Protein AF-0000000081582202 (afdb_homodimer)

Nearest PDB structures (foldseek):
  3pui-assembly1_A  TM=8.254E-01  e=1.890E-39  Rhodococcus sp. MB1 'Bresler 1999'
  3i2i-assembly1_A-2  TM=8.109E-01  e=3.004E-39  Rhodococcus sp. MB1 'Bresler 1999'
  1l7q-assembly1_A  TM=8.197E-01  e=1.014E-38  Rhodococcus sp. MB1
  9k48-assembly1_A  TM=8.095E-01  e=2.876E-38  Rhodococcus sp. MB1 'Bresler 1999'
  3ida-assembly1_A-2  TM=8.150E-01  e=1.565E-36  Rhodococcus sp. MB1

Sequence (1374 aa):
MAFNVKRSKREPVTVLDPASLPYQILKFEDIDIPVRDGAILKGHLWIPREAWEGKIRVGTLVEYIPYRADVTIQRDAIRHPYYAGNGLASLRIDMRGSSSSDGVLTDEYLKLEQDDALDAFDHIVAQPWSNGRIGMFGKSWGGFNGLQVAARRHPALKAVISLMSTDDRYSDDVHYRGGCVMASDMLWWGSTMAAYAPRPQDPRVVGDGWRENWKQRIEVVPMVKHWLEHQTRDEYWKHGSICEDYSQVDIPVMLVGGWRDGYTSPVFRMVKHLPHPESCGLVGPWVHEYPEMAKPGPKIGYQQLSLKWFKKWLHDEGELHLPRLTAYIQDPSGIEDSYEYRNGRWVSTDSVEFSGGLEYALAPDNKLSSGLPARLDYRFSGTLSHGLFRGNFCPFGYPGDFPADQRYEDAKCLCFDSAELAGTVNLLGEPKINLTLSSDKKLANVSVRLVDLYPGGENVLLSWGQLNLAHRNSHETPEYLEEGRVYDVEIKLDVVGVKLEKGHRLRVALSTCDWPQAWPSAETPTLTLHGGKLVLPLLDETTLVAAPDLGTPSICRPIKTTIDVPEGRKKTVQFDCTTFEWTLTDIEDAGQVTIPEYGNLSGIYHGSCNTNVWKIKENDPLSAYNECLYSYSMGRKEDGWNVKMETTAVLQADAENFHLSNKIVAWENDELVAEKKWVDVIKRVYNMAFNVKRSKREPVTVLDPASLPYQILKFEDIDIPVRDGAILKGHLWIPREAWEGKIRVGTLVEYIPYRADVTIQRDAIRHPYYAGNGLASLRIDMRGSSSSDGVLTDEYLKLEQDDALDAFDHIVAQPWSNGRIGMFGKSWGGFNGLQVAARRHPALKAVISLMSTDDRYSDDVHYRGGCVMASDMLWWGSTMAAYAPRPQDPRVVGDGWRENWKQRIEVVPMVKHWLEHQTRDEYWKHGSICEDYSQVDIPVMLVGGWRDGYTSPVFRMVKHLPHPESCGLVGPWVHEYPEMAKPGPKIGYQQLSLKWFKKWLHDEGELHLPRLTAYIQDPSGIEDSYEYRNGRWVSTDSVEFSGGLEYALAPDNKLSSGLPARLDYRFSGTLSHGLFRGNFCPFGYPGDFPADQRYEDAKCLCFDSAELAGTVNLLGEPKINLTLSSDKKLANVSVRLVDLYPGGENVLLSWGQLNLAHRNSHETPEYLEEGRVYDVEIKLDVVGVKLEKGHRLRVALSTCDWPQAWPSAETPTLTLHGGKLVLPLLDETTLVAAPDLGTPSICRPIKTTIDVPEGRKKTVQFDCTTFEWTLTDIEDAGQVTIPEYGNLSGIYHGSCNTNVWKIKENDPLSAYNECLYSYSMGRKEDGWNVKMETTAVLQADAENFHLSNKIVAWENDELVAEKKWVDVIKRVYN

Radius of gyration: 36.83 Å; Cα contacts (8 Å, |Δi|>4): 3826; chains: 2; bounding box: 71×123×76 Å

Organism: NCBI:txid460523

InterPro domains:
  IPR000383 Xaa-Pro dipeptidyl-peptidase-like domain [PF02129] (37-289)
  IPR005674 CocE/Serine esterase [TIGR00976] (34-315)
  IPR008979 Galactose-binding-like domain superfamily [SSF49785] (307-538)
  IPR013736 Xaa-Pro dipeptidyl-peptidase, C-terminal [PF08530] (382-534)
  IPR013736 Xaa-Pro dipeptidyl-peptidase, C-terminal [SM00939] (307-556)
  IPR029058 Alpha/Beta hydrolase fold [G3DSA:3.40.50.1820] (32-328)
  IPR029058 Alpha/Beta hydrolase fold [SSF53474] (11-331)

Secondary structure (DSSP, 8-state):
-TTPPP--SSSPPEEEPGGGSSSPEEEEEEEEEE-TTS-EEEEEEEEEHHHHTTS--EEEEEEEESS-TTTSHHHHHHHHHHHHTTT-EEEEEEPTTSTTSSS---SSS-HHHHHHHHHHHHHHHTSTTEEEEEEEEEETHHHHHHHHHHTTT-TTEEEEEEES--S-TTTSSSSEETTEE-TTTHHHHHHHHHHHTTPPPPHHHHGGGHHHHHHHHHHSPPTHHHHHH--SS-HHHHTT-GGG-GGG--S-EEEEEETTSTTHHHHHHHHHH--STT-EEEEES--SS-TTT-SSB----HHHHHHHHHHHHHH--------SEEEEEEPP----S--SB--EEEEEES------EEEEEEETTTEEESS------EEE---TTTTTTS--SS--S-TT-S---THHHHTTSEEEEEPPPSS-EEEEE--EEEEEEEESSS--EEEEEEEEE-TTS-EEEEEEEEEEGGGSS-SSS--PPPTT--EEEEEEPPPEEEEEPTT-EEEEEEES--TTTSPPPSS---EEEEEEEEEEEB--GGGEEPPP-----EEEPPPPPEEEE--EEEEEEEEETTTTEEEEEEEEEEEEEE--S-GGGTTEEEEEEEEEEEEEETTEEEEEEEEEEEEEEEEEGGGTEEEEEEEEEEEEE-SSEEEEEEEEEEEETTEEEEEEEEEEEEE-S--/-TT-----SSSPPEEEPGGGSSS-EEEEEEEEEE-TTS-EEEEEEEEEHHHHTTS--EEEEEEEESS-TTTSHHHHHHHHHHHHHTT-EEEEEEPTTSTTSSS---SSS-HHHHHHHHHHHHHHHTSTTEEEEEEEEEETHHHHHHHHHHTTT-TTEEEEEEES--S-TTTBSSSEETTEE-TTTHHHHHHHHHHHTTPPPPHHHHGGGHHHHHHHHHTSPPTHHHHHH--SS-HHHHTT-GGG-GGG--S-EEEEEETTSTTHHHHHHHHHH--STT-EEEEES--SS-TTT-SSB----HHHHHHHHHHHHHH--------SEEEEEEPP----S--SB--EEEEEES------EEEEEEEGGGEEESS------EEE---TTTTTTS--SS--S-TT-S---THHHHTTSEEEEEPPPSS-EEEEE--EEEEEEEESSS--EEEEEEEEE-TTS-EEEEEEEEEEGGGSS-SSS--PPPTT--EEEEEEPPPEEEEEPTT-EEEEEEES--TTTSPPPSS---EEEEEEEEEEEB--GGGEEPPP-----EEEPPPPPEEEE--EEEEEEEEETTTTEEEEEEEEEEEEEE--S-GGGTTEEEEEEEEEEEEEETTEEEEEEEEEEEEEEEEEGGGTEEEEEEEEEEEEE-SSEEEEEEEEEEEETTEEEEEEEEEEEEE-S--

Solvent-accessible surface area (backbone atoms only — not comparable to full-atom values): 67067 Å² total; per-residue (Å²): 86,86,76,54,82,64,89,67,85,82,63,83,58,46,73,37,58,60,83,75,35,89,27,58,67,41,76,45,75,68,40,82,40,60,31,91,89,67,47,43,29,24,26,36,37,25,26,23,47,53,24,74,72,59,75,40,60,27,23,36,38,37,35,59,38,67,72,23,63,87,71,40,39,44,57,45,37,25,49,39,48,52,42,3,9,68,60,23,30,23,36,42,34,23,33,60,14,11,35,72,12,39,74,57,56,70,60,81,80,40,71,64,58,47,49,47,51,53,32,41,48,53,53,49,44,68,36,84,31,34,62,44,27,30,34,32,34,31,58,38,68,14,10,35,49,38,54,40,42,41,45,65,59,54,86,39,58,45,38,33,37,29,25,44,31,54,43,41,59,42,59,54,42,57,48,20,42,36,56,26,51,19,54,59,35,26,59,51,52,26,46,50,46,55,60,53,42,30,47,54,36,48,50,90,77,64,39,80,56,27,60,64,49,25,54,55,28,62,67,49,67,54,46,44,60,61,54,65,70,52,62,45,52,42,70,75,37,52,53,70,16,46,67,82,49,35,74,42,33,63,47,39,34,43,33,37,29,12,72,48,24,55,24,33,49,36,40,60,54,43,50,56,53,47,62,26,86,71,28,20,24,39,33,37,55,15,16,55,52,60,53,53,63,21,39,18,14,73,52,25,6,44,59,61,51,50,47,49,54,46,34,30,63,43,66,71,36,77,87,82,82,69,52,33,31,34,38,38,32,30,45,82,77,80,86,48,37,68,52,72,60,55,61,63,48,78,43,16,22,71,68,70,72,41,76,55,53,57,56,30,12,39,35,77,90,44,24,35,33,77,58,77,67,35,85,44,84,47,74,50,34,46,39,68,67,23,44,69,54,56,40,50,68,69,19,64,64,47,72,29,27,39,40,49,60,38,41,80,40,47,44,38,30,54,56,26,36,37,62,61,34,90,46,72,45,50,36,32,33,52,31,34,34,39,39,30,36,25,29,73,34,45,55,46,43,40,29,41,38,36,30,42,37,41,82,87,66,54,30,42,77,64,35,42,31,46,35,25,55,27,30,70,86,26,53,63,66,56,49,74,46,57,63,69,46,76,45,80,45,77,41,60,28,44,46,42,40,32,42,43,50,56,55,25,24,45,32,43,34,38,21,42,35,33,24,46,55,30,57,64,41,56,54,87,35,48,34,36,37,39,32,31,37,39,39,35,15,41,53,62,73,87,56,53,48,82,59,74,87,53,59,69,24,47,37,28,57,54,62,74,62,45,78,75,38,76,58,49,76,50,36,38,41,34,38,31,43,57,74,46,30,39,36,41,39,41,34,45,30,47,18,25,38,30,35,46,93,48,78,92,51,40,46,35,30,43,29,34,36,38,40,37,40,39,37,36,35,71,89,34,53,50,51,38,37,38,39,35,38,37,40,39,38,37,33,24,73,94,72,72,40,41,40,40,39,36,34,43,36,38,41,36,37,57,79,57,30,35,42,39,38,40,36,40,42,32,26,49,74,87,37,83,72,47,74,49,77,49,79,45,80,42,72,51,61,93,79,85,85,77,54,82,62,89,68,86,83,60,83,58,47,72,38,59,60,82,76,35,88,27,59,66,39,77,45,75,67,40,82,40,59,31,90,88,67,49,43,30,25,25,38,37,26,26,22,47,52,23,76,71,59,75,42,60,28,23,36,39,37,34,59,38,68,72,23,64,87,69,41,40,45,58,46,37,24,51,38,46,52,42,3,11,68,60,23,30,22,36,42,36,24,33,60,12,9,36,70,12,38,74,56,58,68,61,82,78,39,70,66,57,47,50,46,51,54,32,41,49,54,52,50,44,68,37,84,30,34,62,45,29,30,32,32,35,31,58,37,67,14,10,34,48,38,53,40,43,42,45,67,58,54,86,37,60,45,35,33,38,30,25,44,31,57,42,42,60,42,58,56,43,57,49,20,41,35,56,26,50,20,54,59,35,28,58,50,51,25,46,48,46,55,59,53,40,32,47,52,36,47,50,91,76,64,39,81,57,26,59,62,50,26,54,55,29,61,65,48,66,55,47,44,58,61,54,64,72,51,63,46,52,42,70,76,36,52,55,71,16,47,66,81,49,36,74,40,34,65,46,39,36,42,32,36,31,12,73,46,23,54,23,32,48,36,41,61,55,44,50,56,53,47,61,29,85,72,27,21,24,38,34,38,53,15,16,56,51,59,52,53,62,22,39,18,14,74,50,25,6,44,60,63,52,51,46,48,53,47,34,30,62,43,66,70,36,78,83,83,77,68,54,34,31,34,39,39,32,30,45,81,75,80,85,49,37,69,52,72,61,55,58,61,48,76,44,15,22,72,67,71,75,38,86,50,60,57,57,30,11,38,34,79,91,44,25,36,32,77,59,77,67,36,86,45,82,48,74,48,34,48,38,66,68,22,44,68,54,57,41,50,67,68,20,64,66,47,73,29,28,38,40,50,61,38,42,79,40,48,42,38,30,55,56,25,35,36,64,63,34,89,45,73,44,50,35,32,31,51,30,35,36,39,37,30,36,25,29,73,34,46,53,46,43,40,29,40,37,36,31,41,37,41,82,88,67,54,31,42,76,66,34,42,32,44,35,26,56,27,31,69,85,27,52,62,66,55,48,73,46,57,62,66,46,78,44,81,44,76,42,60,29,43,47,41,42,34,43,43,50,56,56,25,26,46,30,45,32,37,21,41,34,35,24,44,54,29,57,63,41,55,54,85,33,47,32,37,36,40,32,31,36,39,40,36,15,39,53,61,75,85,55,53,48,84,61,74,88,53,59,69,24,48,39,29,55,54,62,75,64,43,76,76,36,75,60,50,75,51,37,38,42,34,37,31,43,56,73,45,32,38,36,42,39,42,36,44,30,45,19,24,37,29,35,45,93,49,78,94,54,40,46,34,29,44,29,35,36,38,38,36,39,40,36,35,34,68,90,33,54,51,50,37,35,38,39,34,38,37,41,39,37,37,33,24,72,93,74,72,39,42,40,38,38,38,35,42,34,38,42,38,36,57,78,58,31,34,41,38,37,39,35,42,40,31,27,49,73,87,36,84,72,48,73,50,74,50,76,46,80,42,71,51,61,92,80

pLDDT: mean 95.17, std 6.54, range [42.12, 98.88]

Structure (mmCIF, N/CA/C/O backbone):
data_AF-0000000081582202-model_v1
#
loop_
_entity.id
_entity.type
_entity.pdbx_description
1 polymer 'Xaa-Pro dipeptidyl-peptidase C-terminal domain-containing protein'
#
loop_
_atom_site.group_PDB
_atom_site.id
_atom_site.type_symbol
_atom_site.label_atom_id
_atom_site.label_alt_id
_atom_site.label_comp_id
_atom_site.label_asym_id
_atom_site.label_entity_id
_atom_site.label_seq_id
_atom_site.pdbx_PDB_ins_code
_atom_site.Cartn_x
_atom_site.Cartn_y
_atom_site.Cartn_z
_atom_site.occupancy
_atom_site.B_iso_or_equiv
_atom_site.auth_seq_id
_atom_site.auth_comp_id
_atom_site.auth_asym_id
_atom_site.auth_atom_id
_atom_site.pdbx_PDB_model_num
ATOM 1 N N . MET A 1 1 ? 8.891 24.328 -0.094 1 42.12 1 MET A N 1
ATOM 2 C CA . MET A 1 1 ? 9.047 24.406 1.355 1 42.12 1 MET A CA 1
ATOM 3 C C . MET A 1 1 ? 7.777 24.938 2.012 1 42.12 1 MET A C 1
ATOM 5 O O . MET A 1 1 ? 6.996 25.641 1.377 1 42.12 1 MET A O 1
ATOM 9 N N . ALA A 1 2 ? 7.641 24.281 3.1 1 42.81 2 ALA A N 1
ATOM 10 C CA . ALA A 1 2 ? 6.5 24.641 3.939 1 42.81 2 ALA A CA 1
ATOM 11 C C . ALA A 1 2 ? 6.277 26.156 3.947 1 42.81 2 ALA A C 1
ATOM 13 O O . ALA A 1 2 ? 5.164 26.625 4.199 1 42.81 2 ALA A O 1
ATOM 14 N N . PHE A 1 3 ? 7.406 26.828 3.4 1 49.94 3 PHE A N 1
ATOM 15 C CA . PHE A 1 3 ? 7.289 28.25 3.703 1 49.94 3 PHE A CA 1
ATOM 16 C C . PHE A 1 3 ? 7.266 29.078 2.422 1 49.94 3 PHE A C 1
ATOM 18 O O . PHE A 1 3 ? 7.301 30.312 2.471 1 49.94 3 PHE A O 1
ATOM 25 N N . ASN A 1 4 ? 7.152 28.234 1.264 1 50.19 4 ASN A N 1
ATOM 26 C CA . ASN A 1 4 ? 7.281 29.031 0.039 1 50.19 4 ASN A CA 1
ATOM 27 C C . ASN A 1 4 ? 5.918 29.391 -0.536 1 50.19 4 ASN A C 1
ATOM 29 O O . ASN A 1 4 ? 4.934 28.688 -0.312 1 50.19 4 ASN A O 1
ATOM 33 N N . VAL A 1 5 ? 5.926 30.562 -1.019 1 52.25 5 VAL A N 1
ATOM 34 C CA . VAL A 1 5 ? 4.742 31.078 -1.693 1 52.25 5 VAL A CA 1
ATOM 35 C C . VAL A 1 5 ? 4.473 30.266 -2.959 1 52.25 5 VAL A C 1
ATOM 37 O O . VAL A 1 5 ? 5.355 30.125 -3.809 1 52.25 5 VAL A O 1
ATOM 40 N N . LYS A 1 6 ? 3.43 29.641 -3.002 1 60.16 6 LYS A N 1
ATOM 41 C CA . LYS A 1 6 ? 3.094 28.875 -4.203 1 60.16 6 LYS A CA 1
ATOM 42 C C . LYS A 1 6 ? 2.268 29.719 -5.172 1 60.16 6 LYS A C 1
ATOM 44 O O . LYS A 1 6 ? 1.408 30.5 -4.746 1 60.16 6 LYS A O 1
ATOM 49 N N . ARG A 1 7 ? 2.562 29.641 -6.441 1 49.72 7 ARG A N 1
ATOM 50 C CA . ARG A 1 7 ? 1.804 30.328 -7.48 1 49.72 7 ARG A CA 1
ATOM 51 C C . ARG A 1 7 ? 0.449 29.656 -7.699 1 49.72 7 ARG A C 1
ATOM 53 O O . ARG A 1 7 ? 0.358 28.422 -7.762 1 49.72 7 ARG A O 1
ATOM 60 N N . SER A 1 8 ? -0.622 30.297 -7.332 1 55.69 8 SER A N 1
ATOM 61 C CA . SER A 1 8 ? -1.966 29.781 -7.555 1 55.69 8 SER A CA 1
ATOM 62 C C . SER A 1 8 ? -2.479 30.141 -8.945 1 55.69 8 SER A C 1
ATOM 64 O O . SER A 1 8 ? -2.318 31.281 -9.391 1 55.69 8 SER A O 1
ATOM 66 N N . LYS A 1 9 ? -2.963 29.297 -9.828 1 59.03 9 LYS A N 1
ATOM 67 C CA . LYS A 1 9 ? -3.414 29.516 -11.195 1 59.03 9 LYS A CA 1
ATOM 68 C C . LYS A 1 9 ? -4.887 29.922 -11.234 1 59.03 9 LYS A C 1
ATOM 70 O O . LYS A 1 9 ? -5.367 30.453 -12.242 1 59.03 9 LYS A O 1
ATOM 75 N N . ARG A 1 10 ? -5.68 29.469 -10.336 1 57.19 10 ARG A N 1
ATOM 76 C CA . ARG A 1 10 ? -7.086 29.625 -10.688 1 57.19 10 ARG A CA 1
ATOM 77 C C . ARG A 1 10 ? -7.66 30.906 -10.109 1 57.19 10 ARG A C 1
ATOM 79 O O . ARG A 1 10 ? -8.672 31.406 -10.594 1 57.19 10 ARG A O 1
ATOM 86 N N . GLU A 1 11 ? -7.27 31.406 -9.008 1 67.06 11 GLU A N 1
ATOM 87 C CA . GLU A 1 11 ? -7.828 32.656 -8.508 1 67.06 11 GLU A CA 1
ATOM 88 C C . GLU A 1 11 ? -6.844 33.812 -8.688 1 67.06 11 GLU A C 1
ATOM 90 O O . GLU A 1 11 ? -5.711 33.75 -8.203 1 67.06 11 GLU A O 1
ATOM 95 N N . PRO A 1 12 ? -7.383 34.656 -9.531 1 71.5 12 PRO A N 1
ATOM 96 C CA . PRO A 1 12 ? -6.473 35.781 -9.758 1 71.5 12 PRO A CA 1
ATOM 97 C C . PRO A 1 12 ? -6.168 36.562 -8.484 1 71.5 12 PRO A C 1
ATOM 99 O O . PRO A 1 12 ? -7.062 36.781 -7.664 1 71.5 12 PRO A O 1
ATOM 102 N N . VAL A 1 13 ? -5.035 36.656 -8.117 1 84.75 13 VAL A N 1
ATOM 103 C CA . VAL A 1 13 ? -4.566 37.531 -7.059 1 84.75 13 VAL A CA 1
ATOM 104 C C . VAL A 1 13 ? -4.016 38.812 -7.668 1 84.75 13 VAL A C 1
ATOM 106 O O . VAL A 1 13 ? -3.188 38.781 -8.578 1 84.75 13 VAL A O 1
ATOM 109 N N . THR A 1 14 ? -4.648 39.938 -7.277 1 89.88 14 THR A N 1
ATOM 110 C CA . THR A 1 14 ? -4.141 41.219 -7.758 1 89.88 14 THR A CA 1
ATOM 111 C C . THR A 1 14 ? -2.746 41.469 -7.199 1 89.88 14 THR A C 1
ATOM 113 O O . THR A 1 14 ? -2.531 41.406 -5.988 1 89.88 14 THR A O 1
ATOM 116 N N . VAL A 1 15 ? -1.877 41.781 -8.102 1 92.69 15 VAL A N 1
ATOM 117 C CA . VAL A 1 15 ? -0.518 42.125 -7.68 1 92.69 15 VAL A CA 1
ATOM 118 C C . VAL A 1 15 ? -0.327 43.625 -7.68 1 92.69 15 VAL A C 1
ATOM 120 O O . VAL A 1 15 ? -0.521 44.281 -8.711 1 92.69 15 VAL A O 1
ATOM 123 N N . LEU A 1 16 ? 0.078 44.062 -6.551 1 94.56 16 LEU A N 1
ATOM 124 C CA . LEU A 1 16 ? 0.261 45.5 -6.367 1 94.56 16 LEU A CA 1
ATOM 125 C C . LEU A 1 16 ? 1.737 45.875 -6.453 1 94.56 16 LEU A C 1
ATOM 127 O O . LEU A 1 16 ? 2.598 45.156 -5.965 1 94.56 16 LEU A O 1
ATOM 131 N N . ASP A 1 17 ? 1.961 47.031 -7.055 1 93.31 17 ASP A N 1
ATOM 132 C CA . ASP A 1 17 ? 3.27 47.656 -6.961 1 93.31 17 ASP A CA 1
ATOM 133 C C . ASP A 1 17 ? 3.391 48.469 -5.672 1 93.31 17 ASP A C 1
ATOM 135 O O . ASP A 1 17 ? 2.623 49.406 -5.449 1 93.31 17 ASP A O 1
ATOM 139 N N . PRO A 1 18 ? 4.328 48.188 -4.918 1 92.69 18 PRO A N 1
ATOM 140 C CA . PRO A 1 18 ? 4.477 48.938 -3.668 1 92.69 18 PRO A CA 1
ATOM 141 C C . PRO A 1 18 ? 4.531 50.438 -3.889 1 92.69 18 PRO A C 1
ATOM 143 O O . PRO A 1 18 ? 4.082 51.219 -3.035 1 92.69 18 PRO A O 1
ATOM 146 N N . ALA A 1 19 ? 5 50.844 -5.02 1 92.69 19 ALA A N 1
ATOM 147 C CA . ALA A 1 19 ? 5.125 52.281 -5.332 1 92.69 19 ALA A CA 1
ATOM 148 C C . ALA A 1 19 ? 3.758 52.906 -5.555 1 92.69 19 ALA A C 1
ATOM 150 O O . ALA A 1 19 ? 3.623 54.125 -5.523 1 92.69 19 ALA A O 1
ATOM 151 N N . SER A 1 20 ? 2.852 52.062 -5.789 1 94.5 20 SER A N 1
ATOM 152 C CA . SER A 1 20 ? 1.511 52.562 -6.07 1 94.5 20 SER A CA 1
ATOM 153 C C . SER A 1 20 ? 0.733 52.812 -4.781 1 94.5 20 SER A C 1
ATOM 155 O O . SER A 1 20 ? -0.37 53.344 -4.812 1 94.5 20 SER A O 1
ATOM 157 N N . LEU A 1 21 ? 1.311 52.531 -3.67 1 96.56 21 LEU A N 1
ATOM 158 C CA . LEU A 1 21 ? 0.647 52.688 -2.381 1 96.56 21 LEU A CA 1
ATOM 159 C C . LEU A 1 21 ? 0.749 54.125 -1.891 1 96.56 21 LEU A C 1
ATOM 161 O O . LEU A 1 21 ? 1.565 54.906 -2.395 1 96.56 21 LEU A O 1
ATOM 165 N N . PRO A 1 22 ? -0.075 54.5 -0.941 1 96.56 22 PRO A N 1
ATOM 166 C CA . PRO A 1 22 ? -0.21 55.906 -0.536 1 96.56 22 PRO A CA 1
ATOM 167 C C . PRO A 1 22 ? 1.1 56.5 -0.025 1 96.56 22 PRO A C 1
ATOM 169 O O . PRO A 1 22 ? 1.359 57.688 -0.223 1 96.56 22 PRO A O 1
ATOM 172 N N . TYR A 1 23 ? 1.933 55.688 0.632 1 97.94 23 TYR A N 1
ATOM 173 C CA . TYR A 1 23 ? 3.164 56.219 1.214 1 97.94 23 TYR A CA 1
ATOM 174 C C . TYR A 1 23 ? 4.387 55.688 0.484 1 97.94 23 TYR A C 1
ATOM 176 O O . TYR A 1 23 ? 4.406 54.5 0.083 1 97.94 23 TYR A O 1
ATOM 184 N N . GLN A 1 24 ? 5.391 56.5 0.346 1 97.69 24 GLN A N 1
ATOM 185 C CA . GLN A 1 24 ? 6.695 56.031 -0.09 1 97.69 24 GLN A CA 1
ATOM 186 C C . GLN A 1 24 ? 7.367 55.188 1.003 1 97.69 24 GLN A C 1
ATOM 188 O O . GLN A 1 24 ? 7.449 55.625 2.154 1 97.69 24 GLN A O 1
ATOM 193 N N . ILE A 1 25 ? 7.875 54.062 0.599 1 97.69 25 ILE A N 1
ATOM 194 C CA . ILE A 1 25 ? 8.367 53.125 1.573 1 97.69 25 ILE A CA 1
ATOM 195 C C . ILE A 1 25 ? 9.891 53.156 1.631 1 97.69 25 ILE A C 1
ATOM 197 O O . ILE A 1 25 ? 10.562 53.156 0.593 1 97.69 25 ILE A O 1
ATOM 201 N N . LEU A 1 26 ? 10.414 53.25 2.818 1 97.56 26 LEU A N 1
ATOM 202 C CA . LEU A 1 26 ? 11.828 52.969 3.076 1 97.56 26 LEU A CA 1
ATOM 203 C C . LEU A 1 26 ? 12.023 51.594 3.715 1 97.56 26 LEU A C 1
ATOM 205 O O . LEU A 1 26 ? 11.234 51.219 4.578 1 97.56 26 LEU A O 1
ATOM 209 N N . LYS A 1 27 ? 12.977 50.906 3.238 1 95.75 27 LYS A N 1
ATOM 210 C CA . LYS A 1 27 ? 13.328 49.625 3.832 1 95.75 27 LYS A CA 1
ATOM 211 C C . LYS A 1 27 ? 14.727 49.656 4.438 1 95.75 27 LYS A C 1
ATOM 213 O O . LYS A 1 27 ? 15.672 50.125 3.803 1 95.75 27 LYS A O 1
ATOM 218 N N . PHE A 1 28 ? 14.875 49.219 5.656 1 95.88 28 PHE A N 1
ATOM 219 C CA . PHE A 1 28 ? 16.156 49.062 6.348 1 95.88 28 PHE A CA 1
ATOM 220 C C . PHE A 1 28 ? 16.375 47.594 6.727 1 95.88 28 PHE A C 1
ATOM 222 O O . PHE A 1 28 ? 15.508 46.969 7.344 1 95.88 28 PHE A O 1
ATOM 229 N N . GLU A 1 29 ? 17.516 47.125 6.332 1 94.44 29 GLU A N 1
ATOM 230 C CA . GLU A 1 29 ? 17.844 45.719 6.617 1 94.44 29 GLU A CA 1
ATOM 231 C C . GLU A 1 29 ? 18.766 45.594 7.828 1 94.44 29 GLU A C 1
ATOM 233 O O . GLU A 1 29 ? 19.641 46.438 8.023 1 94.44 29 GLU A O 1
ATOM 238 N N . ASP A 1 30 ? 18.516 44.594 8.625 1 94.62 30 ASP A N 1
ATOM 239 C CA . ASP A 1 30 ? 19.375 44.188 9.727 1 94.62 30 ASP A CA 1
ATOM 240 C C . ASP A 1 30 ? 19.609 45.312 10.711 1 94.62 30 ASP A C 1
ATOM 242 O O . ASP A 1 30 ? 20.75 45.625 11.078 1 94.62 30 ASP A O 1
ATOM 246 N N . ILE A 1 31 ? 18.547 45.906 11.039 1 96.19 31 ILE A N 1
ATOM 247 C CA . ILE A 1 31 ? 18.656 46.938 12.07 1 96.19 31 ILE A CA 1
ATOM 248 C C . ILE A 1 31 ? 18.906 46.281 13.422 1 96.19 31 ILE A C 1
ATOM 250 O O . ILE A 1 31 ? 18.531 45.125 13.641 1 96.19 31 ILE A O 1
ATOM 254 N N . ASP A 1 32 ? 19.5 47.031 14.297 1 97.69 32 ASP A N 1
ATOM 255 C CA . ASP A 1 32 ? 19.812 46.531 15.633 1 97.69 32 ASP A CA 1
ATOM 256 C C . ASP A 1 32 ? 18.656 46.781 16.594 1 97.69 32 ASP A C 1
ATOM 258 O O . ASP A 1 32 ? 18.141 47.906 16.672 1 97.69 32 ASP A O 1
ATOM 262 N N . ILE A 1 33 ? 18.281 45.781 17.281 1 98.5 33 ILE A N 1
ATOM 263 C CA . ILE A 1 33 ? 17.297 45.844 18.359 1 98.5 33 ILE A CA 1
ATOM 264 C C . ILE A 1 33 ? 17.891 45.281 19.641 1 98.5 33 ILE A C 1
ATOM 266 O O . ILE A 1 33 ? 17.844 44.094 19.891 1 98.5 33 ILE A O 1
ATOM 270 N N . PRO A 1 34 ? 18.359 46.156 20.469 1 98 34 PRO A N 1
ATOM 271 C CA . PRO A 1 34 ? 18.969 45.688 21.703 1 98 34 PRO A CA 1
ATOM 272 C C . PRO A 1 34 ? 17.938 45.156 22.703 1 98 34 PRO A C 1
ATOM 274 O O . PRO A 1 34 ? 16.844 45.719 22.828 1 98 34 PRO A O 1
ATOM 277 N N . VAL A 1 35 ? 18.281 44.125 23.422 1 97.88 35 VAL A N 1
ATOM 278 C CA . VAL A 1 35 ? 17.438 43.625 24.5 1 97.88 35 VAL A CA 1
ATOM 279 C C . VAL A 1 35 ? 18.188 43.75 25.828 1 97.88 35 VAL A C 1
ATOM 281 O O . VAL A 1 35 ? 19.375 44.031 25.859 1 97.88 35 VAL A O 1
ATOM 284 N N . ARG A 1 36 ? 17.562 43.5 26.906 1 96.88 36 ARG A N 1
ATOM 285 C CA . ARG A 1 36 ? 18 43.938 28.234 1 96.88 36 ARG A CA 1
ATOM 286 C C . ARG A 1 36 ? 19.25 43.188 28.672 1 96.88 36 ARG A C 1
ATOM 288 O O . ARG A 1 36 ? 20.047 43.719 29.453 1 96.88 36 ARG A O 1
ATOM 295 N N . ASP A 1 37 ? 19.438 41.969 28.141 1 96.31 37 ASP A N 1
ATOM 296 C CA . ASP A 1 37 ? 20.578 41.188 28.656 1 96.31 37 ASP A CA 1
ATOM 297 C C . ASP A 1 37 ? 21.828 41.438 27.797 1 96.31 37 ASP A C 1
ATOM 299 O O . ASP A 1 37 ? 22.828 40.75 27.953 1 96.31 37 ASP A O 1
ATOM 303 N N . GLY A 1 38 ? 21.734 42.312 26.891 1 97 38 GLY A N 1
ATOM 304 C CA . GLY A 1 38 ? 22.891 42.719 26.141 1 97 38 GLY A CA 1
ATOM 305 C C . GLY A 1 38 ? 22.922 42.156 24.734 1 97 38 GLY A C 1
ATOM 306 O O . GLY A 1 38 ? 23.688 42.625 23.875 1 97 38 GLY A O 1
ATOM 307 N N . ALA A 1 39 ? 22.125 41.219 24.406 1 97.5 39 ALA A N 1
ATOM 308 C CA . ALA A 1 39 ? 22.062 40.656 23.062 1 97.5 39 ALA A CA 1
ATOM 309 C C . ALA A 1 39 ? 21.453 41.656 22.094 1 97.5 39 ALA A C 1
ATOM 311 O O . ALA A 1 39 ? 20.719 42.562 22.484 1 97.5 39 ALA A O 1
ATOM 312 N N . ILE A 1 40 ? 21.812 41.5 20.875 1 98.12 40 ILE A N 1
ATOM 313 C CA . ILE A 1 40 ? 21.25 42.312 19.797 1 98.12 40 ILE A CA 1
ATOM 314 C C . ILE A 1 40 ? 20.438 41.438 18.844 1 98.12 40 ILE A C 1
ATOM 316 O O . ILE A 1 40 ? 20.984 40.531 18.219 1 98.12 40 ILE A O 1
ATOM 320 N N . LEU A 1 41 ? 19.156 41.688 18.781 1 98.19 41 LEU A N 1
ATOM 321 C CA . LEU A 1 41 ? 18.344 41.094 17.734 1 98.19 41 LEU A CA 1
ATOM 322 C C . LEU A 1 41 ? 18.422 41.906 16.453 1 98.19 41 LEU A C 1
ATOM 324 O O . LEU A 1 41 ? 18.688 43.125 16.484 1 98.19 41 LEU A O 1
ATOM 328 N N . LYS A 1 42 ? 18.312 41.219 15.352 1 97.38 42 LYS A N 1
ATOM 329 C CA . LYS A 1 42 ? 18.281 41.875 14.047 1 97.38 42 LYS A CA 1
ATOM 330 C C . LYS A 1 42 ? 16.875 41.844 13.453 1 97.38 42 LYS A C 1
ATOM 332 O O . LYS A 1 42 ? 16.109 40.938 13.734 1 97.38 42 LYS A O 1
ATOM 337 N N . GLY A 1 43 ? 16.516 42.875 12.727 1 96.06 43 GLY A N 1
ATOM 338 C CA . GLY A 1 43 ? 15.227 42.938 12.047 1 96.06 43 GLY A CA 1
ATOM 339 C C . GLY A 1 43 ? 15.242 43.75 10.781 1 96.06 43 GLY A C 1
ATOM 340 O O . GLY A 1 43 ? 16.188 44.531 10.547 1 96.06 43 GLY A O 1
ATOM 341 N N . HIS A 1 44 ? 14.32 43.5 9.93 1 96.81 44 HIS A N 1
ATOM 342 C CA . HIS A 1 44 ? 14.07 44.344 8.758 1 96.81 44 HIS A CA 1
ATOM 343 C C . HIS A 1 44 ? 12.883 45.25 8.992 1 96.81 44 HIS A C 1
ATOM 345 O O . HIS A 1 44 ? 11.836 44.844 9.477 1 96.81 44 HIS A O 1
ATOM 351 N N . LEU A 1 45 ? 13.086 46.562 8.625 1 97.81 45 LEU A N 1
ATOM 352 C CA . LEU A 1 45 ? 12.062 47.562 8.852 1 97.81 45 LEU A CA 1
ATOM 353 C C . LEU A 1 45 ? 11.578 48.156 7.527 1 97.81 45 LEU A C 1
ATOM 355 O O . LEU A 1 45 ? 12.383 48.562 6.695 1 97.81 45 LEU A O 1
ATOM 359 N N . TRP A 1 46 ? 10.305 48.094 7.258 1 98 46 TRP A N 1
ATOM 360 C CA . TRP A 1 46 ? 9.609 48.875 6.246 1 98 46 TRP A CA 1
ATOM 361 C C . TRP A 1 46 ? 8.82 50.031 6.883 1 98 46 TRP A C 1
ATOM 363 O O . TRP A 1 46 ? 8.023 49.781 7.793 1 98 46 TRP A O 1
ATOM 373 N N . ILE A 1 47 ? 9.023 51.219 6.418 1 98.69 47 ILE A N 1
ATOM 374 C CA . ILE A 1 47 ? 8.414 52.344 7.109 1 98.69 47 ILE A CA 1
ATOM 375 C C . ILE A 1 47 ? 8.102 53.469 6.109 1 98.69 47 ILE A C 1
ATOM 377 O O . ILE A 1 47 ? 8.812 53.625 5.117 1 98.69 47 ILE A O 1
ATOM 381 N N . PRO A 1 48 ? 7.012 54.188 6.371 1 98.5 48 PRO A N 1
ATOM 382 C CA . PRO A 1 48 ? 6.777 55.375 5.543 1 98.5 48 PRO A CA 1
ATOM 383 C C . PRO A 1 48 ? 7.895 56.406 5.66 1 98.5 48 PRO A C 1
ATOM 385 O O . PRO A 1 48 ? 8.367 56.688 6.766 1 98.5 48 PRO A O 1
ATOM 388 N N . ARG A 1 49 ? 8.281 56.969 4.535 1 98.06 49 ARG A N 1
ATOM 389 C CA . ARG A 1 49 ? 9.32 58 4.527 1 98.06 49 ARG A CA 1
ATOM 390 C C . ARG A 1 49 ? 8.977 59.125 5.477 1 98.06 49 ARG A C 1
ATOM 392 O O . ARG A 1 49 ? 9.828 59.594 6.242 1 98.06 49 ARG A O 1
ATOM 399 N N . GLU A 1 50 ? 7.734 59.531 5.477 1 97.81 50 GLU A N 1
ATOM 400 C CA . GLU A 1 50 ? 7.293 60.625 6.309 1 97.81 50 GLU A CA 1
ATOM 401 C C . GLU A 1 50 ? 7.469 60.312 7.793 1 97.81 50 GLU A C 1
ATOM 403 O O . GLU A 1 50 ? 7.766 61.219 8.594 1 97.81 50 GLU A O 1
ATOM 408 N N . ALA A 1 51 ? 7.242 59.125 8.086 1 98.19 51 ALA A N 1
ATOM 409 C CA . ALA A 1 51 ? 7.434 58.719 9.477 1 98.19 51 ALA A CA 1
ATOM 410 C C . ALA A 1 51 ? 8.914 58.719 9.852 1 98.19 51 ALA A C 1
ATOM 412 O O . ALA A 1 51 ? 9.289 59.25 10.906 1 98.19 51 ALA A O 1
ATOM 413 N N . TRP A 1 52 ? 9.727 58.219 9.008 1 97.19 52 TRP A N 1
ATOM 414 C CA . TRP A 1 52 ? 11.156 58.156 9.266 1 97.19 52 TRP A CA 1
ATOM 415 C C . TRP A 1 52 ? 11.742 59.562 9.398 1 97.19 52 TRP A C 1
ATOM 417 O O . TRP A 1 52 ? 12.648 59.781 10.203 1 97.19 52 TRP A O 1
ATOM 427 N N . GLU A 1 53 ? 11.18 60.438 8.688 1 97.06 53 GLU A N 1
ATOM 428 C CA . GLU A 1 53 ? 11.656 61.812 8.688 1 97.06 53 GLU A CA 1
ATOM 429 C C . GLU A 1 53 ? 11.07 62.594 9.859 1 97.06 53 GLU A C 1
ATOM 431 O O . GLU A 1 53 ? 11.367 63.781 10.031 1 97.06 53 GLU A O 1
ATOM 436 N N . GLY A 1 54 ? 10.266 62.031 10.594 1 95.06 54 GLY A N 1
ATOM 437 C CA . GLY A 1 54 ? 9.734 62.625 11.805 1 95.06 54 GLY A CA 1
ATOM 438 C C . GLY A 1 54 ? 8.523 63.5 11.555 1 95.06 54 GLY A C 1
ATOM 439 O O . GLY A 1 54 ? 8.117 64.25 12.422 1 95.06 54 GLY A O 1
ATOM 440 N N . LYS A 1 55 ? 7.91 63.344 10.469 1 97.44 55 LYS A N 1
ATOM 441 C CA . LYS A 1 55 ? 6.77 64.188 10.109 1 97.44 55 LYS A CA 1
ATOM 442 C C . LYS A 1 55 ? 5.473 63.625 10.688 1 97.44 55 LYS A C 1
ATOM 444 O O . LYS A 1 55 ? 4.527 64.375 10.945 1 97.44 55 LYS A O 1
ATOM 449 N N . ILE A 1 56 ? 5.441 62.375 10.781 1 97.38 56 ILE A N 1
ATOM 450 C CA . ILE A 1 56 ? 4.289 61.688 11.383 1 97.38 56 ILE A CA 1
ATOM 451 C C . ILE A 1 56 ? 4.762 60.594 12.305 1 97.38 56 ILE A C 1
ATOM 453 O O . ILE A 1 56 ? 5.91 60.156 12.227 1 97.38 56 ILE A O 1
ATOM 457 N N . ARG A 1 57 ? 3.947 60.156 13.234 1 98.25 57 ARG A N 1
ATOM 458 C CA . ARG A 1 57 ? 4.172 59 14.062 1 98.25 57 ARG A CA 1
ATOM 459 C C . ARG A 1 57 ? 3.215 57.875 13.688 1 98.25 57 ARG A C 1
ATOM 461 O O . ARG A 1 57 ? 2.051 58.125 13.367 1 98.25 57 ARG A O 1
ATOM 468 N N . VAL A 1 58 ? 3.672 56.719 13.688 1 98.56 58 VAL A N 1
ATOM 469 C CA . VAL A 1 58 ? 2.863 55.625 13.148 1 98.56 58 VAL A CA 1
ATOM 470 C C . VAL A 1 58 ? 2.918 54.406 14.086 1 98.56 58 VAL A C 1
ATOM 472 O O . VAL A 1 58 ? 3.869 54.281 14.859 1 98.56 58 VAL A O 1
ATOM 475 N N . GLY A 1 59 ? 1.859 53.562 14.086 1 98.69 59 GLY A N 1
ATOM 476 C CA . GLY A 1 59 ? 1.885 52.25 14.742 1 98.69 59 GLY A CA 1
ATOM 477 C C . GLY A 1 59 ? 2.816 51.281 14.062 1 98.69 59 GLY A C 1
ATOM 478 O O . GLY A 1 59 ? 3.148 51.438 12.891 1 98.69 59 GLY A O 1
ATOM 479 N N . THR A 1 60 ? 3.248 50.25 14.82 1 98.88 60 THR A N 1
ATOM 480 C CA . THR A 1 60 ? 4.203 49.281 14.305 1 98.88 60 THR A CA 1
ATOM 481 C C . THR A 1 60 ? 3.605 47.875 14.312 1 98.88 60 THR A C 1
ATOM 483 O O . THR A 1 60 ? 3.057 47.438 15.32 1 98.88 60 THR A O 1
ATOM 486 N N . LEU A 1 61 ? 3.674 47.219 13.18 1 98.81 61 LEU A N 1
ATOM 487 C CA . LEU A 1 61 ? 3.377 45.781 13.102 1 98.81 61 LEU A CA 1
ATOM 488 C C . LEU A 1 61 ? 4.648 44.969 13.258 1 98.81 61 LEU A C 1
ATOM 490 O O . LEU A 1 61 ? 5.664 45.25 12.633 1 98.81 61 LEU A O 1
ATOM 494 N N . VAL A 1 62 ? 4.559 43.906 14.125 1 98.81 62 VAL A N 1
ATOM 495 C CA . VAL A 1 62 ? 5.727 43.094 14.398 1 98.81 62 VAL A CA 1
ATOM 496 C C . VAL A 1 62 ? 5.434 41.625 14.008 1 98.81 62 VAL A C 1
ATOM 498 O O . VAL A 1 62 ? 4.426 41.062 14.438 1 98.81 62 VAL A O 1
ATOM 501 N N . GLU A 1 63 ? 6.188 41.062 13.172 1 98.25 63 GLU A N 1
ATOM 502 C CA . GLU A 1 63 ? 6.285 39.594 12.977 1 98.25 63 GLU A CA 1
ATOM 503 C C . GLU A 1 63 ? 7.574 39.062 13.586 1 98.25 63 GLU A C 1
ATOM 505 O O . GLU A 1 63 ? 8.672 39.5 13.227 1 98.25 63 GLU A O 1
ATOM 510 N N . TYR A 1 64 ? 7.449 38.125 14.477 1 97.62 64 TYR A N 1
ATOM 511 C CA . TYR A 1 64 ? 8.523 37.625 15.32 1 97.62 64 TYR A CA 1
ATOM 512 C C . TYR A 1 64 ? 8.68 36.125 15.18 1 97.62 64 TYR A C 1
ATOM 514 O O . TYR A 1 64 ? 7.906 35.344 15.75 1 97.62 64 TYR A O 1
ATOM 522 N N . ILE A 1 65 ? 9.672 35.625 14.336 1 96.56 65 ILE A N 1
ATOM 523 C CA . ILE A 1 65 ? 9.734 34.219 14.016 1 96.56 65 ILE A CA 1
ATOM 524 C C . ILE A 1 65 ? 11.195 33.781 13.898 1 96.56 65 ILE A C 1
ATOM 526 O O . ILE A 1 65 ? 12.086 34.594 13.742 1 96.56 65 ILE A O 1
ATOM 530 N N . PRO A 1 66 ? 11.484 32.469 13.945 1 96.44 66 PRO A N 1
ATOM 531 C CA . PRO A 1 66 ? 12.852 31.938 13.922 1 96.44 66 PRO A CA 1
ATOM 532 C C . PRO A 1 66 ? 13.281 31.484 12.523 1 96.44 66 PRO A C 1
ATOM 534 O O . PRO A 1 66 ? 14.164 30.641 12.398 1 96.44 66 PRO A O 1
ATOM 537 N N . TYR A 1 67 ? 12.742 31.906 11.367 1 93.44 67 TYR A N 1
ATOM 538 C CA . TYR A 1 67 ? 12.938 31.281 10.07 1 93.44 67 TYR A CA 1
ATOM 539 C C . TYR A 1 67 ? 13.875 32.125 9.203 1 93.44 67 TYR A C 1
ATOM 541 O O . TYR A 1 67 ? 14.133 31.75 8.047 1 93.44 67 TYR A O 1
ATOM 549 N N . ARG A 1 68 ? 14.461 33.125 9.688 1 92.88 68 ARG A N 1
ATOM 550 C CA . ARG A 1 68 ? 15.492 33.969 9.094 1 92.88 68 ARG A CA 1
ATOM 551 C C . ARG A 1 68 ? 14.93 34.781 7.953 1 92.88 68 ARG A C 1
ATOM 553 O O . ARG A 1 68 ? 14.266 34.281 7.059 1 92.88 68 ARG A O 1
ATOM 560 N N . ALA A 1 69 ? 15.195 35.938 7.879 1 87.69 69 ALA A N 1
ATOM 561 C CA . ALA A 1 69 ? 14.609 36.906 6.961 1 87.69 69 ALA A CA 1
ATOM 562 C C . ALA A 1 69 ? 15.148 36.719 5.547 1 87.69 69 ALA A C 1
ATOM 564 O O . ALA A 1 69 ? 14.461 37.031 4.57 1 87.69 69 ALA A O 1
ATOM 565 N N . ASP A 1 70 ? 16.406 36.219 5.41 1 86.62 70 ASP A N 1
ATOM 566 C CA . ASP A 1 70 ? 16.984 36.031 4.082 1 86.62 70 ASP A CA 1
ATOM 567 C C . ASP A 1 70 ? 16.422 34.781 3.402 1 86.62 70 ASP A C 1
ATOM 569 O O . ASP A 1 70 ? 16.672 34.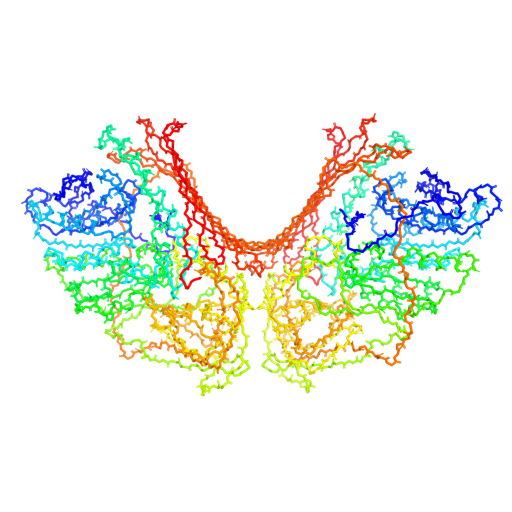562 2.217 1 86.62 70 ASP A O 1
ATOM 573 N N . VAL A 1 71 ? 15.719 33.969 4.152 1 88.56 71 VAL A N 1
ATOM 574 C CA . VAL A 1 71 ? 15.062 32.812 3.576 1 88.56 71 VAL A CA 1
ATOM 575 C C . VAL A 1 71 ? 13.594 33.125 3.303 1 88.56 71 VAL A C 1
ATOM 577 O O . VAL A 1 71 ? 13.047 32.75 2.264 1 88.56 71 VAL A O 1
ATOM 580 N N . THR A 1 72 ? 12.969 33.938 4.156 1 91.12 72 THR A N 1
ATOM 581 C CA . THR A 1 72 ? 11.539 34.219 4.051 1 91.12 72 THR A CA 1
ATOM 582 C C . THR A 1 72 ? 11.297 35.469 3.223 1 91.12 72 THR A C 1
ATOM 584 O O . THR A 1 72 ? 10.172 36 3.174 1 91.12 72 THR A O 1
ATOM 587 N N . ILE A 1 73 ? 12.234 35.969 2.559 1 89.75 73 ILE A N 1
ATOM 588 C CA . ILE A 1 73 ? 12.195 37.281 1.937 1 89.75 73 ILE A CA 1
ATOM 589 C C . ILE A 1 73 ? 11.094 37.344 0.879 1 89.75 73 ILE A C 1
ATOM 591 O O . ILE A 1 73 ? 10.461 38.375 0.671 1 89.75 73 ILE A O 1
ATOM 595 N N . GLN A 1 74 ? 10.82 36.25 0.199 1 88.38 74 GLN A N 1
ATOM 596 C CA . GLN A 1 74 ? 9.766 36.25 -0.807 1 88.38 74 GLN A CA 1
ATOM 597 C C . GLN A 1 74 ? 8.398 36.469 -0.177 1 88.38 74 GLN A C 1
ATOM 599 O O . GLN A 1 74 ? 7.602 37.25 -0.698 1 88.38 74 GLN A O 1
ATOM 604 N N . ARG A 1 75 ? 8.18 35.812 0.89 1 90.19 75 ARG A N 1
ATOM 605 C CA . ARG A 1 75 ? 6.91 36 1.59 1 90.19 75 ARG A CA 1
ATOM 606 C C . ARG A 1 75 ? 6.852 37.344 2.289 1 90.19 75 ARG A C 1
ATOM 608 O O . ARG A 1 75 ? 5.797 37.969 2.336 1 90.19 75 ARG A O 1
ATOM 615 N N . ASP A 1 76 ? 7.977 37.812 2.809 1 92.88 76 ASP A N 1
ATOM 616 C CA . ASP A 1 76 ? 8.039 39.094 3.49 1 92.88 76 ASP A CA 1
ATOM 617 C C . ASP A 1 76 ? 7.727 40.25 2.529 1 92.88 76 ASP A C 1
ATOM 619 O O . ASP A 1 76 ? 7.047 41.188 2.9 1 92.88 76 ASP A O 1
ATOM 623 N N . ALA A 1 77 ? 8.164 40.062 1.298 1 91.56 77 ALA A N 1
ATOM 624 C CA . ALA A 1 77 ? 7.992 41.094 0.287 1 91.56 77 ALA A CA 1
ATOM 625 C C . ALA A 1 77 ? 6.527 41.219 -0.129 1 91.56 77 ALA A C 1
ATOM 627 O O . ALA A 1 77 ? 6.125 42.219 -0.719 1 91.56 77 ALA A O 1
ATOM 628 N N . ILE A 1 78 ? 5.781 40.281 0.255 1 91.56 78 ILE A N 1
ATOM 629 C CA . ILE A 1 78 ? 4.367 40.281 -0.094 1 91.56 78 ILE A CA 1
ATOM 630 C C . ILE A 1 78 ? 3.582 41.094 0.916 1 91.56 78 ILE A C 1
ATOM 632 O O . ILE A 1 78 ? 2.635 41.812 0.548 1 91.56 78 ILE A O 1
ATOM 636 N N . ARG A 1 79 ? 3.971 41.156 2.119 1 93.81 79 ARG A N 1
ATOM 637 C CA . ARG A 1 79 ? 3.062 41.656 3.156 1 93.81 79 ARG A CA 1
ATOM 638 C C . ARG A 1 79 ? 3.619 42.875 3.836 1 93.81 79 ARG A C 1
ATOM 640 O O . ARG A 1 79 ? 2.893 43.875 4.047 1 93.81 79 ARG A O 1
ATOM 647 N N . HIS A 1 80 ? 4.898 42.938 4.121 1 96.94 80 HIS A N 1
ATOM 648 C CA . HIS A 1 80 ? 5.465 44.031 4.934 1 96.94 80 HIS A CA 1
ATOM 649 C C . HIS A 1 80 ? 5.43 45.344 4.188 1 96.94 80 HIS A C 1
ATOM 651 O O . HIS A 1 80 ? 5.047 46.375 4.758 1 96.94 80 HIS A O 1
ATOM 657 N N . PRO A 1 81 ? 5.766 45.375 2.855 1 96.88 81 PRO A N 1
ATOM 658 C CA . PRO A 1 81 ? 5.637 46.625 2.125 1 96.88 81 PRO A CA 1
ATOM 659 C C . PRO A 1 81 ? 4.195 47.125 2.057 1 96.88 81 PRO A C 1
ATOM 661 O O . PRO A 1 81 ? 3.959 48.344 2.041 1 96.88 81 PRO A O 1
ATOM 664 N N . TYR A 1 82 ? 3.322 46.25 1.983 1 97.31 82 TYR A N 1
ATOM 665 C CA . TYR A 1 82 ? 1.918 46.625 1.93 1 97.31 82 TYR A CA 1
ATOM 666 C C . TYR A 1 82 ? 1.533 47.469 3.154 1 97.31 82 TYR A C 1
ATOM 668 O O . TYR A 1 82 ? 0.883 48.5 3.031 1 97.31 82 TYR A O 1
ATOM 676 N N . TYR A 1 83 ? 1.923 47.062 4.332 1 98.25 83 TYR A N 1
ATOM 677 C CA . TYR A 1 83 ? 1.588 47.781 5.566 1 98.25 83 TYR A CA 1
ATOM 678 C C . TYR A 1 83 ? 2.285 49.125 5.629 1 98.25 83 TYR A C 1
ATOM 680 O O . TYR A 1 83 ? 1.668 50.125 5.984 1 98.25 83 TYR A O 1
ATOM 688 N N . ALA A 1 84 ? 3.518 49.094 5.262 1 98.31 84 ALA A N 1
ATOM 689 C CA . ALA A 1 84 ? 4.281 50.344 5.277 1 98.31 84 ALA A CA 1
ATOM 690 C C . ALA A 1 84 ? 3.715 51.344 4.277 1 98.31 84 ALA A C 1
ATOM 692 O O . ALA A 1 84 ? 3.609 52.531 4.578 1 98.31 84 ALA A O 1
ATOM 693 N N . GLY A 1 85 ? 3.396 50.812 3.117 1 98.19 85 GLY A N 1
ATOM 694 C CA . GLY A 1 85 ? 2.83 51.656 2.08 1 98.19 85 GLY A CA 1
ATOM 695 C C . GLY A 1 85 ? 1.457 52.188 2.434 1 98.19 85 GLY A C 1
ATOM 696 O O . GLY A 1 85 ? 0.949 53.094 1.769 1 98.19 85 GLY A O 1
ATOM 697 N N . ASN A 1 86 ? 0.931 51.719 3.457 1 97.81 86 ASN A N 1
ATOM 698 C CA . ASN A 1 86 ? -0.382 52.156 3.902 1 97.81 86 ASN A CA 1
ATOM 699 C C . ASN A 1 86 ? -0.307 52.844 5.27 1 97.81 86 ASN A C 1
ATOM 701 O O . ASN A 1 86 ? -1.315 52.938 5.969 1 97.81 86 ASN A O 1
ATOM 705 N N . GLY A 1 87 ? 0.819 53.156 5.715 1 97.94 87 GLY A N 1
ATOM 706 C CA . GLY A 1 87 ? 0.946 54.094 6.809 1 97.94 87 GLY A CA 1
ATOM 707 C C . GLY A 1 87 ? 1.272 53.438 8.133 1 97.94 87 GLY A C 1
ATOM 708 O O . GLY A 1 87 ? 1.067 54.031 9.195 1 97.94 87 GLY A O 1
ATOM 709 N N . LEU A 1 88 ? 1.746 52.281 8.148 1 98.62 88 LEU A N 1
ATOM 710 C CA . LEU A 1 88 ? 2.246 51.594 9.336 1 98.62 88 LEU A CA 1
ATOM 711 C C . LEU A 1 88 ? 3.732 51.281 9.203 1 98.62 88 LEU A C 1
ATOM 713 O O . LEU A 1 88 ? 4.242 51.156 8.086 1 98.62 88 LEU A O 1
ATOM 717 N N . ALA A 1 89 ? 4.414 51.25 10.297 1 98.69 89 ALA A N 1
ATOM 718 C CA . ALA A 1 89 ? 5.719 50.594 10.281 1 98.69 89 ALA A CA 1
ATOM 719 C C . ALA A 1 89 ? 5.566 49.062 10.383 1 98.69 89 ALA A C 1
ATOM 721 O O . ALA A 1 89 ? 4.699 48.594 11.109 1 98.69 89 ALA A O 1
ATOM 722 N N . SER A 1 90 ? 6.297 48.438 9.617 1 98.56 90 SER A N 1
ATOM 723 C CA . SER A 1 90 ? 6.301 46.969 9.68 1 98.56 90 SER A CA 1
ATOM 724 C C . SER A 1 90 ? 7.699 46.438 9.977 1 98.56 90 SER A C 1
ATOM 726 O O . SER A 1 90 ? 8.641 46.688 9.219 1 98.56 90 SER A O 1
ATOM 728 N N . LEU A 1 91 ? 7.809 45.656 11.039 1 98.31 91 LEU A N 1
ATOM 729 C CA . LEU A 1 91 ? 9.102 45.156 11.523 1 98.31 91 LEU A CA 1
ATOM 730 C C . LEU A 1 91 ? 9.117 43.656 11.602 1 98.31 91 LEU A C 1
ATOM 732 O O . LEU A 1 91 ? 8.352 43.062 12.367 1 98.31 91 LEU A O 1
ATOM 736 N N . ARG A 1 92 ? 9.938 43.062 10.789 1 97.75 92 ARG A N 1
ATOM 737 C CA . ARG A 1 92 ? 10.25 41.625 10.859 1 97.75 92 ARG A CA 1
ATOM 738 C C . ARG A 1 92 ? 11.477 41.375 11.727 1 97.75 92 ARG A C 1
ATOM 740 O O . ARG A 1 92 ? 12.586 41.781 11.367 1 97.75 92 ARG A O 1
ATOM 747 N N . ILE A 1 93 ? 11.258 40.656 12.859 1 98 93 ILE A N 1
ATOM 748 C CA . ILE A 1 93 ? 12.359 40.438 13.797 1 98 93 ILE A CA 1
ATOM 749 C C . ILE A 1 93 ? 12.797 39 13.789 1 98 93 ILE A C 1
ATOM 751 O O . ILE A 1 93 ? 11.969 38.094 13.914 1 98 93 ILE A O 1
ATOM 755 N N . ASP A 1 94 ? 14.094 38.75 13.633 1 97.38 94 ASP A N 1
ATOM 756 C CA . ASP A 1 94 ? 14.68 37.438 13.82 1 97.38 94 ASP A CA 1
ATOM 757 C C . ASP A 1 94 ? 14.922 37.156 15.297 1 97.38 94 ASP A C 1
ATOM 759 O O . ASP A 1 94 ? 15.703 37.844 15.953 1 97.38 94 ASP A O 1
ATOM 763 N N . MET A 1 95 ? 14.312 36.156 15.758 1 97.5 95 MET A N 1
ATOM 764 C CA . MET A 1 95 ? 14.461 35.781 17.156 1 97.5 95 MET A CA 1
ATOM 765 C C . MET A 1 95 ? 15.922 35.5 17.484 1 97.5 95 MET A C 1
ATOM 767 O O . MET A 1 95 ? 16.75 35.312 16.594 1 97.5 95 MET A O 1
ATOM 771 N N . ARG A 1 96 ? 16.109 35.5 18.781 1 97.19 96 ARG A N 1
ATOM 772 C CA . ARG A 1 96 ? 17.438 35.125 19.25 1 97.19 96 ARG A CA 1
ATOM 773 C C . ARG A 1 96 ? 17.844 33.781 18.688 1 97.19 96 ARG A C 1
ATOM 775 O O . ARG A 1 96 ? 17.047 32.844 18.641 1 97.19 96 ARG A O 1
ATOM 782 N N . GLY A 1 97 ? 19.094 33.688 18.203 1 96 97 GLY A N 1
ATOM 783 C CA . GLY A 1 97 ? 19.594 32.438 17.641 1 96 97 GLY A CA 1
ATOM 784 C C . GLY A 1 97 ? 19.172 32.219 16.203 1 96 97 GLY A C 1
ATOM 785 O O . GLY A 1 97 ? 19.453 31.188 15.617 1 96 97 GLY A O 1
ATOM 786 N N . SER A 1 98 ? 18.531 33.219 15.586 1 95.62 98 SER A N 1
ATOM 787 C CA . SER A 1 98 ? 18.047 33.094 14.211 1 95.62 98 SER A CA 1
ATOM 788 C C . SER A 1 98 ? 18.656 34.188 13.312 1 95.62 98 SER A C 1
ATOM 790 O O . SER A 1 98 ? 18.781 35.344 13.734 1 95.62 98 SER A O 1
ATOM 792 N N . SER A 1 99 ? 18.922 33.719 12.094 1 95.06 99 SER A N 1
ATOM 793 C CA . SER A 1 99 ? 19.562 34.625 11.148 1 95.06 99 SER A CA 1
ATOM 794 C C . SER A 1 99 ? 20.766 35.312 11.758 1 95.06 99 SER A C 1
ATOM 796 O O . SER A 1 99 ? 21.641 34.625 12.328 1 95.06 99 SER A O 1
ATOM 798 N N . SER A 1 100 ? 20.812 36.719 11.695 1 96.31 100 SER A N 1
ATOM 799 C CA . SER A 1 100 ? 22 37.406 12.172 1 96.31 100 SER A CA 1
ATOM 800 C C . SER A 1 100 ? 21.828 37.875 13.617 1 96.31 100 SER A C 1
ATOM 802 O O . SER A 1 100 ? 22.703 38.562 14.156 1 96.31 100 SER A O 1
ATOM 804 N N . SER A 1 101 ? 20.719 37.469 14.281 1 97.88 101 SER A N 1
ATOM 805 C CA . SER A 1 101 ? 20.531 37.781 15.695 1 97.88 101 SER A CA 1
ATOM 806 C C . SER A 1 101 ? 21.516 37.031 16.578 1 97.88 101 SER A C 1
ATOM 808 O O . SER A 1 101 ? 21.922 35.906 16.219 1 97.88 101 SER A O 1
ATOM 810 N N . ASP A 1 102 ? 21.797 37.562 17.75 1 97.19 102 ASP A N 1
ATOM 811 C CA . ASP A 1 102 ? 22.703 36.969 18.703 1 97.19 102 ASP A CA 1
ATOM 812 C C . ASP A 1 102 ? 22.094 35.719 19.328 1 97.19 102 ASP A C 1
ATOM 814 O O . ASP A 1 102 ? 20.875 35.531 19.281 1 97.19 102 ASP A O 1
ATOM 818 N N . GLY A 1 103 ? 23 34.875 19.797 1 96.62 103 GLY A N 1
ATOM 819 C CA . GLY A 1 103 ? 22.594 33.781 20.672 1 96.62 103 GLY A CA 1
ATOM 820 C C . GLY A 1 103 ? 22.25 32.5 19.906 1 96.62 103 GLY A C 1
ATOM 821 O O . GLY A 1 103 ? 22.766 32.281 18.797 1 96.62 103 GLY A O 1
ATOM 822 N N . VAL A 1 104 ? 21.594 31.609 20.609 1 96.81 104 VAL A N 1
ATOM 823 C CA . VAL A 1 104 ? 21.188 30.297 20.094 1 96.81 104 VAL A CA 1
ATOM 824 C C . VAL A 1 104 ? 19.719 30.062 20.422 1 96.81 104 VAL A C 1
ATOM 826 O O . VAL A 1 104 ? 19.156 30.688 21.312 1 96.81 104 VAL A O 1
ATOM 829 N N . LEU A 1 105 ? 19.062 29.312 19.688 1 97.19 105 LEU A N 1
ATOM 830 C CA . LEU A 1 105 ? 17.688 28.875 19.938 1 97.19 105 LEU A CA 1
ATOM 831 C C . LEU A 1 105 ? 17.672 27.469 20.547 1 97.19 105 LEU A C 1
ATOM 833 O O . LEU A 1 105 ? 17.875 26.484 19.844 1 97.19 105 LEU A O 1
ATOM 837 N N . THR A 1 106 ? 17.312 27.359 21.812 1 96.75 106 THR A N 1
ATOM 838 C CA . THR A 1 106 ? 17.516 26.109 22.531 1 96.75 106 THR A CA 1
ATOM 839 C C . THR A 1 106 ? 16.234 25.281 22.562 1 96.75 106 THR A C 1
ATOM 841 O O . THR A 1 106 ? 16.266 24.094 22.891 1 96.75 106 THR A O 1
ATOM 844 N N . ASP A 1 107 ? 15.094 25.953 22.359 1 96.88 107 ASP A N 1
ATOM 845 C CA . ASP A 1 107 ? 13.805 25.266 22.406 1 96.88 107 ASP A CA 1
ATOM 846 C C . ASP A 1 107 ? 12.695 26.141 21.844 1 96.88 107 ASP A C 1
ATOM 848 O O . ASP A 1 107 ? 12.945 27.266 21.391 1 96.88 107 ASP A O 1
ATOM 852 N N . GLU A 1 108 ? 11.516 25.594 21.828 1 95.31 108 GLU A N 1
ATOM 853 C CA . GLU A 1 108 ? 10.367 26.359 21.359 1 95.31 108 GLU A CA 1
ATOM 854 C C . GLU A 1 108 ? 9.719 27.141 22.5 1 95.31 108 GLU A C 1
ATOM 856 O O . GLU A 1 108 ? 9.625 26.641 23.625 1 95.31 108 GLU A O 1
ATOM 861 N N . TYR A 1 109 ? 9.297 28.438 22.203 1 96.56 109 TYR A N 1
ATOM 862 C CA . TYR A 1 109 ? 8.438 29.281 23.031 1 96.56 109 TYR A CA 1
ATOM 863 C C . TYR A 1 109 ? 9.008 29.453 24.422 1 96.56 109 TYR A C 1
ATOM 865 O O . TYR A 1 109 ? 8.281 29.344 25.422 1 96.56 109 TYR A O 1
ATOM 873 N N . LEU A 1 110 ? 10.219 29.656 24.453 1 96.75 110 LEU A N 1
ATOM 874 C CA . LEU A 1 110 ? 10.93 29.844 25.703 1 96.75 110 LEU A CA 1
ATOM 875 C C . LEU A 1 110 ? 10.477 31.125 26.391 1 96.75 110 LEU A C 1
ATOM 877 O O . LEU A 1 110 ? 10.039 32.062 25.734 1 96.75 110 LEU A O 1
ATOM 881 N N . LYS A 1 111 ? 10.594 31.125 27.734 1 97.5 111 LYS A N 1
ATOM 882 C CA . LYS A 1 111 ? 10.383 32.375 28.469 1 97.5 111 LYS A CA 1
ATOM 883 C C . LYS A 1 111 ? 11.289 33.469 27.922 1 97.5 111 LYS A C 1
ATOM 885 O O . LYS A 1 111 ? 10.875 34.625 27.828 1 97.5 111 LYS A O 1
ATOM 890 N N . LEU A 1 112 ? 12.477 33.125 27.625 1 97.5 112 LEU A N 1
ATOM 891 C CA . LEU A 1 112 ? 13.438 34.062 27.078 1 97.5 112 LEU A CA 1
ATOM 892 C C . LEU A 1 112 ? 12.938 34.688 25.781 1 97.5 112 LEU A C 1
ATOM 894 O O . LEU A 1 112 ? 13.141 35.875 25.531 1 97.5 112 LEU A O 1
ATOM 898 N N . GLU A 1 113 ? 12.391 33.906 24.922 1 97.62 113 GLU A N 1
ATOM 899 C CA . GLU A 1 113 ? 11.789 34.406 23.688 1 97.62 113 GLU A CA 1
ATOM 900 C C . GLU A 1 113 ? 10.742 35.469 23.969 1 97.62 113 GLU A C 1
ATOM 902 O O . GLU A 1 113 ? 10.711 36.5 23.297 1 97.62 113 GLU A O 1
ATOM 907 N N . GLN A 1 114 ? 9.906 35.25 24.938 1 98.25 114 GLN A N 1
ATOM 908 C CA . GLN A 1 114 ? 8.867 36.219 25.297 1 98.25 114 GLN A CA 1
ATOM 909 C C . GLN A 1 114 ? 9.469 37.469 25.891 1 98.25 114 GLN A C 1
ATOM 911 O O . GLN A 1 114 ? 9.023 38.594 25.578 1 98.25 114 GLN A O 1
ATOM 916 N N . ASP A 1 115 ? 10.5 37.281 26.719 1 98.44 115 ASP A N 1
ATOM 917 C CA . ASP A 1 115 ? 11.195 38.406 27.297 1 98.44 115 ASP A CA 1
ATOM 918 C C . ASP A 1 115 ? 11.82 39.281 26.219 1 98.44 115 ASP A C 1
ATOM 920 O O . ASP A 1 115 ? 11.719 40.5 26.25 1 98.44 115 ASP A O 1
ATOM 924 N N . ASP A 1 116 ? 12.422 38.656 25.312 1 98.69 116 ASP A N 1
ATOM 925 C CA . ASP A 1 116 ? 13.047 39.375 24.219 1 98.69 116 ASP A CA 1
ATOM 926 C C . ASP A 1 116 ? 12.008 40.156 23.422 1 98.69 116 ASP A C 1
ATOM 928 O O . ASP A 1 116 ? 12.289 41.281 22.969 1 98.69 116 ASP A O 1
ATOM 932 N N . ALA A 1 117 ? 10.891 39.594 23.219 1 98.69 117 ALA A N 1
ATOM 933 C CA . ALA A 1 117 ? 9.82 40.312 22.5 1 98.69 117 ALA A CA 1
ATOM 934 C C . ALA A 1 117 ? 9.414 41.562 23.25 1 98.69 117 ALA A C 1
ATOM 936 O O . ALA A 1 117 ? 9.219 42.625 22.625 1 98.69 117 ALA A O 1
ATOM 937 N N . LEU A 1 118 ? 9.266 41.531 24.562 1 98.69 118 LEU A N 1
ATOM 938 C CA . LEU A 1 118 ? 8.898 42.688 25.359 1 98.69 118 LEU A CA 1
ATOM 939 C C . LEU A 1 118 ? 9.977 43.75 25.281 1 98.69 118 LEU A C 1
ATOM 941 O O . LEU A 1 118 ? 9.664 44.938 25.203 1 98.69 118 LEU A O 1
ATOM 945 N N . ASP A 1 119 ? 11.227 43.312 25.328 1 98.75 119 ASP A N 1
ATOM 946 C CA . ASP A 1 119 ? 12.328 44.25 25.188 1 98.75 119 ASP A CA 1
ATOM 947 C C . ASP A 1 119 ? 12.305 44.938 23.812 1 98.75 119 ASP A C 1
ATOM 949 O O . ASP A 1 119 ? 12.586 46.125 23.703 1 98.75 119 ASP A O 1
ATOM 953 N N . ALA A 1 120 ? 12.031 44.188 22.812 1 98.75 120 ALA A N 1
ATOM 954 C CA . ALA A 1 120 ? 11.914 44.781 21.469 1 98.75 120 ALA A CA 1
ATOM 955 C C . ALA A 1 120 ? 10.797 45.812 21.422 1 98.75 120 ALA A C 1
ATOM 957 O O . ALA A 1 120 ? 10.938 46.844 20.75 1 98.75 120 ALA A O 1
ATOM 958 N N . PHE A 1 121 ? 9.664 45.562 22.094 1 98.81 121 PHE A N 1
ATOM 959 C CA . PHE A 1 121 ? 8.57 46.531 22.156 1 98.81 121 PHE A CA 1
ATOM 960 C C . PHE A 1 121 ? 9.023 47.812 22.797 1 98.81 121 PHE A C 1
ATOM 962 O O . PHE A 1 121 ? 8.711 48.906 22.297 1 98.81 121 PHE A O 1
ATOM 969 N N . ASP A 1 122 ? 9.773 47.688 23.859 1 98.75 122 ASP A N 1
ATOM 970 C CA . ASP A 1 122 ? 10.312 48.875 24.5 1 98.75 122 ASP A CA 1
ATOM 971 C C . ASP A 1 122 ? 11.188 49.688 23.531 1 98.75 122 ASP A C 1
ATOM 973 O O . ASP A 1 122 ? 11.125 50.906 23.5 1 98.75 122 ASP A O 1
ATOM 977 N N . HIS A 1 123 ? 11.992 48.969 22.828 1 98.56 123 HIS A N 1
ATOM 978 C CA . HIS A 1 123 ? 12.859 49.625 21.844 1 98.56 123 HIS A CA 1
ATOM 979 C C . HIS A 1 123 ? 12.039 50.344 20.781 1 98.56 123 HIS A C 1
ATOM 981 O O . HIS A 1 123 ? 12.359 51.469 20.422 1 98.56 123 HIS A O 1
ATOM 987 N N . ILE A 1 124 ? 10.992 49.719 20.281 1 98.56 124 ILE A N 1
ATOM 988 C CA . ILE A 1 124 ? 10.133 50.281 19.234 1 98.56 124 ILE A CA 1
ATOM 989 C C . ILE A 1 124 ? 9.453 51.562 19.766 1 98.56 124 ILE A C 1
ATOM 991 O O . ILE A 1 124 ? 9.438 52.594 19.094 1 98.56 124 ILE A O 1
ATOM 995 N N . VAL A 1 125 ? 8.938 51.5 20.984 1 98.5 125 VAL A N 1
ATOM 996 C CA . VAL A 1 125 ? 8.195 52.625 21.594 1 98.5 125 VAL A CA 1
ATOM 997 C C . VAL A 1 125 ? 9.117 53.812 21.75 1 98.5 125 VAL A C 1
ATOM 999 O O . VAL A 1 125 ? 8.672 54.969 21.625 1 98.5 125 VAL A O 1
ATOM 1002 N N . ALA A 1 126 ? 10.383 53.594 21.891 1 98.06 126 ALA A N 1
ATOM 1003 C CA . ALA A 1 126 ? 11.344 54.656 22.141 1 98.06 126 ALA A CA 1
ATOM 1004 C C . ALA A 1 126 ? 11.773 55.344 20.859 1 98.06 126 ALA A C 1
ATOM 1006 O O . ALA A 1 126 ? 12.414 56.375 20.875 1 98.06 126 ALA A O 1
ATOM 1007 N N . GLN A 1 127 ? 11.391 54.844 19.781 1 97.94 127 GLN A N 1
ATOM 1008 C CA . GLN A 1 127 ? 11.789 55.438 18.516 1 97.94 127 GLN A CA 1
ATOM 1009 C C . GLN A 1 127 ? 11 56.719 18.234 1 97.94 127 GLN A C 1
ATOM 1011 O O . GLN A 1 127 ? 9.812 56.812 18.562 1 97.94 127 GLN A O 1
ATOM 1016 N N . PRO A 1 128 ? 11.633 57.656 17.562 1 97.12 128 PRO A N 1
ATOM 1017 C CA . PRO A 1 128 ? 10.945 58.938 17.328 1 97.12 128 PRO A CA 1
ATOM 1018 C C . PRO A 1 128 ? 9.758 58.812 16.375 1 97.12 128 PRO A C 1
ATOM 1020 O O . PRO A 1 128 ? 8.805 59.594 16.453 1 97.12 128 PRO A O 1
ATOM 1023 N N . TRP A 1 129 ? 9.781 57.844 15.523 1 97.94 129 TRP A N 1
ATOM 1024 C CA . TRP A 1 129 ? 8.734 57.688 14.516 1 97.94 129 TRP A CA 1
ATOM 1025 C C . TRP A 1 129 ? 7.562 56.875 15.078 1 97.94 129 TRP A C 1
ATOM 1027 O O . TRP A 1 129 ? 6.5 56.812 14.461 1 97.94 129 TRP A O 1
ATOM 1037 N N . SER A 1 130 ? 7.695 56.312 16.266 1 98.56 130 SER A N 1
ATOM 1038 C CA . SER A 1 130 ? 6.676 55.438 16.844 1 98.56 130 SER A CA 1
ATOM 1039 C C . SER A 1 130 ? 5.582 56.25 17.531 1 98.56 130 SER A C 1
ATOM 1041 O O . SER A 1 130 ? 5.871 57.25 18.219 1 98.56 130 SER A O 1
ATOM 1043 N N . ASN A 1 131 ? 4.324 55.812 17.391 1 98.5 131 ASN A N 1
ATOM 1044 C CA . ASN A 1 131 ? 3.24 56.406 18.156 1 98.5 131 ASN A CA 1
ATOM 1045 C C . ASN A 1 131 ? 2.99 55.656 19.453 1 98.5 131 ASN A C 1
ATOM 1047 O O . ASN A 1 131 ? 2.002 55.906 20.141 1 98.5 131 ASN A O 1
ATOM 1051 N N . GLY A 1 132 ? 3.795 54.594 19.641 1 98.38 132 GLY A N 1
ATOM 1052 C CA . GLY A 1 132 ? 3.744 53.844 20.906 1 98.38 132 GLY A CA 1
ATOM 1053 C C . GLY A 1 132 ? 2.785 52.688 20.875 1 98.38 132 GLY A C 1
ATOM 1054 O O . GLY A 1 132 ? 2.607 52 21.875 1 98.38 132 GLY A O 1
ATOM 1055 N N . ARG A 1 133 ? 2.117 52.406 19.781 1 98.75 133 ARG A N 1
ATOM 1056 C CA . ARG A 1 133 ? 1.173 51.312 19.656 1 98.75 133 ARG A CA 1
ATOM 1057 C C . ARG A 1 133 ? 1.72 50.219 18.734 1 98.75 133 ARG A C 1
ATOM 1059 O O . ARG A 1 133 ? 2.273 50.531 17.672 1 98.75 133 ARG A O 1
ATOM 1066 N N . ILE A 1 134 ? 1.582 49 19.188 1 98.88 134 ILE A N 1
ATOM 1067 C CA . ILE A 1 134 ? 2.174 47.875 18.469 1 98.88 134 ILE A CA 1
ATOM 1068 C C . ILE A 1 134 ? 1.107 46.812 18.203 1 98.88 134 ILE A C 1
ATOM 1070 O O . ILE A 1 134 ? 0.234 46.594 19.047 1 98.88 134 ILE A O 1
ATOM 1074 N N . GLY A 1 135 ? 1.062 46.219 17.062 1 98.81 135 GLY A N 1
ATOM 1075 C CA . GLY A 1 135 ? 0.35 45 16.719 1 98.81 135 GLY A CA 1
ATOM 1076 C C . GLY A 1 135 ? 1.273 43.844 16.359 1 98.81 135 GLY A C 1
ATOM 1077 O O . GLY A 1 135 ? 2.352 44.062 15.797 1 98.81 135 GLY A O 1
ATOM 1078 N N . MET A 1 136 ? 0.865 42.625 16.641 1 98.81 136 MET A N 1
ATOM 1079 C CA . MET A 1 136 ? 1.606 41.438 16.219 1 98.81 136 MET A CA 1
ATOM 1080 C C . MET A 1 136 ? 0.776 40.594 15.258 1 98.81 136 MET A C 1
ATOM 1082 O O . MET A 1 136 ? -0.45 40.562 15.367 1 98.81 136 MET A O 1
ATOM 1086 N N . PHE A 1 137 ? 1.417 40 14.328 1 98.38 137 PHE A N 1
ATOM 1087 C CA . PHE A 1 137 ? 0.778 39.031 13.461 1 98.38 137 PHE A CA 1
ATOM 1088 C C . PHE A 1 137 ? 1.752 37.906 13.086 1 98.38 137 PHE A C 1
ATOM 1090 O O . PHE A 1 137 ? 2.967 38.062 13.211 1 98.38 137 PHE A O 1
ATOM 1097 N N . GLY A 1 138 ? 1.216 36.781 12.727 1 97.5 138 GLY A N 1
ATOM 1098 C CA . GLY A 1 138 ? 2.07 35.719 12.234 1 97.5 138 GLY A CA 1
ATOM 1099 C C . GLY A 1 138 ? 1.343 34.406 12.078 1 97.5 138 GLY A C 1
ATOM 1100 O O . GLY A 1 138 ? 0.222 34.219 12.562 1 97.5 138 GLY A O 1
ATOM 1101 N N . LYS A 1 139 ? 1.925 33.5 11.344 1 96.44 139 LYS A N 1
ATOM 1102 C CA . LYS A 1 139 ? 1.434 32.156 11.102 1 96.44 139 LYS A CA 1
ATOM 1103 C C . LYS A 1 139 ? 2.266 31.125 11.859 1 96.44 139 LYS A C 1
ATOM 1105 O O . LYS A 1 139 ? 3.49 31.234 11.93 1 96.44 139 LYS A O 1
ATOM 1110 N N . SER A 1 140 ? 1.609 30.094 12.383 1 96.56 140 SER A N 1
ATOM 1111 C CA . SER A 1 140 ? 2.309 29.016 13.078 1 96.56 140 SER A CA 1
ATOM 1112 C C . SER A 1 140 ? 3.1 29.562 14.266 1 96.56 140 SER A C 1
ATOM 1114 O O . SER A 1 140 ? 2.547 30.234 15.133 1 96.56 140 SER A O 1
ATOM 1116 N N . TRP A 1 141 ? 4.48 29.484 14.203 1 96.88 141 TRP A N 1
ATOM 1117 C CA . TRP A 1 141 ? 5.285 30 15.305 1 96.88 141 TRP A CA 1
ATOM 1118 C C . TRP A 1 141 ? 4.906 31.438 15.641 1 96.88 141 TRP A C 1
ATOM 1120 O O . TRP A 1 141 ? 4.746 31.781 16.812 1 96.88 141 TRP A O 1
ATOM 1130 N N . GLY A 1 142 ? 4.719 32.25 14.617 1 97.19 142 GLY A N 1
ATOM 1131 C CA . GLY A 1 142 ? 4.332 33.656 14.828 1 97.19 142 GLY A CA 1
ATOM 1132 C C . GLY A 1 142 ? 2.947 33.812 15.43 1 97.19 142 GLY A C 1
ATOM 1133 O O . GLY A 1 142 ? 2.68 34.75 16.156 1 97.19 142 GLY A O 1
ATOM 1134 N N . GLY A 1 143 ? 2.066 32.875 15.047 1 97.69 143 GLY A N 1
ATOM 1135 C CA . GLY A 1 143 ? 0.75 32.875 15.664 1 97.69 143 GLY A CA 1
ATOM 1136 C C . GLY A 1 143 ? 0.777 32.469 17.125 1 97.69 143 GLY A C 1
ATOM 1137 O O . GLY A 1 143 ? 0.075 33.031 17.953 1 97.69 143 GLY A O 1
ATOM 1138 N N . PHE A 1 144 ? 1.636 31.5 17.453 1 97.31 144 PHE A N 1
ATOM 1139 C CA . PHE A 1 144 ? 1.784 31.016 18.828 1 97.31 144 PHE A CA 1
ATOM 1140 C C . PHE A 1 144 ? 2.332 32.125 19.719 1 97.31 144 PHE A C 1
ATOM 1142 O O . PHE A 1 144 ? 1.722 32.438 20.75 1 97.31 144 PHE A O 1
ATOM 1149 N N . ASN A 1 145 ? 3.41 32.656 19.312 1 97.06 145 ASN A N 1
ATOM 1150 C CA . ASN A 1 145 ? 4.066 33.594 20.219 1 97.06 145 ASN A CA 1
ATOM 1151 C C . ASN A 1 145 ? 3.33 34.938 20.266 1 97.06 145 ASN A C 1
ATOM 1153 O O . ASN A 1 145 ? 3.406 35.656 21.266 1 97.06 145 ASN A O 1
ATOM 1157 N N . GLY A 1 146 ? 2.551 35.281 19.156 1 98.31 146 GLY A N 1
ATOM 1158 C CA . GLY A 1 146 ? 1.678 36.438 19.266 1 98.31 146 GLY A CA 1
ATOM 1159 C C . GLY A 1 146 ? 0.712 36.344 20.438 1 98.31 146 GLY A C 1
ATOM 1160 O O . GLY A 1 146 ? 0.514 37.312 21.172 1 98.31 146 GLY A O 1
ATOM 1161 N N . LEU A 1 147 ? 0.147 35.188 20.609 1 98.56 147 LEU A N 1
ATOM 1162 C CA . LEU A 1 147 ? -0.778 34.938 21.719 1 98.56 147 LEU A CA 1
ATOM 1163 C C . LEU A 1 147 ? -0.04 34.906 23.047 1 98.56 147 LEU A C 1
ATOM 1165 O O . LEU A 1 147 ? -0.51 35.469 24.031 1 98.56 147 LEU A O 1
ATOM 1169 N N . GLN A 1 148 ? 1.084 34.281 23.078 1 98.56 148 GLN A N 1
ATOM 1170 C CA . GLN A 1 148 ? 1.86 34.125 24.312 1 98.56 148 GLN A CA 1
ATOM 1171 C C . GLN A 1 148 ? 2.348 35.5 24.797 1 98.56 148 GLN A C 1
ATOM 1173 O O . GLN A 1 148 ? 2.299 35.781 26 1 98.56 148 GLN A O 1
ATOM 1178 N N . VAL A 1 149 ? 2.814 36.281 23.906 1 98.62 149 VAL A N 1
ATOM 1179 C CA . VAL A 1 149 ? 3.303 37.625 24.25 1 98.62 149 VAL A CA 1
ATOM 1180 C C . VAL A 1 149 ? 2.137 38.5 24.703 1 98.62 149 VAL A C 1
ATOM 1182 O O . VAL A 1 149 ? 2.281 39.312 25.625 1 98.62 149 VAL A O 1
ATOM 1185 N N . ALA A 1 150 ? 0.979 38.375 24.031 1 98.75 150 ALA A N 1
ATOM 1186 C CA . ALA A 1 150 ? -0.212 39.094 24.469 1 98.75 150 ALA A CA 1
ATOM 1187 C C . ALA A 1 150 ? -0.529 38.812 25.938 1 98.75 150 ALA A C 1
ATOM 1189 O O . ALA A 1 150 ? -0.947 39.688 26.688 1 98.75 150 ALA A O 1
ATOM 1190 N N . ALA A 1 151 ? -0.307 37.594 26.344 1 98.56 151 ALA A N 1
ATOM 1191 C CA . ALA A 1 151 ? -0.592 37.188 27.703 1 98.56 151 ALA A CA 1
ATOM 1192 C C . ALA A 1 151 ? 0.363 37.844 28.688 1 98.56 151 ALA A C 1
ATOM 1194 O O . ALA A 1 151 ? 0.1 37.844 29.906 1 98.56 151 ALA A O 1
ATOM 1195 N N . ARG A 1 152 ? 1.464 38.375 28.188 1 98.31 152 ARG A N 1
ATOM 1196 C CA . ARG A 1 152 ? 2.43 39.062 29.031 1 98.31 152 ARG A CA 1
ATOM 1197 C C . ARG A 1 152 ? 2.012 40.5 29.266 1 98.31 152 ARG A C 1
ATOM 1199 O O . ARG A 1 152 ? 2.6 41.188 30.094 1 98.31 152 ARG A O 1
ATOM 1206 N N . ARG A 1 153 ? 1.121 41.094 28.562 1 98 153 ARG A N 1
ATOM 1207 C CA . ARG A 1 153 ? 0.356 42.312 28.797 1 98 153 ARG A CA 1
ATOM 1208 C C . ARG A 1 153 ? 1.258 43.562 28.734 1 98 153 ARG A C 1
ATOM 1210 O O . ARG A 1 153 ? 1.192 44.406 29.609 1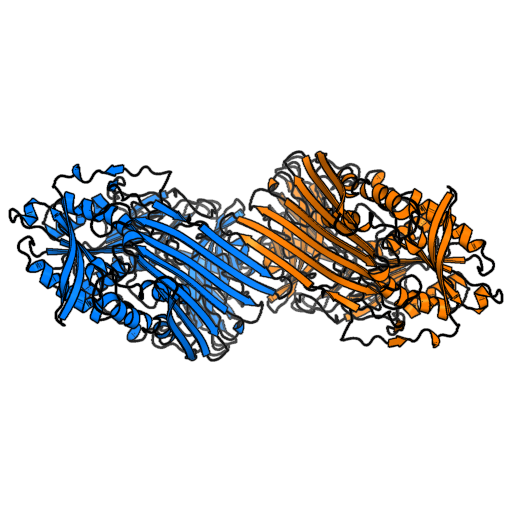 98 153 ARG A O 1
ATOM 1217 N N . HIS A 1 154 ? 2.172 43.562 27.812 1 98.5 154 HIS A N 1
ATOM 1218 C CA . HIS A 1 154 ? 2.867 44.812 27.547 1 98.5 154 HIS A CA 1
ATOM 1219 C C . HIS A 1 154 ? 1.889 45.906 27.156 1 98.5 154 HIS A C 1
ATOM 1221 O O . HIS A 1 154 ? 1.029 45.719 26.297 1 98.5 154 HIS A O 1
ATOM 1227 N N . PRO A 1 155 ? 2.023 47.094 27.656 1 98.19 155 PRO A N 1
ATOM 1228 C CA . PRO A 1 155 ? 1.007 48.125 27.438 1 98.19 155 PRO A CA 1
ATOM 1229 C C . PRO A 1 155 ? 0.955 48.594 25.984 1 98.19 155 PRO A C 1
ATOM 1231 O O . PRO A 1 155 ? -0.082 49.094 25.531 1 98.19 155 PRO A O 1
ATOM 1234 N N . ALA A 1 156 ? 2.014 48.406 25.25 1 98.62 156 ALA A N 1
ATOM 1235 C CA . ALA A 1 156 ? 2.072 48.938 23.875 1 98.62 156 ALA A CA 1
ATOM 1236 C C . ALA A 1 156 ? 1.354 47.969 22.922 1 98.62 156 ALA A C 1
ATOM 1238 O O . ALA A 1 156 ? 1.006 48.375 21.797 1 98.62 156 ALA A O 1
ATOM 1239 N N . LEU A 1 157 ? 1.224 46.719 23.25 1 98.88 157 LEU A N 1
ATOM 1240 C CA . LEU A 1 157 ? 0.565 45.781 22.344 1 98.88 157 LEU A CA 1
ATOM 1241 C C . LEU A 1 157 ? -0.948 45.969 22.375 1 98.88 157 LEU A C 1
ATOM 1243 O O . LEU A 1 157 ? -1.578 45.781 23.422 1 98.88 157 LEU A O 1
ATOM 1247 N N . LYS A 1 158 ? -1.52 46.25 21.203 1 98.56 158 LYS A N 1
ATOM 1248 C CA . LYS A 1 158 ? -2.92 46.656 21.203 1 98.56 158 LYS A CA 1
ATOM 1249 C C . LYS A 1 158 ? -3.797 45.625 20.5 1 98.56 158 LYS A C 1
ATOM 1251 O O . LYS A 1 158 ? -5.008 45.594 20.719 1 98.56 158 LYS A O 1
ATOM 1256 N N . ALA A 1 159 ? -3.221 44.812 19.625 1 98.62 159 ALA A N 1
ATOM 1257 C CA . ALA A 1 159 ? -3.988 43.812 18.875 1 98.62 159 ALA A CA 1
ATOM 1258 C C . ALA A 1 159 ? -3.076 42.719 18.312 1 98.62 159 ALA A C 1
ATOM 1260 O O . ALA A 1 159 ? -1.882 42.969 18.109 1 98.62 159 ALA A O 1
ATOM 1261 N N . VAL A 1 160 ? -3.664 41.562 18.078 1 98.88 160 VAL A N 1
ATOM 1262 C CA . VAL A 1 160 ? -2.924 40.438 17.516 1 98.88 160 VAL A CA 1
ATOM 1263 C C . VAL A 1 160 ? -3.744 39.781 16.422 1 98.88 160 VAL A C 1
ATOM 1265 O O . VAL A 1 160 ? -4.969 39.656 16.531 1 98.88 160 VAL A O 1
ATOM 1268 N N . ILE A 1 161 ? -3.137 39.406 15.312 1 98.81 161 ILE A N 1
ATOM 1269 C CA . ILE A 1 161 ? -3.668 38.406 14.383 1 98.81 161 ILE A CA 1
ATOM 1270 C C . ILE A 1 161 ? -2.857 37.125 14.477 1 98.81 161 ILE A C 1
ATOM 1272 O O . ILE A 1 161 ? -1.647 37.125 14.242 1 98.81 161 ILE A O 1
ATOM 1276 N N . SER A 1 162 ? -3.484 36.094 14.859 1 98.69 162 SER A N 1
ATOM 1277 C CA . SER A 1 162 ? -2.852 34.781 15.023 1 98.69 162 SER A CA 1
ATOM 1278 C C . SER A 1 162 ? -3.383 33.781 14 1 98.69 162 SER A C 1
ATOM 1280 O O . SER A 1 162 ? -4.57 33.438 14 1 98.69 162 SER A O 1
ATOM 1282 N N . LEU A 1 163 ? -2.492 33.312 13.102 1 97.88 163 LEU A N 1
ATOM 1283 C CA . LEU A 1 163 ? -2.893 32.375 12.062 1 97.88 163 LEU A CA 1
ATOM 1284 C C . LEU A 1 163 ? -2.387 30.953 12.375 1 97.88 163 LEU A C 1
ATOM 1286 O O . LEU A 1 163 ? -1.21 30.766 12.688 1 97.88 163 LEU A O 1
ATOM 1290 N N . MET A 1 164 ? -3.309 29.969 12.258 1 96.94 164 MET A N 1
ATOM 1291 C CA . MET A 1 164 ? -2.934 28.547 12.297 1 96.94 164 MET A CA 1
ATOM 1292 C C . MET A 1 164 ? -2.125 28.234 13.555 1 96.94 164 MET A C 1
ATOM 1294 O O . MET A 1 164 ? -1.018 27.703 13.469 1 96.94 164 MET A O 1
ATOM 1298 N N . SER A 1 165 ? -2.637 28.469 14.688 1 96.69 165 SER A N 1
ATOM 1299 C CA . SER A 1 165 ? -1.946 28.312 15.969 1 96.69 165 SER A CA 1
ATOM 1300 C C . SER A 1 165 ? -2.846 27.656 17 1 96.69 165 SER A C 1
ATOM 1302 O O . SER A 1 165 ? -3.93 27.172 16.672 1 96.69 165 SER A O 1
ATOM 1304 N N . THR A 1 166 ? -2.342 27.516 18.234 1 96.81 166 THR A N 1
ATOM 1305 C CA . THR A 1 166 ? -3.115 26.828 19.25 1 96.81 166 THR A CA 1
ATOM 1306 C C . THR A 1 166 ? -3.012 27.531 20.594 1 96.81 166 THR A C 1
ATOM 1308 O O . THR A 1 166 ? -2.086 28.312 20.828 1 96.81 166 THR A O 1
ATOM 1311 N N . ASP A 1 167 ? -4.039 27.344 21.406 1 97.69 167 ASP A N 1
ATOM 1312 C CA . ASP A 1 167 ? -4.09 27.859 22.781 1 97.69 167 ASP A CA 1
ATOM 1313 C C . ASP A 1 167 ? -3.469 26.859 23.766 1 97.69 167 ASP A C 1
ATOM 1315 O O . ASP A 1 167 ? -3.197 27.219 24.906 1 97.69 167 ASP A O 1
ATOM 1319 N N . ASP A 1 168 ? -3.236 25.656 23.297 1 97.38 168 ASP A N 1
ATOM 1320 C CA . ASP A 1 168 ? -2.725 24.578 24.141 1 97.38 168 ASP A CA 1
ATOM 1321 C C . ASP A 1 168 ? -1.615 23.812 23.422 1 97.38 168 ASP A C 1
ATOM 1323 O O . ASP A 1 168 ? -1.88 23.047 22.484 1 97.38 168 ASP A O 1
ATOM 1327 N N . ARG A 1 169 ? -0.412 23.891 23.984 1 96.75 169 ARG A N 1
ATOM 1328 C CA . ARG A 1 169 ? 0.765 23.344 23.312 1 96.75 169 ARG A CA 1
ATOM 1329 C C . ARG A 1 169 ? 0.779 21.812 23.375 1 96.75 169 ARG A C 1
ATOM 1331 O O . ARG A 1 169 ? 1.533 21.172 22.656 1 96.75 169 ARG A O 1
ATOM 1338 N N . TYR A 1 170 ? -0.031 21.188 24.25 1 96.88 170 TYR A N 1
ATOM 1339 C CA . TYR A 1 170 ? -0 19.75 24.438 1 96.88 170 TYR A CA 1
ATOM 1340 C C . TYR A 1 170 ? -1.074 19.062 23.594 1 96.88 170 TYR A C 1
ATOM 1342 O O . TYR A 1 170 ? -0.833 18.016 23 1 96.88 170 TYR A O 1
ATOM 1350 N N . SER A 1 171 ? -2.258 19.547 23.453 1 88.75 171 SER A N 1
ATOM 1351 C CA . SER A 1 171 ? -3.438 18.812 23 1 88.75 171 SER A CA 1
ATOM 1352 C C . SER A 1 171 ? -3.574 18.875 21.484 1 88.75 171 SER A C 1
ATOM 1354 O O . SER A 1 171 ? -4.184 18 20.875 1 88.75 171 SER A O 1
ATOM 1356 N N . ASP A 1 172 ? -3.141 19.797 20.812 1 83.88 172 ASP A N 1
ATOM 1357 C CA . ASP A 1 172 ? -3.402 19.891 19.375 1 83.88 172 ASP A CA 1
ATOM 1358 C C . ASP A 1 172 ? -2.25 20.578 18.656 1 83.88 172 ASP A C 1
ATOM 1360 O O . ASP A 1 172 ? -2.469 21.5 17.859 1 83.88 172 ASP A O 1
ATOM 1364 N N . ASP A 1 173 ? -1.101 20.156 18.984 1 92.19 173 ASP A N 1
ATOM 1365 C CA . ASP A 1 173 ? 0.113 20.562 18.281 1 92.19 173 ASP A CA 1
ATOM 1366 C C . ASP A 1 173 ? 0.857 19.359 17.719 1 92.19 173 ASP A C 1
ATOM 1368 O O . ASP A 1 173 ? 0.323 18.234 17.688 1 92.19 173 ASP A O 1
ATOM 1372 N N . VAL A 1 174 ? 1.941 19.531 17.156 1 94.69 174 VAL A N 1
ATOM 1373 C CA . VAL A 1 174 ? 2.686 18.547 16.391 1 94.69 174 VAL A CA 1
ATOM 1374 C C . VAL A 1 174 ? 3.307 17.516 17.328 1 94.69 174 VAL A C 1
ATOM 1376 O O . VAL A 1 174 ? 3.863 16.516 16.875 1 94.69 174 VAL A O 1
ATOM 1379 N N . HIS A 1 175 ? 3.123 17.625 18.688 1 97.06 175 HIS A N 1
ATOM 1380 C CA . HIS A 1 175 ? 3.826 16.797 19.656 1 97.06 175 HIS A CA 1
ATOM 1381 C C . HIS A 1 175 ? 2.936 15.656 20.156 1 97.06 175 HIS A C 1
ATOM 1383 O O . HIS A 1 175 ? 3.305 14.484 20.062 1 97.06 175 HIS A O 1
ATOM 1389 N N . TYR A 1 176 ? 1.808 16.094 20.703 1 97.31 176 TYR A N 1
ATOM 1390 C CA . TYR A 1 176 ? 0.864 15.156 21.312 1 97.31 176 TYR A CA 1
ATOM 1391 C C . TYR A 1 176 ? -0.565 15.469 20.891 1 97.31 176 TYR A C 1
ATOM 1393 O O . TYR A 1 176 ? -0.903 16.625 20.641 1 97.31 176 TYR A O 1
ATOM 1401 N N . ARG A 1 177 ? -1.354 14.5 20.812 1 96.5 177 ARG A N 1
ATOM 1402 C CA . ARG A 1 177 ? -2.793 14.609 20.594 1 96.5 177 ARG A CA 1
ATOM 1403 C C . ARG A 1 177 ? -3.541 13.477 21.281 1 96.5 177 ARG A C 1
ATOM 1405 O O . ARG A 1 177 ? -3.191 12.305 21.109 1 96.5 177 ARG A O 1
ATOM 1412 N N . GLY A 1 178 ? -4.512 13.82 22.047 1 96.94 178 GLY A N 1
ATOM 1413 C CA . GLY A 1 178 ? -5.266 12.805 22.766 1 96.94 178 GLY A CA 1
ATOM 1414 C C . GLY A 1 178 ? -4.41 12.008 23.734 1 96.94 178 GLY A C 1
ATOM 1415 O O . GLY A 1 178 ? -4.707 10.844 24.016 1 96.94 178 GLY A O 1
ATOM 1416 N N . GLY A 1 179 ? -3.324 12.555 24.141 1 97.44 179 GLY A N 1
ATOM 1417 C CA . GLY A 1 179 ? -2.42 11.867 25.047 1 97.44 179 GLY A CA 1
ATOM 1418 C C . GLY A 1 179 ? -1.454 10.938 24.328 1 97.44 179 GLY A C 1
ATOM 1419 O O . GLY A 1 179 ? -0.643 10.266 24.969 1 97.44 179 GLY A O 1
ATOM 1420 N N . CYS A 1 180 ? -1.513 10.906 23.031 1 97.19 180 CYS A N 1
ATOM 1421 C CA . CYS A 1 180 ? -0.65 10.031 22.234 1 97.19 180 CYS A CA 1
ATOM 1422 C C . CYS A 1 180 ? 0.559 10.797 21.703 1 97.19 180 CYS A C 1
ATOM 1424 O O . CYS A 1 180 ? 0.454 11.977 21.359 1 97.19 180 CYS A O 1
ATOM 1426 N N . VAL A 1 181 ? 1.732 10.141 21.594 1 97.75 181 VAL A N 1
ATOM 1427 C CA . VAL A 1 181 ? 2.895 10.695 20.906 1 97.75 181 VAL A CA 1
ATOM 1428 C C . VAL A 1 181 ? 2.643 10.711 19.391 1 97.75 181 VAL A C 1
ATOM 1430 O O . VAL A 1 181 ? 2.387 9.672 18.781 1 97.75 181 VAL A O 1
ATOM 1433 N N . MET A 1 182 ? 2.693 11.828 18.797 1 97.31 182 MET A N 1
ATOM 1434 C CA . MET A 1 182 ? 2.457 11.914 17.359 1 97.31 182 MET A CA 1
ATOM 1435 C C . MET A 1 182 ? 3.699 11.492 16.578 1 97.31 182 MET A C 1
ATOM 1437 O O . MET A 1 182 ? 4.602 12.305 16.359 1 97.31 182 MET A O 1
ATOM 1441 N N . ALA A 1 183 ? 3.695 10.32 16.094 1 97.06 183 ALA A N 1
ATOM 1442 C CA . ALA A 1 183 ? 4.828 9.836 15.305 1 97.06 183 ALA A CA 1
ATOM 1443 C C . ALA A 1 183 ? 4.914 10.562 13.961 1 97.06 183 ALA A C 1
ATOM 1445 O O . ALA A 1 183 ? 6.004 10.742 13.414 1 97.06 183 ALA A O 1
ATOM 1446 N N . SER A 1 184 ? 3.814 11 13.5 1 96.12 184 SER A N 1
ATOM 1447 C CA . SER A 1 184 ? 3.738 11.625 12.188 1 96.12 184 SER A CA 1
ATOM 1448 C C . SER A 1 184 ? 4.512 12.938 12.156 1 96.12 184 SER A C 1
ATOM 1450 O O . SER A 1 184 ? 5.117 13.289 11.141 1 96.12 184 SER A O 1
ATOM 1452 N N . ASP A 1 185 ? 4.441 13.656 13.32 1 96.75 185 ASP A N 1
ATOM 1453 C CA . ASP A 1 185 ? 4.84 15.047 13.156 1 96.75 185 ASP A CA 1
ATOM 1454 C C . ASP A 1 185 ? 5.957 15.414 14.125 1 96.75 185 ASP A C 1
ATOM 1456 O O . ASP A 1 185 ? 6.738 16.328 13.867 1 96.75 185 ASP A O 1
ATOM 1460 N N . MET A 1 186 ? 6.066 14.727 15.242 1 97.81 186 MET A N 1
ATOM 1461 C CA . MET A 1 186 ? 6.988 15.203 16.266 1 97.81 186 MET A CA 1
ATOM 1462 C C . MET A 1 186 ? 8.43 15.148 15.773 1 97.81 186 MET A C 1
ATOM 1464 O O . MET A 1 186 ? 9.133 16.156 15.805 1 97.81 186 MET A O 1
ATOM 1468 N N . LEU A 1 187 ? 8.836 13.93 15.312 1 98.31 187 LEU A N 1
ATOM 1469 C CA . LEU A 1 187 ? 10.211 13.812 14.852 1 98.31 187 LEU A CA 1
ATOM 1470 C C . LEU A 1 187 ? 10.445 14.664 13.609 1 98.31 187 LEU A C 1
ATOM 1472 O O . LEU A 1 187 ? 11.523 15.234 13.43 1 98.31 187 LEU A O 1
ATOM 1476 N N . TRP A 1 188 ? 9.492 14.672 12.75 1 96.75 188 TRP A N 1
ATOM 1477 C CA . TRP A 1 188 ? 9.578 15.492 11.547 1 96.75 188 TRP A CA 1
ATOM 1478 C C . TRP A 1 188 ? 9.859 16.953 11.906 1 96.75 188 TRP A C 1
ATOM 1480 O O . TRP A 1 188 ? 10.797 17.562 11.383 1 96.75 188 TRP A O 1
ATOM 1490 N N . TRP A 1 189 ? 9.086 17.484 12.781 1 96.94 189 TRP A N 1
ATOM 1491 C CA . TRP A 1 189 ? 9.258 18.875 13.188 1 96.94 189 TRP A CA 1
ATOM 1492 C C . TRP A 1 189 ? 10.578 19.062 13.922 1 96.94 189 TRP A C 1
ATOM 1494 O O . TRP A 1 189 ? 11.289 20.031 13.695 1 96.94 189 TRP A O 1
ATOM 1504 N N . GLY A 1 190 ? 10.867 18.141 14.805 1 97.56 190 GLY A N 1
ATOM 1505 C CA . GLY A 1 190 ? 12.164 18.188 15.477 1 97.56 190 GLY A CA 1
ATOM 1506 C C . GLY A 1 190 ? 13.336 18.203 14.508 1 97.56 190 GLY A C 1
ATOM 1507 O O . GLY A 1 190 ? 14.297 18.953 14.711 1 97.56 190 GLY A O 1
ATOM 1508 N N . SER A 1 191 ? 13.227 17.406 13.508 1 97.44 191 SER A N 1
ATOM 1509 C CA . SER A 1 191 ? 14.258 17.344 12.484 1 97.44 191 SER A CA 1
ATOM 1510 C C . SER A 1 191 ? 14.336 18.641 11.688 1 97.44 191 SER A C 1
ATOM 1512 O O . SER A 1 191 ? 15.422 19.094 11.352 1 97.44 191 SER A O 1
ATOM 1514 N N . THR A 1 192 ? 13.227 19.172 11.422 1 96.56 192 THR A N 1
ATOM 1515 C CA . THR A 1 192 ? 13.18 20.453 10.719 1 96.56 192 THR A CA 1
ATOM 1516 C C . THR A 1 192 ? 13.898 21.531 11.516 1 96.56 192 THR A C 1
ATOM 1518 O O . THR A 1 192 ? 14.758 22.234 10.977 1 96.56 192 THR A O 1
ATOM 1521 N N . MET A 1 193 ? 13.609 21.578 12.734 1 97 193 MET A N 1
ATOM 1522 C CA . MET A 1 193 ? 14.219 22.609 13.562 1 97 193 MET A CA 1
ATOM 1523 C C . MET A 1 193 ? 15.695 22.312 13.812 1 97 193 MET A C 1
ATOM 1525 O O . MET A 1 193 ? 16.5 23.219 13.961 1 97 193 MET A O 1
ATOM 1529 N N . ALA A 1 194 ? 16.016 21.047 13.805 1 97.19 194 ALA A N 1
ATOM 1530 C CA . ALA A 1 194 ? 17.422 20.672 13.961 1 97.19 194 ALA A CA 1
ATOM 1531 C C . ALA A 1 194 ? 18.234 21.125 12.75 1 97.19 194 ALA A C 1
ATOM 1533 O O . ALA A 1 194 ? 19.453 21.328 12.859 1 97.19 194 ALA A O 1
ATOM 1534 N N . ALA A 1 195 ? 17.578 21.281 11.656 1 96.56 195 ALA A N 1
ATOM 1535 C CA . ALA A 1 195 ? 18.234 21.781 10.453 1 96.56 195 ALA A CA 1
ATOM 1536 C C . ALA A 1 195 ? 18.188 23.312 10.398 1 96.56 195 ALA A C 1
ATOM 1538 O O . ALA A 1 195 ? 19.141 23.953 9.953 1 96.56 195 ALA A O 1
ATOM 1539 N N . TYR A 1 196 ? 17.141 23.938 10.922 1 96.12 196 TYR A N 1
ATOM 1540 C CA . TYR A 1 196 ? 16.906 25.359 10.773 1 96.12 196 TYR A CA 1
ATOM 1541 C C . TYR A 1 196 ? 17.625 26.156 11.852 1 96.12 196 TYR A C 1
ATOM 1543 O O . TYR A 1 196 ? 18.234 27.188 11.555 1 96.12 196 TYR A O 1
ATOM 1551 N N . ALA A 1 197 ? 17.594 25.688 13 1 95.88 197 ALA A N 1
ATOM 1552 C CA . ALA A 1 197 ? 18.078 26.453 14.141 1 95.88 197 ALA A CA 1
ATOM 1553 C C . ALA A 1 197 ? 19.578 26.672 14.062 1 95.88 197 ALA A C 1
ATOM 1555 O O . ALA A 1 197 ? 20.078 27.766 14.359 1 95.88 197 ALA A O 1
ATOM 1556 N N . PRO A 1 198 ? 20.328 25.703 13.562 1 96.94 198 PRO A N 1
ATOM 1557 C CA . PRO A 1 198 ? 21.781 25.891 13.594 1 96.94 198 PRO A CA 1
ATOM 1558 C C . PRO A 1 198 ? 22.312 26.703 12.406 1 96.94 198 PRO A C 1
ATOM 1560 O O . PRO A 1 198 ? 23.516 26.875 12.25 1 96.94 198 PRO A O 1
ATOM 1563 N N . ARG A 1 199 ? 21.5 27.172 11.516 1 97 199 ARG A N 1
ATOM 1564 C CA . ARG A 1 199 ? 21.953 27.969 10.375 1 97 199 ARG A CA 1
ATOM 1565 C C . ARG A 1 199 ? 22.766 29.172 10.844 1 97 199 ARG A C 1
ATOM 1567 O O . ARG A 1 199 ? 22.391 29.844 11.812 1 97 199 ARG A O 1
ATOM 1574 N N . PRO A 1 200 ? 23.812 29.5 10.125 1 97.12 200 PRO A N 1
ATOM 1575 C CA . PRO A 1 200 ? 24.75 30.5 10.633 1 97.12 200 PRO A CA 1
ATOM 1576 C C . PRO A 1 200 ? 24.266 31.938 10.375 1 97.12 200 PRO A C 1
ATOM 1578 O O . PRO A 1 200 ? 23.422 32.156 9.5 1 97.12 200 PRO A O 1
ATOM 1581 N N . GLN A 1 201 ? 24.906 32.844 11.109 1 97 201 GLN A N 1
ATOM 1582 C CA . GLN A 1 201 ? 24.734 34.25 10.828 1 97 201 GLN A CA 1
ATOM 1583 C C . GLN A 1 201 ? 25.375 34.625 9.492 1 97 201 GLN A C 1
ATOM 1585 O O . GLN A 1 201 ? 26.219 33.906 8.977 1 97 201 GLN A O 1
ATOM 1590 N N . ASP A 1 202 ? 24.891 35.688 8.93 1 96.38 202 ASP A N 1
ATOM 1591 C CA . ASP A 1 202 ? 25.469 36.219 7.703 1 96.38 202 ASP A CA 1
ATOM 1592 C C . ASP A 1 202 ? 26.781 36.969 7.98 1 96.38 202 ASP A C 1
ATOM 1594 O O . ASP A 1 202 ? 26.797 37.969 8.68 1 96.38 202 ASP A O 1
ATOM 1598 N N . PRO A 1 203 ? 27.844 36.5 7.332 1 96 203 PRO A N 1
ATOM 1599 C CA . PRO A 1 203 ? 29.141 37.156 7.57 1 96 203 PRO A CA 1
ATOM 1600 C C . PRO A 1 203 ? 29.141 38.625 7.195 1 96 203 PRO A C 1
ATOM 1602 O O . PRO A 1 203 ? 29.859 39.438 7.805 1 96 203 PRO A O 1
ATOM 1605 N N . ARG A 1 204 ? 28.344 39.062 6.25 1 95.19 204 ARG A N 1
ATOM 1606 C CA . ARG A 1 204 ? 28.281 40.469 5.859 1 95.19 204 ARG A CA 1
ATOM 1607 C C . ARG A 1 204 ? 27.703 41.312 6.98 1 95.19 204 ARG A C 1
ATOM 1609 O O . ARG A 1 204 ? 27.984 42.5 7.059 1 95.19 204 ARG A O 1
ATOM 1616 N N . VAL A 1 205 ? 26.969 40.688 7.777 1 95.5 205 VAL A N 1
ATOM 1617 C CA . VAL A 1 205 ? 26.234 41.438 8.789 1 95.5 205 VAL A CA 1
ATOM 1618 C C . VAL A 1 205 ? 27.031 41.438 10.102 1 95.5 205 VAL A C 1
ATOM 1620 O O . VAL A 1 205 ? 27.141 42.469 10.766 1 95.5 205 VAL A O 1
ATOM 1623 N N . VAL A 1 206 ? 27.625 40.281 10.477 1 96 206 VAL A N 1
ATOM 1624 C CA . VAL A 1 206 ? 28.156 40.156 11.828 1 96 206 VAL A CA 1
ATOM 1625 C C . VAL A 1 206 ? 29.688 40.062 11.773 1 96 206 VAL A C 1
ATOM 1627 O O . VAL A 1 206 ? 30.344 40.031 12.812 1 96 206 VAL A O 1
ATOM 1630 N N . GLY A 1 207 ? 30.266 39.938 10.625 1 95.19 207 GLY A N 1
ATOM 1631 C CA . GLY A 1 207 ? 31.703 39.812 10.484 1 95.19 207 GLY A CA 1
ATOM 1632 C C . GLY A 1 207 ? 32.188 38.406 10.789 1 95.19 207 GLY A C 1
ATOM 1633 O O . GLY A 1 207 ? 31.484 37.406 10.562 1 95.19 207 GLY A O 1
ATOM 1634 N N . ASP A 1 208 ? 33.344 38.25 11.266 1 93.25 208 ASP A N 1
ATOM 1635 C CA . ASP A 1 208 ? 34.031 36.969 11.406 1 93.25 208 ASP A CA 1
ATOM 1636 C C . ASP A 1 208 ? 33.469 36.188 12.586 1 93.25 208 ASP A C 1
ATOM 1638 O O . ASP A 1 208 ? 33.688 34.969 12.68 1 93.25 208 ASP A O 1
ATOM 1642 N N . GLY A 1 209 ? 32.781 36.812 13.367 1 95.06 209 GLY A N 1
ATOM 1643 C CA . GLY A 1 209 ? 32.219 36.156 14.547 1 95.06 209 GLY A CA 1
ATOM 1644 C C . GLY A 1 209 ? 31.188 35.125 14.227 1 95.06 209 GLY A C 1
ATOM 1645 O O . GLY A 1 209 ? 30.828 34.312 15.078 1 95.06 209 GLY A O 1
ATOM 1646 N N . TRP A 1 210 ? 30.75 35.031 12.969 1 96.81 210 TRP A N 1
ATOM 1647 C CA . TRP A 1 210 ? 29.672 34.125 12.578 1 96.81 210 TRP A CA 1
ATOM 1648 C C . TRP A 1 210 ? 30.078 32.688 12.797 1 96.81 210 TRP A C 1
ATOM 1650 O O . TRP A 1 210 ? 29.25 31.844 13.148 1 96.81 210 TRP A O 1
ATOM 1660 N N . ARG A 1 211 ? 31.375 32.281 12.656 1 97 211 ARG A N 1
ATOM 1661 C CA . ARG A 1 211 ? 31.844 30.906 12.766 1 97 211 ARG A CA 1
ATOM 1662 C C . ARG A 1 211 ? 31.719 30.406 14.195 1 97 211 ARG A C 1
ATOM 1664 O O . ARG A 1 211 ? 31.297 29.266 14.422 1 97 211 ARG A O 1
ATOM 1671 N N . GLU A 1 212 ? 32.156 31.266 15.07 1 96.69 212 GLU A N 1
ATOM 1672 C CA . GLU A 1 212 ? 32.062 30.859 16.469 1 96.69 212 GLU A CA 1
ATOM 1673 C C . GLU A 1 212 ? 30.594 30.688 16.891 1 96.69 212 GLU A C 1
ATOM 1675 O O . GLU A 1 212 ? 30.266 29.766 17.625 1 96.69 212 GLU A O 1
ATOM 1680 N N . ASN A 1 213 ? 29.797 31.578 16.547 1 97.5 213 ASN A N 1
ATOM 1681 C CA . ASN A 1 213 ? 28.375 31.453 16.828 1 97.5 213 ASN A CA 1
ATOM 1682 C C . ASN A 1 213 ? 27.781 30.203 16.188 1 97.5 213 ASN A C 1
ATOM 1684 O O . ASN A 1 213 ? 26.953 29.516 16.781 1 97.5 213 ASN A O 1
ATOM 1688 N N . TRP A 1 214 ? 28.188 29.953 14.914 1 97.94 214 TRP A N 1
ATOM 1689 C CA . TRP A 1 214 ? 27.688 28.781 14.195 1 97.94 214 TRP A CA 1
ATOM 1690 C C . TRP A 1 214 ? 28.016 27.5 14.945 1 97.94 214 TRP A C 1
ATOM 1692 O O . TRP A 1 214 ? 27.172 26.609 15.07 1 97.94 214 TRP A O 1
ATOM 1702 N N . LYS A 1 215 ? 29.188 27.406 15.445 1 96.94 215 LYS A N 1
ATOM 1703 C CA . LYS A 1 215 ? 29.594 26.25 16.234 1 96.94 215 LYS A CA 1
ATOM 1704 C C . LYS A 1 215 ? 28.719 26.078 17.469 1 96.94 215 LYS A C 1
ATOM 1706 O O . LYS A 1 215 ? 28.344 24.969 17.828 1 96.94 215 LYS A O 1
ATOM 1711 N N . GLN A 1 216 ? 28.453 27.188 18.094 1 97.62 216 GLN A N 1
ATOM 1712 C CA . GLN A 1 216 ? 27.594 27.141 19.266 1 97.62 216 GLN A CA 1
ATOM 1713 C C . GLN A 1 216 ? 26.188 26.656 18.891 1 97.62 216 GLN A C 1
ATOM 1715 O O . GLN A 1 216 ? 25.578 25.875 19.609 1 97.62 216 GLN A O 1
ATOM 1720 N N . ARG A 1 217 ? 25.688 27.125 17.828 1 98 217 ARG A N 1
ATOM 1721 C CA . ARG A 1 217 ? 24.359 26.75 17.375 1 98 217 ARG A CA 1
ATOM 1722 C C . ARG A 1 217 ? 24.297 25.266 17.047 1 98 217 ARG A C 1
ATOM 1724 O O . ARG A 1 217 ? 23.281 24.594 17.328 1 98 217 ARG A O 1
ATOM 1731 N N . ILE A 1 218 ? 25.328 24.703 16.422 1 97.94 218 ILE A N 1
ATOM 1732 C CA . ILE A 1 218 ? 25.391 23.297 16.031 1 97.94 218 ILE A CA 1
ATOM 1733 C C . ILE A 1 218 ? 25.406 22.422 17.281 1 97.94 218 ILE A C 1
ATOM 1735 O O . ILE A 1 218 ? 24.891 21.297 17.266 1 97.94 218 ILE A O 1
ATOM 1739 N N . GLU A 1 219 ? 25.891 22.984 18.406 1 97 219 GLU A N 1
ATOM 1740 C CA . GLU A 1 219 ? 26.062 22.203 19.625 1 97 219 GLU A CA 1
ATOM 1741 C C . GLU A 1 219 ? 24.75 22.078 20.391 1 97 219 GLU A C 1
ATOM 1743 O O . GLU A 1 219 ? 24.641 21.266 21.312 1 97 219 GLU A O 1
ATOM 1748 N N . VAL A 1 220 ? 23.766 22.797 20.031 1 97.5 220 VAL A N 1
ATOM 1749 C CA . VAL A 1 220 ? 22.5 22.797 20.75 1 97.5 220 VAL A CA 1
ATOM 1750 C C . VAL A 1 220 ? 21.812 21.453 20.609 1 97.5 220 VAL A C 1
ATOM 1752 O O . VAL A 1 220 ? 21.703 20.922 19.5 1 97.5 220 VAL A O 1
ATOM 1755 N N . VAL A 1 221 ? 21.297 20.891 21.703 1 97.19 221 VAL A N 1
ATOM 1756 C CA . VAL A 1 221 ? 20.547 19.625 21.703 1 97.19 221 VAL A CA 1
ATOM 1757 C C . VAL A 1 221 ? 19.25 19.797 20.922 1 97.19 221 VAL A C 1
ATOM 1759 O O . VAL A 1 221 ? 18.516 20.766 21.125 1 97.19 221 VAL A O 1
ATOM 1762 N N . PRO A 1 222 ? 19 18.828 20.031 1 97.75 222 PRO A N 1
ATOM 1763 C CA . PRO A 1 222 ? 17.734 18.953 19.281 1 97.75 222 PRO A CA 1
ATOM 1764 C C . PRO A 1 222 ? 16.516 18.953 20.188 1 97.75 222 PRO A C 1
ATOM 1766 O O . PRO A 1 222 ? 16.438 18.156 21.125 1 97.75 222 PRO A O 1
ATOM 1769 N N . MET A 1 223 ? 15.562 19.797 19.875 1 97.75 223 MET A N 1
ATOM 1770 C CA . MET A 1 223 ? 14.43 20.109 20.75 1 97.75 223 MET A CA 1
ATOM 1771 C C . MET A 1 223 ? 13.547 18.891 20.953 1 97.75 223 MET A C 1
ATOM 1773 O O . MET A 1 223 ? 12.867 18.781 21.984 1 97.75 223 MET A O 1
ATOM 1777 N N . VAL A 1 224 ? 13.531 17.922 20.062 1 98.19 224 VAL A N 1
ATOM 1778 C CA . VAL A 1 224 ? 12.656 16.766 20.109 1 98.19 224 VAL A CA 1
ATOM 1779 C C . VAL A 1 224 ? 12.93 15.961 21.391 1 98.19 224 VAL A C 1
ATOM 1781 O O . VAL A 1 224 ? 12.023 15.344 21.953 1 98.19 224 VAL A O 1
ATOM 1784 N N . LYS A 1 225 ? 14.172 15.984 21.875 1 98.31 225 LYS A N 1
ATOM 1785 C CA . LYS A 1 225 ? 14.484 15.305 23.125 1 98.31 225 LYS A CA 1
ATOM 1786 C C . LYS A 1 225 ? 13.609 15.82 24.266 1 98.31 225 LYS A C 1
ATOM 1788 O O . LYS A 1 225 ? 13.023 15.031 25 1 98.31 225 LYS A O 1
ATOM 1793 N N . HIS A 1 226 ? 13.516 17.172 24.344 1 97.56 226 HIS A N 1
ATOM 1794 C CA . HIS A 1 226 ? 12.727 17.797 25.406 1 97.56 226 HIS A CA 1
ATOM 1795 C C . HIS A 1 226 ? 11.25 17.422 25.281 1 97.56 226 HIS A C 1
ATOM 1797 O O . HIS A 1 226 ? 10.602 17.094 26.281 1 97.56 226 HIS A O 1
ATOM 1803 N N . TRP A 1 227 ? 10.758 17.438 24.094 1 98.25 227 TRP A N 1
ATOM 1804 C CA . TRP A 1 227 ? 9.352 17.109 23.875 1 98.25 227 TRP A CA 1
ATOM 1805 C C . TRP A 1 227 ? 9.039 15.695 24.328 1 98.25 227 TRP A C 1
ATOM 1807 O O . TRP A 1 227 ? 8.047 15.461 25.016 1 98.25 227 TRP A O 1
ATOM 1817 N N . LEU A 1 228 ? 9.906 14.781 23.922 1 98.06 228 LEU A N 1
ATOM 1818 C CA . LEU A 1 228 ? 9.664 13.367 24.203 1 98.06 228 LEU A CA 1
ATOM 1819 C C . LEU A 1 228 ? 9.82 13.07 25.688 1 98.06 228 LEU A C 1
ATOM 1821 O O . LEU A 1 228 ? 9.219 12.133 26.203 1 98.06 228 LEU A O 1
ATOM 1825 N N . GLU A 1 229 ? 10.602 13.859 26.391 1 98 229 GLU A N 1
ATOM 1826 C CA . GLU A 1 229 ? 10.789 13.695 27.828 1 98 229 GLU A CA 1
ATOM 1827 C C . GLU A 1 229 ? 9.531 14.102 28.594 1 98 229 GLU A C 1
ATOM 1829 O O . GLU A 1 229 ? 9.336 13.695 29.75 1 98 229 GLU A O 1
ATOM 1834 N N . HIS A 1 230 ? 8.695 14.906 28.016 1 98.06 230 HIS A N 1
ATOM 1835 C CA . HIS A 1 230 ? 7.488 15.406 28.672 1 98.06 230 HIS A CA 1
ATOM 1836 C C . HIS A 1 230 ? 6.238 14.789 28.047 1 98.06 230 HIS A C 1
ATOM 1838 O O . HIS A 1 230 ? 5.492 15.461 27.344 1 98.06 230 HIS A O 1
ATOM 1844 N N . GLN A 1 231 ? 5.902 13.609 28.438 1 97.88 231 GLN A N 1
ATOM 1845 C CA . GLN A 1 231 ? 4.871 12.812 27.781 1 97.88 231 GLN A CA 1
ATOM 1846 C C . GLN A 1 231 ? 3.502 13.062 28.406 1 97.88 231 GLN A C 1
ATOM 1848 O O . GLN A 1 231 ? 2.494 12.516 27.953 1 97.88 231 GLN A O 1
ATOM 1853 N N . THR A 1 232 ? 3.373 13.859 29.469 1 98 232 THR A N 1
ATOM 1854 C CA . THR A 1 232 ? 2.125 14.32 30.062 1 98 232 THR A CA 1
ATOM 1855 C C . THR A 1 232 ? 2.043 15.844 30.047 1 98 232 THR A C 1
ATOM 1857 O O . THR A 1 232 ? 3.041 16.516 29.781 1 98 232 THR A O 1
ATOM 1860 N N . ARG A 1 233 ? 0.866 16.359 30.219 1 98.12 233 ARG A N 1
ATOM 1861 C CA . ARG A 1 233 ? 0.682 17.797 30.188 1 98.12 233 ARG A CA 1
ATOM 1862 C C . ARG A 1 233 ? 1.221 18.453 31.453 1 98.12 233 ARG A C 1
ATOM 1864 O O . ARG A 1 233 ? 0.469 19.094 32.188 1 98.12 233 ARG A O 1
ATOM 1871 N N . ASP A 1 234 ? 2.516 18.469 31.641 1 97.81 234 ASP A N 1
ATOM 1872 C CA . ASP A 1 234 ? 3.176 19 32.812 1 97.81 234 ASP A CA 1
ATOM 1873 C C . ASP A 1 234 ? 3.508 20.469 32.656 1 97.81 234 ASP A C 1
ATOM 1875 O O . ASP A 1 234 ? 2.961 21.141 31.781 1 97.81 234 ASP A O 1
ATOM 1879 N N . GLU A 1 235 ? 4.359 21.016 33.531 1 97.81 235 GLU A N 1
ATOM 1880 C CA . GLU A 1 235 ? 4.664 22.438 33.562 1 97.81 235 GLU A CA 1
ATOM 1881 C C . GLU A 1 235 ? 5.312 22.891 32.25 1 97.81 235 GLU A C 1
ATOM 1883 O O . GLU A 1 235 ? 5.109 24.031 31.812 1 97.81 235 GLU A O 1
ATOM 1888 N N . TYR A 1 236 ? 6.02 22 31.656 1 98 236 TYR A N 1
ATOM 1889 C CA . TYR A 1 236 ? 6.66 22.312 30.391 1 98 236 TYR A CA 1
ATOM 1890 C C . TYR A 1 236 ? 5.629 22.75 29.359 1 98 236 TYR A C 1
ATOM 1892 O O . TYR A 1 236 ? 5.809 23.766 28.688 1 98 236 TYR A O 1
ATOM 1900 N N . TRP A 1 237 ? 4.551 22.016 29.266 1 98.06 237 TRP A N 1
ATOM 1901 C CA . TRP A 1 237 ? 3.533 22.297 28.266 1 98.06 237 TRP A CA 1
ATOM 1902 C C . TRP A 1 237 ? 2.609 23.422 28.719 1 98.06 237 TRP A C 1
ATOM 1904 O O . TRP A 1 237 ? 2.07 24.156 27.891 1 98.06 237 TRP A O 1
ATOM 1914 N N . LYS A 1 238 ? 2.389 23.547 29.969 1 97.69 238 LYS A N 1
ATOM 1915 C CA . LYS A 1 238 ? 1.559 24.641 30.484 1 97.69 238 LYS A CA 1
ATOM 1916 C C . LYS A 1 238 ? 2.164 26 30.156 1 97.69 238 LYS A C 1
ATOM 1918 O O . LYS A 1 238 ? 1.438 26.953 29.875 1 97.69 238 LYS A O 1
ATOM 1923 N N . HIS A 1 239 ? 3.504 26 30.203 1 97.38 239 HIS A N 1
ATOM 1924 C CA . HIS A 1 239 ? 4.164 27.234 29.766 1 97.38 239 HIS A CA 1
ATOM 1925 C C . HIS A 1 239 ? 3.883 27.516 28.297 1 97.38 239 HIS A C 1
ATOM 1927 O O . HIS A 1 239 ? 4.059 26.641 27.438 1 97.38 239 HIS A O 1
ATOM 1933 N N . GLY A 1 240 ? 3.473 28.719 28.031 1 95.69 240 GLY A N 1
ATOM 1934 C CA . GLY A 1 240 ? 3.18 29.094 26.656 1 95.69 240 GLY A CA 1
ATOM 1935 C C . GLY A 1 240 ? 1.785 28.703 26.203 1 95.69 240 GLY A C 1
ATOM 1936 O O . GLY A 1 240 ? 1.381 29 25.078 1 95.69 240 GLY A O 1
ATOM 1937 N N . SER A 1 241 ? 1.03 28.016 27.047 1 98 241 SER A N 1
ATOM 1938 C CA . SER A 1 241 ? -0.366 27.703 26.75 1 98 241 SER A CA 1
ATOM 1939 C C . SER A 1 241 ? -1.301 28.75 27.344 1 98 241 SER A C 1
ATOM 1941 O O . SER A 1 241 ? -1.517 28.781 28.562 1 98 241 SER A O 1
ATOM 1943 N N . ILE A 1 242 ? -1.942 29.516 26.5 1 98.06 242 ILE A N 1
ATOM 1944 C CA . ILE A 1 242 ? -2.723 30.641 27 1 98.06 242 ILE A CA 1
ATOM 1945 C C . ILE A 1 242 ? -4.039 30.141 27.594 1 98.06 242 ILE A C 1
ATOM 1947 O O . ILE A 1 242 ? -4.742 30.875 28.281 1 98.06 242 ILE A O 1
ATOM 1951 N N . CYS A 1 243 ? -4.352 28.875 27.312 1 97.69 243 CYS A N 1
ATOM 1952 C CA . CYS A 1 243 ? -5.586 28.312 27.859 1 97.69 243 CYS A CA 1
ATOM 1953 C C . CYS A 1 243 ? -5.504 28.156 29.359 1 97.69 243 CYS A C 1
ATOM 1955 O O . CYS A 1 243 ? -6.516 27.922 30.031 1 97.69 243 CYS A O 1
ATOM 1957 N N . GLU A 1 244 ? -4.289 28.234 29.938 1 97.62 244 GLU A N 1
ATOM 1958 C CA . GLU A 1 244 ? -4.16 28.219 31.391 1 97.62 244 GLU A CA 1
ATOM 1959 C C . GLU A 1 244 ? -4.961 29.359 32.031 1 97.62 244 GLU A C 1
ATOM 1961 O O . GLU A 1 244 ? -5.477 29.219 33.125 1 97.62 244 GLU A O 1
ATOM 1966 N N . ASP A 1 245 ? -4.977 30.5 31.375 1 98.25 245 ASP A N 1
ATOM 1967 C CA . ASP A 1 245 ? -5.727 31.672 31.828 1 98.25 245 ASP A CA 1
ATOM 1968 C C . ASP A 1 245 ? -5.984 32.625 30.672 1 98.25 245 ASP A C 1
ATOM 1970 O O . ASP A 1 245 ? -5.223 33.562 30.453 1 98.25 245 ASP A O 1
ATOM 1974 N N . TYR A 1 246 ? -7.117 32.5 30.047 1 98.19 246 TYR A N 1
ATOM 1975 C CA . TYR A 1 246 ? -7.469 33.312 28.891 1 98.19 246 TYR A CA 1
ATOM 1976 C C . TYR A 1 246 ? -7.566 34.781 29.266 1 98.19 246 TYR A C 1
ATOM 1978 O O . TYR A 1 246 ? -7.434 35.656 28.406 1 98.19 246 TYR A O 1
ATOM 1986 N N . SER A 1 247 ? -7.84 35.094 30.484 1 97.94 247 SER A N 1
ATOM 1987 C CA . SER A 1 247 ? -8.055 36.469 30.906 1 97.94 247 SER A CA 1
ATOM 1988 C C . SER A 1 247 ? -6.789 37.312 30.734 1 97.94 247 SER A C 1
ATOM 1990 O O . SER A 1 247 ? -6.852 38.531 30.703 1 97.94 247 SER A O 1
ATOM 1992 N N . GLN A 1 248 ? -5.688 36.594 30.562 1 97.94 248 GLN A N 1
ATOM 1993 C CA . GLN A 1 248 ? -4.422 37.312 30.391 1 97.94 248 GLN A CA 1
ATOM 1994 C C . GLN A 1 248 ? -4.289 37.844 28.984 1 97.94 248 GLN A C 1
ATOM 1996 O O . GLN A 1 248 ? -3.432 38.719 28.719 1 97.94 248 GLN A O 1
ATOM 2001 N N . VAL A 1 249 ? -5.094 37.438 28.094 1 98.38 249 VAL A N 1
ATOM 2002 C CA . VAL A 1 249 ? -5.141 37.969 26.734 1 98.38 249 VAL A CA 1
ATOM 2003 C C . VAL A 1 249 ? -6.352 38.875 26.578 1 98.38 249 VAL A C 1
ATOM 2005 O O . VAL A 1 249 ? -7.355 38.5 25.969 1 98.38 249 VAL A O 1
ATOM 2008 N N . ASP A 1 250 ? -6.242 40.062 27.016 1 95.38 250 ASP A N 1
ATOM 2009 C CA . ASP A 1 250 ? -7.406 40.938 27.125 1 95.38 250 ASP A CA 1
ATOM 2010 C C . ASP A 1 250 ? -7.414 42 26.016 1 95.38 250 ASP A C 1
ATOM 2012 O O . ASP A 1 250 ? -8.055 43.031 26.141 1 95.38 250 ASP A O 1
ATOM 2016 N N . ILE A 1 251 ? -6.652 41.875 25.016 1 98.31 251 ILE A N 1
ATOM 2017 C CA . ILE A 1 251 ? -6.652 42.719 23.828 1 98.31 251 ILE A CA 1
ATOM 2018 C C . ILE A 1 251 ? -7.371 42 22.688 1 98.31 251 ILE A C 1
ATOM 2020 O O . ILE A 1 251 ? -7.602 40.781 22.75 1 98.31 251 ILE A O 1
ATOM 2024 N N . PRO A 1 252 ? -7.789 42.781 21.609 1 98.19 252 PRO A N 1
ATOM 2025 C CA . PRO A 1 252 ? -8.453 42.125 20.484 1 98.19 252 PRO A CA 1
ATOM 2026 C C . PRO A 1 252 ? -7.535 41.188 19.719 1 98.19 252 PRO A C 1
ATOM 2028 O O . PRO A 1 252 ? -6.387 41.531 19.422 1 98.19 252 PRO A O 1
ATOM 2031 N N . VAL A 1 253 ? -8.016 40 19.438 1 98.81 253 VAL A N 1
ATOM 2032 C CA . VAL A 1 253 ? -7.301 38.969 18.672 1 98.81 253 VAL A CA 1
ATOM 2033 C C . VAL A 1 253 ? -8.164 38.531 17.5 1 98.81 253 VAL A C 1
ATOM 2035 O O . VAL A 1 253 ? -9.336 38.188 17.672 1 98.81 253 VAL A O 1
ATOM 2038 N N . MET A 1 254 ? -7.656 38.562 16.297 1 98.75 254 MET A N 1
ATOM 2039 C CA . MET A 1 254 ? -8.25 37.906 15.148 1 98.75 254 MET A CA 1
ATOM 2040 C C . MET A 1 254 ? -7.574 36.562 14.898 1 98.75 254 MET A C 1
ATOM 2042 O O . MET A 1 254 ? -6.379 36.5 14.602 1 98.75 254 MET A O 1
ATOM 2046 N N . LEU A 1 255 ? -8.344 35.531 15.07 1 98.69 255 LEU A N 1
ATOM 2047 C CA . LEU A 1 255 ? -7.863 34.156 14.82 1 98.69 255 LEU A CA 1
ATOM 2048 C C . LEU A 1 255 ? -8.203 33.719 13.406 1 98.69 255 LEU A C 1
ATOM 2050 O O . LEU A 1 255 ? -9.344 33.875 12.961 1 98.69 255 LEU A O 1
ATOM 2054 N N . VAL A 1 256 ? -7.203 33.156 12.703 1 98.5 256 VAL A N 1
ATOM 2055 C CA . VAL A 1 256 ? -7.43 32.688 11.344 1 98.5 256 VAL A CA 1
ATOM 2056 C C . VAL A 1 256 ? -7.066 31.188 11.258 1 98.5 256 VAL A C 1
ATOM 2058 O O . VAL A 1 256 ? -5.973 30.797 11.664 1 98.5 256 VAL A O 1
ATOM 2061 N N . GLY A 1 257 ? -7.996 30.375 10.812 1 97.56 257 GLY A N 1
ATOM 2062 C CA . GLY A 1 257 ? -7.758 28.953 10.609 1 97.56 257 GLY A CA 1
ATOM 2063 C C . GLY A 1 257 ? -8.188 28.453 9.242 1 97.56 257 GLY A C 1
ATOM 2064 O O . GLY A 1 257 ? -8.68 29.234 8.422 1 97.56 257 GLY A O 1
ATOM 2065 N N . GLY A 1 258 ? -7.891 27.219 8.93 1 97.44 258 GLY A N 1
ATOM 2066 C CA . GLY A 1 258 ? -8.289 26.531 7.707 1 97.44 258 GLY A CA 1
ATOM 2067 C C . GLY A 1 258 ? -8.773 25.125 7.938 1 97.44 258 GLY A C 1
ATOM 2068 O O . GLY A 1 258 ? -8.25 24.406 8.789 1 97.44 258 GLY A O 1
ATOM 2069 N N . TRP A 1 259 ? -9.75 24.766 7.109 1 97.12 259 TRP A N 1
ATOM 2070 C CA . TRP A 1 259 ? -10.359 23.438 7.289 1 97.12 259 TRP A CA 1
ATOM 2071 C C . TRP A 1 259 ? -9.359 22.328 6.98 1 97.12 259 TRP A C 1
ATOM 2073 O O . TRP A 1 259 ? -9.508 21.203 7.465 1 97.12 259 TRP A O 1
ATOM 2083 N N . ARG A 1 260 ? -8.367 22.609 6.191 1 94.19 260 ARG A N 1
ATOM 2084 C CA . ARG A 1 260 ? -7.34 21.625 5.875 1 94.19 260 ARG A CA 1
ATOM 2085 C C . ARG A 1 260 ? -6.051 21.906 6.645 1 94.19 260 ARG A C 1
ATOM 2087 O O . ARG A 1 260 ? -4.961 21.562 6.188 1 94.19 260 ARG A O 1
ATOM 2094 N N . ASP A 1 261 ? -6.199 22.531 7.773 1 95.06 261 ASP A N 1
ATOM 2095 C CA . ASP A 1 261 ? -5.082 22.781 8.68 1 95.06 261 ASP A CA 1
ATOM 2096 C C . ASP A 1 261 ? -5.25 22.016 9.984 1 95.06 261 ASP A C 1
ATOM 2098 O O . ASP A 1 261 ? -6.371 21.672 10.375 1 95.06 261 ASP A O 1
ATOM 2102 N N . GLY A 1 262 ? -4.109 21.719 10.617 1 93.31 262 GLY A N 1
ATOM 2103 C CA . GLY A 1 262 ? -4.133 20.953 11.859 1 93.31 262 GLY A CA 1
ATOM 2104 C C . GLY A 1 262 ? -4.566 21.781 13.055 1 93.31 262 GLY A C 1
ATOM 2105 O O . GLY A 1 262 ? -4.895 21.234 14.109 1 93.31 262 GLY A O 1
ATOM 2106 N N . TYR A 1 263 ? -4.707 23.078 12.922 1 96.19 263 TYR A N 1
ATOM 2107 C CA . TYR A 1 263 ? -4.957 23.969 14.055 1 96.19 263 TYR A CA 1
ATOM 2108 C C . TYR A 1 263 ? -6.32 24.641 13.93 1 96.19 263 TYR A C 1
ATOM 2110 O O . TYR A 1 263 ? -6.496 25.781 14.336 1 96.19 263 TYR A O 1
ATOM 2118 N N . THR A 1 264 ? -7.281 23.969 13.398 1 96.88 264 THR A N 1
ATOM 2119 C CA . THR A 1 264 ? -8.594 24.578 13.219 1 96.88 264 THR A CA 1
ATOM 2120 C C . THR A 1 264 ? -9.391 24.547 14.516 1 96.88 264 THR A C 1
ATOM 2122 O O . THR A 1 264 ? -10.062 25.516 14.867 1 96.88 264 THR A O 1
ATOM 2125 N N . SER A 1 265 ? -9.32 23.453 15.258 1 96.56 265 SER A N 1
ATOM 2126 C CA . SER A 1 265 ? -10.102 23.281 16.469 1 96.56 265 SER A CA 1
ATOM 2127 C C . SER A 1 265 ? -9.766 24.359 17.5 1 96.56 265 SER A C 1
ATOM 2129 O O . SER A 1 265 ? -10.656 24.859 18.188 1 96.56 265 SER A O 1
ATOM 2131 N N . PRO A 1 266 ? -8.531 24.766 17.609 1 97.25 266 PRO A N 1
ATOM 2132 C CA . PRO A 1 266 ? -8.195 25.812 18.562 1 97.25 266 PRO A CA 1
ATOM 2133 C C . PRO A 1 266 ? -8.922 27.125 18.281 1 97.25 266 PRO A C 1
ATOM 2135 O O . PRO A 1 266 ? -9.227 27.875 19.203 1 97.25 266 PRO A O 1
ATOM 2138 N N . VAL A 1 267 ? -9.164 27.438 17.031 1 97.62 267 VAL A N 1
ATOM 2139 C CA . VAL A 1 267 ? -9.891 28.656 16.703 1 97.62 267 VAL A CA 1
ATOM 2140 C C . VAL A 1 267 ? -11.242 28.672 17.406 1 97.62 267 VAL A C 1
ATOM 2142 O O . VAL A 1 267 ? -11.633 29.672 18.016 1 97.62 267 VAL A O 1
ATOM 2145 N N . PHE A 1 268 ? -11.922 27.578 17.375 1 96.62 268 PHE A N 1
ATOM 2146 C CA . PHE A 1 268 ? -13.242 27.469 17.984 1 96.62 268 PHE A CA 1
ATOM 2147 C C . PHE A 1 268 ? -13.156 27.562 19.5 1 96.62 268 PHE A C 1
ATOM 2149 O O . PHE A 1 268 ? -14 28.188 20.141 1 96.62 268 PHE A O 1
ATOM 2156 N N . ARG A 1 269 ? -12.148 26.984 20.094 1 96.12 269 ARG A N 1
ATOM 2157 C CA . ARG A 1 269 ? -11.961 27.094 21.547 1 96.12 269 ARG A CA 1
ATOM 2158 C C . ARG A 1 269 ? -11.664 28.531 21.953 1 96.12 269 ARG A C 1
ATOM 2160 O O . ARG A 1 269 ? -12.242 29.047 22.906 1 96.12 269 ARG A O 1
ATOM 2167 N N . MET A 1 270 ? -10.844 29.172 21.172 1 97.44 270 MET A N 1
ATOM 2168 C CA . MET A 1 270 ? -10.398 30.5 21.547 1 97.44 270 MET A CA 1
ATOM 2169 C C . MET A 1 270 ? -11.508 31.531 21.328 1 97.44 270 MET A C 1
ATOM 2171 O O . MET A 1 270 ? -11.656 32.469 22.125 1 97.44 270 MET A O 1
ATOM 2175 N N . VAL A 1 271 ? -12.258 31.391 20.297 1 96.5 271 VAL A N 1
ATOM 2176 C CA . VAL A 1 271 ? -13.359 32.344 20.078 1 96.5 271 VAL A CA 1
ATOM 2177 C C . VAL A 1 271 ? -14.352 32.25 21.234 1 96.5 271 VAL A C 1
ATOM 2179 O O . VAL A 1 271 ? -14.977 33.25 21.594 1 96.5 271 VAL A O 1
ATOM 2182 N N . LYS A 1 272 ? -14.453 31.109 21.781 1 95.44 272 LYS A N 1
ATOM 2183 C CA . LYS A 1 272 ? -15.359 30.875 22.906 1 95.44 272 LYS A CA 1
ATOM 2184 C C . LYS A 1 272 ? -14.805 31.5 24.188 1 95.44 272 LYS A C 1
ATOM 2186 O O . LYS A 1 272 ? -15.57 31.953 25.047 1 95.44 272 LYS A O 1
ATOM 2191 N N . HIS A 1 273 ? -13.492 31.594 24.328 1 97 273 HIS A N 1
ATOM 2192 C CA . HIS A 1 273 ? -12.969 31.828 25.672 1 97 273 HIS A CA 1
ATOM 2193 C C . HIS A 1 273 ? -12.234 33.156 25.75 1 97 273 HIS A C 1
ATOM 2195 O O . HIS A 1 273 ? -12.062 33.719 26.844 1 97 273 HIS A O 1
ATOM 2201 N N . LEU A 1 274 ? -11.719 33.656 24.656 1 97.94 274 LEU A N 1
ATOM 2202 C CA . LEU A 1 274 ? -11.016 34.938 24.703 1 97.94 274 LEU A CA 1
ATOM 2203 C C . LEU A 1 274 ? -11.93 36.031 25.234 1 97.94 274 LEU A C 1
ATOM 2205 O O . LEU A 1 274 ? -13.062 36.188 24.75 1 97.94 274 LEU A O 1
ATOM 2209 N N . PRO A 1 275 ? -11.461 36.875 26.156 1 97 275 PRO A N 1
ATOM 2210 C CA . PRO A 1 275 ? -12.359 37.75 26.906 1 97 275 PRO A CA 1
ATOM 2211 C C . PRO A 1 275 ? -12.719 39 26.141 1 97 275 PRO A C 1
ATOM 2213 O O . PRO A 1 275 ? -13.789 39.594 26.359 1 97 275 PRO A O 1
ATOM 2216 N N . HIS A 1 276 ? -11.867 39.531 25.312 1 97.12 276 HIS A N 1
ATOM 2217 C CA . HIS A 1 276 ? -12.172 40.781 24.609 1 97.12 276 HIS A CA 1
ATOM 2218 C C . HIS A 1 276 ? -13.352 40.625 23.656 1 97.12 276 HIS A C 1
ATOM 2220 O O . HIS A 1 276 ? -13.352 39.719 22.812 1 97.12 276 HIS A O 1
ATOM 2226 N N . PRO A 1 277 ? -14.305 41.406 23.656 1 95.06 277 PRO A N 1
ATOM 2227 C CA . PRO A 1 277 ? -15.539 41.188 22.906 1 95.06 277 PRO A CA 1
ATOM 2228 C C . PRO A 1 277 ? -15.328 41.281 21.391 1 95.06 277 PRO A C 1
ATOM 2230 O O . PRO A 1 277 ? -16.141 40.781 20.625 1 95.06 277 PRO A O 1
ATOM 2233 N N . GLU A 1 278 ? -14.281 41.938 21 1 95.75 278 GLU A N 1
ATOM 2234 C CA . GLU A 1 278 ? -14.062 42.125 19.562 1 95.75 278 GLU A CA 1
ATOM 2235 C C . GLU A 1 278 ? -13.109 41.062 19.016 1 95.75 278 GLU A C 1
ATOM 2237 O O . GLU A 1 278 ? -12.758 41.094 17.844 1 95.75 278 GLU A O 1
ATOM 2242 N N . SER A 1 279 ? -12.602 40.156 19.906 1 98.06 279 SER A N 1
ATOM 2243 C CA . SER A 1 279 ? -11.867 39 19.375 1 98.06 279 SER A CA 1
ATOM 2244 C C . SER A 1 279 ? -12.75 38.156 18.484 1 98.06 279 SER A C 1
ATOM 2246 O O . SER A 1 279 ? -13.945 38 18.75 1 98.06 279 SER A O 1
ATOM 2248 N N . CYS A 1 280 ? -12.203 37.656 17.406 1 98.06 280 CYS A N 1
ATOM 2249 C CA . CYS A 1 280 ? -13.008 36.938 16.422 1 98.06 280 CYS A CA 1
ATOM 2250 C C . CYS A 1 280 ? -12.188 35.844 15.742 1 98.06 280 CYS A C 1
ATOM 2252 O O . CYS A 1 280 ? -10.969 35.812 15.898 1 98.06 280 CYS A O 1
ATOM 2254 N N . GLY A 1 281 ? -12.906 34.906 15.117 1 98.06 281 GLY A N 1
ATOM 2255 C CA . GLY A 1 281 ? -12.305 33.844 14.352 1 98.06 281 GLY A CA 1
ATOM 2256 C C . GLY A 1 281 ? -12.758 33.812 12.898 1 98.06 281 GLY A C 1
ATOM 2257 O O . GLY A 1 281 ? -13.922 34.094 12.602 1 98.06 281 GLY A O 1
ATOM 2258 N N . LEU A 1 282 ? -11.867 33.5 12 1 98.31 282 LEU A N 1
ATOM 2259 C CA . LEU A 1 282 ? -12.094 33.344 10.57 1 98.31 282 LEU A CA 1
ATOM 2260 C C . LEU A 1 282 ? -11.539 32 10.078 1 98.31 282 LEU A C 1
ATOM 2262 O O . LEU A 1 282 ? -10.328 31.75 10.18 1 98.31 282 LEU A O 1
ATOM 2266 N N . VAL A 1 283 ? -12.406 31.094 9.547 1 98.25 283 VAL A N 1
ATOM 2267 C CA . VAL A 1 283 ? -11.961 29.781 9.102 1 98.25 283 VAL A CA 1
ATOM 2268 C C . VAL A 1 283 ? -12.383 29.562 7.648 1 98.25 283 VAL A C 1
ATOM 2270 O O . VAL A 1 283 ? -13.57 29.594 7.328 1 98.25 283 VAL A O 1
ATOM 2273 N N . GLY A 1 284 ? -11.414 29.391 6.738 1 98 284 GLY A N 1
ATOM 2274 C CA . GLY A 1 284 ? -11.672 29.094 5.34 1 98 284 GLY A CA 1
ATOM 2275 C C . GLY A 1 284 ? -11.242 27.688 4.941 1 98 284 GLY A C 1
ATOM 2276 O O . GLY A 1 284 ? -10.859 26.891 5.793 1 98 284 GLY A O 1
ATOM 2277 N N . PRO A 1 285 ? -11.367 27.328 3.691 1 96.81 285 PRO A N 1
ATOM 2278 C CA . PRO A 1 285 ? -10.992 26 3.223 1 96.81 285 PRO A CA 1
ATOM 2279 C C . PRO A 1 285 ? -9.484 25.812 3.121 1 96.81 285 PRO A C 1
ATOM 2281 O O . PRO A 1 285 ? -9.016 24.859 2.486 1 96.81 285 PRO A O 1
ATOM 2284 N N . TRP A 1 286 ? -8.703 26.5 3.744 1 96.38 286 TRP A N 1
ATOM 2285 C CA . TRP A 1 286 ? -7.281 26.734 3.506 1 96.38 286 TRP A CA 1
ATOM 2286 C C . TRP A 1 286 ? -6.426 25.688 4.211 1 96.38 286 TRP A C 1
ATOM 2288 O O . TRP A 1 286 ? -6.836 25.125 5.227 1 96.38 286 TRP A O 1
ATOM 2298 N N . VAL A 1 287 ? -5.293 25.422 3.617 1 95.38 287 VAL A N 1
ATOM 2299 C CA . VAL A 1 287 ? -4.215 24.672 4.27 1 95.38 287 VAL A CA 1
ATOM 2300 C C . VAL A 1 287 ? -3.426 25.609 5.184 1 95.38 287 VAL A C 1
ATOM 2302 O O . VAL A 1 287 ? -3.857 26.734 5.453 1 95.38 287 VAL A O 1
ATOM 2305 N N . HIS A 1 288 ? -2.344 25.125 5.754 1 95.56 288 HIS A N 1
ATOM 2306 C CA . HIS A 1 288 ? -1.464 25.875 6.648 1 95.56 288 HIS A CA 1
ATOM 2307 C C . HIS A 1 288 ? -0.737 26.984 5.906 1 95.56 288 HIS A C 1
ATOM 2309 O O . HIS A 1 288 ? 0.474 26.906 5.691 1 95.56 288 HIS A O 1
ATOM 2315 N N . GLU A 1 289 ? -1.558 28.016 5.523 1 93.81 289 GLU A N 1
ATOM 2316 C CA . GLU A 1 289 ? -1.054 29.125 4.719 1 93.81 289 GLU A CA 1
ATOM 2317 C C . GLU A 1 289 ? -1.895 30.375 4.922 1 93.81 289 GLU A C 1
ATOM 2319 O O . GLU A 1 289 ? -3.021 30.297 5.414 1 93.81 289 GLU A O 1
ATOM 2324 N N . TYR A 1 290 ? -1.283 31.547 4.594 1 95.25 290 TYR A N 1
ATOM 2325 C CA . TYR A 1 290 ? -2.031 32.781 4.621 1 95.25 290 TYR A CA 1
ATOM 2326 C C . TYR A 1 290 ? -3.193 32.75 3.637 1 95.25 290 TYR A C 1
ATOM 2328 O O . TYR A 1 290 ? -3.049 32.25 2.516 1 95.25 290 TYR A O 1
ATOM 2336 N N . PRO A 1 291 ? -4.332 33.312 4.008 1 95.12 291 PRO A N 1
ATOM 2337 C CA . PRO A 1 291 ? -5.551 33.156 3.213 1 95.12 291 PRO A CA 1
ATOM 2338 C C . PRO A 1 291 ? -5.406 33.719 1.799 1 95.12 291 PRO A C 1
ATOM 2340 O O . PRO A 1 291 ? -6.07 33.25 0.874 1 95.12 291 PRO A O 1
ATOM 2343 N N . GLU A 1 292 ? -4.59 34.781 1.618 1 93.06 292 GLU A N 1
ATOM 2344 C CA . GLU A 1 292 ? -4.477 35.406 0.3 1 93.06 292 GLU A CA 1
ATOM 2345 C C . GLU A 1 292 ? -3.666 34.531 -0.65 1 93.06 292 GLU A C 1
ATOM 2347 O O . GLU A 1 292 ? -3.695 34.719 -1.866 1 93.06 292 GLU A O 1
ATOM 2352 N N . MET A 1 293 ? -3.031 33.5 -0.052 1 89.94 293 MET A N 1
ATOM 2353 C CA . MET A 1 293 ? -2.184 32.656 -0.876 1 89.94 293 MET A CA 1
ATOM 2354 C C . MET A 1 293 ? -2.611 31.188 -0.762 1 89.94 293 MET A C 1
ATOM 2356 O O . MET A 1 293 ? -2.16 30.344 -1.536 1 89.94 293 MET A O 1
ATOM 2360 N N . ALA A 1 294 ? -3.477 30.922 0.089 1 88.06 294 ALA A N 1
ATOM 2361 C CA . ALA A 1 294 ? -3.734 29.531 0.492 1 88.06 294 ALA A CA 1
ATOM 2362 C C . ALA A 1 294 ? -4.523 28.781 -0.578 1 88.06 294 ALA A C 1
ATOM 2364 O O . ALA A 1 294 ? -5.277 29.391 -1.34 1 88.06 294 ALA A O 1
ATOM 2365 N N . LYS A 1 295 ? -4.191 27.531 -0.694 1 88.5 295 LYS A N 1
ATOM 2366 C CA . LYS A 1 295 ? -5.008 26.547 -1.39 1 88.5 295 LYS A CA 1
ATOM 2367 C C . LYS A 1 295 ? -5.613 25.547 -0.409 1 88.5 295 LYS A C 1
ATOM 2369 O O . LYS A 1 295 ? -5 25.203 0.607 1 88.5 295 LYS A O 1
ATOM 2374 N N . PRO A 1 296 ? -6.812 25.188 -0.726 1 91.62 296 PRO A N 1
ATOM 2375 C CA . PRO A 1 296 ? -7.77 25.609 -1.748 1 91.62 296 PRO A CA 1
ATOM 2376 C C . PRO A 1 296 ? -8.344 27 -1.477 1 91.62 296 PRO A C 1
ATOM 2378 O O . PRO A 1 296 ? -8.281 27.484 -0.345 1 91.62 296 PRO A O 1
ATOM 2381 N N . GLY A 1 297 ? -8.711 27.641 -2.531 1 93.06 297 GLY A N 1
ATOM 2382 C CA . GLY A 1 297 ? -9.547 28.812 -2.367 1 93.06 297 GLY A CA 1
ATOM 2383 C C . GLY A 1 297 ? -10.945 28.484 -1.878 1 93.06 297 GLY A C 1
ATOM 2384 O O . GLY A 1 297 ? -11.281 27.328 -1.684 1 93.06 297 GLY A O 1
ATOM 2385 N N . PRO A 1 298 ? -11.844 29.406 -1.604 1 94.38 298 PRO A N 1
ATOM 2386 C CA . PRO A 1 298 ? -11.656 30.812 -1.955 1 94.38 298 PRO A CA 1
ATOM 2387 C C . PRO A 1 298 ? -10.609 31.516 -1.085 1 94.38 298 PRO A C 1
ATOM 2389 O O . PRO A 1 298 ? -10.617 31.344 0.138 1 94.38 298 PRO A O 1
ATOM 2392 N N . LYS A 1 299 ? -9.797 32.281 -1.811 1 95 299 LYS A N 1
ATOM 2393 C CA . LYS A 1 299 ? -8.906 33.219 -1.153 1 95 299 LYS A CA 1
ATOM 2394 C C . LYS A 1 299 ? -9.656 34.5 -0.755 1 95 299 LYS A C 1
ATOM 2396 O O . LYS A 1 299 ? -10.742 34.75 -1.264 1 95 299 LYS A O 1
ATOM 2401 N N . ILE A 1 300 ? -9.07 35.219 0.147 1 96.19 300 ILE A N 1
ATOM 2402 C CA . ILE A 1 300 ? -9.727 36.438 0.559 1 96.19 300 ILE A CA 1
ATOM 2403 C C . ILE A 1 300 ? -8.719 37.594 0.578 1 96.19 300 ILE A C 1
ATOM 2405 O O . ILE A 1 300 ? -7.516 37.375 0.41 1 96.19 300 ILE A O 1
ATOM 2409 N N . GLY A 1 301 ? -9.289 38.812 0.674 1 96.06 301 GLY A N 1
ATOM 2410 C CA . GLY A 1 301 ? -8.445 40 0.826 1 96.06 301 GLY A CA 1
ATOM 2411 C C . GLY A 1 301 ? -7.844 40.125 2.213 1 96.06 301 GLY A C 1
ATOM 2412 O O . GLY A 1 301 ? -8.102 41.094 2.922 1 96.06 301 GLY A O 1
ATOM 2413 N N . TYR A 1 302 ? -7.031 39.219 2.549 1 96.69 302 TYR A N 1
ATOM 2414 C CA . TYR A 1 302 ? -6.445 39.188 3.883 1 96.69 302 TYR A CA 1
ATOM 2415 C C . TYR A 1 302 ? -5.652 40.469 4.16 1 96.69 302 TYR A C 1
ATOM 2417 O O . TYR A 1 302 ? -5.711 41 5.262 1 96.69 302 TYR A O 1
ATOM 2425 N N . GLN A 1 303 ? -4.855 40.906 3.232 1 95.56 303 GLN A N 1
ATOM 2426 C CA . GLN A 1 303 ? -4.066 42.125 3.443 1 95.56 303 GLN A CA 1
ATOM 2427 C C . GLN A 1 303 ? -4.965 43.312 3.752 1 95.56 303 GLN A C 1
ATOM 2429 O O . GLN A 1 303 ? -4.691 44.094 4.676 1 95.56 303 GLN A O 1
ATOM 2434 N N . GLN A 1 304 ? -6.02 43.406 2.986 1 95.56 304 GLN A N 1
ATOM 2435 C CA . GLN A 1 304 ? -6.965 44.5 3.205 1 95.56 304 GLN A CA 1
ATOM 2436 C C . GLN A 1 304 ? -7.637 44.375 4.57 1 95.56 304 GLN A C 1
ATOM 2438 O O . GLN A 1 304 ? -7.746 45.375 5.305 1 95.56 304 GLN A O 1
ATOM 2443 N N . LEU A 1 305 ? -8.031 43.219 4.82 1 97.06 305 LEU A N 1
ATOM 2444 C CA . LEU A 1 305 ? -8.719 42.969 6.082 1 97.06 305 LEU A CA 1
ATOM 2445 C C . LEU A 1 305 ? -7.789 43.219 7.266 1 97.06 305 LEU A C 1
ATOM 2447 O O . LEU A 1 305 ? -8.18 43.875 8.242 1 97.06 305 LEU A O 1
ATOM 2451 N N . SER A 1 306 ? -6.582 42.719 7.188 1 97.5 306 SER A N 1
ATOM 2452 C CA . SER A 1 306 ? -5.621 42.906 8.266 1 97.5 306 SER A CA 1
ATOM 2453 C C . SER A 1 306 ? -5.25 44.375 8.438 1 97.5 306 SER A C 1
ATOM 2455 O O . SER A 1 306 ? -5.059 44.844 9.562 1 97.5 306 SER A O 1
ATOM 2457 N N . LEU A 1 307 ? -5.156 45.094 7.348 1 97.25 307 LEU A N 1
ATOM 2458 C CA . LEU A 1 307 ? -4.871 46.531 7.43 1 97.25 307 LEU A CA 1
ATOM 2459 C C . LEU A 1 307 ? -5.98 47.25 8.172 1 97.25 307 LEU A C 1
ATOM 2461 O O . LEU A 1 307 ? -5.707 48.094 9.055 1 97.25 307 LEU A O 1
ATOM 2465 N N . LYS A 1 308 ? -7.176 46.969 7.777 1 97.44 308 LYS A N 1
ATOM 2466 C CA . LYS A 1 308 ? -8.305 47.625 8.453 1 97.44 308 LYS A CA 1
ATOM 2467 C C . LYS A 1 308 ? -8.305 47.281 9.945 1 97.44 308 LYS A C 1
ATOM 2469 O O . LYS A 1 308 ? -8.578 48.156 10.766 1 97.44 308 LYS A O 1
ATOM 2474 N N . TRP A 1 309 ? -8.031 46.094 10.281 1 97.88 309 TRP A N 1
ATOM 2475 C CA . TRP A 1 309 ? -7.953 45.656 11.672 1 97.88 309 TRP A CA 1
ATOM 2476 C C . TRP A 1 309 ? -6.914 46.469 12.445 1 97.88 309 TRP A C 1
ATOM 2478 O O . TRP A 1 309 ? -7.215 47.031 13.5 1 97.88 309 TRP A O 1
ATOM 2488 N N . PHE A 1 310 ? -5.73 46.594 11.922 1 98.25 310 PHE A N 1
ATOM 2489 C CA . PHE A 1 310 ? -4.633 47.219 12.656 1 98.25 310 PHE A CA 1
ATOM 2490 C C . PHE A 1 310 ? -4.777 48.75 12.648 1 98.25 310 PHE A C 1
ATOM 2492 O O . PHE A 1 310 ? -4.398 49.406 13.609 1 98.25 310 PHE A O 1
ATOM 2499 N N . LYS A 1 311 ? -5.328 49.312 11.586 1 97.88 311 LYS A N 1
ATOM 2500 C CA . LYS A 1 311 ? -5.582 50.75 11.594 1 97.88 311 LYS A CA 1
ATOM 2501 C C . LYS A 1 311 ? -6.574 51.125 12.688 1 97.88 311 LYS A C 1
ATOM 2503 O O . LYS A 1 311 ? -6.441 52.188 13.312 1 97.88 311 LYS A O 1
ATOM 2508 N N . LYS A 1 312 ? -7.52 50.312 12.844 1 97.81 312 LYS A N 1
ATOM 2509 C CA . LYS A 1 312 ? -8.492 50.562 13.906 1 97.81 312 LYS A CA 1
ATOM 2510 C C . LYS A 1 312 ? -7.816 50.594 15.273 1 97.81 312 LYS A C 1
ATOM 2512 O O . LYS A 1 312 ? -8.062 51.5 16.062 1 97.81 312 LYS A O 1
ATOM 2517 N N . TRP A 1 313 ? -6.934 49.688 15.539 1 97.88 313 TRP A N 1
ATOM 2518 C CA . TRP A 1 313 ? -6.449 49.5 16.906 1 97.88 313 TRP A CA 1
ATOM 2519 C C . TRP A 1 313 ? -5.16 50.281 17.141 1 97.88 313 TRP A C 1
ATOM 2521 O O . TRP A 1 313 ? -4.832 50.625 18.281 1 97.88 313 TRP A O 1
ATOM 2531 N N . LEU A 1 314 ? -4.418 50.562 16.031 1 98.31 314 LEU A N 1
ATOM 2532 C CA . LEU A 1 314 ? -3.125 51.219 16.219 1 98.31 314 LEU A CA 1
ATOM 2533 C C . LEU A 1 314 ? -3.229 52.719 15.945 1 98.31 314 LEU A C 1
ATOM 2535 O O . LEU A 1 314 ? -2.381 53.5 16.391 1 98.31 314 LEU A O 1
ATOM 2539 N N . HIS A 1 315 ? -4.242 53.156 15.133 1 97.25 315 HIS A N 1
ATOM 2540 C CA . HIS A 1 315 ? -4.375 54.562 14.773 1 97.25 315 HIS A CA 1
ATOM 2541 C C . HIS A 1 315 ? -5.77 55.094 15.102 1 97.25 315 HIS A C 1
ATOM 2543 O O . HIS A 1 315 ? -6.082 56.25 14.836 1 97.25 315 HIS A O 1
ATOM 2549 N N . ASP A 1 316 ? -6.625 54.25 15.633 1 94.56 316 ASP A N 1
ATOM 2550 C CA . ASP A 1 316 ? -8.016 54.625 15.898 1 94.56 316 ASP A CA 1
ATOM 2551 C C . ASP A 1 316 ? -8.711 55.062 14.625 1 94.56 316 ASP A C 1
ATOM 2553 O O . ASP A 1 316 ? -9.398 56.094 14.625 1 94.56 316 ASP A O 1
ATOM 2557 N N . GLU A 1 317 ? -8.352 54.406 13.625 1 90.88 317 GLU A N 1
ATOM 2558 C CA . GLU A 1 317 ? -8.914 54.688 12.305 1 90.88 317 GLU A CA 1
ATOM 2559 C C . GLU A 1 317 ? -9.773 53.562 11.797 1 90.88 317 GLU A C 1
ATOM 2561 O O . GLU A 1 317 ? -9.352 52.406 11.812 1 90.88 317 GLU A O 1
ATOM 2566 N N . GLY A 1 318 ? -10.977 53.906 11.398 1 84.5 318 GLY A N 1
ATOM 2567 C CA . GLY A 1 318 ? -11.844 52.938 10.766 1 84.5 318 GLY A CA 1
ATOM 2568 C C . GLY A 1 318 ? -12.836 52.312 11.719 1 84.5 318 GLY A C 1
ATOM 2569 O O . GLY A 1 318 ? -12.75 52.5 12.93 1 84.5 318 GLY A O 1
ATOM 2570 N N . GLU A 1 319 ? -13.914 51.719 11.055 1 87.56 319 GLU A N 1
ATOM 2571 C CA . GLU A 1 319 ? -14.969 51.031 11.805 1 87.56 319 GLU A CA 1
ATOM 2572 C C . GLU A 1 319 ? -15.109 49.562 11.391 1 87.56 319 GLU A C 1
ATOM 2574 O O . GLU A 1 319 ? -15.969 49.219 10.578 1 87.56 319 GLU A O 1
ATOM 2579 N N . LEU A 1 320 ? -14.164 48.781 11.758 1 92.31 320 LEU A N 1
ATOM 2580 C CA . LEU A 1 320 ? -14.25 47.344 11.422 1 92.31 320 LEU A CA 1
ATOM 2581 C C . LEU A 1 320 ? -14.867 46.562 12.57 1 92.31 320 LEU A C 1
ATOM 2583 O O . LEU A 1 320 ? -14.375 46.625 13.703 1 92.31 320 LEU A O 1
ATOM 2587 N N . HIS A 1 321 ? -15.961 46 12.242 1 92 321 HIS A N 1
ATOM 2588 C CA . HIS A 1 321 ? -16.578 45.062 13.156 1 92 321 HIS A CA 1
ATOM 2589 C C . HIS A 1 321 ? -16.766 43.688 12.492 1 92 321 HIS A C 1
ATOM 2591 O O . HIS A 1 321 ? -17.422 43.594 11.453 1 92 321 HIS A O 1
ATOM 2597 N N . LEU A 1 322 ? -16.156 42.75 13.102 1 96.31 322 LEU A N 1
ATOM 2598 C CA . LEU A 1 322 ? -16.266 41.375 12.586 1 96.31 322 LEU A CA 1
ATOM 2599 C C . LEU A 1 322 ? -17.094 40.5 13.523 1 96.31 322 LEU A C 1
ATOM 2601 O O . LEU A 1 322 ? -17 40.656 14.742 1 96.31 322 LEU A O 1
ATOM 2605 N N . PRO A 1 323 ? -17.906 39.656 12.867 1 97 323 PRO A N 1
ATOM 2606 C CA . PRO A 1 323 ? -18.594 38.688 13.719 1 97 323 PRO A CA 1
ATOM 2607 C C . PRO A 1 323 ? -17.641 37.812 14.523 1 97 323 PRO A C 1
ATOM 2609 O O . PRO A 1 323 ? -16.484 37.656 14.148 1 97 323 PRO A O 1
ATOM 2612 N N . ARG A 1 324 ? -18.141 37.25 15.609 1 97.25 324 ARG A N 1
ATOM 2613 C CA . ARG A 1 324 ? -17.297 36.438 16.5 1 97.25 324 ARG A CA 1
ATOM 2614 C C . ARG A 1 324 ? -16.672 35.281 15.734 1 97.25 324 ARG A C 1
ATOM 2616 O O . ARG A 1 324 ? -15.531 34.906 16 1 97.25 324 ARG A O 1
ATOM 2623 N N . LEU A 1 325 ? -17.484 34.688 14.828 1 97.69 325 LEU A N 1
ATOM 2624 C CA . LEU A 1 325 ? -16.953 33.625 13.977 1 97.69 325 LEU A CA 1
ATOM 2625 C C . LEU A 1 325 ? -17.469 33.75 12.555 1 97.69 325 LEU A C 1
ATOM 2627 O O . LEU A 1 325 ? -18.672 33.938 12.336 1 97.69 325 LEU A O 1
ATOM 2631 N N . THR A 1 326 ? -16.672 33.812 11.609 1 98.25 326 THR A N 1
ATOM 2632 C CA . THR A 1 326 ? -16.953 33.625 10.195 1 98.25 326 THR A CA 1
ATOM 2633 C C . THR A 1 326 ? -16.297 32.344 9.664 1 98.25 326 THR A C 1
ATOM 2635 O O . THR A 1 326 ? -15.078 32.188 9.781 1 98.25 326 THR A O 1
ATOM 2638 N N . ALA A 1 327 ? -17.078 31.406 9.141 1 97.81 327 ALA A N 1
ATOM 2639 C CA . ALA A 1 327 ? -16.562 30.094 8.711 1 97.81 327 ALA A CA 1
ATOM 2640 C C . ALA A 1 327 ? -17.109 29.734 7.332 1 97.81 327 ALA A C 1
ATOM 2642 O O . ALA A 1 327 ? -18.234 30.109 6.977 1 97.81 327 ALA A O 1
ATOM 2643 N N . TYR A 1 328 ? -16.297 29.047 6.582 1 98.19 328 TYR A N 1
ATOM 2644 C CA . TYR A 1 328 ? -16.672 28.578 5.254 1 98.19 328 TYR A CA 1
ATOM 2645 C C . TYR A 1 328 ? -17.297 27.188 5.328 1 98.19 328 TYR A C 1
ATOM 2647 O O . TYR A 1 328 ? -16.656 26.234 5.781 1 98.19 328 TYR A O 1
ATOM 2655 N N . ILE A 1 329 ? -18.531 27.031 4.922 1 98.12 329 ILE A N 1
ATOM 2656 C CA . ILE A 1 329 ? -19.172 25.734 4.84 1 98.12 329 ILE A CA 1
ATOM 2657 C C . ILE A 1 329 ? -18.859 25.078 3.496 1 98.12 329 ILE A C 1
ATOM 2659 O O . ILE A 1 329 ? -19.281 25.562 2.449 1 98.12 329 ILE A O 1
ATOM 2663 N N . GLN A 1 330 ? -18.219 23.984 3.539 1 98.19 330 GLN A N 1
ATOM 2664 C CA . GLN A 1 330 ? -17.688 23.359 2.328 1 98.19 330 GLN A CA 1
ATOM 2665 C C . GLN A 1 330 ? -18.703 22.422 1.702 1 98.19 330 GLN A C 1
ATOM 2667 O O . GLN A 1 330 ? -19.312 21.594 2.398 1 98.19 330 GLN A O 1
ATOM 2672 N N . ASP A 1 331 ? -18.828 22.5 0.396 1 97.75 331 ASP A N 1
ATOM 2673 C CA . ASP A 1 331 ? -19.641 21.531 -0.347 1 97.75 331 ASP A CA 1
ATOM 2674 C C . ASP A 1 331 ? -18.891 20.219 -0.529 1 97.75 331 ASP A C 1
ATOM 2676 O O . ASP A 1 331 ? -17.672 20.172 -0.471 1 97.75 331 ASP A O 1
ATOM 2680 N N . PRO A 1 332 ? -19.719 19.125 -0.749 1 95.5 332 PRO A N 1
ATOM 2681 C CA . PRO A 1 332 ? -19.031 17.875 -1.102 1 95.5 332 PRO A CA 1
ATOM 2682 C C . PRO A 1 332 ? -18.172 18.016 -2.361 1 95.5 332 PRO A C 1
ATOM 2684 O O . PRO A 1 332 ? -18.562 18.703 -3.305 1 95.5 332 PRO A O 1
ATOM 2687 N N . SER A 1 333 ? -16.922 17.547 -2.502 1 89.81 333 SER A N 1
ATOM 2688 C CA . SER A 1 333 ? -16.047 17.734 -3.643 1 89.81 333 SER A CA 1
ATOM 2689 C C . SER A 1 333 ? -15.445 16.406 -4.109 1 89.81 333 SER A C 1
ATOM 2691 O O . SER A 1 333 ? -14.75 16.359 -5.125 1 89.81 333 SER A O 1
ATOM 2693 N N . GLY A 1 334 ? -15.617 15.312 -3.688 1 87.44 334 GLY A N 1
ATOM 2694 C CA . GLY A 1 334 ? -14.898 14.086 -3.982 1 87.44 334 GLY A CA 1
ATOM 2695 C C . GLY A 1 334 ? -13.477 14.086 -3.469 1 87.44 334 GLY A C 1
ATOM 2696 O O . GLY A 1 334 ? -13.031 15.055 -2.855 1 87.44 334 GLY A O 1
ATOM 2697 N N . ILE A 1 335 ? -12.648 13.047 -3.836 1 92.19 335 ILE A N 1
ATOM 2698 C CA . ILE A 1 335 ? -11.305 12.883 -3.307 1 92.19 335 ILE A CA 1
ATOM 2699 C C . ILE A 1 335 ? -10.281 13.336 -4.348 1 92.19 335 ILE A C 1
ATOM 2701 O O . ILE A 1 335 ? -10.352 12.938 -5.512 1 92.19 335 ILE A O 1
ATOM 2705 N N . GLU A 1 336 ? -9.422 14.211 -3.994 1 90.12 336 GLU A N 1
ATOM 2706 C CA . GLU A 1 336 ? -8.289 14.664 -4.797 1 90.12 336 GLU A CA 1
ATOM 2707 C C . GLU A 1 336 ? -7.031 14.797 -3.941 1 90.12 336 GLU A C 1
ATOM 2709 O O . GLU A 1 336 ? -7.113 14.906 -2.717 1 90.12 336 GLU A O 1
ATOM 2714 N N . ASP A 1 337 ? -5.926 14.758 -4.613 1 86.19 337 ASP A N 1
ATOM 2715 C CA . ASP A 1 337 ? -4.668 14.922 -3.889 1 86.19 337 ASP A CA 1
ATOM 2716 C C . ASP A 1 337 ? -4.453 16.375 -3.486 1 86.19 337 ASP A C 1
ATOM 2718 O O . ASP A 1 337 ? -3.568 16.688 -2.684 1 86.19 337 ASP A O 1
ATOM 2722 N N . SER A 1 338 ? -5.215 17.266 -4.117 1 86.31 338 SER A N 1
ATOM 2723 C CA . SER A 1 338 ? -5.23 18.688 -3.83 1 86.31 338 SER A CA 1
ATOM 2724 C C . SER A 1 338 ? -6.402 19.375 -4.516 1 86.31 338 SER A C 1
ATOM 2726 O O . SER A 1 338 ? -7.004 18.828 -5.438 1 86.31 338 SER A O 1
ATOM 2728 N N . TYR A 1 339 ? -6.816 20.516 -3.973 1 90 339 TYR A N 1
ATOM 2729 C CA . TYR A 1 339 ? -7.879 21.328 -4.566 1 90 339 TYR A CA 1
ATOM 2730 C C . TYR A 1 339 ? -7.402 22.75 -4.824 1 90 339 TYR A C 1
ATOM 2732 O O . TYR A 1 339 ? -6.734 23.344 -3.982 1 90 339 TYR A O 1
ATOM 2740 N N . GLU A 1 340 ? -7.723 23.234 -5.965 1 89.5 340 GLU A N 1
ATOM 2741 C CA . GLU A 1 340 ? -7.5 24.656 -6.203 1 89.5 340 GLU A CA 1
ATOM 2742 C C . GLU A 1 340 ? -8.578 25.5 -5.523 1 89.5 340 GLU A C 1
ATOM 2744 O O . GLU A 1 340 ? -8.289 26.578 -5 1 89.5 340 GLU A O 1
ATOM 2749 N N . TYR A 1 341 ? -9.711 25.047 -5.59 1 93.69 341 TYR A N 1
ATOM 2750 C CA . TYR A 1 341 ? -10.875 25.75 -5.062 1 93.69 341 TYR A CA 1
ATOM 2751 C C . TYR A 1 341 ? -11.875 24.766 -4.477 1 93.69 341 TYR A C 1
ATOM 2753 O O . TYR A 1 341 ? -12.086 23.672 -5.031 1 93.69 341 TYR A O 1
ATOM 2761 N N . ARG A 1 342 ? -12.461 25.125 -3.379 1 95.44 342 ARG A N 1
ATOM 2762 C CA . ARG A 1 342 ? -13.562 24.359 -2.781 1 95.44 342 ARG A CA 1
ATOM 2763 C C . ARG A 1 342 ? -14.875 25.141 -2.879 1 95.44 342 ARG A C 1
ATOM 2765 O O . ARG A 1 342 ? -14.969 26.266 -2.395 1 95.44 342 ARG A O 1
ATOM 2772 N N . ASN A 1 343 ? -15.844 24.5 -3.467 1 96.88 343 ASN A N 1
ATOM 2773 C CA . ASN A 1 343 ? -17.156 25.125 -3.475 1 96.88 343 ASN A CA 1
ATOM 2774 C C . ASN A 1 343 ? -17.781 25.141 -2.08 1 96.88 343 ASN A C 1
ATOM 2776 O O . ASN A 1 343 ? -17.5 24.266 -1.261 1 96.88 343 ASN A O 1
ATOM 2780 N N . GLY A 1 344 ? -18.562 26.141 -1.779 1 97.75 344 GLY A N 1
ATOM 2781 C CA . GLY A 1 344 ? -19.203 26.328 -0.486 1 97.75 344 GLY A CA 1
ATOM 2782 C C . GLY A 1 344 ? -19.75 27.719 -0.277 1 97.75 344 GLY A C 1
ATOM 2783 O O . GLY A 1 344 ? -20.109 28.406 -1.237 1 97.75 344 GLY A O 1
ATOM 2784 N N . ARG A 1 345 ? -19.953 28.094 0.961 1 97.19 345 ARG A N 1
ATOM 2785 C CA . ARG A 1 345 ? -20.438 29.422 1.28 1 97.19 345 ARG A CA 1
ATOM 2786 C C . ARG A 1 345 ? -19.938 29.891 2.639 1 97.19 345 ARG A C 1
ATOM 2788 O O . ARG A 1 345 ? -19.703 29.078 3.537 1 97.19 345 ARG A O 1
ATOM 2795 N N . TRP A 1 346 ? -19.797 31.188 2.777 1 97.88 346 TRP A N 1
ATOM 2796 C CA . TRP A 1 346 ? -19.438 31.797 4.051 1 97.88 346 TRP A CA 1
ATOM 2797 C C . TRP A 1 346 ? -20.641 31.938 4.961 1 97.88 346 TRP A C 1
ATOM 2799 O O . TRP A 1 346 ? -21.734 32.312 4.5 1 97.88 346 TRP A O 1
ATOM 2809 N N . VAL A 1 347 ? -20.453 31.641 6.219 1 97.25 347 VAL A N 1
ATOM 2810 C CA . VAL A 1 347 ? -21.453 31.938 7.246 1 97.25 347 VAL A CA 1
ATOM 2811 C C . VAL A 1 347 ? -20.797 32.688 8.406 1 97.25 347 VAL A C 1
ATOM 2813 O O . VAL A 1 347 ? -19.609 32.5 8.664 1 97.25 347 VAL A O 1
ATOM 2816 N N . SER A 1 348 ? -21.578 33.531 9.117 1 97.75 348 SER A N 1
ATOM 2817 C CA . SER A 1 348 ? -21.078 34.281 10.258 1 97.75 348 SER A CA 1
ATOM 2818 C C . SER A 1 348 ? -22.062 34.25 11.43 1 97.75 348 SER A C 1
ATOM 2820 O O . SER A 1 348 ? -23.266 34.219 11.227 1 97.75 348 SER A O 1
ATOM 2822 N N . THR A 1 349 ? -21.5 34.219 12.578 1 96.44 349 THR A N 1
ATOM 2823 C CA . THR A 1 349 ? -22.344 34.219 13.766 1 96.44 349 THR A CA 1
ATOM 2824 C C . THR A 1 349 ? -21.609 34.844 14.945 1 96.44 349 THR A C 1
ATOM 2826 O O . THR A 1 349 ? -20.391 34.844 14.984 1 96.44 349 THR A O 1
ATOM 2829 N N . ASP A 1 350 ? -22.359 35.344 15.898 1 94.62 350 ASP A N 1
ATOM 2830 C CA . ASP A 1 350 ? -21.812 35.844 17.156 1 94.62 350 ASP A CA 1
ATOM 2831 C C . ASP A 1 350 ? -22.016 34.844 18.281 1 94.62 350 ASP A C 1
ATOM 2833 O O . ASP A 1 350 ? -21.547 35.031 19.391 1 94.62 350 ASP A O 1
ATOM 2837 N N . SER A 1 351 ? -22.609 33.75 17.828 1 90.69 351 SER A N 1
ATOM 2838 C CA . SER A 1 351 ? -22.812 32.688 18.797 1 90.69 351 SER A CA 1
ATOM 2839 C C . SER A 1 351 ? -21.547 31.859 18.969 1 90.69 351 SER A C 1
ATOM 2841 O O . SER A 1 351 ? -20.844 31.562 17.984 1 90.69 351 SER A O 1
ATOM 2843 N N . VAL A 1 352 ? -21.25 31.578 20.219 1 87.12 352 VAL A N 1
ATOM 2844 C CA . VAL A 1 352 ? -20.078 30.75 20.5 1 87.12 352 VAL A CA 1
ATOM 2845 C C . VAL A 1 352 ? -20.531 29.344 20.922 1 87.12 352 VAL A C 1
ATOM 2847 O O . VAL A 1 352 ? -19.734 28.547 21.391 1 87.12 352 VAL A O 1
ATOM 2850 N N . GLU A 1 353 ? -21.75 29.125 20.828 1 82.38 353 GLU A N 1
ATOM 2851 C CA . GLU A 1 353 ? -22.297 27.812 21.141 1 82.38 353 GLU A CA 1
ATOM 2852 C C . GLU A 1 353 ? -22.5 26.984 19.875 1 82.38 353 GLU A C 1
ATOM 2854 O O . GLU A 1 353 ? -23.359 27.281 19.047 1 82.38 353 GLU A O 1
ATOM 2859 N N . PHE A 1 354 ? -21.625 26.203 19.75 1 77.06 354 PHE A N 1
ATOM 2860 C CA . PHE A 1 354 ? -21.672 25.344 18.578 1 77.06 354 PHE A CA 1
ATOM 2861 C C . PHE A 1 354 ? -22.109 23.938 18.969 1 77.06 354 PHE A C 1
ATOM 2863 O O . PHE A 1 354 ? -21.641 22.953 18.391 1 77.06 354 PHE A O 1
ATOM 2870 N N . SER A 1 355 ? -22.906 24.016 20.312 1 63.22 355 SER A N 1
ATOM 2871 C CA . SER A 1 355 ? -23.328 22.734 20.859 1 63.22 355 SER A CA 1
ATOM 2872 C C . SER A 1 355 ? -24.797 22.469 20.562 1 63.22 355 SER A C 1
ATOM 2874 O O . SER A 1 355 ? -25.562 23.391 20.266 1 63.22 355 SER A O 1
ATOM 2876 N N . GLY A 1 356 ? -25.312 21.359 20.016 1 68.88 356 GLY A N 1
ATOM 2877 C CA . GLY A 1 356 ? -26.641 20.906 19.625 1 68.88 356 GLY A CA 1
ATOM 2878 C C . GLY A 1 356 ? -26.656 20.234 18.266 1 68.88 356 GLY A C 1
ATOM 2879 O O . GLY A 1 356 ? -25.781 20.484 17.422 1 68.88 356 GLY A O 1
ATOM 2880 N N . GLY A 1 357 ? -27.094 19.047 18.344 1 80.56 357 GLY A N 1
ATOM 2881 C CA . GLY A 1 357 ? -26.828 18.531 17.016 1 80.56 357 GLY A CA 1
ATOM 2882 C C . GLY A 1 357 ? -27.516 17.203 16.75 1 80.56 357 GLY A C 1
ATOM 2883 O O . GLY A 1 357 ? -28.391 16.781 17.5 1 80.56 357 GLY A O 1
ATOM 2884 N N . LEU A 1 358 ? -27.297 16.75 15.75 1 90.19 358 LEU A N 1
ATOM 2885 C CA . LEU A 1 358 ? -27.703 15.453 15.242 1 90.19 358 LEU A CA 1
ATOM 2886 C C . LEU A 1 358 ? -27 14.328 16 1 90.19 358 LEU A C 1
ATOM 2888 O O . LEU A 1 358 ? -25.781 14.352 16.156 1 90.19 358 LEU A O 1
ATOM 2892 N N . GLU A 1 359 ? -27.828 13.477 16.703 1 94.06 359 GLU A N 1
ATOM 2893 C CA . GLU A 1 359 ? -27.281 12.398 17.5 1 94.06 359 GLU A CA 1
ATOM 2894 C C . GLU A 1 359 ? -27.516 11.039 16.844 1 94.06 359 GLU A C 1
ATOM 2896 O O . GLU A 1 359 ? -28.594 10.805 16.281 1 94.06 359 GLU A O 1
ATOM 2901 N N . TYR A 1 360 ? -26.531 10.227 16.875 1 96 360 TYR A N 1
ATOM 2902 C CA . TYR A 1 360 ? -26.609 8.836 16.438 1 96 360 TYR A CA 1
ATOM 2903 C C . TYR A 1 360 ? -26.125 7.887 17.516 1 96 360 TYR A C 1
ATOM 2905 O O . TYR A 1 360 ? -25.078 8.125 18.141 1 96 360 TYR A O 1
ATOM 2913 N N . ALA A 1 361 ? -26.875 6.875 17.828 1 96.94 361 ALA A N 1
ATOM 2914 C CA . ALA A 1 361 ? -26.391 5.793 18.688 1 96.94 361 ALA A CA 1
ATOM 2915 C C . ALA A 1 361 ? -25.719 4.691 17.859 1 96.94 361 ALA A C 1
ATOM 2917 O O . ALA A 1 361 ? -26.188 4.359 16.766 1 96.94 361 ALA A O 1
ATOM 2918 N N . LEU A 1 362 ? -24.562 4.223 18.344 1 97.38 362 LEU A N 1
ATOM 2919 C CA . LEU A 1 362 ? -24.062 2.977 17.781 1 97.38 362 LEU A CA 1
ATOM 2920 C C . LEU A 1 362 ? -24.969 1.809 18.141 1 97.38 362 LEU A C 1
ATOM 2922 O O . LEU A 1 362 ? -25.312 1.617 19.312 1 97.38 362 LEU A O 1
ATOM 2926 N N . ALA A 1 363 ? -25.344 1.063 17.172 1 95.69 363 ALA A N 1
ATOM 2927 C CA . ALA A 1 363 ? -26.375 0.048 17.359 1 95.69 363 ALA A CA 1
ATOM 2928 C C . ALA A 1 363 ? -25.938 -1.299 16.797 1 95.69 363 ALA A C 1
ATOM 2930 O O . ALA A 1 363 ? -24.938 -1.381 16.078 1 95.69 363 ALA A O 1
ATOM 2931 N N . PRO A 1 364 ? -26.609 -2.365 17.188 1 91.94 364 PRO A N 1
ATOM 2932 C CA . PRO A 1 364 ? -26.297 -3.674 16.609 1 91.94 364 PRO A CA 1
ATOM 2933 C C . PRO A 1 364 ? -26.328 -3.672 15.086 1 91.94 364 PRO A C 1
ATOM 2935 O O . PRO A 1 364 ? -26.938 -2.777 14.484 1 91.94 364 PRO A O 1
ATOM 2938 N N . ASP A 1 365 ? -25.656 -4.578 14.492 1 89.62 365 ASP A N 1
ATOM 2939 C CA . ASP A 1 365 ? -25.547 -4.762 13.047 1 89.62 365 ASP A CA 1
ATOM 2940 C C . ASP A 1 365 ? -24.781 -3.611 12.398 1 89.62 365 ASP A C 1
ATOM 2942 O O . ASP A 1 365 ? -25.078 -3.223 11.266 1 89.62 365 ASP A O 1
ATOM 2946 N N . ASN A 1 366 ? -23.891 -2.982 13.219 1 93.44 366 ASN A N 1
ATOM 2947 C CA . ASN A 1 366 ? -22.969 -1.957 12.742 1 93.44 366 ASN A CA 1
ATOM 2948 C C . ASN A 1 366 ? -23.719 -0.75 12.18 1 93.44 366 ASN A C 1
ATOM 2950 O O . ASN A 1 366 ? -23.344 -0.215 11.133 1 93.44 366 ASN A O 1
ATOM 2954 N N . LYS A 1 367 ? -24.781 -0.379 12.844 1 94.81 367 LYS A N 1
ATOM 2955 C CA . LYS A 1 367 ? -25.594 0.738 12.375 1 94.81 367 LYS A CA 1
ATOM 2956 C C . LYS A 1 367 ? -25.438 1.957 13.281 1 94.81 367 LYS A C 1
ATOM 2958 O O . LYS A 1 367 ? -25.203 1.818 14.477 1 94.81 367 LYS A O 1
ATOM 2963 N N . LEU A 1 368 ? -25.422 3.107 12.648 1 95.88 368 LEU A N 1
ATOM 2964 C CA . LEU A 1 368 ? -25.672 4.355 13.359 1 95.88 368 LEU A CA 1
ATOM 2965 C C . LEU A 1 368 ? -27.156 4.691 13.367 1 95.88 368 LEU A C 1
ATOM 2967 O O . LEU A 1 368 ? -27.734 5.004 12.32 1 95.88 368 LEU A O 1
ATOM 2971 N N . SER A 1 369 ? -27.734 4.652 14.531 1 93.94 369 SER A N 1
ATOM 2972 C CA . SER A 1 369 ? -29.188 4.797 14.633 1 93.94 369 SER A CA 1
ATOM 2973 C C . SER A 1 369 ? -29.562 6.078 15.367 1 93.94 369 SER A C 1
ATOM 2975 O O . SER A 1 369 ? -28.859 6.512 16.281 1 93.94 369 SER A O 1
ATOM 2977 N N . SER A 1 370 ? -30.672 6.66 14.945 1 87.88 370 SER A N 1
ATOM 2978 C CA . SER A 1 370 ? -31.203 7.812 15.664 1 87.88 370 SER A CA 1
ATOM 2979 C C . SER A 1 370 ? -31.906 7.387 16.953 1 87.88 370 SER A C 1
ATOM 2981 O O . SER A 1 370 ? -32.281 8.227 17.766 1 87.88 370 SER A O 1
ATOM 2983 N N . GLY A 1 371 ? -32.031 6.137 17.188 1 81 371 GLY A N 1
ATOM 2984 C CA . GLY A 1 371 ? -32.719 5.617 18.344 1 81 371 GLY A CA 1
ATOM 2985 C C . GLY A 1 371 ? -31.875 5.578 19.594 1 81 371 GLY A C 1
ATOM 2986 O O . GLY A 1 371 ? -30.859 6.277 19.688 1 81 371 GLY A O 1
ATOM 2987 N N . LEU A 1 372 ? -32.375 4.883 20.625 1 80.25 372 LEU A N 1
ATOM 2988 C CA . LEU A 1 372 ? -31.703 4.77 21.906 1 80.25 372 LEU A CA 1
ATOM 2989 C C . LEU A 1 372 ? -30.469 3.871 21.797 1 80.25 372 LEU A C 1
ATOM 2991 O O . LEU A 1 372 ? -30.453 2.926 21.016 1 80.25 372 LEU A O 1
ATOM 2995 N N . PRO A 1 373 ? -29.469 4.309 22.578 1 79.88 373 PRO A N 1
ATOM 2996 C CA . PRO A 1 373 ? -28.297 3.439 22.594 1 79.88 373 PRO A CA 1
ATOM 2997 C C . PRO A 1 373 ? -28.625 2.002 22.984 1 79.88 373 PRO A C 1
ATOM 2999 O O . PRO A 1 373 ? -29.516 1.773 23.812 1 79.88 373 PRO A O 1
ATOM 3002 N N . ALA A 1 374 ? -28.062 1.133 22.297 1 85.5 374 ALA A N 1
ATOM 3003 C CA . ALA A 1 374 ? -28.219 -0.289 22.594 1 85.5 374 ALA A CA 1
ATOM 3004 C C . ALA A 1 374 ? -26.969 -0.853 23.25 1 85.5 374 ALA A C 1
ATOM 3006 O O . ALA A 1 374 ? -25.891 -0.249 23.172 1 85.5 374 ALA A O 1
ATOM 3007 N N . ARG A 1 375 ? -27.203 -1.892 24 1 90.69 375 ARG A N 1
ATOM 3008 C CA . ARG A 1 375 ? -26.062 -2.629 24.516 1 90.69 375 ARG A CA 1
ATOM 3009 C C . ARG A 1 375 ? -25.359 -3.389 23.406 1 90.69 375 ARG A C 1
ATOM 3011 O O . ARG A 1 375 ? -26 -4.059 22.594 1 90.69 375 ARG A O 1
ATOM 3018 N N . LEU A 1 376 ? -24.078 -3.109 23.375 1 95.12 376 LEU A N 1
ATOM 3019 C CA . LEU A 1 376 ? -23.25 -3.74 22.344 1 95.12 376 LEU A CA 1
ATOM 3020 C C . LEU A 1 376 ? -22.188 -4.645 22.984 1 95.12 376 LEU A C 1
ATOM 3022 O O . LEU A 1 376 ? -21.922 -4.555 24.172 1 95.12 376 LEU A O 1
ATOM 3026 N N . ASP A 1 377 ? -21.641 -5.57 22.25 1 93.94 377 ASP A N 1
ATOM 3027 C CA . ASP A 1 377 ? -20.516 -6.418 22.625 1 93.94 377 ASP A CA 1
ATOM 3028 C C . ASP A 1 377 ? -19.609 -6.691 21.438 1 93.94 377 ASP A C 1
ATOM 3030 O O . ASP A 1 377 ? -19.438 -7.844 21.031 1 93.94 377 ASP A O 1
ATOM 3034 N N . TYR A 1 378 ? -19.047 -5.621 20.906 1 94.56 378 TYR A N 1
ATOM 3035 C CA . TYR A 1 378 ? -18.156 -5.742 19.766 1 94.56 378 TYR A CA 1
ATOM 3036 C C . TYR A 1 378 ? -16.703 -5.723 20.203 1 94.56 378 TYR A C 1
ATOM 3038 O O . TYR A 1 378 ? -16.266 -4.789 20.891 1 94.56 378 TYR A O 1
ATOM 3046 N N . ARG A 1 379 ? -15.898 -6.703 19.938 1 94.56 379 ARG A N 1
ATOM 3047 C CA . ARG A 1 379 ? -14.461 -6.699 20.156 1 94.56 379 ARG A CA 1
ATOM 3048 C C . ARG A 1 379 ? -13.727 -6.152 18.938 1 94.56 379 ARG A C 1
ATOM 3050 O O . ARG A 1 379 ? -14.07 -6.488 17.797 1 94.56 379 ARG A O 1
ATOM 3057 N N . PHE A 1 380 ? -12.734 -5.246 19.125 1 95 380 PHE A N 1
ATOM 3058 C CA . PHE A 1 380 ? -11.969 -4.746 17.984 1 95 380 PHE A CA 1
ATOM 3059 C C . PHE A 1 380 ? -10.555 -4.355 18.422 1 95 380 PHE A C 1
ATOM 3061 O O . PHE A 1 380 ? -10.32 -4.051 19.594 1 95 380 PHE A O 1
ATOM 3068 N N . SER A 1 381 ? -9.484 -4.395 17.656 1 90.94 381 SER A N 1
ATOM 3069 C CA . SER A 1 381 ? -8.102 -3.982 17.891 1 90.94 381 SER A CA 1
ATOM 3070 C C . SER A 1 381 ? -7.594 -3.098 16.75 1 90.94 381 SER A C 1
ATOM 3072 O O . SER A 1 381 ? -6.719 -2.254 16.969 1 90.94 381 SER A O 1
ATOM 3074 N N . GLY A 1 382 ? -8.016 -3.291 15.516 1 83.69 382 GLY A N 1
ATOM 3075 C CA . GLY A 1 382 ? -7.523 -2.637 14.312 1 83.69 382 GLY A CA 1
ATOM 3076 C C . GLY A 1 382 ? -6.223 -3.229 13.805 1 83.69 382 GLY A C 1
ATOM 3077 O O . GLY A 1 382 ? -5.648 -4.117 14.438 1 83.69 382 GLY A O 1
ATOM 3078 N N . THR A 1 383 ? -5.688 -2.793 12.633 1 92.12 383 THR A N 1
ATOM 3079 C CA . THR A 1 383 ? -4.406 -3.172 12.047 1 92.12 383 THR A CA 1
ATOM 3080 C C . THR A 1 383 ? -3.361 -2.086 12.281 1 92.12 383 THR A C 1
ATOM 3082 O O . THR A 1 383 ? -3.689 -0.899 12.328 1 92.12 383 THR A O 1
ATOM 3085 N N . LEU A 1 384 ? -2.102 -2.49 12.422 1 95.38 384 LEU A N 1
ATOM 3086 C CA . LEU A 1 384 ? -1.03 -1.54 12.695 1 95.38 384 LEU A CA 1
ATOM 3087 C C . LEU A 1 384 ? -0.797 -0.621 11.508 1 95.38 384 LEU A C 1
ATOM 3089 O O . LEU A 1 384 ? -0.151 0.422 11.633 1 95.38 384 LEU A O 1
ATOM 3093 N N . SER A 1 385 ? -1.378 -0.956 10.375 1 95.31 385 SER A N 1
ATOM 3094 C CA . SER A 1 385 ? -1.201 -0.141 9.172 1 95.31 385 SER A CA 1
ATOM 3095 C C . SER A 1 385 ? -2.303 0.906 9.047 1 95.31 385 SER A C 1
ATOM 3097 O O . SER A 1 385 ? -2.309 1.698 8.109 1 95.31 385 SER A O 1
ATOM 3099 N N . HIS A 1 386 ? -3.318 0.892 9.953 1 96.81 386 HIS A N 1
ATOM 3100 C CA . HIS A 1 386 ? -4.359 1.912 9.922 1 96.81 386 HIS A CA 1
ATOM 3101 C C . HIS A 1 386 ? -3.771 3.305 10.125 1 96.81 386 HIS A C 1
ATOM 3103 O O . HIS A 1 386 ? -2.951 3.516 11.016 1 96.81 386 HIS A O 1
ATOM 3109 N N . GLY A 1 387 ? -4.137 4.215 9.266 1 97.25 387 GLY A N 1
ATOM 3110 C CA . GLY A 1 387 ? -3.713 5.602 9.359 1 97.25 387 GLY A CA 1
ATOM 3111 C C . GLY A 1 387 ? -2.795 6.023 8.227 1 97.25 387 GLY A C 1
ATOM 3112 O O . GLY A 1 387 ? -2.592 7.219 8 1 97.25 387 GLY A O 1
ATOM 3113 N N . LEU A 1 388 ? -2.25 5.086 7.461 1 97.56 388 LEU A N 1
ATOM 3114 C CA . LEU A 1 388 ? -1.24 5.359 6.445 1 97.56 388 LEU A CA 1
ATOM 3115 C C . LEU A 1 388 ? -1.835 6.16 5.289 1 97.56 388 LEU A C 1
ATOM 3117 O O . LEU A 1 388 ? -1.104 6.812 4.543 1 97.56 388 LEU A O 1
ATOM 3121 N N . PHE A 1 389 ? -3.182 6.172 5.141 1 96.19 389 PHE A N 1
ATOM 3122 C CA . PHE A 1 389 ? -3.816 6.824 4 1 96.19 389 PHE A CA 1
ATOM 3123 C C . PHE A 1 389 ? -4.637 8.023 4.453 1 96.19 389 PHE A C 1
ATOM 3125 O O . PHE A 1 389 ? -5.508 8.5 3.721 1 96.19 389 PHE A O 1
ATOM 3132 N N . ARG A 1 390 ? -4.406 8.539 5.578 1 92.69 390 ARG A N 1
ATOM 3133 C CA . ARG A 1 390 ? -5.223 9.594 6.164 1 92.69 390 ARG A CA 1
ATOM 3134 C C . ARG A 1 390 ? -4.707 10.977 5.766 1 92.69 390 ARG A C 1
ATOM 3136 O O . ARG A 1 390 ? -5.375 11.984 5.996 1 92.69 390 ARG A O 1
ATOM 3143 N N . GLY A 1 391 ? -3.594 11.062 5.117 1 92.88 391 GLY A N 1
ATOM 3144 C CA . GLY A 1 391 ? -3.029 12.359 4.777 1 92.88 391 GLY A CA 1
ATOM 3145 C C . GLY A 1 391 ? -2.232 12.984 5.91 1 92.88 391 GLY A C 1
ATOM 3146 O O . GLY A 1 391 ? -1.948 12.32 6.91 1 92.88 391 GLY A O 1
ATOM 3147 N N . ASN A 1 392 ? -1.855 14.211 5.688 1 93.88 392 ASN A N 1
ATOM 3148 C CA . ASN A 1 392 ? -1.011 14.891 6.66 1 93.88 392 ASN A CA 1
ATOM 3149 C C . ASN A 1 392 ? -1.843 15.594 7.727 1 93.88 392 ASN A C 1
ATOM 3151 O O . ASN A 1 392 ? -2.922 16.109 7.438 1 93.88 392 ASN A O 1
ATOM 3155 N N . PHE A 1 393 ? -1.302 15.656 8.93 1 91.81 393 PHE A N 1
ATOM 3156 C CA . PHE A 1 393 ? -1.916 16.422 10.008 1 91.81 393 PHE A CA 1
ATOM 3157 C C . PHE A 1 393 ? -1.865 17.922 9.703 1 91.81 393 PHE A C 1
ATOM 3159 O O . PHE A 1 393 ? -2.861 18.625 9.867 1 91.81 393 PHE A O 1
ATOM 3166 N N . CYS A 1 394 ? -0.774 18.344 9.242 1 90.62 394 CYS A N 1
ATOM 3167 C CA . CYS A 1 394 ? -0.564 19.75 8.914 1 90.62 394 CYS A CA 1
ATOM 3168 C C . CYS A 1 394 ? -0.108 19.906 7.469 1 90.62 394 CYS A C 1
ATOM 3170 O O . CYS A 1 394 ? 1.081 20.094 7.203 1 90.62 394 CYS A O 1
ATOM 3172 N N . PRO A 1 395 ? -1.051 20.062 6.535 1 91.12 395 PRO A N 1
ATOM 3173 C CA . PRO A 1 395 ? -0.692 20.156 5.121 1 91.12 395 PRO A CA 1
ATOM 3174 C C . PRO A 1 395 ? -0.298 21.578 4.715 1 91.12 395 PRO A C 1
ATOM 3176 O O . PRO A 1 395 ? -0.851 22.547 5.242 1 91.12 395 PRO A O 1
ATOM 3179 N N . PHE A 1 396 ? 0.61 21.703 3.76 1 88.88 396 PHE A N 1
ATOM 3180 C CA . PHE A 1 396 ? 1.062 22.984 3.25 1 88.88 396 PHE A CA 1
ATOM 3181 C C . PHE A 1 396 ? 0.607 23.188 1.81 1 88.88 396 PHE A C 1
ATOM 3183 O O . PHE A 1 396 ? 1.036 24.141 1.145 1 88.88 396 PHE A O 1
ATOM 3190 N N . GLY A 1 397 ? -0.18 22.234 1.329 1 84.56 397 GLY A N 1
ATOM 3191 C CA . GLY A 1 397 ? -0.755 22.375 0.001 1 84.56 397 GLY A CA 1
ATOM 3192 C C . GLY A 1 397 ? 0.045 21.672 -1.075 1 84.56 397 GLY A C 1
ATOM 3193 O O . GLY A 1 397 ? -0.093 21.969 -2.262 1 84.56 397 GLY A O 1
ATOM 3194 N N . TYR A 1 398 ? 0.895 20.781 -0.715 1 87.88 398 TYR A N 1
ATOM 3195 C CA . TYR A 1 398 ? 1.643 19.984 -1.684 1 87.88 398 TYR A CA 1
ATOM 3196 C C . TYR A 1 398 ? 0.835 18.781 -2.135 1 87.88 398 TYR A C 1
ATOM 3198 O O . TYR A 1 398 ? -0.015 18.281 -1.394 1 87.88 398 TYR A O 1
ATOM 3206 N N . PRO A 1 399 ? 1.153 18.422 -3.357 1 88.75 399 PRO A N 1
ATOM 3207 C CA . PRO A 1 399 ? 0.514 17.156 -3.76 1 88.75 399 PRO A CA 1
ATOM 3208 C C . PRO A 1 399 ? 0.815 16.016 -2.799 1 88.75 399 PRO A C 1
ATOM 3210 O O . PRO A 1 399 ? 1.956 15.859 -2.357 1 88.75 399 PRO A O 1
ATOM 3213 N N . GLY A 1 400 ? -0.247 15.328 -2.461 1 91.62 400 GLY A N 1
ATOM 3214 C CA . GLY A 1 400 ? -0.065 14.188 -1.575 1 91.62 400 GLY A CA 1
ATOM 3215 C C . GLY A 1 400 ? -0.41 14.492 -0.13 1 91.62 400 GLY A C 1
ATOM 3216 O O . GLY A 1 400 ? -0.43 13.594 0.712 1 91.62 400 GLY A O 1
ATOM 3217 N N . ASP A 1 401 ? -0.786 15.734 0.163 1 93.38 401 ASP A N 1
ATOM 3218 C CA . ASP A 1 401 ? -1.061 16.141 1.536 1 93.38 401 ASP A CA 1
ATOM 3219 C C . ASP A 1 401 ? -2.428 15.641 1.998 1 93.38 401 ASP A C 1
ATOM 3221 O O . ASP A 1 401 ? -2.648 15.438 3.193 1 93.38 401 ASP A O 1
ATOM 3225 N N . PHE A 1 402 ? -3.318 15.5 1.104 1 94.69 402 PHE A N 1
ATOM 3226 C CA . PHE A 1 402 ? -4.715 15.273 1.467 1 94.69 402 PHE A CA 1
ATOM 3227 C C . PHE A 1 402 ? -5 13.781 1.61 1 94.69 402 PHE A C 1
ATOM 3229 O O . PHE A 1 402 ? -4.266 12.953 1.074 1 94.69 402 PHE A O 1
ATOM 3236 N N . PRO A 1 403 ? -6.062 13.453 2.383 1 95.19 403 PRO A N 1
ATOM 3237 C CA . PRO A 1 403 ? -6.426 12.047 2.566 1 95.19 403 PRO A CA 1
ATOM 3238 C C . PRO A 1 403 ? -6.809 11.359 1.257 1 95.19 403 PRO A C 1
ATOM 3240 O O . PRO A 1 403 ? -7.449 11.969 0.399 1 95.19 403 PRO A O 1
ATOM 3243 N N . ALA A 1 404 ? -6.383 10.148 1.133 1 95.25 404 ALA A N 1
ATOM 3244 C CA . ALA A 1 404 ? -6.867 9.305 0.041 1 95.25 404 ALA A CA 1
ATOM 3245 C C . ALA A 1 404 ? -8.25 8.75 0.349 1 95.25 404 ALA A C 1
ATOM 3247 O O . ALA A 1 404 ? -8.906 9.18 1.303 1 95.25 404 ALA A O 1
ATOM 3248 N N . ASP A 1 405 ? -8.781 7.898 -0.604 1 95.62 405 ASP A N 1
ATOM 3249 C CA . ASP A 1 405 ? -10.047 7.219 -0.373 1 95.62 405 ASP A CA 1
ATOM 3250 C C . ASP A 1 405 ? -10.023 6.426 0.931 1 95.62 405 ASP A C 1
ATOM 3252 O O . ASP A 1 405 ? -9.141 5.582 1.13 1 95.62 405 ASP A O 1
ATOM 3256 N N . GLN A 1 406 ? -10.961 6.703 1.785 1 96.56 406 GLN A N 1
ATOM 3257 C CA . GLN A 1 406 ? -10.93 6.09 3.107 1 96.56 406 GLN A CA 1
ATOM 3258 C C . GLN A 1 406 ? -11.336 4.617 3.041 1 96.56 406 GLN A C 1
ATOM 3260 O O . GLN A 1 406 ? -11.164 3.877 4.012 1 96.56 406 GLN A O 1
ATOM 3265 N N . ARG A 1 407 ? -11.75 4.133 1.922 1 96 407 ARG A N 1
ATOM 3266 C CA . ARG A 1 407 ? -11.93 2.699 1.735 1 96 407 ARG A CA 1
ATOM 3267 C C . ARG A 1 407 ? -10.641 1.941 2.047 1 96 407 ARG A C 1
ATOM 3269 O O . ARG A 1 407 ? -10.688 0.799 2.508 1 96 407 ARG A O 1
ATOM 3276 N N . TYR A 1 408 ? -9.484 2.574 1.863 1 95.62 408 TYR A N 1
ATOM 3277 C CA . TYR A 1 408 ? -8.203 1.934 2.119 1 95.62 408 TYR A CA 1
ATOM 3278 C C . TYR A 1 408 ? -7.969 1.75 3.615 1 95.62 408 TYR A C 1
ATOM 3280 O O . TYR A 1 408 ? -7.074 1.008 4.027 1 95.62 408 TYR A O 1
ATOM 3288 N N . GLU A 1 409 ? -8.859 2.404 4.414 1 96.5 409 GLU A N 1
ATOM 3289 C CA . GLU A 1 409 ? -8.695 2.369 5.863 1 96.5 409 GLU A CA 1
ATOM 3290 C C . GLU A 1 409 ? -9.852 1.634 6.535 1 96.5 409 GLU A C 1
ATOM 3292 O O . GLU A 1 409 ? -9.695 1.097 7.633 1 96.5 409 GLU A O 1
ATOM 3297 N N . ASP A 1 410 ? -10.977 1.591 5.914 1 95.88 410 ASP A N 1
ATOM 3298 C CA . ASP A 1 410 ? -12.242 1.257 6.566 1 95.88 410 ASP A CA 1
ATOM 3299 C C . ASP A 1 410 ? -12.227 -0.178 7.086 1 95.88 410 ASP A C 1
ATOM 3301 O O . ASP A 1 410 ? -12.664 -0.441 8.211 1 95.88 410 ASP A O 1
ATOM 3305 N N . ALA A 1 411 ? -11.719 -1.106 6.324 1 93.25 411 ALA A N 1
ATOM 3306 C CA . ALA A 1 411 ? -11.781 -2.512 6.715 1 93.25 411 ALA A CA 1
ATOM 3307 C C . ALA A 1 411 ? -10.805 -2.809 7.855 1 93.25 411 ALA A C 1
ATOM 3309 O O . ALA A 1 411 ? -10.867 -3.877 8.469 1 93.25 411 ALA A O 1
ATOM 3310 N N . LYS A 1 412 ? -9.953 -1.884 8.18 1 94.38 412 LYS A N 1
ATOM 3311 C CA . LYS A 1 412 ? -8.992 -2.006 9.273 1 94.38 412 LYS A CA 1
ATOM 3312 C C . LYS A 1 412 ? -9.625 -1.598 10.602 1 94.38 412 LYS A C 1
ATOM 3314 O O . LYS A 1 412 ? -8.969 -1.623 11.641 1 94.38 412 LYS A O 1
ATOM 3319 N N . CYS A 1 413 ? -10.93 -1.259 10.492 1 96.44 413 CYS A N 1
ATOM 3320 C CA . CYS A 1 413 ? -11.617 -0.648 11.625 1 96.44 413 CYS A CA 1
ATOM 3321 C C . CYS A 1 413 ? -12.945 -1.348 11.898 1 96.44 413 CYS A C 1
ATOM 3323 O O . CYS A 1 413 ? -13.422 -2.125 11.07 1 96.44 413 CYS A O 1
ATOM 3325 N N . LEU A 1 414 ? -13.445 -1.154 13.141 1 96.38 414 LEU A N 1
ATOM 3326 C CA . LEU A 1 414 ? -14.859 -1.402 13.414 1 96.38 414 LEU A CA 1
ATOM 3327 C C . LEU A 1 414 ? -15.719 -0.234 12.938 1 96.38 414 LEU A C 1
ATOM 3329 O O . LEU A 1 414 ? -15.57 0.889 13.43 1 96.38 414 LEU A O 1
ATOM 3333 N N . CYS A 1 415 ? -16.609 -0.478 12.008 1 96.62 415 CYS A N 1
ATOM 3334 C CA . CYS A 1 415 ? -17.344 0.614 11.375 1 96.62 415 CYS A CA 1
ATOM 3335 C C . CYS A 1 415 ? -18.828 0.524 11.695 1 96.62 415 CYS A C 1
ATOM 3337 O O . CYS A 1 415 ? -19.375 -0.573 11.828 1 96.62 415 CYS A O 1
ATOM 3339 N N . PHE A 1 416 ? -19.484 1.627 11.852 1 97.12 416 PHE A N 1
ATOM 3340 C CA . PHE A 1 416 ? -20.922 1.8 11.961 1 97.12 416 PHE A CA 1
ATOM 3341 C C . PHE A 1 416 ? -21.438 2.803 10.922 1 97.12 416 PHE A C 1
ATOM 3343 O O . PHE A 1 416 ? -20.891 3.906 10.812 1 97.12 416 PHE A O 1
ATOM 3350 N N . ASP A 1 417 ? -22.484 2.502 10.203 1 96.62 417 ASP A N 1
ATOM 3351 C CA . ASP A 1 417 ? -22.984 3.354 9.125 1 96.62 417 ASP A CA 1
ATOM 3352 C C . ASP A 1 417 ? -24.391 3.84 9.422 1 96.62 417 ASP A C 1
ATOM 3354 O O . ASP A 1 417 ? -25.219 3.094 9.969 1 96.62 417 ASP A O 1
ATOM 3358 N N . SER A 1 418 ? -24.641 5.027 9.016 1 96.81 418 SER A N 1
ATOM 3359 C CA . SER A 1 418 ? -26.016 5.543 9.094 1 96.81 418 SER A CA 1
ATOM 3360 C C . SER A 1 418 ? -26.828 5.113 7.883 1 96.81 418 SER A C 1
ATOM 3362 O O . SER A 1 418 ? -26.297 4.586 6.91 1 96.81 418 SER A O 1
ATOM 3364 N N . ALA A 1 419 ? -28.172 5.309 8.07 1 94.19 419 ALA A N 1
ATOM 3365 C CA . ALA A 1 419 ? -29 5.297 6.871 1 94.19 419 ALA A CA 1
ATOM 3366 C C . ALA A 1 419 ? -28.672 6.48 5.969 1 94.19 419 ALA A C 1
ATOM 3368 O O . ALA A 1 419 ? -27.891 7.363 6.348 1 94.19 419 ALA A O 1
ATOM 3369 N N . GLU A 1 420 ? -29.203 6.469 4.777 1 95 420 GLU A N 1
ATOM 3370 C CA . GLU A 1 420 ? -29.047 7.621 3.891 1 95 420 GLU A CA 1
ATOM 3371 C C . GLU A 1 420 ? -29.688 8.867 4.496 1 95 420 GLU A C 1
ATOM 3373 O O . GLU A 1 420 ? -30.766 8.805 5.094 1 95 420 GLU A O 1
ATOM 3378 N N . LEU A 1 421 ? -28.922 9.906 4.355 1 95.94 421 LEU A N 1
ATOM 3379 C CA . LEU A 1 421 ? -29.5 11.172 4.805 1 95.94 421 LEU A CA 1
ATOM 3380 C C . LEU A 1 421 ? -30.703 11.562 3.957 1 95.94 421 LEU A C 1
ATOM 3382 O O . LEU A 1 421 ? -30.641 11.5 2.727 1 95.94 421 LEU A O 1
ATOM 3386 N N . ALA A 1 422 ? -31.781 11.93 4.59 1 94.38 422 ALA A N 1
ATOM 3387 C CA . ALA A 1 422 ? -33.031 12.25 3.912 1 94.38 422 ALA A CA 1
ATOM 3388 C C . ALA A 1 422 ? -32.969 13.633 3.27 1 94.38 422 ALA A C 1
ATOM 3390 O O . ALA A 1 422 ? -33.719 13.93 2.344 1 94.38 422 ALA A O 1
ATOM 3391 N N . GLY A 1 423 ? -32.125 14.445 3.742 1 95.19 423 GLY A N 1
ATOM 3392 C CA . GLY A 1 423 ? -31.953 15.797 3.221 1 95.19 423 GLY A CA 1
ATOM 3393 C C . GLY A 1 423 ? -30.578 16.375 3.514 1 95.19 423 GLY A C 1
ATOM 3394 O O . GLY A 1 423 ? -29.703 15.688 4.066 1 95.19 423 GLY A O 1
ATOM 3395 N N . THR A 1 424 ? -30.484 17.609 3.086 1 95.88 424 THR A N 1
ATOM 3396 C CA . THR A 1 424 ? -29.219 18.312 3.281 1 95.88 424 THR A CA 1
ATOM 3397 C C . THR A 1 424 ? -29.016 18.672 4.75 1 95.88 424 THR A C 1
ATOM 3399 O O . THR A 1 424 ? -29.969 19.094 5.426 1 95.88 424 THR A O 1
ATOM 3402 N N . VAL A 1 425 ? -27.812 18.453 5.254 1 95.38 425 VAL A N 1
ATOM 3403 C CA . VAL A 1 425 ? -27.422 18.781 6.621 1 95.38 425 VAL A CA 1
ATOM 3404 C C . VAL A 1 425 ? -26.156 19.641 6.609 1 95.38 425 VAL A C 1
ATOM 3406 O O . VAL A 1 425 ? -25.172 19.281 5.973 1 95.38 425 VAL A O 1
ATOM 3409 N N . ASN A 1 426 ? -26.203 20.797 7.305 1 96.25 426 ASN A N 1
ATOM 3410 C CA . ASN A 1 426 ? -25.016 21.625 7.469 1 96.25 426 ASN A CA 1
ATOM 3411 C C . ASN A 1 426 ? -24.422 21.5 8.867 1 96.25 426 ASN A C 1
ATOM 3413 O O . ASN A 1 426 ? -25.141 21.688 9.859 1 96.25 426 ASN A O 1
ATOM 3417 N N . LEU A 1 427 ? -23.188 21.141 8.906 1 96.94 427 LEU A N 1
ATOM 3418 C CA . LEU A 1 427 ? -22.5 21 10.18 1 96.94 427 LEU A CA 1
ATOM 3419 C C . LEU A 1 427 ? -21.531 22.156 10.406 1 96.94 427 LEU A C 1
ATOM 3421 O O . LEU A 1 427 ? -20.891 22.609 9.461 1 96.94 427 LEU A O 1
ATOM 3425 N N . LEU A 1 428 ? -21.406 22.656 11.594 1 97 428 LEU A N 1
ATOM 3426 C CA . LEU A 1 428 ? -20.422 23.641 12.016 1 97 428 LEU A CA 1
ATOM 3427 C C . LEU A 1 428 ? -20.109 23.5 13.5 1 97 428 LEU A C 1
ATOM 3429 O O . LEU A 1 428 ? -20.969 23.734 14.352 1 97 428 LEU A O 1
ATOM 3433 N N . GLY A 1 429 ? -18.922 23.094 13.789 1 96.25 429 GLY A N 1
ATOM 3434 C CA . GLY A 1 429 ? -18.531 22.922 15.18 1 96.25 429 GLY A CA 1
ATOM 3435 C C . GLY A 1 429 ? -17.766 21.641 15.422 1 96.25 429 GLY A C 1
ATOM 3436 O O . GLY A 1 429 ? -17.125 21.109 14.516 1 96.25 429 GLY A O 1
ATOM 3437 N N . GLU A 1 430 ? -17.734 21.188 16.656 1 95.88 430 GLU A N 1
ATOM 3438 C CA . GLU A 1 430 ? -16.891 20.062 17.078 1 95.88 430 GLU A CA 1
ATOM 3439 C C . GLU A 1 430 ? -17.719 18.797 17.25 1 95.88 430 GLU A C 1
ATOM 3441 O O . GLU A 1 430 ? -18.516 18.688 18.172 1 95.88 430 GLU A O 1
ATOM 3446 N N . PRO A 1 431 ? -17.5 17.766 16.344 1 96.81 431 PRO A N 1
ATOM 3447 C CA . PRO A 1 431 ? -18.109 16.469 16.625 1 96.81 431 PRO A CA 1
ATOM 3448 C C . PRO A 1 431 ? -17.516 15.781 17.844 1 96.81 431 PRO A C 1
ATOM 3450 O O . PRO A 1 431 ? -16.344 15.977 18.156 1 96.81 431 PRO A O 1
ATOM 3453 N N . LYS A 1 432 ? -18.328 15.047 18.531 1 96.5 432 LYS A N 1
ATOM 3454 C CA . LYS A 1 432 ? -17.859 14.25 19.672 1 96.5 432 LYS A CA 1
ATOM 3455 C C . LYS A 1 432 ? -18.5 12.867 19.672 1 96.5 432 LYS A C 1
ATOM 3457 O O . LYS A 1 432 ? -19.609 12.688 19.156 1 96.5 432 LYS A O 1
ATOM 3462 N N . ILE A 1 433 ? -17.812 11.961 20.203 1 97.38 433 ILE A N 1
ATOM 3463 C CA . ILE A 1 433 ? -18.375 10.625 20.375 1 97.38 433 ILE A CA 1
ATOM 3464 C C . ILE A 1 433 ? -18.141 10.141 21.797 1 97.38 433 ILE A C 1
ATOM 3466 O O . ILE A 1 433 ? -17.062 10.367 22.375 1 97.38 433 ILE A O 1
ATOM 3470 N N . ASN A 1 434 ? -19.172 9.664 22.453 1 97.06 434 ASN A N 1
ATOM 3471 C CA . ASN A 1 434 ? -19.109 8.992 23.75 1 97.06 434 ASN A CA 1
ATOM 3472 C C . ASN A 1 434 ? -19.109 7.473 23.578 1 97.06 434 ASN A C 1
ATOM 3474 O O . ASN A 1 434 ? -19.984 6.914 22.938 1 97.06 434 ASN A O 1
ATOM 3478 N N . LEU A 1 435 ? -18.125 6.824 24.141 1 98.06 435 LEU A N 1
ATOM 3479 C CA . LEU A 1 435 ? -18.016 5.371 24.031 1 98.06 435 LEU A CA 1
ATOM 3480 C C . LEU A 1 435 ? -17.969 4.723 25.406 1 98.06 435 LEU A C 1
ATOM 3482 O O . LEU A 1 435 ? -17.391 5.285 26.344 1 98.06 435 LEU A O 1
ATOM 3486 N N . THR A 1 436 ? -18.594 3.596 25.594 1 98.25 436 THR A N 1
ATOM 3487 C CA . THR A 1 436 ? -18.438 2.688 26.719 1 98.25 436 THR A CA 1
ATOM 3488 C C . THR A 1 436 ? -17.609 1.472 26.328 1 98.25 436 THR A C 1
ATOM 3490 O O . THR A 1 436 ? -18.016 0.67 25.484 1 98.25 436 THR A O 1
ATOM 3493 N N . LEU A 1 437 ? -16.359 1.444 26.922 1 97.94 437 LEU A N 1
ATOM 3494 C CA . LEU A 1 437 ? -15.391 0.464 26.438 1 97.94 437 LEU A CA 1
ATOM 3495 C C . LEU A 1 437 ? -14.727 -0.25 27.609 1 97.94 437 LEU A C 1
ATOM 3497 O O . LEU A 1 437 ? -14.68 0.28 28.719 1 97.94 437 LEU A O 1
ATOM 3501 N N . SER A 1 438 ? -14.211 -1.43 27.359 1 98.56 438 SER A N 1
ATOM 3502 C CA . SER A 1 438 ? -13.25 -2.117 28.203 1 98.56 438 SER A CA 1
ATOM 3503 C C . SER A 1 438 ? -12.047 -2.605 27.406 1 98.56 438 SER A C 1
ATOM 3505 O O . SER A 1 438 ? -12.102 -2.652 26.172 1 98.56 438 SER A O 1
ATOM 3507 N N . SER A 1 439 ? -10.93 -2.883 28.078 1 98.31 439 SER A N 1
ATOM 3508 C CA . SER A 1 439 ? -9.688 -3.27 27.422 1 98.31 439 SER A CA 1
ATOM 3509 C C . SER A 1 439 ? -9.109 -4.535 28.047 1 98.31 439 SER A C 1
ATOM 3511 O O . SER A 1 439 ? -9.273 -4.773 29.234 1 98.31 439 SER A O 1
ATOM 3513 N N . ASP A 1 440 ? -8.438 -5.32 27.281 1 97.88 440 ASP A N 1
ATOM 3514 C CA . ASP A 1 440 ? -7.738 -6.488 27.797 1 97.88 440 ASP A CA 1
ATOM 3515 C C . ASP A 1 440 ? -6.309 -6.137 28.203 1 97.88 440 ASP A C 1
ATOM 3517 O O . ASP A 1 440 ? -5.551 -7.008 28.641 1 97.88 440 ASP A O 1
ATOM 3521 N N . LYS A 1 441 ? -5.93 -4.906 28.016 1 97.81 441 LYS A N 1
ATOM 3522 C CA . LYS A 1 441 ? -4.602 -4.426 28.391 1 97.81 441 LYS A CA 1
ATOM 3523 C C . LYS A 1 441 ? -4.691 -3.156 29.234 1 97.81 441 LYS A C 1
ATOM 3525 O O . LYS A 1 441 ? -5.723 -2.48 29.234 1 97.81 441 LYS A O 1
ATOM 3530 N N . LYS A 1 442 ? -3.627 -2.812 29.891 1 97.5 442 LYS A N 1
ATOM 3531 C CA . LYS A 1 442 ? -3.598 -1.642 30.75 1 97.5 442 LYS A CA 1
ATOM 3532 C C . LYS A 1 442 ? -3.416 -0.36 29.953 1 97.5 442 LYS A C 1
ATOM 3534 O O . LYS A 1 442 ? -3.637 0.74 30.453 1 97.5 442 LYS A O 1
ATOM 3539 N N . LEU A 1 443 ? -2.896 -0.476 28.766 1 97.75 443 LEU A N 1
ATOM 3540 C CA . LEU A 1 443 ? -2.766 0.651 27.844 1 97.75 443 LEU A CA 1
ATOM 3541 C C . LEU A 1 443 ? -3.502 0.378 26.547 1 97.75 443 LEU A C 1
ATOM 3543 O O . LEU A 1 443 ? -3.422 -0.725 26 1 97.75 443 LEU A O 1
ATOM 3547 N N . ALA A 1 444 ? -4.281 1.382 26.125 1 98.12 444 ALA A N 1
ATOM 3548 C CA . ALA A 1 444 ? -5 1.271 24.859 1 98.12 444 ALA A CA 1
ATOM 3549 C C . ALA A 1 444 ? -5.305 2.65 24.281 1 98.12 444 ALA A C 1
ATOM 3551 O O . ALA A 1 444 ? -5.645 3.578 25.016 1 98.12 444 ALA A O 1
ATOM 3552 N N . ASN A 1 445 ? -5.098 2.777 23.016 1 97.75 445 ASN A N 1
ATOM 3553 C CA . ASN A 1 445 ? -5.543 3.953 22.281 1 97.75 445 ASN A CA 1
ATOM 3554 C C . ASN A 1 445 ? -6.848 3.686 21.531 1 97.75 445 ASN A C 1
ATOM 3556 O O . ASN A 1 445 ? -7.191 2.531 21.266 1 97.75 445 ASN A O 1
ATOM 3560 N N . VAL A 1 446 ? -7.562 4.727 21.266 1 98.12 446 VAL A N 1
ATOM 3561 C CA . VAL A 1 446 ? -8.711 4.645 20.375 1 98.12 446 VAL A CA 1
ATOM 3562 C C . VAL A 1 446 ? -8.664 5.777 19.359 1 98.12 446 VAL A C 1
ATOM 3564 O O . VAL A 1 446 ? -8.438 6.938 19.719 1 98.12 446 VAL A O 1
ATOM 3567 N N . SER A 1 447 ? -8.719 5.43 18.156 1 97.88 447 SER A N 1
ATOM 3568 C CA . SER A 1 447 ? -8.852 6.371 17.062 1 97.88 447 SER A CA 1
ATOM 3569 C C . SER A 1 447 ? -10.258 6.32 16.453 1 97.88 447 SER A C 1
ATOM 3571 O O . SER A 1 447 ? -10.836 5.242 16.312 1 97.88 447 SER A O 1
ATOM 3573 N N . VAL A 1 448 ? -10.797 7.449 16.172 1 98.5 448 VAL A N 1
ATOM 3574 C CA . VAL A 1 448 ? -12.133 7.578 15.609 1 98.5 448 VAL A CA 1
ATOM 3575 C C . VAL A 1 448 ? -12.07 8.375 14.312 1 98.5 448 VAL A C 1
ATOM 3577 O O . VAL A 1 448 ? -11.5 9.469 14.273 1 98.5 448 VAL A O 1
ATOM 3580 N N . ARG A 1 449 ? -12.633 7.863 13.266 1 98.38 449 ARG A N 1
ATOM 3581 C CA . ARG A 1 449 ? -12.828 8.609 12.023 1 98.38 449 ARG A CA 1
ATOM 3582 C C . ARG A 1 449 ? -14.305 8.805 11.734 1 98.38 449 ARG A C 1
ATOM 3584 O O . ARG A 1 449 ? -15.117 7.902 11.961 1 98.38 449 ARG A O 1
ATOM 3591 N N . LEU A 1 450 ? -14.633 9.977 11.383 1 98.56 450 LEU A N 1
ATOM 3592 C CA . LEU A 1 450 ? -15.93 10.297 10.789 1 98.56 450 LEU A CA 1
ATOM 3593 C C . LEU A 1 450 ? -15.82 10.438 9.273 1 98.56 450 LEU A C 1
ATOM 3595 O O . LEU A 1 450 ? -15.078 11.281 8.781 1 98.56 450 LEU A O 1
ATOM 3599 N N . VAL A 1 451 ? -16.594 9.609 8.578 1 98.31 451 VAL A N 1
ATOM 3600 C CA . VAL A 1 451 ? -16.422 9.484 7.141 1 98.31 451 VAL A CA 1
ATOM 3601 C C . VAL A 1 451 ? -17.75 9.727 6.434 1 98.31 451 VAL A C 1
ATOM 3603 O O . VAL A 1 451 ? -18.797 9.266 6.891 1 98.31 451 VAL A O 1
ATOM 3606 N N . ASP A 1 452 ? -17.719 10.508 5.391 1 98.25 452 ASP A N 1
ATOM 3607 C CA . ASP A 1 452 ? -18.859 10.688 4.488 1 98.25 452 ASP A CA 1
ATOM 3608 C C . ASP A 1 452 ? -18.812 9.68 3.34 1 98.25 452 ASP A C 1
ATOM 3610 O O . ASP A 1 452 ? -17.906 9.719 2.51 1 98.25 452 ASP A O 1
ATOM 3614 N N . LEU A 1 453 ? -19.812 8.781 3.332 1 96.62 453 LEU A N 1
ATOM 3615 C CA . LEU A 1 453 ? -19.922 7.816 2.244 1 96.62 453 LEU A CA 1
ATOM 3616 C C . LEU A 1 453 ? -20.734 8.398 1.083 1 96.62 453 LEU A C 1
ATOM 3618 O O . LEU A 1 453 ? -21.938 8.594 1.194 1 96.62 453 LEU A O 1
ATOM 3622 N N . TYR A 1 454 ? -20.016 8.68 -0.014 1 95.12 454 TYR A N 1
ATOM 3623 C CA . TYR A 1 454 ? -20.672 9.25 -1.187 1 95.12 454 TYR A CA 1
ATOM 3624 C C . TYR A 1 454 ? -21.453 8.188 -1.941 1 95.12 454 TYR A C 1
ATOM 3626 O O . TYR A 1 454 ? -21.016 7.047 -2.059 1 95.12 454 TYR A O 1
ATOM 3634 N N . PRO A 1 455 ? -22.609 8.594 -2.502 1 90.12 455 PRO A N 1
ATOM 3635 C CA . PRO A 1 455 ? -23.359 7.637 -3.309 1 90.12 455 PRO A CA 1
ATOM 3636 C C . PRO A 1 455 ? -22.578 7.141 -4.523 1 90.12 455 PRO A C 1
ATOM 3638 O O . PRO A 1 455 ? -22.859 6.055 -5.039 1 90.12 455 PRO A O 1
ATOM 3641 N N . GLY A 1 456 ? -21.594 7.785 -4.953 1 81.81 456 GLY A N 1
ATOM 3642 C CA . GLY A 1 456 ? -20.797 7.395 -6.105 1 81.81 456 GLY A CA 1
ATOM 3643 C C . GLY A 1 456 ? -19.672 6.426 -5.758 1 81.81 456 GLY A C 1
ATOM 3644 O O . GLY A 1 456 ? -18.984 5.926 -6.645 1 81.81 456 GLY A O 1
ATOM 3645 N N . GLY A 1 457 ? -19.562 6.207 -4.402 1 87.75 457 GLY A N 1
ATOM 3646 C CA . GLY A 1 457 ? -18.625 5.168 -4.027 1 87.75 457 GLY A CA 1
ATOM 3647 C C . GLY A 1 457 ? -17.422 5.691 -3.248 1 87.75 457 GLY A C 1
ATOM 3648 O O . GLY A 1 457 ? -16.75 4.934 -2.553 1 87.75 457 GLY A O 1
ATOM 3649 N N . GLU A 1 458 ? -17.094 6.926 -3.305 1 92.44 458 GLU A N 1
ATOM 3650 C CA . GLU A 1 458 ? -15.961 7.48 -2.572 1 92.44 458 GLU A CA 1
ATOM 3651 C C . GLU A 1 458 ? -16.281 7.637 -1.089 1 92.44 458 GLU A C 1
ATOM 3653 O O . GLU A 1 458 ? -17.406 7.992 -0.728 1 92.44 458 GLU A O 1
ATOM 3658 N N . ASN A 1 459 ? -15.352 7.27 -0.254 1 96.5 459 ASN A N 1
ATOM 3659 C CA . ASN A 1 459 ? -15.438 7.527 1.18 1 96.5 459 ASN A CA 1
ATOM 3660 C C . ASN A 1 459 ? -14.516 8.672 1.602 1 96.5 459 ASN A C 1
ATOM 3662 O O . ASN A 1 459 ? -13.297 8.547 1.533 1 96.5 459 ASN A O 1
ATOM 3666 N N . VAL A 1 460 ? -15.094 9.758 2.086 1 97.12 460 VAL A N 1
ATOM 3667 C CA . VAL A 1 460 ? -14.359 11.008 2.309 1 97.12 460 VAL A CA 1
ATOM 3668 C C . VAL A 1 460 ? -14.203 11.25 3.807 1 97.12 460 VAL A C 1
ATOM 3670 O O . VAL A 1 460 ? -15.188 11.234 4.555 1 97.12 460 VAL A O 1
ATOM 3673 N N . LEU A 1 461 ? -13 11.492 4.25 1 97.31 461 LEU A N 1
ATOM 3674 C CA . LEU A 1 461 ? -12.742 11.797 5.652 1 97.31 461 LEU A CA 1
ATOM 3675 C C . LEU A 1 461 ? -13.289 13.172 6.02 1 97.31 461 LEU A C 1
ATOM 3677 O O . LEU A 1 461 ? -12.875 14.18 5.438 1 97.31 461 LEU A O 1
ATOM 3681 N N . LEU A 1 462 ? -14.172 13.219 6.973 1 97.25 462 LEU A N 1
ATOM 3682 C CA . LEU A 1 462 ? -14.703 14.492 7.457 1 97.25 462 LEU A CA 1
ATOM 3683 C C . LEU A 1 462 ? -13.898 15 8.648 1 97.25 462 LEU A C 1
ATOM 3685 O O . LEU A 1 462 ? -13.602 16.188 8.742 1 97.25 462 LEU A O 1
ATOM 3689 N N . SER A 1 463 ? -13.672 14.086 9.531 1 97.25 463 SER A N 1
ATOM 3690 C CA . SER A 1 463 ? -13.016 14.438 10.781 1 97.25 463 SER A CA 1
ATOM 3691 C C . SER A 1 463 ? -12.445 13.203 11.469 1 97.25 463 SER A C 1
ATOM 3693 O O . SER A 1 463 ? -12.734 12.07 11.07 1 97.25 463 SER A O 1
ATOM 3695 N N . TRP A 1 464 ? -11.656 13.43 12.469 1 97.06 464 TRP A N 1
ATOM 3696 C CA . TRP A 1 464 ? -11.102 12.328 13.25 1 97.06 464 TRP A CA 1
ATOM 3697 C C . TRP A 1 464 ? -10.656 12.797 14.625 1 97.06 464 TRP A C 1
ATOM 3699 O O . TRP A 1 464 ? -10.555 14 14.875 1 97.06 464 TRP A O 1
ATOM 3709 N N . GLY A 1 465 ? -10.484 11.938 15.523 1 97.12 465 GLY A N 1
ATOM 3710 C CA . GLY A 1 465 ? -9.984 12.148 16.875 1 97.12 465 GLY A CA 1
ATOM 3711 C C . GLY A 1 465 ? -9.312 10.914 17.453 1 97.12 465 GLY A C 1
ATOM 3712 O O . GLY A 1 465 ? -9.359 9.836 16.859 1 97.12 465 GLY A O 1
ATOM 3713 N N . GLN A 1 466 ? -8.609 11.039 18.516 1 97 466 GLN A N 1
ATOM 3714 C CA . GLN A 1 466 ? -7.934 9.93 19.172 1 97 466 GLN A CA 1
ATOM 3715 C C . GLN A 1 466 ? -7.812 10.172 20.672 1 97 466 GLN A C 1
ATOM 3717 O O . GLN A 1 466 ? -7.848 11.32 21.125 1 97 466 GLN A O 1
ATOM 3722 N N . LEU A 1 467 ? -7.68 9.141 21.344 1 98.31 467 LEU A N 1
ATOM 3723 C CA . LEU A 1 467 ? -7.539 9.219 22.797 1 98.31 467 LEU A CA 1
ATOM 3724 C C . LEU A 1 467 ? -6.734 8.031 23.328 1 98.31 467 LEU A C 1
ATOM 3726 O O . LEU A 1 467 ? -7.043 6.879 23.031 1 98.31 467 LEU A O 1
ATOM 3730 N N . ASN A 1 468 ? -5.641 8.328 23.953 1 98.31 468 ASN A N 1
ATOM 3731 C CA . ASN A 1 468 ? -5.039 7.379 24.891 1 98.31 468 ASN A CA 1
ATOM 3732 C C . ASN A 1 468 ? -5.926 7.156 26.109 1 98.31 468 ASN A C 1
ATOM 3734 O O . ASN A 1 468 ? -6.102 8.062 26.922 1 98.31 468 ASN A O 1
ATOM 3738 N N . LEU A 1 469 ? -6.422 5.996 26.281 1 98.62 469 LEU A N 1
ATOM 3739 C CA . LEU A 1 469 ? -7.441 5.73 27.281 1 98.62 469 LEU A CA 1
ATOM 3740 C C . LEU A 1 469 ? -6.871 5.906 28.688 1 98.62 469 LEU A C 1
ATOM 3742 O O . LEU A 1 469 ? -7.621 6.117 29.641 1 98.62 469 LEU A O 1
ATOM 3746 N N . ALA A 1 470 ? -5.586 5.797 28.859 1 98.38 470 ALA A N 1
ATOM 3747 C CA . ALA A 1 470 ? -4.984 6.109 30.156 1 98.38 470 ALA A CA 1
ATOM 3748 C C . ALA A 1 470 ? -5.152 7.59 30.484 1 98.38 470 ALA A C 1
ATOM 3750 O O . ALA A 1 470 ? -5.051 7.98 31.656 1 98.38 470 ALA A O 1
ATOM 3751 N N . HIS A 1 471 ? -5.344 8.43 29.469 1 98.12 471 HIS A N 1
ATOM 3752 C CA . HIS A 1 471 ? -5.488 9.875 29.641 1 98.12 471 HIS A CA 1
ATOM 3753 C C . HIS A 1 471 ? -6.957 10.273 29.688 1 98.12 471 HIS A C 1
ATOM 3755 O O . HIS A 1 471 ? -7.285 11.461 29.562 1 98.12 471 HIS A O 1
ATOM 3761 N N . ARG A 1 472 ? -7.871 9.406 29.875 1 98.06 472 ARG A N 1
ATOM 3762 C CA . ARG A 1 472 ? -9.312 9.609 29.75 1 98.06 472 ARG A CA 1
ATOM 3763 C C . ARG A 1 472 ? -9.797 10.703 30.688 1 98.06 472 ARG A C 1
ATOM 3765 O O . ARG A 1 472 ? -10.711 11.461 30.359 1 98.06 472 ARG A O 1
ATOM 3772 N N . ASN A 1 473 ? -9.141 10.812 31.812 1 97.25 473 ASN A N 1
ATOM 3773 C CA . ASN A 1 473 ? -9.586 11.766 32.812 1 97.25 473 ASN A CA 1
ATOM 3774 C C . ASN A 1 473 ? -8.719 13.023 32.812 1 97.25 473 ASN A C 1
ATOM 3776 O O . ASN A 1 473 ? -9.172 14.086 33.25 1 97.25 473 ASN A O 1
ATOM 3780 N N . SER A 1 474 ? -7.465 12.836 32.5 1 97.31 474 SER A N 1
ATOM 3781 C CA . SER A 1 474 ? -6.535 13.961 32.594 1 97.31 474 SER A CA 1
ATOM 3782 C C . SER A 1 474 ? -5.262 13.688 31.797 1 97.31 474 SER A C 1
ATOM 3784 O O . SER A 1 474 ? -4.707 12.594 31.859 1 97.31 474 SER A O 1
ATOM 3786 N N . HIS A 1 475 ? -4.883 14.695 31.047 1 97.81 475 HIS A N 1
ATOM 3787 C CA . HIS A 1 475 ? -3.592 14.602 30.375 1 97.81 475 HIS A CA 1
ATOM 3788 C C . HIS A 1 475 ? -2.447 14.906 31.344 1 97.81 475 HIS A C 1
ATOM 3790 O O . HIS A 1 475 ? -1.288 14.594 31.047 1 97.81 475 HIS A O 1
ATOM 3796 N N . GLU A 1 476 ? -2.719 15.555 32.469 1 97.75 476 GLU A N 1
ATOM 3797 C CA . GLU A 1 476 ? -1.713 15.914 33.438 1 97.75 476 GLU A CA 1
ATOM 3798 C C . GLU A 1 476 ? -1.405 14.727 34.375 1 97.75 476 GLU A C 1
ATOM 3800 O O . GLU A 1 476 ? -0.248 14.5 34.719 1 97.75 476 GLU A O 1
ATOM 3805 N N . THR A 1 477 ? -2.492 14.055 34.75 1 98.19 477 THR A N 1
ATOM 3806 C CA . THR A 1 477 ? -2.342 12.93 35.656 1 98.19 477 THR A CA 1
ATOM 3807 C C . THR A 1 477 ? -3.045 11.688 35.125 1 98.19 477 THR A C 1
ATOM 3809 O O . THR A 1 477 ? -4.051 11.242 35.656 1 98.19 477 THR A O 1
ATOM 3812 N N . PRO A 1 478 ? -2.449 11.078 34.062 1 98.25 478 PRO A N 1
ATOM 3813 C CA . PRO A 1 478 ? -3.055 9.875 33.5 1 98.25 478 PRO A CA 1
ATOM 3814 C C . PRO A 1 478 ? -3.08 8.695 34.469 1 98.25 478 PRO A C 1
ATOM 3816 O O . PRO A 1 478 ? -2.377 8.711 35.469 1 98.25 478 PRO A O 1
ATOM 3819 N N . GLU A 1 479 ? -3.955 7.707 34.188 1 98.31 479 GLU A N 1
ATOM 3820 C CA . GLU A 1 479 ? -4.109 6.492 35 1 98.31 479 GLU A CA 1
ATOM 3821 C C . GLU A 1 479 ? -4.23 5.262 34.094 1 98.31 479 GLU A C 1
ATOM 3823 O O . GLU A 1 479 ? -4.992 5.262 33.125 1 98.31 479 GLU A O 1
ATOM 3828 N N . TYR A 1 480 ? -3.541 4.207 34.469 1 98.19 480 TYR A N 1
ATOM 3829 C CA . TYR A 1 480 ? -3.639 2.963 33.719 1 98.19 480 TYR A CA 1
ATOM 3830 C C . TYR A 1 480 ? -5.059 2.414 33.75 1 98.19 480 TYR A C 1
ATOM 3832 O O . TYR A 1 480 ? -5.82 2.701 34.688 1 98.19 480 TYR A O 1
ATOM 3840 N N . LEU A 1 481 ? -5.359 1.635 32.75 1 98.44 481 LEU A N 1
ATOM 3841 C CA . LEU A 1 481 ? -6.629 0.915 32.719 1 98.44 481 LEU A CA 1
ATOM 3842 C C . LEU A 1 481 ? -6.551 -0.348 33.594 1 98.44 481 LEU A C 1
ATOM 3844 O O . LEU A 1 481 ? -5.477 -0.926 33.75 1 98.44 481 LEU A O 1
ATOM 3848 N N . GLU A 1 482 ? -7.719 -0.699 34.156 1 98.31 482 GLU A N 1
ATOM 3849 C CA . GLU A 1 482 ? -7.891 -2.041 34.719 1 98.31 482 GLU A CA 1
ATOM 3850 C C . GLU A 1 482 ? -8.484 -2.99 33.656 1 98.31 482 GLU A C 1
ATOM 3852 O O . GLU A 1 482 ? -9.555 -2.721 33.125 1 98.31 482 GLU A O 1
ATOM 3857 N N . GLU A 1 483 ? -7.812 -4.082 33.469 1 97.62 483 GLU A N 1
ATOM 3858 C CA . GLU A 1 483 ? -8.258 -5.039 32.469 1 97.62 483 GLU A CA 1
ATOM 3859 C C . GLU A 1 483 ? -9.695 -5.492 32.75 1 97.62 483 GLU A C 1
ATOM 3861 O O . GLU A 1 483 ? -10.023 -5.883 33.875 1 97.62 483 GLU A O 1
ATOM 3866 N N . GLY A 1 484 ? -10.5 -5.348 31.703 1 97.62 484 GLY A N 1
ATOM 3867 C CA . GLY A 1 484 ? -11.867 -5.848 31.781 1 97.62 484 GLY A CA 1
ATOM 3868 C C . GLY A 1 484 ? -12.836 -4.836 32.375 1 97.62 484 GLY A C 1
ATOM 3869 O O . GLY A 1 484 ? -14.055 -4.984 32.219 1 97.62 484 GLY A O 1
ATOM 3870 N N . ARG A 1 485 ? -12.305 -3.828 33.031 1 98.38 485 ARG A N 1
ATOM 3871 C CA . ARG A 1 485 ? -13.18 -2.805 33.625 1 98.38 485 ARG A CA 1
ATOM 3872 C C . ARG A 1 485 ? -13.789 -1.937 32.5 1 98.38 485 ARG A C 1
ATOM 3874 O O . ARG A 1 485 ? -13.109 -1.58 31.547 1 98.38 485 ARG A O 1
ATOM 3881 N N . VAL A 1 486 ? -15.07 -1.594 32.688 1 98.38 486 VAL A N 1
ATOM 3882 C CA . VAL A 1 486 ? -15.797 -0.789 31.719 1 98.38 486 VAL A CA 1
ATOM 3883 C C . VAL A 1 486 ? -15.617 0.694 32.031 1 98.38 486 VAL A C 1
ATOM 3885 O O . VAL A 1 486 ? -15.773 1.108 33.188 1 98.38 486 VAL A O 1
ATOM 3888 N N . TYR A 1 487 ? -15.266 1.511 31.062 1 98.62 487 TYR A N 1
ATOM 3889 C CA . TYR A 1 487 ? -15.086 2.953 31.203 1 98.62 487 TYR A CA 1
ATOM 3890 C C . TYR A 1 487 ? -15.992 3.701 30.219 1 98.62 487 TYR A C 1
ATOM 3892 O O . TYR A 1 487 ? -16.234 3.234 29.109 1 98.62 487 TYR A O 1
ATOM 3900 N N . ASP A 1 488 ? -16.5 4.844 30.641 1 98.06 488 ASP A N 1
ATOM 3901 C CA . ASP A 1 488 ? -17.109 5.82 29.75 1 98.06 488 ASP A CA 1
ATOM 3902 C C . ASP A 1 488 ? -16.125 6.918 29.359 1 98.06 488 ASP A C 1
ATOM 3904 O O . ASP A 1 488 ? -15.531 7.559 30.234 1 98.06 488 ASP A O 1
ATOM 3908 N N . VAL A 1 489 ? -15.969 7.098 28.062 1 98.44 489 VAL A N 1
ATOM 3909 C CA . VAL A 1 489 ? -14.992 8.086 27.609 1 98.44 489 VAL A CA 1
ATOM 3910 C C . VAL A 1 489 ? -15.625 8.992 26.547 1 98.44 489 VAL A C 1
ATOM 3912 O O . VAL A 1 489 ? -16.516 8.57 25.828 1 98.44 489 VAL A O 1
ATOM 3915 N N . GLU A 1 490 ? -15.227 10.18 26.484 1 97.75 490 GLU A N 1
ATOM 3916 C CA . GLU A 1 490 ? -15.57 11.141 25.438 1 97.75 490 GLU A CA 1
ATOM 3917 C C . GLU A 1 490 ? -14.375 11.438 24.547 1 97.75 490 GLU A C 1
ATOM 3919 O O . GLU A 1 490 ? -13.281 11.727 25.047 1 97.75 490 GLU A O 1
ATOM 3924 N N . ILE A 1 491 ? -14.539 11.328 23.297 1 97.62 491 ILE A N 1
ATOM 3925 C CA . ILE A 1 491 ? -13.508 11.664 22.328 1 97.62 491 ILE A CA 1
ATOM 3926 C C . ILE A 1 491 ? -13.992 12.797 21.422 1 97.62 491 ILE A C 1
ATOM 3928 O O . ILE A 1 491 ? -14.984 12.648 20.719 1 97.62 491 ILE A O 1
ATOM 3932 N N . LYS A 1 492 ? -13.289 13.875 21.469 1 95.75 492 LYS A N 1
ATOM 3933 C CA . LYS A 1 492 ? -13.555 14.992 20.562 1 95.75 492 LYS A CA 1
ATOM 3934 C C . LYS A 1 492 ? -12.883 14.773 19.219 1 95.75 492 LYS A C 1
ATOM 3936 O O . LYS A 1 492 ? -11.758 14.289 19.141 1 95.75 492 LYS A O 1
ATOM 3941 N N . LEU A 1 493 ? -13.609 15.094 18.188 1 97 493 LEU A N 1
ATOM 3942 C CA . LEU A 1 493 ? -13.031 15.094 16.859 1 97 493 LEU A CA 1
ATOM 3943 C C . LEU A 1 493 ? -12.727 16.516 16.391 1 97 493 LEU A C 1
ATOM 3945 O O . LEU A 1 493 ? -13.141 17.484 17.047 1 97 493 LEU A O 1
ATOM 3949 N N . ASP A 1 494 ? -11.992 16.656 15.328 1 96.69 494 ASP A N 1
ATOM 3950 C CA . ASP A 1 494 ? -11.711 17.969 14.789 1 96.69 494 ASP A CA 1
ATOM 3951 C C . ASP A 1 494 ? -13 18.672 14.359 1 96.69 494 ASP A C 1
ATOM 3953 O O . ASP A 1 494 ? -13.906 18.047 13.812 1 96.69 494 ASP A O 1
ATOM 3957 N N . VAL A 1 495 ? -13.008 19.906 14.516 1 96.88 495 VAL A N 1
ATOM 3958 C CA . VAL A 1 495 ? -14.164 20.703 14.109 1 96.88 495 VAL A CA 1
ATOM 3959 C C . VAL A 1 495 ? -14.375 20.562 12.602 1 96.88 495 VAL A C 1
ATOM 3961 O O . VAL A 1 495 ? -13.438 20.297 11.859 1 96.88 495 VAL A O 1
ATOM 3964 N N . VAL A 1 496 ? -15.68 20.766 12.266 1 97.19 496 VAL A N 1
ATOM 3965 C CA . VAL A 1 496 ? -16.031 20.641 10.852 1 97.19 496 VAL A CA 1
ATOM 3966 C C . VAL A 1 496 ? -16.891 21.828 10.422 1 97.19 496 VAL A C 1
ATOM 3968 O O . VAL A 1 496 ? -17.562 22.453 11.25 1 97.19 496 VAL A O 1
ATOM 3971 N N . GLY A 1 497 ? -16.828 22.266 9.227 1 97.69 497 GLY A N 1
ATOM 3972 C CA . GLY A 1 497 ? -17.703 23.125 8.445 1 97.69 497 GLY A CA 1
ATOM 3973 C C . GLY A 1 497 ? -18.016 22.562 7.07 1 97.69 497 GLY A C 1
ATOM 3974 O O . GLY A 1 497 ? -17.312 22.844 6.105 1 97.69 497 GLY A O 1
ATOM 3975 N N . VAL A 1 498 ? -19.109 21.812 7.062 1 98 498 VAL A N 1
ATOM 3976 C CA . VAL A 1 498 ? -19.328 21.047 5.84 1 98 498 VAL A CA 1
ATOM 3977 C C . VAL A 1 498 ? -20.812 20.844 5.613 1 98 498 VAL A C 1
ATOM 3979 O O . VAL A 1 498 ? -21.594 20.797 6.566 1 98 498 VAL A O 1
ATOM 3982 N N . LYS A 1 499 ? -21.172 20.781 4.395 1 98.12 499 LYS A N 1
ATOM 3983 C CA . LYS A 1 499 ? -22.5 20.422 3.938 1 98.12 499 LYS A CA 1
ATOM 3984 C C . LYS A 1 499 ? -22.578 18.938 3.574 1 98.12 499 LYS A C 1
ATOM 3986 O O . LYS A 1 499 ? -21.719 18.438 2.84 1 98.12 499 LYS A O 1
ATOM 3991 N N . LEU A 1 500 ? -23.516 18.172 4.148 1 97.44 500 LEU A N 1
ATOM 3992 C CA . LEU A 1 500 ? -23.828 16.812 3.76 1 97.44 500 LEU A CA 1
ATOM 3993 C C . LEU A 1 500 ? -25.078 16.781 2.871 1 97.44 500 LEU A C 1
ATOM 3995 O O . LEU A 1 500 ? -26.062 17.438 3.166 1 97.44 500 LEU A O 1
ATOM 3999 N N . GLU A 1 501 ? -25.031 16.031 1.861 1 97.25 501 GLU A N 1
ATOM 4000 C CA . GLU A 1 501 ? -26.109 16.047 0.887 1 97.25 501 GLU A CA 1
ATOM 4001 C C . GLU A 1 501 ? -27.031 14.836 1.068 1 97.25 501 GLU A C 1
ATOM 4003 O O . GLU A 1 501 ? -26.641 13.836 1.666 1 97.25 501 GLU A O 1
ATOM 4008 N N . LYS A 1 502 ? -28.234 15.047 0.516 1 96.75 502 LYS A N 1
ATOM 4009 C CA . LYS A 1 502 ? -29.172 13.93 0.44 1 96.75 502 LYS A CA 1
ATOM 4010 C C . LYS A 1 502 ? -28.531 12.727 -0.242 1 96.75 502 LYS A C 1
ATOM 4012 O O . LYS A 1 502 ? -27.828 12.875 -1.24 1 96.75 502 LYS A O 1
ATOM 4017 N N . GLY A 1 503 ? -28.766 11.57 0.336 1 95.38 503 GLY A N 1
ATOM 4018 C CA . GLY A 1 503 ? -28.25 10.352 -0.259 1 95.38 503 GLY A CA 1
ATOM 4019 C C . GLY A 1 503 ? -26.906 9.922 0.329 1 95.38 503 GLY A C 1
ATOM 4020 O O . GLY A 1 503 ? -26.516 8.758 0.199 1 95.38 503 GLY A O 1
ATOM 4021 N N . HIS A 1 504 ? -26.172 10.82 0.953 1 97.12 504 HIS A N 1
ATOM 4022 C CA . HIS A 1 504 ? -24.938 10.477 1.646 1 97.12 504 HIS A CA 1
ATOM 4023 C C . HIS A 1 504 ? -25.219 9.664 2.906 1 97.12 504 HIS A C 1
ATOM 4025 O O . HIS A 1 504 ? -26.359 9.648 3.396 1 97.12 504 HIS A O 1
ATOM 4031 N N . ARG A 1 505 ? -24.25 8.938 3.336 1 96.62 505 ARG A N 1
ATOM 4032 C CA . ARG A 1 505 ? -24.281 8.242 4.621 1 96.62 505 ARG A CA 1
ATOM 4033 C C . ARG A 1 505 ? -23.062 8.617 5.465 1 96.62 505 ARG A C 1
ATOM 4035 O O . ARG A 1 505 ? -22.016 9 4.93 1 96.62 505 ARG A O 1
ATOM 4042 N N . LEU A 1 506 ? -23.25 8.492 6.754 1 97.88 506 LEU A N 1
ATOM 4043 C CA . LEU A 1 506 ? -22.141 8.734 7.672 1 97.88 506 LEU A CA 1
ATOM 4044 C C . LEU A 1 506 ? -21.594 7.422 8.227 1 97.88 506 LEU A C 1
ATOM 4046 O O . LEU A 1 506 ? -22.359 6.492 8.492 1 97.88 506 LEU A O 1
ATOM 4050 N N . ARG A 1 507 ? -20.359 7.355 8.383 1 98.06 507 ARG A N 1
ATOM 4051 C CA . ARG A 1 507 ? -19.672 6.223 9.008 1 98.06 507 ARG A CA 1
ATOM 4052 C C . ARG A 1 507 ? -18.797 6.68 10.18 1 98.06 507 ARG A C 1
ATOM 4054 O O . ARG A 1 507 ? -18.062 7.66 10.062 1 98.06 507 ARG A O 1
ATOM 4061 N N . VAL A 1 508 ? -18.922 6 11.281 1 98.56 508 VAL A N 1
ATOM 4062 C CA . VAL A 1 508 ? -17.922 6.039 12.352 1 98.56 508 VAL A CA 1
ATOM 4063 C C . VAL A 1 508 ? -17.016 4.816 12.266 1 98.56 508 VAL A C 1
ATOM 4065 O O . VAL A 1 508 ? -17.5 3.686 12.148 1 98.56 508 VAL A O 1
ATOM 4068 N N . ALA A 1 509 ? -15.766 5.023 12.234 1 98.19 509 ALA A N 1
ATOM 4069 C CA . ALA A 1 509 ? -14.781 3.943 12.211 1 98.19 509 ALA A CA 1
ATOM 4070 C C . ALA A 1 509 ? -13.883 3.99 13.438 1 98.19 509 ALA A C 1
ATOM 4072 O O . ALA A 1 509 ? -13.289 5.027 13.742 1 98.19 509 ALA A O 1
ATOM 4073 N N . LEU A 1 510 ? -13.75 2.902 14.172 1 98.25 510 LEU A N 1
ATOM 4074 C CA . LEU A 1 510 ? -12.992 2.822 15.414 1 98.25 510 LEU A CA 1
ATOM 4075 C C . LEU A 1 510 ? -11.789 1.894 15.258 1 98.25 510 LEU A C 1
ATOM 4077 O O . LEU A 1 510 ? -11.898 0.842 14.625 1 98.25 510 LEU A O 1
ATOM 4081 N N . SER A 1 511 ? -10.695 2.221 15.773 1 97.62 511 SER A N 1
ATOM 4082 C CA . SER A 1 511 ? -9.484 1.4 15.773 1 97.62 511 SER A CA 1
ATOM 4083 C C . SER A 1 511 ? -8.617 1.692 16.984 1 97.62 511 SER A C 1
ATOM 4085 O O . SER A 1 511 ? -8.664 2.795 17.547 1 97.62 511 SER A O 1
ATOM 4087 N N . THR A 1 512 ? -7.824 0.75 17.422 1 97.31 512 THR A N 1
ATOM 4088 C CA . THR A 1 512 ? -6.875 0.986 18.516 1 97.31 512 THR A CA 1
ATOM 4089 C C . THR A 1 512 ? -5.543 1.489 17.969 1 97.31 512 THR A C 1
ATOM 4091 O O . THR A 1 512 ? -4.629 1.804 18.734 1 97.31 512 THR A O 1
ATOM 4094 N N . CYS A 1 513 ? -5.457 1.537 16.641 1 96.06 513 CYS A N 1
ATOM 4095 C CA . CYS A 1 513 ? -4.211 1.934 15.992 1 96.06 513 CYS A CA 1
ATOM 4096 C C . CYS A 1 513 ? -4.445 3.088 15.023 1 96.06 513 CYS A C 1
ATOM 4098 O O . CYS A 1 513 ? -5.523 3.201 14.438 1 96.06 513 CYS A O 1
ATOM 4100 N N . ASP A 1 514 ? -3.475 3.977 14.852 1 96.75 514 ASP A N 1
ATOM 4101 C CA . ASP A 1 514 ? -3.486 5.078 13.891 1 96.75 514 ASP A CA 1
ATOM 4102 C C . ASP A 1 514 ? -2.066 5.512 13.539 1 96.75 514 ASP A C 1
ATOM 4104 O O . ASP A 1 514 ? -1.652 6.625 13.867 1 96.75 514 ASP A O 1
ATOM 4108 N N . TRP A 1 515 ? -1.344 4.652 12.836 1 97.12 515 TRP A N 1
ATOM 4109 C CA . TRP A 1 515 ? 0.042 4.887 12.445 1 97.12 515 TRP A CA 1
ATOM 4110 C C . TRP A 1 515 ? 0.115 5.609 11.102 1 97.12 515 TRP A C 1
ATOM 4112 O O . TRP A 1 515 ? -0.578 5.242 10.156 1 97.12 515 TRP A O 1
ATOM 4122 N N . PRO A 1 516 ? 0.924 6.699 11.008 1 97.12 516 PRO A N 1
ATOM 4123 C CA . PRO A 1 516 ? 1.896 7.172 11.992 1 97.12 516 PRO A CA 1
ATOM 4124 C C . PRO A 1 516 ? 1.352 8.305 12.867 1 97.12 516 PRO A C 1
ATOM 4126 O O . PRO A 1 516 ? 2.117 8.977 13.562 1 97.12 516 PRO A O 1
ATOM 4129 N N . GLN A 1 517 ? 0.049 8.562 12.859 1 96.38 517 GLN A N 1
ATOM 4130 C CA . GLN A 1 517 ? -0.453 9.664 13.68 1 96.38 517 GLN A CA 1
ATOM 4131 C C . GLN A 1 517 ? -0.096 9.461 15.148 1 96.38 517 GLN A C 1
ATOM 4133 O O . GLN A 1 517 ? 0.383 10.383 15.805 1 96.38 517 GLN A O 1
ATOM 4138 N N . ALA A 1 518 ? -0.268 8.258 15.617 1 96.94 518 ALA A N 1
ATOM 4139 C CA . ALA A 1 518 ? 0.039 7.926 17 1 96.94 518 ALA A CA 1
ATOM 4140 C C . ALA A 1 518 ? 1.049 6.785 17.094 1 96.94 518 ALA A C 1
ATOM 4142 O O . ALA A 1 518 ? 0.919 5.781 16.391 1 96.94 518 ALA A O 1
ATOM 4143 N N . TRP A 1 519 ? 2.049 6.969 17.906 1 97.88 519 TRP A N 1
ATOM 4144 C CA . TRP A 1 519 ? 2.914 5.836 18.219 1 97.88 519 TRP A CA 1
ATOM 4145 C C . TRP A 1 519 ? 2.123 4.715 18.875 1 97.88 519 TRP A C 1
ATOM 4147 O O . TRP A 1 519 ? 1.288 4.965 19.75 1 97.88 519 TRP A O 1
ATOM 4157 N N . PRO A 1 520 ? 2.264 3.459 18.469 1 97.12 520 PRO A N 1
ATOM 4158 C CA . PRO A 1 520 ? 1.469 2.379 19.047 1 97.12 520 PRO A CA 1
ATOM 4159 C C . PRO A 1 520 ? 1.878 2.057 20.484 1 97.12 520 PRO A C 1
ATOM 4161 O O . PRO A 1 520 ? 3.031 2.275 20.859 1 97.12 520 PRO A O 1
ATOM 4164 N N . SER A 1 521 ? 0.877 1.555 21.266 1 95.5 521 SER A N 1
ATOM 4165 C CA . SER A 1 521 ? 1.227 0.941 22.531 1 95.5 521 SER A CA 1
ATOM 4166 C C . SER A 1 521 ? 2.148 -0.258 22.344 1 95.5 521 SER A C 1
ATOM 4168 O O . SER A 1 521 ? 2.277 -0.772 21.219 1 95.5 521 SER A O 1
ATOM 4170 N N . ALA A 1 522 ? 2.807 -0.656 23.438 1 95.75 522 ALA A N 1
ATOM 4171 C CA . ALA A 1 522 ? 3.779 -1.743 23.359 1 95.75 522 ALA A CA 1
ATOM 4172 C C . ALA A 1 522 ? 3.119 -3.041 22.906 1 95.75 522 ALA A C 1
ATOM 4174 O O . ALA A 1 522 ? 3.758 -3.881 22.266 1 95.75 522 ALA A O 1
ATOM 4175 N N . GLU A 1 523 ? 1.871 -3.189 23.297 1 94.94 523 GLU A N 1
ATOM 4176 C CA . GLU A 1 523 ? 1.027 -4.293 22.844 1 94.94 523 GLU A CA 1
ATOM 4177 C C . GLU A 1 523 ? -0.245 -3.777 22.172 1 94.94 523 GLU A C 1
ATOM 4179 O O . GLU A 1 523 ? -0.806 -2.764 22.594 1 94.94 523 GLU A O 1
ATOM 4184 N N . THR A 1 524 ? -0.636 -4.504 21.156 1 94.06 524 THR A N 1
ATOM 4185 C CA . THR A 1 524 ? -1.908 -4.141 20.531 1 94.06 524 THR A CA 1
ATOM 4186 C C . THR A 1 524 ? -3.078 -4.629 21.391 1 94.06 524 THR A C 1
ATOM 4188 O O . THR A 1 524 ? -3.287 -5.832 21.531 1 94.06 524 THR A O 1
ATOM 4191 N N . PRO A 1 525 ? -3.836 -3.758 21.891 1 96.62 525 PRO A N 1
ATOM 4192 C CA . PRO A 1 525 ? -4.953 -4.176 22.734 1 96.62 525 PRO A CA 1
ATOM 4193 C C . PRO A 1 525 ? -6.168 -4.633 21.938 1 96.62 525 PRO A C 1
ATOM 4195 O O . PRO A 1 525 ? -6.273 -4.332 20.75 1 96.62 525 PRO A O 1
ATOM 4198 N N . THR A 1 526 ? -6.996 -5.41 22.531 1 96.69 526 THR A N 1
ATOM 4199 C CA . THR A 1 526 ? -8.367 -5.645 22.078 1 96.69 526 THR A CA 1
ATOM 4200 C C . THR A 1 526 ? -9.359 -4.93 22.984 1 96.69 526 THR A C 1
ATOM 4202 O O . THR A 1 526 ? -9.352 -5.129 24.203 1 96.69 526 THR A O 1
ATOM 4205 N N . LEU A 1 527 ? -10.133 -4.094 22.406 1 97.81 527 LEU A N 1
ATOM 4206 C CA . LEU A 1 527 ? -11.18 -3.391 23.141 1 97.81 527 LEU A CA 1
ATOM 4207 C C . LEU A 1 527 ? -12.539 -4.047 22.906 1 97.81 527 LEU A C 1
ATOM 4209 O O . LEU A 1 527 ? -12.773 -4.656 21.859 1 97.81 527 LEU A O 1
ATOM 4213 N N . THR A 1 528 ? -13.359 -3.98 23.906 1 97.94 528 THR A N 1
ATOM 4214 C CA . THR A 1 528 ? -14.766 -4.355 23.781 1 97.94 528 THR A CA 1
ATOM 4215 C C . THR A 1 528 ? -15.664 -3.123 23.875 1 97.94 528 THR A C 1
ATOM 4217 O O . THR A 1 528 ? -15.586 -2.371 24.859 1 97.94 528 THR A O 1
ATOM 4220 N N . LEU A 1 529 ? -16.406 -2.904 22.875 1 97.75 529 LEU A N 1
ATOM 4221 C CA . LEU A 1 529 ? -17.359 -1.793 22.844 1 97.75 529 LEU A CA 1
ATOM 4222 C C . LEU A 1 529 ? -18.703 -2.207 23.422 1 97.75 529 LEU A C 1
ATOM 4224 O O . LEU A 1 529 ? -19.344 -3.139 22.922 1 97.75 529 LEU A O 1
ATOM 4228 N N . HIS A 1 530 ? -19.172 -1.49 24.453 1 98 530 HIS A N 1
ATOM 4229 C CA . HIS A 1 530 ? -20.422 -1.824 25.125 1 98 530 HIS A CA 1
ATOM 4230 C C . HIS A 1 530 ? -21.531 -0.844 24.75 1 98 530 HIS A C 1
ATOM 4232 O O . HIS A 1 530 ? -22.703 -1.117 24.984 1 98 530 HIS A O 1
ATOM 4238 N N . GLY A 1 531 ? -21.156 0.272 24.203 1 96.88 531 GLY A N 1
ATOM 4239 C CA . GLY A 1 531 ? -22.094 1.298 23.766 1 96.88 531 GLY A CA 1
ATOM 4240 C C . GLY A 1 531 ? -21.422 2.543 23.234 1 96.88 531 GLY A C 1
ATOM 4241 O O . GLY A 1 531 ? -20.203 2.717 23.406 1 96.88 531 GLY A O 1
ATOM 4242 N N . GLY A 1 532 ? -22.188 3.361 22.562 1 96.69 532 GLY A N 1
ATOM 4243 C CA . GLY A 1 532 ? -21.625 4.594 22.047 1 96.69 532 GLY A CA 1
ATOM 4244 C C . GLY A 1 532 ? -22.672 5.523 21.453 1 96.69 532 GLY A C 1
ATOM 4245 O O . GLY A 1 532 ? -23.766 5.086 21.078 1 96.69 532 GLY A O 1
ATOM 4246 N N . LYS A 1 533 ? -22.281 6.77 21.391 1 96.19 533 LYS A N 1
ATOM 4247 C CA . LYS A 1 533 ? -23.141 7.82 20.844 1 96.19 533 LYS A CA 1
ATOM 4248 C C . LYS A 1 533 ? -22.312 8.906 20.156 1 96.19 533 LYS A C 1
ATOM 4250 O O . LYS A 1 533 ? -21.344 9.422 20.734 1 96.19 533 LYS A O 1
ATOM 4255 N N . LEU A 1 534 ? -22.703 9.203 18.922 1 96.69 534 LEU A N 1
ATOM 4256 C CA . LEU A 1 534 ? -22.094 10.281 18.156 1 96.69 534 LEU A CA 1
ATOM 4257 C C . LEU A 1 534 ? -22.953 11.547 18.219 1 96.69 534 LEU A C 1
ATOM 4259 O O . LEU A 1 534 ? -24.172 11.477 18.078 1 96.69 534 LEU A O 1
ATOM 4263 N N . VAL A 1 535 ? -22.344 12.609 18.484 1 96.25 535 VAL A N 1
ATOM 4264 C CA . VAL A 1 535 ? -23.016 13.906 18.484 1 96.25 535 VAL A CA 1
ATOM 4265 C C . VAL A 1 535 ? -22.391 14.812 17.422 1 96.25 535 VAL A C 1
ATOM 4267 O O . VAL A 1 535 ? -21.188 15.07 17.453 1 96.25 535 VAL A O 1
ATOM 4270 N N . LEU A 1 536 ? -23.203 15.312 16.5 1 96.62 536 LEU A N 1
ATOM 4271 C CA . LEU A 1 536 ? -22.75 16.188 15.422 1 96.62 536 LEU A CA 1
ATOM 4272 C C . LEU A 1 536 ? -23.266 17.609 15.625 1 96.62 536 LEU A C 1
ATOM 4274 O O . LEU A 1 536 ? -24.422 17.812 15.984 1 96.62 536 LEU A O 1
ATOM 4278 N N . PRO A 1 537 ? -22.375 18.578 15.422 1 96.19 537 PRO A N 1
ATOM 4279 C CA . PRO A 1 537 ? -22.75 19.984 15.609 1 96.19 537 PRO A CA 1
ATOM 4280 C C . PRO A 1 537 ? -23.516 20.547 14.414 1 96.19 537 PRO A C 1
ATOM 4282 O O . PRO A 1 537 ? -22.906 20.922 13.414 1 96.19 537 PRO A O 1
ATOM 4285 N N . LEU A 1 538 ? -24.781 20.734 14.547 1 95.44 538 LEU A N 1
ATOM 4286 C CA . LEU A 1 538 ? -25.594 21.312 13.477 1 95.44 538 LEU A CA 1
ATOM 4287 C C . LEU A 1 538 ? -25.406 22.828 13.398 1 95.44 538 LEU A C 1
ATOM 4289 O O . LEU A 1 538 ? -25.312 23.484 14.43 1 95.44 538 LEU A O 1
ATOM 4293 N N . LEU A 1 539 ? -25.297 23.297 12.211 1 94.69 539 LEU A N 1
ATOM 4294 C CA . LEU A 1 539 ? -25.297 24.75 12.031 1 94.69 539 LEU A CA 1
ATOM 4295 C C . LEU A 1 539 ? -26.656 25.328 12.414 1 94.69 539 LEU A C 1
ATOM 4297 O O . LEU A 1 539 ? -27.688 24.922 11.883 1 94.69 539 LEU A O 1
ATOM 4301 N N . ASP A 1 540 ? -26.719 26.203 13.32 1 91.75 540 ASP A N 1
ATOM 4302 C CA . ASP A 1 540 ? -27.953 26.922 13.672 1 91.75 540 ASP A CA 1
ATOM 4303 C C . ASP A 1 540 ? -28.156 28.141 12.773 1 91.75 540 ASP A C 1
ATOM 4305 O O . ASP A 1 540 ? -27.625 29.219 13.055 1 91.75 540 ASP A O 1
ATOM 4309 N N . GLU A 1 541 ? -29.031 28.031 11.898 1 90.5 541 GLU A N 1
ATOM 4310 C CA . GLU A 1 541 ? -29.266 29.078 10.898 1 90.5 541 GLU A CA 1
ATOM 4311 C C . GLU A 1 541 ? -29.844 30.328 11.539 1 90.5 541 GLU A C 1
ATOM 4313 O O . GLU A 1 541 ? -29.703 31.438 11 1 90.5 541 GLU A O 1
ATOM 4318 N N . THR A 1 542 ? -30.422 30.188 12.617 1 91.12 542 THR A N 1
ATOM 4319 C CA . THR A 1 542 ? -31.109 31.328 13.234 1 91.12 542 THR A CA 1
ATOM 4320 C C . THR A 1 542 ? -30.109 32.281 13.867 1 91.12 542 THR A C 1
ATOM 4322 O O . THR A 1 542 ? -30.453 33.406 14.203 1 91.12 542 THR A O 1
ATOM 4325 N N . THR A 1 543 ? -28.922 31.812 14.016 1 91.62 543 THR A N 1
ATOM 4326 C CA . THR A 1 543 ? -27.922 32.625 14.672 1 91.62 543 THR A CA 1
ATOM 4327 C C . THR A 1 543 ? -27.078 33.375 13.648 1 91.62 543 THR A C 1
ATOM 4329 O O . THR A 1 543 ? -26.219 34.188 14.016 1 91.62 543 THR A O 1
ATOM 4332 N N . LEU A 1 544 ? -27.328 33.219 12.453 1 95.12 544 LEU A N 1
ATOM 4333 C CA . LEU A 1 544 ? -26.438 33.719 11.406 1 95.12 544 LEU A CA 1
ATOM 4334 C C . LEU A 1 544 ? -26.656 35.219 11.203 1 95.12 544 LEU A C 1
ATOM 4336 O O . LEU A 1 544 ? -27.781 35.719 11.289 1 95.12 544 LEU A O 1
ATOM 4340 N N . VAL A 1 545 ? -25.609 35.875 10.961 1 96.5 545 VAL A N 1
ATOM 4341 C CA . VAL A 1 545 ? -25.594 37.281 10.578 1 96.5 545 VAL A CA 1
ATOM 4342 C C . VAL A 1 545 ? -24.922 37.469 9.211 1 96.5 545 VAL A C 1
ATOM 4344 O O . VAL A 1 545 ? -24.438 36.469 8.633 1 96.5 545 VAL A O 1
ATOM 4347 N N . ALA A 1 546 ? -25.016 38.625 8.727 1 93.62 546 ALA A N 1
ATOM 4348 C CA . ALA A 1 546 ? -24.406 38.875 7.422 1 93.62 546 ALA A CA 1
ATOM 4349 C C . ALA A 1 546 ? -22.891 38.656 7.473 1 93.62 546 ALA A C 1
ATOM 4351 O O . ALA A 1 546 ? -22.234 39.094 8.414 1 93.62 546 ALA A O 1
ATOM 4352 N N . ALA A 1 547 ? -22.359 37.938 6.57 1 91.38 547 ALA A N 1
ATOM 4353 C CA . ALA A 1 547 ? -20.906 37.781 6.461 1 91.38 547 ALA A CA 1
ATOM 4354 C C . ALA A 1 547 ? -20.234 39.094 6.094 1 91.38 547 ALA A C 1
ATOM 4356 O O . ALA A 1 547 ? -20.781 39.875 5.312 1 91.38 547 ALA A O 1
ATOM 4357 N N . PRO A 1 548 ? -19.156 39.281 6.605 1 94.25 548 PRO A N 1
ATOM 4358 C CA . PRO A 1 548 ? -18.453 40.5 6.238 1 94.25 548 PRO A CA 1
ATOM 4359 C C . PRO A 1 548 ? -17.859 40.438 4.828 1 94.25 548 PRO A C 1
ATOM 4361 O O . PRO A 1 548 ? -17.812 39.375 4.223 1 94.25 548 PRO A O 1
ATOM 4364 N N . ASP A 1 549 ? -17.578 41.625 4.316 1 92.94 549 ASP A N 1
ATOM 4365 C CA . ASP A 1 549 ? -16.828 41.656 3.068 1 92.94 549 ASP A CA 1
ATOM 4366 C C . ASP A 1 549 ? -15.375 41.219 3.287 1 92.94 549 ASP A C 1
ATOM 4368 O O . ASP A 1 549 ? -14.594 41.938 3.92 1 92.94 549 ASP A O 1
ATOM 4372 N N . LEU A 1 550 ? -15.023 40.156 2.775 1 95.12 550 LEU A N 1
ATOM 4373 C CA . LEU A 1 550 ? -13.695 39.594 3.006 1 95.12 550 LEU A CA 1
ATOM 4374 C C . LEU A 1 550 ? -12.727 40.062 1.914 1 95.12 550 LEU A C 1
ATOM 4376 O O . LEU A 1 550 ? -11.531 39.75 1.982 1 95.12 550 LEU A O 1
ATOM 4380 N N . GLY A 1 551 ? -13.281 40.75 0.964 1 92.19 551 GLY A N 1
ATOM 4381 C CA . GLY A 1 551 ? -12.461 41.406 -0.039 1 92.19 551 GLY A CA 1
ATOM 4382 C C . GLY A 1 551 ? -11.891 40.438 -1.064 1 92.19 551 GLY A C 1
ATOM 4383 O O . GLY A 1 551 ? -12.109 39.25 -0.983 1 92.19 551 GLY A O 1
ATOM 4384 N N . THR A 1 552 ? -11.211 41.031 -2.045 1 93.06 552 THR A N 1
ATOM 4385 C CA . THR A 1 552 ? -10.492 40.281 -3.078 1 93.06 552 THR A CA 1
ATOM 4386 C C . THR A 1 552 ? -9.008 40.219 -2.76 1 93.06 552 THR A C 1
ATOM 4388 O O . THR A 1 552 ? -8.406 41.219 -2.344 1 93.06 552 THR A O 1
ATOM 4391 N N . PRO A 1 553 ? -8.484 39.062 -2.959 1 93.56 553 PRO A N 1
ATOM 4392 C CA . PRO A 1 553 ? -7.078 38.906 -2.576 1 93.56 553 PRO A CA 1
ATOM 4393 C C . PRO A 1 553 ? -6.141 39.812 -3.391 1 93.56 553 PRO A C 1
ATOM 4395 O O . PRO A 1 553 ? -6.297 39.906 -4.609 1 93.56 553 PRO A O 1
ATOM 4398 N N . SER A 1 554 ? -5.25 40.406 -2.748 1 92.44 554 SER A N 1
ATOM 4399 C CA . SER A 1 554 ? -4.156 41.188 -3.348 1 92.44 554 SER A CA 1
ATOM 4400 C C . SER A 1 554 ? -2.852 40.969 -2.59 1 92.44 554 SER A C 1
ATOM 4402 O O . SER A 1 554 ? -2.865 40.656 -1.395 1 92.44 554 SER A O 1
ATOM 4404 N N . ILE A 1 555 ? -1.787 41.062 -3.312 1 91.75 555 ILE A N 1
ATOM 4405 C CA . ILE A 1 555 ? -0.461 40.938 -2.715 1 91.75 555 ILE A CA 1
ATOM 4406 C C . ILE A 1 555 ? 0.475 41.969 -3.324 1 91.75 555 ILE A C 1
ATOM 4408 O O . ILE A 1 555 ? 0.286 42.406 -4.469 1 91.75 555 ILE A O 1
ATOM 4412 N N . CYS A 1 556 ? 1.422 42.344 -2.582 1 93.38 556 CYS A N 1
ATOM 4413 C CA . CYS A 1 556 ? 2.508 43.094 -3.197 1 93.38 556 CYS A CA 1
ATOM 4414 C C . CYS A 1 556 ? 3.395 42.188 -4.043 1 93.38 556 CYS A C 1
ATOM 4416 O O . CYS A 1 556 ? 3.516 41 -3.76 1 93.38 556 CYS A O 1
ATOM 4418 N N . ARG A 1 557 ? 3.949 42.75 -5.031 1 89.56 557 ARG A N 1
ATOM 4419 C CA . ARG A 1 557 ? 4.82 42 -5.926 1 89.56 557 ARG A CA 1
ATOM 4420 C C . ARG A 1 557 ? 5.934 41.312 -5.145 1 89.56 557 ARG A C 1
ATOM 4422 O O . ARG A 1 557 ? 6.723 41.969 -4.465 1 89.56 557 ARG A O 1
ATOM 4429 N N . PRO A 1 558 ? 5.977 40.031 -5.254 1 86.5 558 PRO A N 1
ATOM 4430 C CA . PRO A 1 558 ? 7.055 39.312 -4.57 1 86.5 558 PRO A CA 1
ATOM 4431 C C . PRO A 1 558 ? 8.406 39.5 -5.254 1 86.5 558 PRO A C 1
ATOM 4433 O O . PRO A 1 558 ? 8.469 39.875 -6.426 1 86.5 558 PRO A O 1
ATOM 4436 N N . ILE A 1 559 ? 9.414 39.188 -4.508 1 86.94 559 ILE A N 1
ATOM 4437 C CA . ILE A 1 559 ? 10.75 39.156 -5.094 1 86.94 559 ILE A CA 1
ATOM 4438 C C . ILE A 1 559 ? 10.914 37.938 -5.977 1 86.94 559 ILE A C 1
ATOM 4440 O O . ILE A 1 559 ? 10.461 36.844 -5.629 1 86.94 559 ILE A O 1
ATOM 4444 N N . LYS A 1 560 ? 11.453 38.188 -7.168 1 87.12 560 LYS A N 1
ATOM 4445 C CA . LYS A 1 560 ? 11.75 37.031 -8.039 1 87.12 560 LYS A CA 1
ATOM 4446 C C . LYS A 1 560 ? 13.102 36.438 -7.688 1 87.12 560 LYS A C 1
ATOM 4448 O O . LYS A 1 560 ? 14.117 37.125 -7.621 1 87.12 560 LYS A O 1
ATOM 4453 N N . THR A 1 561 ? 13.102 35.188 -7.355 1 90.56 561 THR A N 1
ATOM 4454 C CA . THR A 1 561 ? 14.344 34.469 -7.074 1 90.56 561 THR A CA 1
ATOM 4455 C C . THR A 1 561 ? 14.781 33.656 -8.281 1 90.56 561 THR A C 1
ATOM 4457 O O . THR A 1 561 ? 13.977 33.344 -9.172 1 90.56 561 THR A O 1
ATOM 4460 N N . THR A 1 562 ? 16.078 33.281 -8.391 1 94.12 562 THR A N 1
ATOM 4461 C CA . THR A 1 562 ? 16.609 32.406 -9.414 1 94.12 562 THR A CA 1
ATOM 4462 C C . THR A 1 562 ? 16.547 30.953 -8.938 1 94.12 562 THR A C 1
ATOM 4464 O O . THR A 1 562 ? 17.078 30.609 -7.879 1 94.12 562 THR A O 1
ATOM 4467 N N . ILE A 1 563 ? 15.953 30.141 -9.82 1 94.38 563 ILE A N 1
ATOM 4468 C CA . ILE A 1 563 ? 15.875 28.719 -9.477 1 94.38 563 ILE A CA 1
ATOM 4469 C C . ILE A 1 563 ? 17.156 28.016 -9.914 1 94.38 563 ILE A C 1
ATOM 4471 O O . ILE A 1 563 ? 17.422 27.891 -11.109 1 94.38 563 ILE A O 1
ATOM 4475 N N . ASP A 1 564 ? 17.938 27.531 -8.984 1 95.81 564 ASP A N 1
ATOM 4476 C CA . ASP A 1 564 ? 19.141 26.766 -9.289 1 95.81 564 ASP A CA 1
ATOM 4477 C C . ASP A 1 564 ? 18.828 25.281 -9.461 1 95.81 564 ASP A C 1
ATOM 4479 O O . ASP A 1 564 ? 19.359 24.625 -10.352 1 95.81 564 ASP A O 1
ATOM 4483 N N . VAL A 1 565 ? 18.109 24.719 -8.562 1 95.25 565 VAL A N 1
ATOM 4484 C CA . VAL A 1 565 ? 17.609 23.344 -8.562 1 95.25 565 VAL A CA 1
ATOM 4485 C C . VAL A 1 565 ? 16.109 23.344 -8.352 1 95.25 565 VAL A C 1
ATOM 4487 O O . VAL A 1 565 ? 15.602 23.938 -7.395 1 95.25 565 VAL A O 1
ATOM 4490 N N . PRO A 1 566 ? 15.398 22.719 -9.219 1 94.75 566 PRO A N 1
ATOM 4491 C CA . PRO A 1 566 ? 13.945 22.719 -9.094 1 94.75 566 PRO A CA 1
ATOM 4492 C C . PRO A 1 566 ? 13.461 21.938 -7.871 1 94.75 566 PRO A C 1
ATOM 4494 O O . PRO A 1 566 ? 14.133 21 -7.426 1 94.75 566 PRO A O 1
ATOM 4497 N N . GLU A 1 567 ? 12.336 22.438 -7.355 1 93.44 567 GLU A N 1
ATOM 4498 C CA . GLU A 1 567 ? 11.719 21.75 -6.23 1 93.44 567 GLU A CA 1
ATOM 4499 C C . GLU A 1 567 ? 11.047 20.453 -6.688 1 93.44 567 GLU A C 1
ATOM 4501 O O . GLU A 1 567 ? 10.859 20.234 -7.887 1 93.44 567 GLU A O 1
ATOM 4506 N N . GLY A 1 568 ? 10.766 19.531 -5.797 1 91.69 568 GLY A N 1
ATOM 4507 C CA . GLY A 1 568 ? 10.086 18.281 -6.09 1 91.69 568 GLY A CA 1
ATOM 4508 C C . GLY A 1 568 ? 9.445 17.656 -4.863 1 91.69 568 GLY A C 1
ATOM 4509 O O . GLY A 1 568 ? 9.773 18.016 -3.732 1 91.69 568 GLY A O 1
ATOM 4510 N N . ARG A 1 569 ? 8.461 16.828 -5.121 1 93.62 569 ARG A N 1
ATOM 4511 C CA . ARG A 1 569 ? 7.766 16.109 -4.051 1 93.62 569 ARG A CA 1
ATOM 4512 C C . ARG A 1 569 ? 7.484 14.672 -4.449 1 93.62 569 ARG A C 1
ATOM 4514 O O . ARG A 1 569 ? 7.07 14.406 -5.578 1 93.62 569 ARG A O 1
ATOM 4521 N N . LYS A 1 570 ? 7.805 13.773 -3.584 1 95.44 570 LYS A N 1
ATOM 4522 C CA . LYS A 1 570 ? 7.43 12.367 -3.721 1 95.44 570 LYS A CA 1
ATOM 4523 C C . LYS A 1 570 ? 6.914 11.805 -2.4 1 95.44 570 LYS A C 1
ATOM 4525 O O . LYS A 1 570 ? 7.562 11.953 -1.361 1 95.44 570 LYS A O 1
ATOM 4530 N N . LYS A 1 571 ? 5.73 11.266 -2.383 1 97.12 571 LYS A N 1
ATOM 4531 C CA . LYS A 1 571 ? 5.125 10.641 -1.212 1 97.12 571 LYS A CA 1
ATOM 4532 C C . LYS A 1 571 ? 4.477 9.305 -1.579 1 97.12 571 LYS A C 1
ATOM 4534 O O . LYS A 1 571 ? 3.592 9.258 -2.438 1 97.12 571 LYS A O 1
ATOM 4539 N N . THR A 1 572 ? 4.906 8.195 -0.89 1 98.25 572 THR A N 1
ATOM 4540 C CA . THR A 1 572 ? 4.418 6.871 -1.256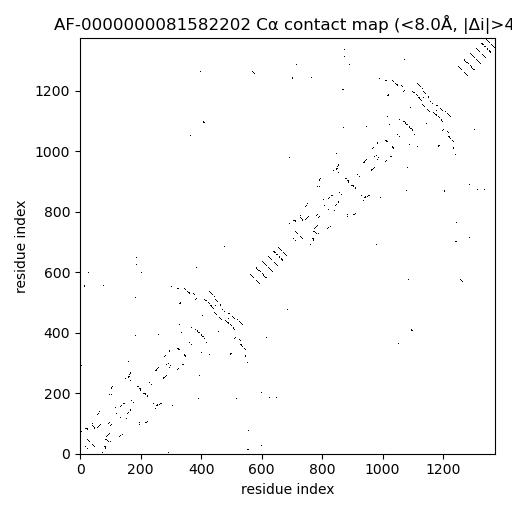 1 98.25 572 THR A CA 1
ATOM 4541 C C . THR A 1 572 ? 4.109 6.047 -0.01 1 98.25 572 THR A C 1
ATOM 4543 O O . THR A 1 572 ? 4.711 6.258 1.045 1 98.25 572 THR A O 1
ATOM 4546 N N . VAL A 1 573 ? 3.1 5.184 -0.072 1 98.38 573 VAL A N 1
ATOM 4547 C CA . VAL A 1 573 ? 2.828 4.105 0.871 1 98.38 573 VAL A CA 1
ATOM 4548 C C . VAL A 1 573 ? 3.137 2.758 0.218 1 98.38 573 VAL A C 1
ATOM 4550 O O . VAL A 1 573 ? 2.592 2.436 -0.84 1 98.38 573 VAL A O 1
ATOM 4553 N N . GLN A 1 574 ? 4.016 1.981 0.843 1 98.69 574 GLN A N 1
ATOM 4554 C CA . GLN A 1 574 ? 4.457 0.731 0.235 1 98.69 574 GLN A CA 1
ATOM 4555 C C . GLN A 1 574 ? 4.285 -0.44 1.197 1 98.69 574 GLN A C 1
ATOM 4557 O O . GLN A 1 574 ? 4.562 -0.314 2.393 1 98.69 574 GLN A O 1
ATOM 4562 N N . PHE A 1 575 ? 3.768 -1.554 0.756 1 98.19 575 PHE A N 1
ATOM 4563 C CA . PHE A 1 575 ? 3.697 -2.826 1.464 1 98.19 575 PHE A CA 1
ATOM 4564 C C . PHE A 1 575 ? 4.672 -3.834 0.864 1 98.19 575 PHE A C 1
ATOM 4566 O O . PHE A 1 575 ? 4.621 -4.117 -0.335 1 98.19 575 PHE A O 1
ATOM 4573 N N . ASP A 1 576 ? 5.594 -4.309 1.67 1 97.56 576 ASP A N 1
ATOM 4574 C CA . ASP A 1 576 ? 6.484 -5.391 1.26 1 97.56 576 ASP A CA 1
ATOM 4575 C C . ASP A 1 576 ? 5.832 -6.754 1.48 1 97.56 576 ASP A C 1
ATOM 4577 O O . ASP A 1 576 ? 5.668 -7.191 2.621 1 97.56 576 ASP A O 1
ATOM 4581 N N . CYS A 1 577 ? 5.508 -7.473 0.462 1 95.69 577 CYS A N 1
ATOM 4582 C CA . CYS A 1 577 ? 4.789 -8.742 0.526 1 95.69 577 CYS A CA 1
ATOM 4583 C C . CYS A 1 577 ? 5.66 -9.828 1.145 1 95.69 577 CYS A C 1
ATOM 4585 O O . CYS A 1 577 ? 5.152 -10.875 1.556 1 95.69 577 CYS A O 1
ATOM 4587 N N . THR A 1 578 ? 6.988 -9.641 1.216 1 93.56 578 THR A N 1
ATOM 4588 C CA . THR A 1 578 ? 7.902 -10.672 1.691 1 93.56 578 THR A CA 1
ATOM 4589 C C . THR A 1 578 ? 8.125 -10.547 3.195 1 93.56 578 THR A C 1
ATOM 4591 O O . THR A 1 578 ? 8.461 -11.531 3.863 1 93.56 578 THR A O 1
ATOM 4594 N N . THR A 1 579 ? 7.941 -9.375 3.73 1 93 579 THR A N 1
ATOM 4595 C CA . THR A 1 579 ? 8.242 -9.172 5.141 1 93 579 THR A CA 1
ATOM 4596 C C . THR A 1 579 ? 7 -8.703 5.898 1 93 579 THR A C 1
ATOM 4598 O O . THR A 1 579 ? 7 -8.641 7.129 1 93 579 THR A O 1
ATOM 4601 N N . PHE A 1 580 ? 5.926 -8.352 5.199 1 94.31 580 PHE A N 1
ATOM 4602 C CA . PHE A 1 580 ? 4.699 -7.793 5.754 1 94.31 580 PHE A CA 1
ATOM 4603 C C . PHE A 1 580 ? 4.98 -6.484 6.48 1 94.31 580 PHE A C 1
ATOM 4605 O O . PHE A 1 580 ? 4.422 -6.23 7.551 1 94.31 580 PHE A O 1
ATOM 4612 N N . GLU A 1 581 ? 5.875 -5.719 5.926 1 97 581 GLU A N 1
ATOM 4613 C CA . GLU A 1 581 ? 6.215 -4.402 6.457 1 97 581 GLU A CA 1
ATOM 4614 C C . GLU A 1 581 ? 5.605 -3.289 5.609 1 97 581 GLU A C 1
ATOM 4616 O O . GLU A 1 581 ? 5.629 -3.357 4.379 1 97 581 GLU A O 1
ATOM 4621 N N . TRP A 1 582 ? 4.941 -2.332 6.266 1 98.25 582 TRP A N 1
ATOM 4622 C CA . TRP A 1 582 ? 4.441 -1.12 5.625 1 98.25 582 TRP A CA 1
ATOM 4623 C C . TRP A 1 582 ? 5.434 0.027 5.781 1 98.25 582 TRP A C 1
ATOM 4625 O O . TRP A 1 582 ? 6.039 0.193 6.844 1 98.25 582 TRP A O 1
ATOM 4635 N N . THR A 1 583 ? 5.629 0.807 4.703 1 98.69 583 THR A N 1
ATOM 4636 C CA . THR A 1 583 ? 6.516 1.965 4.734 1 98.69 583 THR A CA 1
ATOM 4637 C C . THR A 1 583 ? 5.832 3.186 4.125 1 98.69 583 THR A C 1
ATOM 4639 O O . THR A 1 583 ? 5.348 3.131 2.992 1 98.69 583 THR A O 1
ATOM 4642 N N . LEU A 1 584 ? 5.676 4.207 4.848 1 98.62 584 LEU A N 1
ATOM 4643 C CA . LEU A 1 584 ? 5.328 5.527 4.328 1 98.62 584 LEU A CA 1
ATOM 4644 C C . LEU A 1 584 ? 6.574 6.383 4.133 1 98.62 584 LEU A C 1
ATOM 4646 O O . LEU A 1 584 ? 7.355 6.57 5.066 1 98.62 584 LEU A O 1
ATOM 4650 N N . THR A 1 585 ? 6.844 6.844 2.914 1 98.62 585 THR A N 1
ATOM 4651 C CA . THR A 1 585 ? 7.973 7.715 2.594 1 98.62 585 THR A CA 1
ATOM 4652 C C . THR A 1 585 ? 7.484 9.062 2.068 1 98.62 585 THR A C 1
ATOM 4654 O O . THR A 1 585 ? 6.664 9.117 1.147 1 98.62 585 THR A O 1
ATOM 4657 N N . ASP A 1 586 ? 7.934 10.086 2.615 1 97.44 586 ASP A N 1
ATOM 4658 C CA . ASP A 1 586 ? 7.621 11.445 2.199 1 97.44 586 ASP A CA 1
ATOM 4659 C C . ASP A 1 586 ? 8.898 12.25 1.933 1 97.44 586 ASP A C 1
ATOM 4661 O O . ASP A 1 586 ? 9.641 12.57 2.863 1 97.44 586 ASP A O 1
ATOM 4665 N N . ILE A 1 587 ? 9.203 12.602 0.703 1 97.38 587 ILE A N 1
ATOM 4666 C CA . ILE A 1 587 ? 10.383 13.367 0.301 1 97.38 587 ILE A CA 1
ATOM 4667 C C . ILE A 1 587 ? 9.953 14.75 -0.174 1 97.38 587 ILE A C 1
ATOM 4669 O O . ILE A 1 587 ? 9.227 14.883 -1.16 1 97.38 587 ILE A O 1
ATOM 4673 N N . GLU A 1 588 ? 10.352 15.695 0.516 1 94.75 588 GLU A N 1
ATOM 4674 C CA . GLU A 1 588 ? 10.133 17.094 0.147 1 94.75 588 GLU A CA 1
ATOM 4675 C C . GLU A 1 588 ? 11.438 17.766 -0.245 1 94.75 588 GLU A C 1
ATOM 4677 O O . GLU A 1 588 ? 12.219 18.172 0.62 1 94.75 588 GLU A O 1
ATOM 4682 N N . ASP A 1 589 ? 11.617 17.984 -1.525 1 94.94 589 ASP A N 1
ATOM 4683 C CA . ASP A 1 589 ? 12.773 18.688 -2.066 1 94.94 589 ASP A CA 1
ATOM 4684 C C . ASP A 1 589 ? 12.43 20.156 -2.377 1 94.94 589 ASP A C 1
ATOM 4686 O O . ASP A 1 589 ? 11.711 20.422 -3.342 1 94.94 589 ASP A O 1
ATOM 4690 N N . ALA A 1 590 ? 12.961 21.031 -1.562 1 93.44 590 ALA A N 1
ATOM 4691 C CA . ALA A 1 590 ? 12.672 22.453 -1.749 1 93.44 590 ALA A CA 1
ATOM 4692 C C . ALA A 1 590 ? 13.523 23.031 -2.869 1 93.44 590 ALA A C 1
ATOM 4694 O O . ALA A 1 590 ? 13.359 24.203 -3.238 1 93.44 590 ALA A O 1
ATOM 4695 N N . GLY A 1 591 ? 14.391 22.203 -3.418 1 95.19 591 GLY A N 1
ATOM 4696 C CA . GLY A 1 591 ? 15.32 22.719 -4.41 1 95.19 591 GLY A CA 1
ATOM 4697 C C . GLY A 1 591 ? 16.297 23.734 -3.846 1 95.19 591 GLY A C 1
ATOM 4698 O O . GLY A 1 591 ? 16.734 23.609 -2.697 1 95.19 591 GLY A O 1
ATOM 4699 N N . GLN A 1 592 ? 16.812 24.547 -4.715 1 96 592 GLN A N 1
ATOM 4700 C CA . GLN A 1 592 ? 17.734 25.625 -4.34 1 96 592 GLN A CA 1
ATOM 4701 C C . GLN A 1 592 ? 17.438 26.891 -5.125 1 96 592 GLN A C 1
ATOM 4703 O O . GLN A 1 592 ? 17.188 26.844 -6.332 1 96 592 GLN A O 1
ATOM 4708 N N . VAL A 1 593 ? 17.375 28.016 -4.359 1 95.12 593 VAL A N 1
ATOM 4709 C CA . VAL A 1 593 ? 17.125 29.297 -5.016 1 95.12 593 VAL A CA 1
ATOM 4710 C C . VAL A 1 593 ? 18.203 30.297 -4.609 1 95.12 593 VAL A C 1
ATOM 4712 O O . VAL A 1 593 ? 18.828 30.156 -3.553 1 95.12 593 VAL A O 1
ATOM 4715 N N . THR A 1 594 ? 18.406 31.266 -5.43 1 96.19 594 THR A N 1
ATOM 4716 C CA . THR A 1 594 ? 19.328 32.375 -5.168 1 96.19 594 THR A CA 1
ATOM 4717 C C . THR A 1 594 ? 18.594 33.719 -5.223 1 96.19 594 THR A C 1
ATOM 4719 O O . THR A 1 594 ? 17.766 33.938 -6.117 1 96.19 594 THR A O 1
ATOM 4722 N N . ILE A 1 595 ? 18.828 34.531 -4.242 1 93.94 595 ILE A N 1
ATOM 4723 C CA . ILE A 1 595 ? 18.266 35.875 -4.215 1 93.94 595 ILE A CA 1
ATOM 4724 C C . ILE A 1 595 ? 19.031 36.781 -5.184 1 93.94 595 ILE A C 1
ATOM 4726 O O . ILE A 1 595 ? 20.25 36.938 -5.051 1 93.94 595 ILE A O 1
ATOM 4730 N N . PRO A 1 596 ? 18.297 37.312 -6.086 1 89.94 596 PRO A N 1
ATOM 4731 C CA . PRO A 1 596 ? 19 38.219 -7 1 89.94 596 PRO A CA 1
ATOM 4732 C C . PRO A 1 596 ? 19.469 39.5 -6.312 1 89.94 596 PRO A C 1
ATOM 4734 O O . PRO A 1 596 ? 19.594 39.531 -5.086 1 89.94 596 PRO A O 1
ATOM 4737 N N . GLU A 1 597 ? 19.703 40.531 -7.105 1 87.06 597 GLU A N 1
ATOM 4738 C CA . GLU A 1 597 ? 20.109 41.812 -6.527 1 87.06 597 GLU A CA 1
ATOM 4739 C C . GLU A 1 597 ? 19.031 42.375 -5.605 1 87.06 597 GLU A C 1
ATOM 4741 O O . GLU A 1 597 ? 17.922 42.688 -6.055 1 87.06 597 GLU A O 1
ATOM 4746 N N . TYR A 1 598 ? 19.406 42.406 -4.332 1 89.19 598 TYR A N 1
ATOM 4747 C CA . TYR A 1 598 ? 18.469 42.875 -3.314 1 89.19 598 TYR A CA 1
ATOM 4748 C C . TYR A 1 598 ? 19.219 43.344 -2.066 1 89.19 598 TYR A C 1
ATOM 4750 O O . TYR A 1 598 ? 19.188 42.656 -1.037 1 89.19 598 TYR A O 1
ATOM 4758 N N . GLY A 1 599 ? 19.766 44.406 -2.188 1 84.69 599 GLY A N 1
ATOM 4759 C CA . GLY A 1 599 ? 20.469 44.969 -1.049 1 84.69 599 GLY A CA 1
ATOM 4760 C C . GLY A 1 599 ? 21.531 44.031 -0.477 1 84.69 599 GLY A C 1
ATOM 4761 O O . GLY A 1 599 ? 22.359 43.5 -1.217 1 84.69 599 GLY A O 1
ATOM 4762 N N . ASN A 1 600 ? 21.5 43.969 0.843 1 86.25 600 ASN A N 1
ATOM 4763 C CA . ASN A 1 600 ? 22.5 43.156 1.548 1 86.25 600 ASN A CA 1
ATOM 4764 C C . ASN A 1 600 ? 22.234 41.688 1.394 1 86.25 600 ASN A C 1
ATOM 4766 O O . ASN A 1 600 ? 23.094 40.844 1.692 1 86.25 600 ASN A O 1
ATOM 4770 N N . LEU A 1 601 ? 21.125 41.344 0.898 1 91.75 601 LEU A N 1
ATOM 4771 C CA . LEU A 1 601 ? 20.75 39.938 0.773 1 91.75 601 LEU A CA 1
ATOM 4772 C C . LEU A 1 601 ? 21.141 39.406 -0.593 1 91.75 601 LEU A C 1
ATOM 4774 O O . LEU A 1 601 ? 21 38.219 -0.854 1 91.75 601 LEU A O 1
ATOM 4778 N N . SER A 1 602 ? 21.719 40.281 -1.419 1 93.31 602 SER A N 1
ATOM 4779 C CA . SER A 1 602 ? 22.047 39.938 -2.793 1 93.31 602 SER A CA 1
ATOM 4780 C C . SER A 1 602 ? 23.016 38.75 -2.838 1 93.31 602 SER A C 1
ATOM 4782 O O . SER A 1 602 ? 24.047 38.75 -2.166 1 93.31 602 SER A O 1
ATOM 4784 N N . GLY A 1 603 ? 22.531 37.75 -3.613 1 95.25 603 GLY A N 1
ATOM 4785 C CA . GLY A 1 603 ? 23.422 36.656 -3.92 1 95.25 603 GLY A CA 1
ATOM 4786 C C . GLY A 1 603 ? 23.266 35.469 -2.965 1 95.25 603 GLY A C 1
ATOM 4787 O O . GLY A 1 603 ? 23.812 34.406 -3.205 1 95.25 603 GLY A O 1
ATOM 4788 N N . ILE A 1 604 ? 22.578 35.625 -1.936 1 95.81 604 ILE A N 1
ATOM 4789 C CA . ILE A 1 604 ? 22.391 34.531 -1 1 95.81 604 ILE A CA 1
ATOM 4790 C C . ILE A 1 604 ? 21.578 33.406 -1.668 1 95.81 604 ILE A C 1
ATOM 4792 O O . ILE A 1 604 ? 20.578 33.688 -2.326 1 95.81 604 ILE A O 1
ATOM 4796 N N . TYR A 1 605 ? 22.047 32.188 -1.603 1 96.31 605 TYR A N 1
ATOM 4797 C CA . TYR A 1 605 ? 21.281 31.031 -2.031 1 96.31 605 TYR A CA 1
ATOM 4798 C C . TYR A 1 605 ? 20.969 30.109 -0.852 1 96.31 605 TYR A C 1
ATOM 4800 O O . TYR A 1 605 ? 21.688 30.125 0.151 1 96.31 605 TYR A O 1
ATOM 4808 N N . HIS A 1 606 ? 19.953 29.406 -0.907 1 95.56 606 HIS A N 1
ATOM 4809 C CA . HIS A 1 606 ? 19.625 28.375 0.073 1 95.56 606 HIS A CA 1
ATOM 4810 C C . HIS A 1 606 ? 18.828 27.234 -0.57 1 95.56 606 HIS A C 1
ATOM 4812 O O . HIS A 1 606 ? 18.109 27.453 -1.548 1 95.56 606 HIS A O 1
ATOM 4818 N N . GLY A 1 607 ? 18.984 26.047 -0.201 1 95.69 607 GLY A N 1
ATOM 4819 C CA . GLY A 1 607 ? 18.312 24.844 -0.645 1 95.69 607 GLY A CA 1
ATOM 4820 C C . GLY A 1 607 ? 18.203 23.781 0.435 1 95.69 607 GLY A C 1
ATOM 4821 O O . GLY A 1 607 ? 19 23.766 1.38 1 95.69 607 GLY A O 1
ATOM 4822 N N . SER A 1 608 ? 17.25 23 0.305 1 96.19 608 SER A N 1
ATOM 4823 C CA . SER A 1 608 ? 17.094 21.938 1.303 1 96.19 608 SER A CA 1
ATOM 4824 C C . SER A 1 608 ? 16.297 20.766 0.742 1 96.19 608 SER A C 1
ATOM 4826 O O . SER A 1 608 ? 15.57 20.906 -0.239 1 96.19 608 SER A O 1
ATOM 4828 N N . CYS A 1 609 ? 16.469 19.594 1.237 1 97.12 609 CYS A N 1
ATOM 4829 C CA . CYS A 1 609 ? 15.711 18.375 0.967 1 97.12 609 CYS A CA 1
ATOM 4830 C C . CYS A 1 609 ? 15.461 17.594 2.252 1 97.12 609 CYS A C 1
ATOM 4832 O O . CYS A 1 609 ? 16.391 17.297 2.996 1 97.12 609 CYS A O 1
ATOM 4834 N N . ASN A 1 610 ? 14.18 17.359 2.504 1 97.19 610 ASN A N 1
ATOM 4835 C CA . ASN A 1 610 ? 13.766 16.594 3.682 1 97.19 610 ASN A CA 1
ATOM 4836 C C . ASN A 1 610 ? 13.141 15.258 3.299 1 97.19 610 ASN A C 1
ATOM 4838 O O . ASN A 1 610 ? 12.203 15.211 2.5 1 97.19 610 ASN A O 1
ATOM 4842 N N . THR A 1 611 ? 13.688 14.141 3.77 1 98.31 611 THR A N 1
ATOM 4843 C CA . THR A 1 611 ? 13.141 12.805 3.586 1 98.31 611 THR A CA 1
ATOM 4844 C C . THR A 1 611 ? 12.648 12.227 4.914 1 98.31 611 THR A C 1
ATOM 4846 O O . THR A 1 611 ? 13.422 12.125 5.871 1 98.31 611 THR A O 1
ATOM 4849 N N . ASN A 1 612 ? 11.438 11.883 4.973 1 98.31 612 ASN A N 1
ATOM 4850 C CA . ASN A 1 612 ? 10.82 11.266 6.145 1 98.31 612 ASN A CA 1
ATOM 4851 C C . ASN A 1 612 ? 10.336 9.852 5.84 1 98.31 612 ASN A C 1
ATOM 4853 O O . ASN A 1 612 ? 9.68 9.625 4.82 1 98.31 612 ASN A O 1
ATOM 4857 N N . VAL A 1 613 ? 10.641 8.891 6.73 1 98.75 613 VAL A N 1
ATOM 4858 C CA . VAL A 1 613 ? 10.266 7.492 6.547 1 98.75 613 VAL A CA 1
ATOM 4859 C C . VAL A 1 613 ? 9.609 6.957 7.82 1 98.75 613 VAL A C 1
ATOM 4861 O O . VAL A 1 613 ? 10.148 7.121 8.922 1 98.75 613 VAL A O 1
ATOM 4864 N N . TRP A 1 614 ? 8.438 6.375 7.734 1 98.75 614 TRP A N 1
ATOM 4865 C CA . TRP A 1 614 ? 7.758 5.629 8.797 1 98.75 614 TRP A CA 1
ATOM 4866 C C . TRP A 1 614 ? 7.566 4.172 8.398 1 98.75 614 TRP A C 1
ATOM 4868 O O . TRP A 1 614 ? 7.082 3.879 7.301 1 98.75 614 TRP A O 1
ATOM 4878 N N . LYS A 1 615 ? 7.965 3.232 9.242 1 98.69 615 LYS A N 1
ATOM 4879 C CA . LYS A 1 615 ? 7.816 1.804 8.984 1 98.69 615 LYS A CA 1
ATOM 4880 C C . LYS A 1 615 ? 7.113 1.106 10.148 1 98.69 615 LYS A C 1
ATOM 4882 O O . LYS A 1 615 ? 7.223 1.54 11.297 1 98.69 615 LYS A O 1
ATOM 4887 N N . ILE A 1 616 ? 6.418 0.017 9.781 1 98.5 616 ILE A N 1
ATOM 4888 C CA . ILE A 1 616 ? 5.855 -0.84 10.82 1 98.5 616 ILE A CA 1
ATOM 4889 C C . ILE A 1 616 ? 5.531 -2.213 10.234 1 98.5 616 ILE A C 1
ATOM 4891 O O . ILE A 1 616 ? 5.039 -2.316 9.109 1 98.5 616 ILE A O 1
ATOM 4895 N N . LYS A 1 617 ? 5.902 -3.32 10.93 1 96.5 617 LYS A N 1
ATOM 4896 C CA . LYS A 1 617 ? 5.535 -4.68 10.547 1 96.5 617 LYS A CA 1
ATOM 4897 C C . LYS A 1 617 ? 4.148 -5.043 11.07 1 96.5 617 LYS A C 1
ATOM 4899 O O . LYS A 1 617 ? 3.797 -4.695 12.203 1 96.5 617 LYS A O 1
ATOM 4904 N N . GLU A 1 618 ? 3.557 -5.891 10.148 1 88.56 618 GLU A N 1
ATOM 4905 C CA . GLU A 1 618 ? 2.219 -6.332 10.539 1 88.56 618 GLU A CA 1
ATOM 4906 C C . GLU A 1 618 ? 2.26 -7.172 11.805 1 88.56 618 GLU A C 1
ATOM 4908 O O . GLU A 1 618 ? 3.186 -7.961 12.008 1 88.56 618 GLU A O 1
ATOM 4913 N N . ASN A 1 619 ? 1.718 -6.789 12.93 1 87.44 619 ASN A N 1
ATOM 4914 C CA . ASN A 1 619 ? 1.477 -7.508 14.172 1 87.44 619 ASN A CA 1
ATOM 4915 C C . ASN A 1 619 ? 2.607 -7.289 15.18 1 87.44 619 ASN A C 1
ATOM 4917 O O . ASN A 1 619 ? 2.758 -8.055 16.125 1 87.44 619 ASN A O 1
ATOM 4921 N N . ASP A 1 620 ? 3.51 -6.426 14.867 1 95.88 620 ASP A N 1
ATOM 4922 C CA . ASP A 1 620 ? 4.57 -6.094 15.82 1 95.88 620 ASP A CA 1
ATOM 4923 C C . ASP A 1 620 ? 4.621 -4.59 16.078 1 95.88 620 ASP A C 1
ATOM 4925 O O . ASP A 1 620 ? 5.406 -3.871 15.461 1 95.88 620 ASP A O 1
ATOM 4929 N N . PRO A 1 621 ? 3.889 -4.199 17.062 1 97.06 621 PRO A N 1
ATOM 4930 C CA . PRO A 1 621 ? 3.879 -2.762 17.328 1 97.06 621 PRO A CA 1
ATOM 4931 C C . PRO A 1 621 ? 5.254 -2.229 17.734 1 97.06 621 PRO A C 1
ATOM 4933 O O . PRO A 1 621 ? 5.516 -1.03 17.594 1 97.06 621 PRO A O 1
ATOM 4936 N N . LEU A 1 622 ? 6.164 -3.055 18.203 1 98.19 622 LEU A N 1
ATOM 4937 C CA . LEU A 1 622 ? 7.488 -2.619 18.641 1 98.19 622 LEU A CA 1
ATOM 4938 C C . LEU A 1 622 ? 8.414 -2.416 17.438 1 98.19 622 LEU A C 1
ATOM 4940 O O . LEU A 1 622 ? 9.531 -1.921 17.594 1 98.19 622 LEU A O 1
ATOM 4944 N N . SER A 1 623 ? 7.906 -2.76 16.219 1 98.38 623 SER A N 1
ATOM 4945 C CA . SER A 1 623 ? 8.695 -2.57 15 1 98.38 623 SER A CA 1
ATOM 4946 C C . SER A 1 623 ? 8.57 -1.145 14.477 1 98.38 623 SER A C 1
ATOM 4948 O O . SER A 1 623 ? 9.234 -0.773 13.508 1 98.38 623 SER A O 1
ATOM 4950 N N . ALA A 1 624 ? 7.727 -0.336 15.133 1 98.5 624 ALA A N 1
ATOM 4951 C CA . ALA A 1 624 ? 7.535 1.04 14.68 1 98.5 624 ALA A CA 1
ATOM 4952 C C . ALA A 1 624 ? 8.867 1.775 14.578 1 98.5 624 ALA A C 1
ATOM 4954 O O . ALA A 1 624 ? 9.703 1.688 15.484 1 98.5 624 ALA A O 1
ATOM 4955 N N . TYR A 1 625 ? 9.086 2.418 13.438 1 98.75 625 TYR A N 1
ATOM 4956 C CA . TYR A 1 625 ? 10.352 3.07 13.109 1 98.75 625 TYR A CA 1
ATOM 4957 C C . TYR A 1 625 ? 10.109 4.383 12.375 1 98.75 625 TYR A C 1
ATOM 4959 O O . TYR A 1 625 ? 9.367 4.422 11.391 1 98.75 625 TYR A O 1
ATOM 4967 N N . ASN A 1 626 ? 10.672 5.461 12.852 1 98.88 626 ASN A N 1
ATOM 4968 C CA . ASN A 1 626 ? 10.602 6.77 12.211 1 98.88 626 ASN A CA 1
ATOM 4969 C C . ASN A 1 626 ? 11.992 7.355 11.984 1 98.88 626 ASN A C 1
ATOM 4971 O O . ASN A 1 626 ? 12.805 7.422 12.906 1 98.88 626 ASN A O 1
ATOM 4975 N N . GLU A 1 627 ? 12.25 7.73 10.719 1 98.88 627 GLU A N 1
ATOM 4976 C CA . GLU A 1 627 ? 13.539 8.312 10.344 1 98.88 627 GLU A CA 1
ATOM 4977 C C . GLU A 1 627 ? 13.352 9.594 9.531 1 98.88 627 GLU A C 1
ATOM 4979 O O . GLU A 1 627 ? 12.5 9.648 8.641 1 98.88 627 GLU A O 1
ATOM 4984 N N . CYS A 1 628 ? 14.086 10.617 9.875 1 98.69 628 CYS A N 1
ATOM 4985 C CA . CYS A 1 628 ? 14.094 11.875 9.133 1 98.69 628 CYS A CA 1
ATOM 4986 C C . CYS A 1 628 ? 15.508 12.242 8.695 1 98.69 628 CYS A C 1
ATOM 4988 O O . CYS A 1 628 ? 16.422 12.297 9.523 1 98.69 628 CYS A O 1
ATOM 4990 N N . LEU A 1 629 ? 15.68 12.508 7.422 1 98.56 629 LEU A N 1
ATOM 4991 C CA . LEU A 1 629 ? 16.922 12.984 6.836 1 98.56 629 LEU A CA 1
ATOM 4992 C C . LEU A 1 629 ? 16.766 14.391 6.262 1 98.56 629 LEU A C 1
ATOM 4994 O O . LEU A 1 629 ? 15.805 14.656 5.535 1 98.56 629 LEU A O 1
ATOM 4998 N N . TYR A 1 630 ? 17.672 15.25 6.637 1 97.62 630 TYR A N 1
ATOM 4999 C CA . TYR A 1 630 ? 17.609 16.641 6.168 1 97.62 630 TYR A CA 1
ATOM 5000 C C . TYR A 1 630 ? 18.953 17.078 5.602 1 97.62 630 TYR A C 1
ATOM 5002 O O . TYR A 1 630 ? 19.984 16.906 6.242 1 97.62 630 TYR A O 1
ATOM 5010 N N . SER A 1 631 ? 18.938 17.547 4.359 1 97.94 631 SER A N 1
ATOM 5011 C CA . SER A 1 631 ? 20.078 18.234 3.775 1 97.94 631 SER A CA 1
ATOM 5012 C C . SER A 1 631 ? 19.781 19.719 3.564 1 97.94 631 SER A C 1
ATOM 5014 O O . SER A 1 631 ? 18.734 20.078 3.051 1 97.94 631 SER A O 1
ATOM 5016 N N . TYR A 1 632 ? 20.703 20.562 3.99 1 97.44 632 TYR A N 1
ATOM 5017 C CA . TYR A 1 632 ? 20.531 22 3.883 1 97.44 632 TYR A CA 1
ATOM 5018 C C . TYR A 1 632 ? 21.797 22.672 3.352 1 97.44 632 TYR A C 1
ATOM 5020 O O . TYR A 1 632 ? 22.906 22.312 3.748 1 97.44 632 TYR A O 1
ATOM 5028 N N . SER A 1 633 ? 21.625 23.594 2.408 1 97.25 633 SER A N 1
ATOM 5029 C CA . SER A 1 633 ? 22.734 24.375 1.862 1 97.25 633 SER A CA 1
ATOM 5030 C C . SER A 1 633 ? 22.406 25.859 1.837 1 97.25 633 SER A C 1
ATOM 5032 O O . SER A 1 633 ? 21.25 26.25 1.587 1 97.25 633 SER A O 1
ATOM 5034 N N . MET A 1 634 ? 23.375 26.672 2.117 1 97.06 634 MET A N 1
ATOM 5035 C CA . MET A 1 634 ? 23.219 28.109 2.066 1 97.06 634 MET A CA 1
ATOM 5036 C C . MET A 1 634 ? 24.562 28.797 1.829 1 97.06 634 MET A C 1
ATOM 5038 O O . MET A 1 634 ? 25.609 28.234 2.146 1 97.06 634 MET A O 1
ATOM 5042 N N . GLY A 1 635 ? 24.516 29.969 1.231 1 96.69 635 GLY A N 1
ATOM 5043 C CA . GLY A 1 635 ? 25.75 30.719 1.045 1 96.69 635 GLY A CA 1
ATOM 5044 C C . GLY A 1 635 ? 25.594 31.875 0.084 1 96.69 635 GLY A C 1
ATOM 5045 O O . GLY A 1 635 ? 24.484 32.312 -0.187 1 96.69 635 GLY A O 1
ATOM 5046 N N . ARG A 1 636 ? 26.703 32.375 -0.209 1 96.94 636 ARG A N 1
ATOM 5047 C CA . ARG A 1 636 ? 26.906 33.438 -1.185 1 96.94 636 ARG A CA 1
ATOM 5048 C C . ARG A 1 636 ? 28.172 33.219 -1.992 1 96.94 636 ARG A C 1
ATOM 5050 O O . ARG A 1 636 ? 29.281 33.438 -1.488 1 96.94 636 ARG A O 1
ATOM 5057 N N . LYS A 1 637 ? 27.984 32.969 -3.252 1 94.5 637 LYS A N 1
ATOM 5058 C CA . LYS A 1 637 ? 29.109 32.562 -4.094 1 94.5 637 LYS A CA 1
ATOM 5059 C C . LYS A 1 637 ? 30.172 33.656 -4.168 1 94.5 637 LYS A C 1
ATOM 5061 O O . LYS A 1 637 ? 31.359 33.375 -4.035 1 94.5 637 LYS A O 1
ATOM 5066 N N . GLU A 1 638 ? 29.75 34.844 -4.367 1 94.38 638 GLU A N 1
ATOM 5067 C CA . GLU A 1 638 ? 30.672 35.938 -4.57 1 94.38 638 GLU A CA 1
ATOM 5068 C C . GLU A 1 638 ? 31.531 36.188 -3.33 1 94.38 638 GLU A C 1
ATOM 5070 O O . GLU A 1 638 ? 32.625 36.75 -3.422 1 94.38 638 GLU A O 1
ATOM 5075 N N . ASP A 1 639 ? 31.062 35.75 -2.211 1 95.19 639 ASP A N 1
ATOM 5076 C CA . ASP A 1 639 ? 31.781 35.969 -0.958 1 95.19 639 ASP A CA 1
ATOM 5077 C C . ASP A 1 639 ? 32.562 34.719 -0.546 1 95.19 639 ASP A C 1
ATOM 5079 O O . ASP A 1 639 ? 33.219 34.719 0.505 1 95.19 639 ASP A O 1
ATOM 5083 N N . GLY A 1 640 ? 32.469 33.688 -1.33 1 96 640 GLY A N 1
ATOM 5084 C CA . GLY A 1 640 ? 33.062 32.438 -0.924 1 96 640 GLY A CA 1
ATOM 5085 C C . GLY A 1 640 ? 32.469 31.859 0.348 1 96 640 GLY A C 1
ATOM 5086 O O . GLY A 1 640 ? 33.188 31.25 1.152 1 96 640 GLY A O 1
ATOM 5087 N N . TRP A 1 641 ? 31.281 32.219 0.694 1 96.62 641 TRP A N 1
ATOM 5088 C CA . TRP A 1 641 ? 30.531 31.719 1.846 1 96.62 641 TRP A CA 1
ATOM 5089 C C . TRP A 1 641 ? 29.578 30.594 1.439 1 96.62 641 TRP A C 1
ATOM 5091 O O . TRP A 1 641 ? 28.531 30.844 0.827 1 96.62 641 TRP A O 1
ATOM 5101 N N . ASN A 1 642 ? 30.016 29.312 1.708 1 97.31 642 ASN A N 1
ATOM 5102 C CA . ASN A 1 642 ? 29.25 28.109 1.37 1 97.31 642 ASN A CA 1
ATOM 5103 C C . ASN A 1 642 ? 29.141 27.156 2.559 1 97.31 642 ASN A C 1
ATOM 5105 O O . ASN A 1 642 ? 30.141 26.562 2.971 1 97.31 642 ASN A O 1
ATOM 5109 N N . VAL A 1 643 ? 27.906 27.016 3.021 1 97.62 643 VAL A N 1
ATOM 5110 C CA . VAL A 1 643 ? 27.688 26.125 4.16 1 97.62 643 VAL A CA 1
ATOM 5111 C C . VAL A 1 643 ? 26.75 25 3.754 1 97.62 643 VAL A C 1
ATOM 5113 O O . VAL A 1 643 ? 25.812 25.203 2.965 1 97.62 643 VAL A O 1
ATOM 5116 N N . LYS A 1 644 ? 27 23.781 4.215 1 98.25 644 LYS A N 1
ATOM 5117 C CA . LYS A 1 644 ? 26.156 22.625 4.059 1 98.25 644 LYS A CA 1
ATOM 5118 C C . LYS A 1 644 ? 25.969 21.891 5.387 1 98.25 644 LYS A C 1
ATOM 5120 O O . LYS A 1 644 ? 26.906 21.766 6.168 1 98.25 644 LYS A O 1
ATOM 5125 N N . MET A 1 645 ? 24.797 21.469 5.664 1 98.5 645 MET A N 1
ATOM 5126 C CA . MET A 1 645 ? 24.5 20.656 6.836 1 98.5 645 MET A CA 1
ATOM 5127 C C . MET A 1 645 ? 23.625 19.469 6.461 1 98.5 645 MET A C 1
ATOM 5129 O O . MET A 1 645 ? 22.781 19.562 5.574 1 98.5 645 MET A O 1
ATOM 5133 N N . GLU A 1 646 ? 23.859 18.344 7.082 1 98.56 646 GLU A N 1
ATOM 5134 C CA . GLU A 1 646 ? 23 17.156 7.008 1 98.56 646 GLU A CA 1
ATOM 5135 C C . GLU A 1 646 ? 22.625 16.656 8.398 1 98.56 646 GLU A C 1
ATOM 5137 O O . GLU A 1 646 ? 23.484 16.562 9.281 1 98.56 646 GLU A O 1
ATOM 5142 N N . THR A 1 647 ? 21.406 16.469 8.555 1 98.56 647 THR A N 1
ATOM 5143 C CA . THR A 1 647 ? 20.938 15.945 9.828 1 98.56 647 THR A CA 1
ATOM 5144 C C . THR A 1 647 ? 20.188 14.625 9.633 1 98.56 647 THR A C 1
ATOM 5146 O O . THR A 1 647 ? 19.578 14.398 8.594 1 98.56 647 THR A O 1
ATOM 5149 N N . THR A 1 648 ? 20.328 13.695 10.555 1 98.69 648 THR A N 1
ATOM 5150 C CA . THR A 1 648 ? 19.594 12.445 10.648 1 98.69 648 THR A CA 1
ATOM 5151 C C . THR A 1 648 ? 18.953 12.281 12.023 1 98.69 648 THR A C 1
ATOM 5153 O O . THR A 1 648 ? 19.625 12.438 13.047 1 98.69 648 THR A O 1
ATOM 5156 N N . ALA A 1 649 ? 17.734 12.031 12.055 1 98.81 649 ALA A N 1
ATOM 5157 C CA . ALA A 1 649 ? 17.016 11.734 13.289 1 98.81 649 ALA A CA 1
ATOM 5158 C C . ALA A 1 649 ? 16.266 10.406 13.18 1 98.81 649 ALA A C 1
ATOM 5160 O O . ALA A 1 649 ? 15.641 10.125 12.148 1 98.81 649 ALA A O 1
ATOM 5161 N N . VAL A 1 650 ? 16.359 9.555 14.195 1 98.88 650 VAL A N 1
ATOM 5162 C CA . VAL A 1 650 ? 15.672 8.273 14.219 1 98.88 650 VAL A CA 1
ATOM 5163 C C . VAL A 1 650 ? 14.969 8.086 15.562 1 98.88 650 VAL A C 1
ATOM 5165 O O . VAL A 1 650 ? 15.539 8.375 16.609 1 98.88 650 VAL A O 1
ATOM 5168 N N . LEU A 1 651 ? 13.75 7.699 15.531 1 98.88 651 LEU A N 1
ATOM 5169 C CA . LEU A 1 651 ? 12.992 7.344 16.719 1 98.88 651 LEU A CA 1
ATOM 5170 C C . LEU A 1 651 ? 12.422 5.934 16.609 1 98.88 651 LEU A C 1
ATOM 5172 O O . LEU A 1 651 ? 11.812 5.59 15.594 1 98.88 651 LEU A O 1
ATOM 5176 N N . GLN A 1 652 ? 12.648 5.102 17.578 1 98.62 652 GLN A N 1
ATOM 5177 C CA . GLN A 1 652 ? 12.109 3.762 17.781 1 98.62 652 GLN A CA 1
ATOM 5178 C C . GLN A 1 652 ? 11.648 3.566 19.234 1 98.62 652 GLN A C 1
ATOM 5180 O O . GLN A 1 652 ? 11.875 4.43 20.078 1 98.62 652 GLN A O 1
ATOM 5185 N N . ALA A 1 653 ? 10.969 2.447 19.406 1 98.44 653 ALA A N 1
ATOM 5186 C CA . ALA A 1 653 ? 10.57 2.168 20.781 1 98.44 653 ALA A CA 1
ATOM 5187 C C . ALA A 1 653 ? 10.547 0.667 21.062 1 98.44 653 ALA A C 1
ATOM 5189 O O . ALA A 1 653 ? 10.188 -0.124 20.188 1 98.44 653 ALA A O 1
ATOM 5190 N N . ASP A 1 654 ? 11.039 0.278 22.219 1 98 654 ASP A N 1
ATOM 5191 C CA . ASP A 1 654 ? 10.711 -1.042 22.734 1 98 654 ASP A CA 1
ATOM 5192 C C . ASP A 1 654 ? 9.578 -0.961 23.75 1 98 654 ASP A C 1
ATOM 5194 O O . ASP A 1 654 ? 8.836 0.025 23.797 1 98 654 ASP A O 1
ATOM 5198 N N . ALA A 1 655 ? 9.312 -1.992 24.516 1 97.56 655 ALA A N 1
ATOM 5199 C CA . ALA A 1 655 ? 8.141 -2.043 25.391 1 97.56 655 ALA A CA 1
ATOM 5200 C C . ALA A 1 655 ? 8.242 -1.013 26.516 1 97.56 655 ALA A C 1
ATOM 5202 O O . ALA A 1 655 ? 7.227 -0.545 27.031 1 97.56 655 ALA A O 1
ATOM 5203 N N . GLU A 1 656 ? 9.508 -0.54 26.812 1 97.94 656 GLU A N 1
ATOM 5204 C CA . GLU A 1 656 ? 9.68 0.259 28.031 1 97.94 656 GLU A CA 1
ATOM 5205 C C . GLU A 1 656 ? 10.242 1.639 27.703 1 97.94 656 GLU A C 1
ATOM 5207 O O . GLU A 1 656 ? 10.117 2.57 28.5 1 97.94 656 GLU A O 1
ATOM 5212 N N . ASN A 1 657 ? 10.867 1.746 26.547 1 98.62 657 ASN A N 1
ATOM 5213 C CA . ASN A 1 657 ? 11.617 2.967 26.281 1 98.62 657 ASN A CA 1
ATOM 5214 C C . ASN A 1 657 ? 11.445 3.42 24.828 1 98.62 657 ASN A C 1
ATOM 5216 O O . ASN A 1 657 ? 11.242 2.596 23.938 1 98.62 657 ASN A O 1
ATOM 5220 N N . PHE A 1 658 ? 11.516 4.746 24.672 1 98.69 658 PHE A N 1
ATOM 5221 C CA . PHE A 1 658 ? 11.812 5.332 23.359 1 98.69 658 PHE A CA 1
ATOM 5222 C C . PHE A 1 658 ? 13.32 5.441 23.156 1 98.69 658 PHE A C 1
ATOM 5224 O O . PHE A 1 658 ? 14.055 5.773 24.094 1 98.69 658 PHE A O 1
ATOM 5231 N N . HIS A 1 659 ? 13.797 5.109 22 1 98.88 659 HIS A N 1
ATOM 5232 C CA . HIS A 1 659 ? 15.18 5.289 21.578 1 98.88 659 HIS A CA 1
ATOM 5233 C C . HIS A 1 659 ? 15.297 6.375 20.516 1 98.88 659 HIS A C 1
ATOM 5235 O O . HIS A 1 659 ? 14.828 6.203 19.391 1 98.88 659 HIS A O 1
ATOM 5241 N N . LEU A 1 660 ? 15.906 7.48 20.891 1 98.81 660 LEU A N 1
ATOM 5242 C CA . LEU A 1 660 ? 16.031 8.641 20.016 1 98.81 660 LEU A CA 1
ATOM 5243 C C . LEU A 1 660 ? 17.484 8.898 19.641 1 98.81 660 LEU A C 1
ATOM 5245 O O . LEU A 1 660 ? 18.359 8.938 20.516 1 98.81 660 LEU A O 1
ATOM 5249 N N . SER A 1 661 ? 17.75 8.992 18.375 1 98.75 661 SER A N 1
ATOM 5250 C CA . SER A 1 661 ? 19.078 9.352 17.906 1 98.75 661 SER A CA 1
ATOM 5251 C C . SER A 1 661 ? 19.016 10.555 16.969 1 98.75 661 SER A C 1
ATOM 5253 O O . SER A 1 661 ? 18.156 10.633 16.094 1 98.75 661 SER A O 1
ATOM 5255 N N . ASN A 1 662 ? 19.891 11.539 17.203 1 98.62 662 ASN A N 1
ATOM 5256 C CA . ASN A 1 662 ? 20.078 12.703 16.344 1 98.62 662 ASN A CA 1
ATOM 5257 C C . ASN A 1 662 ? 21.531 12.883 15.945 1 98.62 662 ASN A C 1
ATOM 5259 O O . ASN A 1 662 ? 22.438 12.633 16.75 1 98.62 662 ASN A O 1
ATOM 5263 N N . LYS A 1 663 ? 21.734 13.25 14.711 1 98.75 663 LYS A N 1
ATOM 5264 C CA . LYS A 1 663 ? 23.078 13.523 14.219 1 98.75 663 LYS A CA 1
ATOM 5265 C C . LYS A 1 663 ? 23.094 14.734 13.289 1 98.75 663 LYS A C 1
ATOM 5267 O O . LYS A 1 663 ? 22.156 14.93 12.508 1 98.75 663 LYS A O 1
ATOM 5272 N N . ILE A 1 664 ? 24.078 15.594 13.375 1 98.62 664 ILE A N 1
ATOM 5273 C CA . ILE A 1 664 ? 24.297 16.703 12.445 1 98.62 664 ILE A CA 1
ATOM 5274 C C . ILE A 1 664 ? 25.75 16.688 11.961 1 98.62 664 ILE A C 1
ATOM 5276 O O . ILE A 1 664 ? 26.672 16.438 12.734 1 98.62 664 ILE A O 1
ATOM 5280 N N . VAL A 1 665 ? 25.984 16.781 10.688 1 98.69 665 VAL A N 1
ATOM 5281 C CA . VAL A 1 665 ? 27.281 17 10.047 1 98.69 665 VAL A CA 1
ATOM 5282 C C . VAL A 1 665 ? 27.25 18.312 9.273 1 98.69 665 VAL A C 1
ATOM 5284 O O . VAL A 1 665 ? 26.312 18.594 8.539 1 98.69 665 VAL A O 1
ATOM 5287 N N . ALA A 1 666 ? 28.297 19.141 9.477 1 98.62 666 ALA A N 1
ATOM 5288 C CA . ALA A 1 666 ? 28.328 20.469 8.859 1 98.62 666 ALA A CA 1
ATOM 5289 C C . ALA A 1 666 ? 29.641 20.703 8.133 1 98.62 666 ALA A C 1
ATOM 5291 O O . ALA A 1 666 ? 30.703 20.312 8.609 1 98.62 666 ALA A O 1
ATOM 5292 N N . TRP A 1 667 ? 29.578 21.328 7 1 98.62 667 TRP A N 1
ATOM 5293 C CA . TRP A 1 667 ? 30.734 21.656 6.176 1 98.62 667 TRP A CA 1
ATOM 5294 C C . TRP A 1 667 ? 30.734 23.141 5.805 1 98.62 667 TRP A C 1
ATOM 5296 O O . TRP A 1 667 ? 29.672 23.719 5.578 1 98.62 667 TRP A O 1
ATOM 5306 N N . GLU A 1 668 ? 31.844 23.812 5.746 1 98 668 GLU A N 1
ATOM 5307 C CA . GLU A 1 668 ? 32.094 25.109 5.117 1 98 668 GLU A CA 1
ATOM 5308 C C . GLU A 1 668 ? 33.062 24.953 3.928 1 98 668 GLU A C 1
ATOM 5310 O O . GLU A 1 668 ? 34.188 24.484 4.078 1 98 668 GLU A O 1
ATOM 5315 N N . ASN A 1 669 ? 32.594 25.344 2.789 1 97.31 669 ASN A N 1
ATOM 5316 C CA . ASN A 1 669 ? 33.375 25.203 1.58 1 97.31 669 ASN A CA 1
ATOM 5317 C C . ASN A 1 669 ? 33.969 23.797 1.44 1 97.31 669 ASN A C 1
ATOM 5319 O O . ASN A 1 669 ? 35.156 23.609 1.244 1 97.31 669 ASN A O 1
ATOM 5323 N N . ASP A 1 670 ? 33.156 22.812 1.708 1 95.88 670 ASP A N 1
ATOM 5324 C CA . ASP A 1 670 ? 33.375 21.375 1.513 1 95.88 670 ASP A CA 1
ATOM 5325 C C . ASP A 1 670 ? 34.344 20.844 2.559 1 95.88 670 ASP A C 1
ATOM 5327 O O . ASP A 1 670 ? 34.812 19.703 2.455 1 95.88 670 ASP A O 1
ATOM 5331 N N . GLU A 1 671 ? 34.688 21.609 3.535 1 97.69 671 GLU A N 1
ATOM 5332 C CA . GLU A 1 671 ? 35.5 21.156 4.648 1 97.69 671 GLU A CA 1
ATOM 5333 C C . GLU A 1 671 ? 34.656 20.891 5.891 1 97.69 671 GLU A C 1
ATOM 5335 O O . GLU A 1 671 ? 33.844 21.719 6.273 1 97.69 671 GLU A O 1
ATOM 5340 N N . LEU A 1 672 ? 34.906 19.75 6.52 1 97.94 672 LEU A N 1
ATOM 5341 C CA . LEU A 1 672 ? 34.156 19.375 7.719 1 97.94 672 LEU A CA 1
ATOM 5342 C C . LEU A 1 672 ? 34.438 20.359 8.852 1 97.94 672 LEU A C 1
ATOM 5344 O O . LEU A 1 672 ? 35.594 20.625 9.18 1 97.94 672 LEU A O 1
ATOM 5348 N N . VAL A 1 673 ? 33.406 20.938 9.367 1 96.44 673 VAL A N 1
ATOM 5349 C CA . VAL A 1 673 ? 33.531 21.922 10.445 1 96.44 673 VAL A CA 1
ATOM 5350 C C . VAL A 1 673 ? 33.062 21.297 11.766 1 96.44 673 VAL A C 1
ATOM 5352 O O . VAL A 1 673 ? 33.625 21.609 12.82 1 96.44 673 VAL A O 1
ATOM 5355 N N . ALA A 1 674 ? 32.031 20.531 11.68 1 97.38 674 ALA A N 1
ATOM 5356 C CA . ALA A 1 674 ? 31.484 19.969 12.906 1 97.38 674 ALA A CA 1
ATOM 5357 C C . ALA A 1 674 ? 30.703 18.688 12.625 1 97.38 674 ALA A C 1
ATOM 5359 O O . ALA A 1 674 ? 30.125 18.531 11.547 1 97.38 674 ALA A O 1
ATOM 5360 N N . GLU A 1 675 ? 30.734 17.734 13.484 1 97.62 675 GLU A N 1
ATOM 5361 C CA . GLU A 1 675 ? 29.922 16.531 13.555 1 97.62 675 GLU A CA 1
ATOM 5362 C C . GLU A 1 675 ? 29.484 16.25 14.984 1 97.62 675 GLU A C 1
ATOM 5364 O O . GLU A 1 675 ? 30.312 16.109 15.883 1 97.62 675 GLU A O 1
ATOM 5369 N N . LYS A 1 676 ? 28.219 16.234 15.203 1 97.94 676 LYS A N 1
ATOM 5370 C CA . LYS A 1 676 ? 27.688 15.977 16.531 1 97.94 676 LYS A CA 1
ATOM 5371 C C . LYS A 1 676 ? 26.594 14.898 16.5 1 97.94 676 LYS A C 1
ATOM 5373 O O . LYS A 1 676 ? 25.812 14.836 15.539 1 97.94 676 LYS A O 1
ATOM 5378 N N . LYS A 1 677 ? 26.562 14.031 17.469 1 98.12 677 LYS A N 1
ATOM 5379 C CA . LYS A 1 677 ? 25.562 12.977 17.609 1 98.12 677 LYS A CA 1
ATOM 5380 C C . LYS A 1 677 ? 25.016 12.914 19.016 1 98.12 677 LYS A C 1
ATOM 5382 O O . LYS A 1 677 ? 25.75 13.062 20 1 98.12 677 LYS A O 1
ATOM 5387 N N . TRP A 1 678 ? 23.766 12.82 19.172 1 98.5 678 TRP A N 1
ATOM 5388 C CA . TRP A 1 678 ? 23.062 12.609 20.438 1 98.5 678 TRP A CA 1
ATOM 5389 C C . TRP A 1 678 ? 22.281 11.297 20.422 1 98.5 678 TRP A C 1
ATOM 5391 O O . TRP A 1 678 ? 21.609 10.992 19.438 1 98.5 678 TRP A O 1
ATOM 5401 N N . VAL A 1 679 ? 22.391 10.445 21.406 1 98.38 679 VAL A N 1
ATOM 5402 C CA . VAL A 1 679 ? 21.641 9.211 21.578 1 98.38 679 VAL A CA 1
ATOM 5403 C C . VAL A 1 679 ? 20.969 9.203 22.938 1 98.38 679 VAL A C 1
ATOM 5405 O O . VAL A 1 679 ? 21.641 9.281 23.969 1 98.38 679 VAL A O 1
ATOM 5408 N N . ASP A 1 680 ? 19.703 9.117 22.938 1 98.5 680 ASP A N 1
ATOM 5409 C CA . ASP A 1 680 ? 18.938 9.219 24.188 1 98.5 680 ASP A CA 1
ATOM 5410 C C . ASP A 1 680 ? 18 8.023 24.344 1 98.5 680 ASP A C 1
ATOM 5412 O O . ASP A 1 680 ? 17.422 7.547 23.375 1 98.5 680 ASP A O 1
ATOM 5416 N N . VAL A 1 681 ? 17.891 7.516 25.531 1 98.62 681 VAL A N 1
ATOM 5417 C CA . VAL A 1 681 ? 16.891 6.531 25.938 1 98.62 681 VAL A CA 1
ATOM 5418 C C . VAL A 1 681 ? 15.914 7.164 26.922 1 98.62 681 VAL A C 1
ATOM 5420 O O . VAL A 1 681 ? 16.312 7.598 28.016 1 98.62 681 VAL A O 1
ATOM 5423 N N . ILE A 1 682 ? 14.688 7.258 26.531 1 98.62 682 ILE A N 1
ATOM 5424 C CA . ILE A 1 682 ? 13.664 7.945 27.297 1 98.62 682 ILE A CA 1
ATOM 5425 C C . ILE A 1 682 ? 12.555 6.965 27.672 1 98.62 682 ILE A C 1
ATOM 5427 O O . ILE A 1 682 ? 11.961 6.324 26.797 1 98.62 682 ILE A O 1
ATOM 5431 N N . LYS A 1 683 ? 12.219 6.859 28.953 1 98.31 683 LYS A N 1
ATOM 5432 C CA . LYS A 1 683 ? 11.203 5.918 29.422 1 98.31 683 LYS A CA 1
ATOM 5433 C C . LYS A 1 683 ? 9.836 6.25 28.828 1 98.31 683 LYS A C 1
ATOM 5435 O O . LYS A 1 683 ? 9.461 7.422 28.75 1 98.31 683 LYS A O 1
ATOM 5440 N N . ARG A 1 684 ? 9.094 5.223 28.438 1 97.88 684 ARG A N 1
ATOM 5441 C CA . ARG A 1 684 ? 7.691 5.414 28.078 1 97.88 684 ARG A CA 1
ATOM 5442 C C . ARG A 1 684 ? 6.844 5.684 29.312 1 97.88 684 ARG A C 1
ATOM 5444 O O . ARG A 1 684 ? 6.93 4.957 30.297 1 97.88 684 ARG A O 1
ATOM 5451 N N . VAL A 1 685 ? 6.113 6.73 29.234 1 97.44 685 VAL A N 1
ATOM 5452 C CA . VAL A 1 685 ? 5.203 7.09 30.312 1 97.44 685 VAL A CA 1
ATOM 5453 C C . VAL A 1 685 ? 3.764 7.102 29.797 1 97.44 685 VAL A C 1
ATOM 5455 O O . VAL A 1 685 ? 3.342 8.055 29.141 1 97.44 685 VAL A O 1
ATOM 5458 N N . TYR A 1 686 ? 2.951 6.066 30.172 1 96.75 686 TYR A N 1
ATOM 5459 C CA . TYR A 1 686 ? 1.569 5.863 29.75 1 96.75 686 TYR A CA 1
ATOM 5460 C C . TYR A 1 686 ? 1.459 5.832 28.234 1 96.75 686 TYR A C 1
ATOM 5462 O O . TYR A 1 686 ? 0.481 6.324 27.656 1 96.75 686 TYR A O 1
ATOM 5470 N N . ASN A 1 687 ? 2.492 5.551 27.547 1 93.56 687 ASN A N 1
ATOM 5471 C CA . ASN A 1 687 ? 2.514 5.434 26.094 1 93.56 687 ASN A CA 1
ATOM 5472 C C . ASN A 1 687 ? 3.037 4.07 25.656 1 93.56 687 ASN A C 1
ATOM 5474 O O . ASN A 1 687 ? 3.789 3.422 26.375 1 93.56 687 ASN A O 1
ATOM 5478 N N . MET B 1 1 ? 14.273 -19.844 -8.656 1 43.22 1 MET B N 1
ATOM 5479 C CA . MET B 1 1 ? 13.508 -19.922 -9.898 1 43.22 1 MET B CA 1
ATOM 5480 C C . MET B 1 1 ? 12.359 -20.922 -9.758 1 43.22 1 MET B C 1
ATOM 5482 O O . MET B 1 1 ? 12.391 -21.797 -8.898 1 43.22 1 MET B O 1
ATOM 5486 N N . ALA B 1 2 ? 11.406 -20.469 -10.477 1 43.59 2 ALA B N 1
ATOM 5487 C CA . ALA B 1 2 ? 10.18 -21.266 -10.492 1 43.59 2 ALA B CA 1
ATOM 5488 C C . ALA B 1 2 ? 10.492 -22.75 -10.594 1 43.59 2 ALA B C 1
ATOM 5490 O O . ALA B 1 2 ? 9.695 -23.594 -10.156 1 43.59 2 ALA B O 1
ATOM 5491 N N . PHE B 1 3 ? 11.852 -22.969 -10.961 1 51.56 3 PHE B N 1
ATOM 5492 C CA . PHE B 1 3 ? 12.047 -24.359 -11.328 1 51.56 3 PHE B CA 1
ATOM 5493 C C . PHE B 1 3 ? 13.086 -25.016 -10.43 1 51.56 3 PHE B C 1
ATOM 5495 O O . PHE B 1 3 ? 13.477 -26.172 -10.656 1 51.56 3 PHE B O 1
ATOM 5502 N N . ASN B 1 4 ? 13.453 -24.156 -9.328 1 51.72 4 ASN B N 1
ATOM 5503 C CA . ASN B 1 4 ? 14.555 -24.719 -8.555 1 51.72 4 ASN B CA 1
ATOM 5504 C C . ASN B 1 4 ? 14.047 -25.453 -7.312 1 51.72 4 ASN B C 1
ATOM 5506 O O . ASN B 1 4 ? 12.977 -25.125 -6.793 1 51.72 4 ASN B O 1
ATOM 5510 N N . VAL B 1 5 ? 14.734 -26.484 -7.074 1 54.81 5 VAL B N 1
ATOM 5511 C CA . VAL B 1 5 ? 14.461 -27.281 -5.883 1 54.81 5 VAL B CA 1
ATOM 5512 C C . VAL B 1 5 ? 14.797 -26.469 -4.629 1 54.81 5 VAL B C 1
ATOM 5514 O O . VAL B 1 5 ? 15.914 -25.953 -4.5 1 54.81 5 VAL B O 1
ATOM 5517 N N . LYS B 1 6 ? 13.875 -26.203 -3.9 1 61.09 6 LYS B N 1
ATOM 5518 C CA . LYS B 1 6 ? 14.141 -25.469 -2.662 1 61.09 6 LYS B CA 1
ATOM 5519 C C . LYS B 1 6 ? 14.414 -26.438 -1.511 1 61.09 6 LYS B C 1
ATOM 5521 O O . LYS B 1 6 ? 13.781 -27.5 -1.414 1 61.09 6 LYS B O 1
ATOM 5526 N N . ARG B 1 7 ? 15.391 -26.109 -0.676 1 51.12 7 ARG B N 1
ATOM 5527 C CA . ARG B 1 7 ? 15.695 -26.906 0.515 1 51.12 7 ARG B CA 1
ATOM 5528 C C . ARG B 1 7 ? 14.648 -26.672 1.603 1 51.12 7 ARG B C 1
ATOM 5530 O O . ARG B 1 7 ? 14.227 -25.547 1.844 1 51.12 7 ARG B O 1
ATOM 5537 N N . SER B 1 8 ? 13.875 -27.688 1.938 1 57.03 8 SER B N 1
ATOM 5538 C CA . SER B 1 8 ? 12.891 -27.609 3.008 1 57.03 8 SER B CA 1
ATOM 5539 C C . SER B 1 8 ? 13.5 -27.938 4.359 1 57.03 8 SER B C 1
ATOM 5541 O O . SER B 1 8 ? 14.281 -28.891 4.477 1 57.03 8 SER B O 1
ATOM 5543 N N . LYS B 1 9 ? 13.414 -27.203 5.434 1 59.88 9 LYS B N 1
ATOM 5544 C CA . LYS B 1 9 ? 14.016 -27.375 6.754 1 59.88 9 LYS B CA 1
ATOM 5545 C C . LYS B 1 9 ? 13.125 -28.234 7.648 1 59.88 9 LYS B C 1
ATOM 5547 O O . LYS B 1 9 ? 13.578 -28.766 8.664 1 59.88 9 LYS B O 1
ATOM 5552 N N . ARG B 1 10 ? 11.828 -28.188 7.496 1 58.44 10 ARG B N 1
ATOM 5553 C CA . ARG B 1 10 ? 11.078 -28.75 8.609 1 58.44 10 ARG B CA 1
ATOM 5554 C C . ARG B 1 10 ? 10.812 -30.234 8.398 1 58.44 10 ARG B C 1
ATOM 5556 O O . ARG B 1 10 ? 10.602 -30.984 9.352 1 58.44 10 ARG B O 1
ATOM 5563 N N . GLU B 1 11 ? 10.562 -30.703 7.25 1 67 11 GLU B N 1
ATOM 5564 C CA . GLU B 1 11 ? 10.312 -32.125 7.062 1 67 11 GLU B CA 1
ATOM 5565 C C . GLU B 1 11 ? 11.516 -32.812 6.414 1 67 11 GLU B C 1
ATOM 5567 O O . GLU B 1 11 ? 11.93 -32.438 5.316 1 67 11 GLU B O 1
ATOM 5572 N N . PRO B 1 12 ? 11.992 -33.656 7.27 1 71.25 12 PRO B N 1
ATOM 5573 C CA . PRO B 1 12 ? 13.164 -34.344 6.711 1 71.25 12 PRO B CA 1
ATOM 5574 C C . PRO B 1 12 ? 12.836 -35.156 5.449 1 71.25 12 PRO B C 1
ATOM 5576 O O . PRO B 1 12 ? 11.773 -35.781 5.363 1 71.25 12 PRO B O 1
ATOM 5579 N N . VAL B 1 13 ? 13.406 -34.906 4.438 1 84.88 13 VAL B N 1
ATOM 5580 C CA . VAL B 1 13 ? 13.375 -35.719 3.227 1 84.88 13 VAL B CA 1
ATOM 5581 C C . VAL B 1 13 ? 14.578 -36.656 3.197 1 84.88 13 VAL B C 1
ATOM 5583 O O . VAL B 1 13 ? 15.711 -36.219 3.381 1 84.88 13 VAL B O 1
ATOM 5586 N N . THR B 1 14 ? 14.273 -37.938 3.168 1 90.25 14 THR B N 1
ATOM 5587 C CA . THR B 1 14 ? 15.359 -38.906 3.07 1 90.25 14 THR B CA 1
ATOM 5588 C C . THR B 1 14 ? 16.094 -38.781 1.734 1 90.25 14 THR B C 1
ATOM 5590 O O . THR B 1 14 ? 15.453 -38.781 0.676 1 90.25 14 THR B O 1
ATOM 5593 N N . VAL B 1 15 ? 17.359 -38.656 1.844 1 92.69 15 VAL B N 1
ATOM 5594 C CA . VAL B 1 15 ? 18.172 -38.562 0.631 1 92.69 15 VAL B CA 1
ATOM 5595 C C . VAL B 1 15 ? 18.812 -39.938 0.332 1 92.69 15 VAL B C 1
ATOM 5597 O O . VAL B 1 15 ? 19.531 -40.469 1.168 1 92.69 15 VAL B O 1
ATOM 5600 N N . LEU B 1 16 ? 18.531 -40.344 -0.839 1 94.62 16 LEU B N 1
ATOM 5601 C CA . LEU B 1 16 ? 19.016 -41.656 -1.265 1 94.62 16 LEU B CA 1
ATOM 5602 C C . LEU B 1 16 ? 20.234 -41.5 -2.168 1 94.62 16 LEU B C 1
ATOM 5604 O O . LEU B 1 16 ? 20.297 -40.594 -2.992 1 94.62 16 LEU B O 1
ATOM 5608 N N . ASP B 1 17 ? 21.156 -42.438 -1.988 1 93.38 17 ASP B N 1
ATOM 5609 C CA . ASP B 1 17 ? 22.234 -42.625 -2.959 1 93.38 17 ASP B CA 1
ATOM 5610 C C . ASP B 1 17 ? 21.781 -43.5 -4.125 1 93.38 17 ASP B C 1
ATOM 5612 O O . ASP B 1 17 ? 21.406 -44.656 -3.928 1 93.38 17 ASP B O 1
ATOM 5616 N N . PRO B 1 18 ? 21.859 -43 -5.258 1 92.69 18 PRO B N 1
ATOM 5617 C CA . PRO B 1 18 ? 21.438 -43.812 -6.406 1 92.69 18 PRO B CA 1
ATOM 5618 C C . PRO B 1 18 ? 22.109 -45.188 -6.449 1 92.69 18 PRO B C 1
ATOM 5620 O O . PRO B 1 18 ? 21.5 -46.156 -6.918 1 92.69 18 PRO B O 1
ATOM 5623 N N . ALA B 1 19 ? 23.281 -45.281 -5.926 1 92.62 19 ALA B N 1
ATOM 5624 C CA . ALA B 1 19 ? 24.031 -46.531 -5.934 1 92.62 19 ALA B CA 1
ATOM 5625 C C . ALA B 1 19 ? 23.422 -47.531 -4.98 1 92.62 19 ALA B C 1
ATOM 5627 O O . ALA B 1 19 ? 23.703 -48.719 -5.07 1 92.62 19 ALA B O 1
ATOM 5628 N N . SER B 1 20 ? 22.641 -47 -4.133 1 94.62 20 SER B N 1
ATOM 5629 C CA . SER B 1 20 ? 22.031 -47.875 -3.139 1 94.62 20 SER B CA 1
ATOM 5630 C C . SER B 1 20 ? 20.766 -48.531 -3.674 1 94.62 20 SER B C 1
ATOM 5632 O O . SER B 1 20 ? 20.188 -49.406 -3.029 1 94.62 20 SER B O 1
ATOM 5634 N N . LEU B 1 21 ? 20.375 -48.219 -4.863 1 96.62 21 LEU B N 1
ATOM 5635 C CA . LEU B 1 21 ? 19.156 -48.75 -5.461 1 96.62 21 LEU B CA 1
ATOM 5636 C C . LEU B 1 21 ? 19.391 -50.125 -6.074 1 96.62 21 LEU B C 1
ATOM 5638 O O . LEU B 1 21 ? 20.531 -50.5 -6.293 1 96.62 21 LEU B O 1
ATOM 5642 N N . PRO B 1 22 ? 18.344 -50.844 -6.336 1 96.62 22 PRO B N 1
ATOM 5643 C CA . PRO B 1 22 ? 18.453 -52.25 -6.734 1 96.62 22 PRO B CA 1
ATOM 5644 C C . PRO B 1 22 ? 19.266 -52.438 -8.016 1 96.62 22 PRO B C 1
ATOM 5646 O O . PRO B 1 22 ? 19.953 -53.469 -8.172 1 96.62 22 PRO B O 1
ATOM 5649 N N . TYR B 1 23 ? 19.172 -51.5 -8.953 1 97.94 23 TYR B N 1
ATOM 5650 C CA . TYR B 1 23 ? 19.859 -51.656 -10.234 1 97.94 23 TYR B CA 1
ATOM 5651 C C . TYR B 1 23 ? 21 -50.656 -10.359 1 97.94 23 TYR B C 1
ATOM 5653 O O . TYR B 1 23 ? 20.875 -49.5 -9.93 1 97.94 23 TYR B O 1
ATOM 5661 N N . GLN B 1 24 ? 22.078 -51.062 -10.984 1 97.75 24 GLN B N 1
ATOM 5662 C CA . GLN B 1 24 ? 23.109 -50.125 -11.398 1 97.75 24 GLN B CA 1
ATOM 5663 C C . GLN B 1 24 ? 22.625 -49.281 -12.562 1 97.75 24 GLN B C 1
ATOM 5665 O O . GLN B 1 24 ? 22.109 -49.781 -13.555 1 97.75 24 GLN B O 1
ATOM 5670 N N . ILE B 1 25 ? 22.859 -48 -12.438 1 97.69 25 ILE B N 1
ATOM 5671 C CA . ILE B 1 25 ? 22.281 -47.062 -13.383 1 97.69 25 ILE B CA 1
ATOM 5672 C C . ILE B 1 25 ? 23.344 -46.625 -14.383 1 97.69 25 ILE B C 1
ATOM 5674 O O . ILE B 1 25 ? 24.469 -46.281 -14 1 97.69 25 ILE B O 1
ATOM 5678 N N . LEU B 1 26 ? 23 -46.656 -15.625 1 97.56 26 LEU B N 1
ATOM 5679 C CA . LEU B 1 26 ? 23.75 -45.969 -16.672 1 97.56 26 LEU B CA 1
ATOM 5680 C C . LEU B 1 26 ? 23.031 -44.688 -17.125 1 97.56 26 LEU B C 1
ATOM 5682 O O . LEU B 1 26 ? 21.812 -44.688 -17.266 1 97.56 26 LEU B O 1
ATOM 5686 N N . LYS B 1 27 ? 23.781 -43.688 -17.266 1 95.75 27 LYS B N 1
ATOM 5687 C CA . LYS B 1 27 ? 23.234 -42.438 -17.797 1 95.75 27 LYS B CA 1
ATOM 5688 C C . LYS B 1 27 ? 23.859 -42.094 -19.141 1 95.75 27 LYS B C 1
ATOM 5690 O O . LYS B 1 27 ? 25.078 -42.125 -19.297 1 95.75 27 LYS B O 1
ATOM 5695 N N . PHE B 1 28 ? 23.062 -41.781 -20.125 1 95.88 28 PHE B N 1
ATOM 5696 C CA . PHE B 1 28 ? 23.469 -41.281 -21.438 1 95.88 28 PHE B CA 1
ATOM 5697 C C . PHE B 1 28 ? 22.922 -39.875 -21.688 1 95.88 28 PHE B C 1
ATOM 5699 O O . PHE B 1 28 ? 21.719 -39.656 -21.547 1 95.88 28 PHE B O 1
ATOM 5706 N N . GLU B 1 29 ? 23.812 -39 -22.047 1 94.44 29 GLU B N 1
ATOM 5707 C CA . GLU B 1 29 ? 23.406 -37.625 -22.297 1 94.44 29 GLU B CA 1
ATOM 5708 C C . GLU B 1 29 ? 23.266 -37.344 -23.797 1 94.44 29 GLU B C 1
ATOM 5710 O O . GLU B 1 29 ? 24.047 -37.875 -24.594 1 94.44 29 GLU B O 1
ATOM 5715 N N . ASP B 1 30 ? 22.266 -36.594 -24.125 1 94.56 30 ASP B N 1
ATOM 5716 C CA . ASP B 1 30 ? 22.047 -36.062 -25.469 1 94.56 30 ASP B CA 1
ATOM 5717 C C . ASP B 1 30 ? 21.969 -37.156 -26.5 1 94.56 30 ASP B C 1
ATOM 5719 O O . ASP B 1 30 ? 22.641 -37.125 -27.531 1 94.56 30 ASP B O 1
ATOM 5723 N N . ILE B 1 31 ? 21.203 -38.094 -26.156 1 96.12 31 ILE B N 1
ATOM 5724 C CA . ILE B 1 31 ? 20.984 -39.156 -27.141 1 96.12 31 ILE B CA 1
ATOM 5725 C C . ILE B 1 31 ? 20.094 -38.625 -28.266 1 96.12 31 ILE B C 1
ATOM 5727 O O . ILE B 1 31 ? 19.312 -37.688 -28.062 1 96.12 31 ILE B O 1
ATOM 5731 N N . ASP B 1 32 ? 20.219 -39.219 -29.422 1 97.69 32 ASP B N 1
ATOM 5732 C CA . ASP B 1 32 ? 19.438 -38.812 -30.578 1 97.69 32 ASP B CA 1
ATOM 5733 C C . ASP B 1 32 ? 18.094 -39.531 -30.625 1 97.69 32 ASP B C 1
ATOM 5735 O O . ASP B 1 32 ? 18.047 -40.781 -30.516 1 97.69 32 ASP B O 1
ATOM 5739 N N . ILE B 1 33 ? 17.078 -38.812 -30.797 1 98.5 33 ILE B N 1
ATOM 5740 C CA . ILE B 1 33 ? 15.734 -39.344 -31.016 1 98.5 33 ILE B CA 1
ATOM 5741 C C . ILE B 1 33 ? 15.164 -38.781 -32.312 1 98.5 33 ILE B C 1
ATOM 5743 O O . ILE B 1 33 ? 14.57 -37.688 -32.344 1 98.5 33 ILE B O 1
ATOM 5747 N N . PRO B 1 34 ? 15.266 -39.531 -33.344 1 98 34 PRO B N 1
ATOM 5748 C CA . PRO B 1 34 ? 14.773 -39 -34.625 1 98 34 PRO B CA 1
ATOM 5749 C C . PRO B 1 34 ? 13.242 -38.969 -34.688 1 98 34 PRO B C 1
ATOM 5751 O O . PRO B 1 34 ? 12.578 -39.875 -34.156 1 98 34 PRO B O 1
ATOM 5754 N N . VAL B 1 35 ? 12.703 -38 -35.344 1 97.88 35 VAL B N 1
ATOM 5755 C CA . VAL B 1 35 ? 11.266 -37.938 -35.594 1 97.88 35 VAL B CA 1
ATOM 5756 C C . VAL B 1 35 ? 11 -37.969 -37.094 1 97.88 35 VAL B C 1
ATOM 5758 O O . VAL B 1 35 ? 11.93 -37.844 -37.875 1 97.88 35 VAL B O 1
ATOM 5761 N N . ARG B 1 36 ? 9.812 -38.062 -37.5 1 96.81 36 ARG B N 1
ATOM 5762 C CA . ARG B 1 36 ? 9.445 -38.5 -38.844 1 96.81 36 ARG B CA 1
ATOM 5763 C C . ARG B 1 36 ? 9.805 -37.438 -39.875 1 96.81 36 ARG B C 1
ATOM 5765 O O . ARG B 1 36 ? 10.062 -37.75 -41.031 1 96.81 36 ARG B O 1
ATOM 5772 N N . ASP B 1 37 ? 9.867 -36.156 -39.438 1 96.25 37 ASP B N 1
ATOM 5773 C CA . ASP B 1 37 ? 10.109 -35.125 -40.469 1 96.25 37 ASP B CA 1
ATOM 5774 C C . ASP B 1 37 ? 11.602 -34.844 -40.594 1 96.25 37 ASP B C 1
ATOM 5776 O O . ASP B 1 37 ? 11.992 -33.875 -41.25 1 96.25 37 ASP B O 1
ATOM 5780 N N . GLY B 1 38 ? 12.391 -35.562 -39.938 1 97 38 GLY B N 1
ATOM 5781 C CA . GLY B 1 38 ? 13.828 -35.5 -40.125 1 97 38 GLY B CA 1
ATOM 5782 C C . GLY B 1 38 ? 14.539 -34.781 -39 1 97 38 GLY B C 1
ATOM 5783 O O . GLY B 1 38 ? 15.766 -34.844 -38.875 1 97 38 GLY B O 1
ATOM 5784 N N . ALA B 1 39 ? 13.867 -34.125 -38.156 1 97.5 39 ALA B N 1
ATOM 5785 C CA . ALA B 1 39 ? 14.469 -33.469 -37 1 97.5 39 ALA B CA 1
ATOM 5786 C C . ALA B 1 39 ? 14.977 -34.469 -35.969 1 97.5 39 ALA B C 1
ATOM 5788 O O . ALA B 1 39 ? 14.516 -35.625 -35.969 1 97.5 39 ALA B O 1
ATOM 5789 N N . ILE B 1 40 ? 15.93 -34.062 -35.25 1 98.12 40 ILE B N 1
ATOM 5790 C CA . ILE B 1 40 ? 16.469 -34.875 -34.188 1 98.12 40 ILE B CA 1
ATOM 5791 C C . ILE B 1 40 ? 16.203 -34.219 -32.812 1 98.12 40 ILE B C 1
ATOM 5793 O O . ILE B 1 40 ? 16.688 -33.125 -32.562 1 98.12 40 ILE B O 1
ATOM 5797 N N . LEU B 1 41 ? 15.422 -34.875 -32 1 98.19 41 LEU B N 1
ATOM 5798 C CA . LEU B 1 41 ? 15.305 -34.469 -30.609 1 98.19 41 LEU B CA 1
ATOM 5799 C C . LEU B 1 41 ? 16.438 -35.031 -29.766 1 98.19 41 LEU B C 1
ATOM 5801 O O . LEU B 1 41 ? 16.984 -36.094 -30.109 1 98.19 41 LEU B O 1
ATOM 5805 N N . LYS B 1 42 ? 16.812 -34.312 -28.766 1 97.38 42 LYS B N 1
ATOM 5806 C CA . LYS B 1 42 ? 17.828 -34.781 -27.828 1 97.38 42 LYS B CA 1
ATOM 5807 C C . LYS B 1 42 ? 17.188 -35.125 -26.484 1 97.38 42 LYS B C 1
ATOM 5809 O O . LYS B 1 42 ? 16.156 -34.562 -26.109 1 97.38 42 LYS B O 1
ATOM 5814 N N . GLY B 1 43 ? 17.719 -36.125 -25.828 1 96.06 43 GLY B N 1
ATOM 5815 C CA . GLY B 1 43 ? 17.25 -36.531 -24.516 1 96.06 43 GLY B CA 1
ATOM 5816 C C . GLY B 1 43 ? 18.328 -37.156 -23.641 1 96.06 43 GLY B C 1
ATOM 5817 O O . GLY B 1 43 ? 19.391 -37.5 -24.141 1 96.06 43 GLY B O 1
ATOM 5818 N N . HIS B 1 44 ? 18.125 -37.094 -22.375 1 96.81 44 HIS B N 1
ATOM 5819 C CA . HIS B 1 44 ? 18.953 -37.844 -21.422 1 96.81 44 HIS B CA 1
ATOM 5820 C C . HIS B 1 44 ? 18.266 -39.125 -20.984 1 96.81 44 HIS B C 1
ATOM 5822 O O . HIS B 1 44 ? 17.078 -39.125 -20.656 1 96.81 44 HIS B O 1
ATOM 5828 N N . LEU B 1 45 ? 19.062 -40.219 -20.969 1 97.88 45 LEU B N 1
ATOM 5829 C CA . LEU B 1 45 ? 18.531 -41.531 -20.625 1 97.88 45 LEU B CA 1
ATOM 5830 C C . LEU B 1 45 ? 19.203 -42.094 -19.375 1 97.88 45 LEU B C 1
ATOM 5832 O O . LEU B 1 45 ? 20.438 -42.125 -19.297 1 97.88 45 LEU B O 1
ATOM 5836 N N . TRP B 1 46 ? 18.453 -42.406 -18.359 1 98.06 46 TRP B N 1
ATOM 5837 C CA . TRP B 1 46 ? 18.859 -43.25 -17.25 1 98.06 46 TRP B CA 1
ATOM 5838 C C . TRP B 1 46 ? 18.281 -44.656 -17.375 1 98.06 46 TRP B C 1
ATOM 5840 O O . TRP B 1 46 ? 17.062 -44.812 -17.547 1 98.06 46 TRP B O 1
ATOM 5850 N N . ILE B 1 47 ? 19.109 -45.656 -17.297 1 98.69 47 ILE B N 1
ATOM 5851 C CA . ILE B 1 47 ? 18.625 -47 -17.594 1 98.69 47 ILE B CA 1
ATOM 5852 C C . ILE B 1 47 ? 19.391 -48.031 -16.75 1 98.69 47 ILE B C 1
ATOM 5854 O O . ILE B 1 47 ? 20.578 -47.844 -16.453 1 98.69 47 ILE B O 1
ATOM 5858 N N . PRO B 1 48 ? 18.688 -49.094 -16.359 1 98.5 48 PRO B N 1
ATOM 5859 C CA . PRO B 1 48 ? 19.438 -50.188 -15.719 1 98.5 48 PRO B CA 1
ATOM 5860 C C . PRO B 1 48 ? 20.5 -50.812 -16.641 1 98.5 48 PRO B C 1
ATOM 5862 O O . PRO B 1 48 ? 20.234 -51.031 -17.812 1 98.5 48 PRO B O 1
ATOM 5865 N N . ARG B 1 49 ? 21.656 -51.062 -16.078 1 98 49 ARG B N 1
ATOM 5866 C CA . ARG B 1 49 ? 22.734 -51.656 -16.844 1 98 49 ARG B CA 1
ATOM 5867 C C . ARG B 1 49 ? 22.281 -52.969 -17.516 1 98 49 ARG B C 1
ATOM 5869 O O . ARG B 1 49 ? 22.562 -53.188 -18.688 1 98 49 ARG B O 1
ATOM 5876 N N . GLU B 1 50 ? 21.516 -53.75 -16.781 1 97.88 50 GLU B N 1
ATOM 5877 C CA . GLU B 1 50 ? 21.062 -55.031 -17.281 1 97.88 50 GLU B CA 1
ATOM 5878 C C . GLU B 1 50 ? 20.156 -54.844 -18.5 1 97.88 50 GLU B C 1
ATOM 5880 O O . GLU B 1 50 ? 20.156 -55.688 -19.422 1 97.88 50 GLU B O 1
ATOM 5885 N N . ALA B 1 51 ? 19.422 -53.844 -18.438 1 98.19 51 ALA B N 1
ATOM 5886 C CA . ALA B 1 51 ? 18.547 -53.562 -19.578 1 98.19 51 ALA B CA 1
ATOM 5887 C C . ALA B 1 51 ? 19.375 -53.125 -20.797 1 98.19 51 ALA B C 1
ATOM 5889 O O . ALA B 1 51 ? 19.156 -53.625 -21.906 1 98.19 51 ALA B O 1
ATOM 5890 N N . TRP B 1 52 ? 20.297 -52.281 -20.594 1 97.25 52 TRP B N 1
ATOM 5891 C CA . TRP B 1 52 ? 21.125 -51.781 -21.688 1 97.25 52 TRP B CA 1
ATOM 5892 C C . TRP B 1 52 ? 21.922 -52.938 -22.328 1 97.25 52 TRP B C 1
ATOM 5894 O O . TRP B 1 52 ? 22.141 -52.938 -23.531 1 97.25 52 TRP B O 1
ATOM 5904 N N . GLU B 1 53 ? 22.266 -53.844 -21.516 1 97.06 53 GLU B N 1
ATOM 5905 C CA . GLU B 1 53 ? 23.047 -55 -21.984 1 97.06 53 GLU B CA 1
ATOM 5906 C C . GLU B 1 53 ? 22.172 -56.062 -22.609 1 97.06 53 GLU B C 1
ATOM 5908 O O . GLU B 1 53 ? 22.656 -57.094 -23.078 1 97.06 53 GLU B O 1
ATOM 5913 N N . GLY B 1 54 ? 20.938 -55.844 -22.609 1 95.06 54 GLY B N 1
ATOM 5914 C CA . GLY B 1 54 ? 20.016 -56.75 -23.281 1 95.06 54 GLY B CA 1
ATOM 5915 C C . GLY B 1 54 ? 19.594 -57.938 -22.438 1 95.06 54 GLY B C 1
ATOM 5916 O O . GLY B 1 54 ? 19.031 -58.906 -22.953 1 95.06 54 GLY B O 1
ATOM 5917 N N . LYS B 1 55 ? 19.797 -57.875 -21.203 1 97.44 55 LYS B N 1
ATOM 5918 C CA . LYS B 1 55 ? 19.484 -59 -20.312 1 97.44 55 LYS B CA 1
ATOM 5919 C C . LYS B 1 55 ? 18.031 -58.969 -19.875 1 97.44 55 LYS B C 1
ATOM 5921 O O . LYS B 1 55 ? 17.438 -60 -19.562 1 97.44 55 LYS B O 1
ATOM 5926 N N . ILE B 1 56 ? 17.516 -57.812 -19.781 1 97.44 56 ILE B N 1
ATOM 5927 C CA . ILE B 1 56 ? 16.109 -57.625 -19.438 1 97.44 56 ILE B CA 1
ATOM 5928 C C . ILE B 1 56 ? 15.5 -56.531 -20.312 1 97.44 56 ILE B C 1
ATOM 5930 O O . ILE B 1 56 ? 16.219 -55.75 -20.922 1 97.44 56 ILE B O 1
ATOM 5934 N N . ARG B 1 57 ? 14.211 -56.531 -20.469 1 98.19 57 ARG B N 1
ATOM 5935 C CA . ARG B 1 57 ? 13.461 -55.438 -21.109 1 98.19 57 ARG B CA 1
ATOM 5936 C C . ARG B 1 57 ? 12.648 -54.656 -20.078 1 98.19 57 ARG B C 1
ATOM 5938 O O . ARG B 1 57 ? 12.102 -55.25 -19.141 1 98.19 57 ARG B O 1
ATOM 5945 N N . VAL B 1 58 ? 12.586 -53.438 -20.234 1 98.56 58 VAL B N 1
ATOM 5946 C CA . VAL B 1 58 ? 11.992 -52.625 -19.172 1 98.56 58 VAL B CA 1
ATOM 5947 C C . VAL B 1 58 ? 11.047 -51.594 -19.797 1 98.56 58 VAL B C 1
ATOM 5949 O O . VAL B 1 58 ? 11.195 -51.219 -20.953 1 98.56 58 VAL B O 1
ATOM 5952 N N . GLY B 1 59 ? 10.023 -51.125 -19.031 1 98.69 59 GLY B N 1
ATOM 5953 C CA . GLY B 1 59 ? 9.203 -50 -19.391 1 98.69 59 GLY B CA 1
ATOM 5954 C C . GLY B 1 59 ? 9.953 -48.688 -19.328 1 98.69 59 GLY B C 1
ATOM 5955 O O . GLY B 1 59 ? 10.977 -48.562 -18.656 1 98.69 59 GLY B O 1
ATOM 5956 N N . THR B 1 60 ? 9.445 -47.688 -20.062 1 98.88 60 THR B N 1
ATOM 5957 C CA . THR B 1 60 ? 10.125 -46.375 -20.141 1 98.88 60 THR B CA 1
ATOM 5958 C C . THR B 1 60 ? 9.234 -45.281 -19.594 1 98.88 60 THR B C 1
ATOM 5960 O O . THR B 1 60 ? 8.062 -45.156 -19.969 1 98.88 60 THR B O 1
ATOM 5963 N N . LEU B 1 61 ? 9.773 -44.5 -18.688 1 98.81 61 LEU B N 1
ATOM 5964 C CA . LEU B 1 61 ? 9.141 -43.25 -18.266 1 98.81 61 LEU B CA 1
ATOM 5965 C C . LEU B 1 61 ? 9.664 -42.062 -19.078 1 98.81 61 LEU B C 1
ATOM 5967 O O . LEU B 1 61 ? 10.875 -41.938 -19.266 1 98.81 61 LEU B O 1
ATOM 5971 N N . VAL B 1 62 ? 8.719 -41.219 -19.562 1 98.81 62 VAL B N 1
ATOM 5972 C CA . VAL B 1 62 ? 9.102 -40.094 -20.406 1 98.81 62 VAL B CA 1
ATOM 5973 C C . VAL B 1 62 ? 8.656 -38.781 -19.75 1 98.81 62 VAL B C 1
ATOM 5975 O O . VAL B 1 62 ? 7.492 -38.625 -19.375 1 98.81 62 VAL B O 1
ATOM 5978 N N . GLU B 1 63 ? 9.531 -37.875 -19.5 1 98.19 63 GLU B N 1
ATOM 5979 C CA . GLU B 1 63 ? 9.242 -36.469 -19.234 1 98.19 63 GLU B CA 1
ATOM 5980 C C . GLU B 1 63 ? 9.594 -35.594 -20.438 1 98.19 63 GLU B C 1
ATOM 5982 O O . GLU B 1 63 ? 10.742 -35.594 -20.891 1 98.19 63 GLU B O 1
ATOM 5987 N N . TYR B 1 64 ? 8.641 -34.875 -20.938 1 97.56 64 TYR B N 1
ATOM 5988 C CA . TYR B 1 64 ? 8.711 -34.156 -22.203 1 97.56 64 TYR B CA 1
ATOM 5989 C C . TYR B 1 64 ? 8.422 -32.688 -22.016 1 97.56 64 TYR B C 1
ATOM 5991 O O . TYR B 1 64 ? 7.258 -32.281 -21.875 1 97.56 64 TYR B O 1
ATOM 5999 N N . ILE B 1 65 ? 9.492 -31.797 -21.922 1 96.5 65 ILE B N 1
ATOM 6000 C CA . ILE B 1 65 ? 9.273 -30.406 -21.547 1 96.5 65 ILE B CA 1
ATOM 6001 C C . ILE B 1 65 ? 10.227 -29.5 -22.312 1 96.5 65 ILE B C 1
ATOM 6003 O O . ILE B 1 65 ? 11.234 -29.969 -22.844 1 96.5 65 ILE B O 1
ATOM 6007 N N . PRO B 1 66 ? 9.969 -28.188 -22.375 1 96.38 66 PRO B N 1
ATOM 6008 C CA . PRO B 1 66 ? 10.781 -27.25 -23.141 1 96.38 66 PRO B CA 1
ATOM 6009 C C . PRO B 1 66 ? 11.797 -26.5 -22.281 1 96.38 66 PRO B C 1
ATOM 6011 O O . PRO B 1 66 ? 12.219 -25.391 -22.641 1 96.38 66 PRO B O 1
ATOM 6014 N N . TYR B 1 67 ? 12.273 -26.938 -21.109 1 93.31 67 TYR B N 1
ATOM 6015 C CA . TYR B 1 67 ? 13.008 -26.125 -20.156 1 93.31 67 TYR B CA 1
ATOM 6016 C C . TYR B 1 67 ? 14.492 -26.469 -20.156 1 93.31 67 TYR B C 1
ATOM 6018 O O . TYR B 1 67 ? 15.273 -25.906 -19.391 1 93.31 67 TYR B O 1
ATOM 6026 N N . ARG B 1 68 ? 14.922 -27.312 -21.016 1 92.69 68 ARG B N 1
ATOM 6027 C CA . ARG B 1 68 ? 16.312 -27.672 -21.297 1 92.69 68 ARG B CA 1
ATOM 6028 C C . ARG B 1 68 ? 16.891 -28.516 -20.172 1 92.69 68 ARG B C 1
ATOM 6030 O O . ARG B 1 68 ? 16.797 -28.141 -19 1 92.69 68 ARG B O 1
ATOM 6037 N N . ALA B 1 69 ? 17.516 -29.469 -20.422 1 87.31 69 ALA B N 1
ATOM 6038 C CA . ALA B 1 69 ? 18 -30.469 -19.484 1 87.31 69 ALA B CA 1
ATOM 6039 C C . ALA B 1 69 ? 19.203 -29.938 -18.688 1 87.31 69 ALA B C 1
ATOM 6041 O O . ALA B 1 69 ? 19.438 -30.328 -17.547 1 87.31 69 ALA B O 1
ATOM 6042 N N . ASP B 1 70 ? 20 -29.031 -19.312 1 86.25 70 ASP B N 1
ATOM 6043 C CA . ASP B 1 70 ? 21.172 -28.5 -18.625 1 86.25 70 ASP B CA 1
ATOM 6044 C C . ASP B 1 70 ? 20.781 -27.453 -17.594 1 86.25 70 ASP B C 1
ATOM 6046 O O . ASP B 1 70 ? 21.625 -26.984 -16.812 1 86.25 70 ASP B O 1
ATOM 6050 N N . VAL B 1 71 ? 19.547 -27.016 -17.641 1 88.38 71 VAL B N 1
ATOM 6051 C CA . VAL B 1 71 ? 19.047 -26.062 -16.641 1 88.38 71 VAL B CA 1
ATOM 6052 C C . VAL B 1 71 ? 18.297 -26.812 -15.555 1 88.38 71 VAL B C 1
ATOM 6054 O O . VAL B 1 71 ? 18.438 -26.516 -14.367 1 88.38 71 VAL B O 1
ATOM 6057 N N . THR B 1 72 ? 17.594 -27.891 -15.922 1 90.94 72 THR B N 1
ATOM 6058 C CA . THR B 1 72 ? 16.75 -28.609 -14.977 1 90.94 72 THR B CA 1
ATOM 6059 C C . THR B 1 72 ? 17.5 -29.781 -14.344 1 90.94 72 THR B C 1
ATOM 6061 O O . THR B 1 72 ? 16.906 -30.625 -13.672 1 90.94 72 THR B O 1
ATOM 6064 N N . ILE B 1 73 ? 18.75 -29.844 -14.469 1 89.44 73 ILE B N 1
ATOM 6065 C CA . ILE B 1 73 ? 19.547 -31.016 -14.133 1 89.44 73 ILE B CA 1
ATOM 6066 C C . ILE B 1 73 ? 19.438 -31.297 -12.633 1 89.44 73 ILE B C 1
ATOM 6068 O O . ILE B 1 73 ? 19.469 -32.469 -12.211 1 89.44 73 ILE B O 1
ATOM 6072 N N . GLN B 1 74 ? 19.328 -30.312 -11.812 1 88.12 74 GLN B N 1
ATOM 6073 C CA . GLN B 1 74 ? 19.203 -30.531 -10.367 1 88.12 74 GLN B CA 1
ATOM 6074 C C . GLN B 1 74 ? 17.922 -31.281 -10.031 1 88.12 74 GLN B C 1
ATOM 6076 O O . GLN B 1 74 ? 17.938 -32.219 -9.227 1 88.12 74 GLN B O 1
ATOM 6081 N N . ARG B 1 75 ? 16.875 -30.844 -10.633 1 89.94 75 ARG B N 1
ATOM 6082 C CA . ARG B 1 75 ? 15.602 -31.516 -10.414 1 89.94 75 ARG B CA 1
ATOM 6083 C C . ARG B 1 75 ? 15.57 -32.875 -11.078 1 89.94 75 ARG B C 1
ATOM 6085 O O . ARG B 1 75 ? 15.008 -33.844 -10.523 1 89.94 75 ARG B O 1
ATOM 6092 N N . ASP B 1 76 ? 16.188 -33 -12.234 1 92.75 76 ASP B N 1
ATOM 6093 C CA . ASP B 1 76 ? 16.234 -34.281 -12.953 1 92.75 76 ASP B CA 1
ATOM 6094 C C . ASP B 1 76 ? 17 -35.344 -12.156 1 92.75 76 ASP B C 1
ATOM 6096 O O . ASP B 1 76 ? 16.594 -36.5 -12.141 1 92.75 76 ASP B O 1
ATOM 6100 N N . ALA B 1 77 ? 18.016 -34.875 -11.461 1 91.31 77 ALA B N 1
ATOM 6101 C CA . ALA B 1 77 ? 18.875 -35.781 -10.703 1 91.31 77 ALA B CA 1
ATOM 6102 C C . ALA B 1 77 ? 18.141 -36.344 -9.477 1 91.31 77 ALA B C 1
ATOM 6104 O O . ALA B 1 77 ? 18.547 -37.344 -8.891 1 91.31 77 ALA B O 1
ATOM 6105 N N . ILE B 1 78 ? 17.062 -35.75 -9.195 1 91.44 78 ILE B N 1
ATOM 6106 C CA . ILE B 1 78 ? 16.266 -36.188 -8.047 1 91.44 78 ILE B CA 1
ATOM 6107 C C . ILE B 1 78 ? 15.367 -37.344 -8.438 1 91.44 78 ILE B C 1
ATOM 6109 O O . ILE B 1 78 ? 15.172 -38.281 -7.656 1 91.44 78 ILE B O 1
ATOM 6113 N N . ARG B 1 79 ? 14.891 -37.406 -9.609 1 93.69 79 ARG B N 1
ATOM 6114 C CA . ARG B 1 79 ? 13.758 -38.281 -9.898 1 93.69 79 ARG B CA 1
ATOM 6115 C C . ARG B 1 79 ? 14.141 -39.344 -10.922 1 93.69 79 ARG B C 1
ATOM 6117 O O . ARG B 1 79 ? 13.812 -40.531 -10.75 1 93.69 79 ARG B O 1
ATOM 6124 N N . HIS B 1 80 ? 14.883 -39 -11.945 1 96.88 80 HIS B N 1
ATOM 6125 C CA . HIS B 1 80 ? 15.141 -39.938 -13.055 1 96.88 80 HIS B CA 1
ATOM 6126 C C . HIS B 1 80 ? 16.016 -41.094 -12.617 1 96.88 80 HIS B C 1
ATOM 6128 O O . HIS B 1 80 ? 15.734 -42.25 -12.93 1 96.88 80 HIS B O 1
ATOM 6134 N N . PRO B 1 81 ? 17.094 -40.844 -11.805 1 96.88 81 PRO B N 1
ATOM 6135 C CA . PRO B 1 81 ? 17.875 -41.969 -11.312 1 96.88 81 PRO B CA 1
ATOM 6136 C C . PRO B 1 81 ? 17.078 -42.906 -10.422 1 96.88 81 PRO B C 1
ATOM 6138 O O . PRO B 1 81 ? 17.312 -44.125 -10.406 1 96.88 81 PRO B O 1
ATOM 6141 N N . TYR B 1 82 ? 16.203 -42.344 -9.711 1 97.31 82 TYR B N 1
ATOM 6142 C CA . TYR B 1 82 ? 15.375 -43.188 -8.836 1 97.31 82 TYR B CA 1
ATOM 6143 C C . TYR B 1 82 ? 14.602 -44.219 -9.641 1 97.31 82 TYR B C 1
ATOM 6145 O O . TYR B 1 82 ? 14.562 -45.406 -9.266 1 97.31 82 TYR B O 1
ATOM 6153 N N . TYR B 1 83 ? 14.016 -43.875 -10.75 1 98.25 83 TYR B N 1
ATOM 6154 C CA . TYR B 1 83 ? 13.242 -44.781 -11.578 1 98.25 83 TYR B CA 1
ATOM 6155 C C . TYR B 1 83 ? 14.148 -45.844 -12.227 1 98.25 83 TYR B C 1
ATOM 6157 O O . TYR B 1 83 ? 13.828 -47.031 -12.234 1 98.25 83 TYR B O 1
ATOM 6165 N N . ALA B 1 84 ? 15.242 -45.375 -12.711 1 98.38 84 ALA B N 1
ATOM 6166 C CA . ALA B 1 84 ? 16.188 -46.281 -13.344 1 98.38 84 ALA B CA 1
ATOM 6167 C C . ALA B 1 84 ? 16.734 -47.281 -12.344 1 98.38 84 ALA B C 1
ATOM 6169 O O . ALA B 1 84 ? 16.859 -48.469 -12.648 1 98.38 84 ALA B O 1
ATOM 6170 N N . GLY B 1 85 ? 17.047 -46.75 -11.188 1 98.19 85 GLY B N 1
ATOM 6171 C CA . GLY B 1 85 ? 17.578 -47.594 -10.133 1 98.19 85 GLY B CA 1
ATOM 6172 C C . GLY B 1 85 ? 16.562 -48.594 -9.609 1 98.19 85 GLY B C 1
ATOM 6173 O O . GLY B 1 85 ? 16.922 -49.531 -8.891 1 98.19 85 GLY B O 1
ATOM 6174 N N . ASN B 1 86 ? 15.391 -48.438 -10.016 1 97.88 86 ASN B N 1
ATOM 6175 C CA . ASN B 1 86 ? 14.328 -49.344 -9.594 1 97.88 86 ASN B CA 1
ATOM 6176 C C . ASN B 1 86 ? 13.75 -50.125 -10.781 1 97.88 86 ASN B C 1
ATOM 6178 O O . ASN B 1 86 ? 12.633 -50.625 -10.703 1 97.88 86 ASN B O 1
ATOM 6182 N N . GLY B 1 87 ? 14.375 -50.094 -11.867 1 97.94 87 GLY B N 1
ATOM 6183 C CA . GLY B 1 87 ? 14.094 -51.062 -12.906 1 97.94 87 GLY B CA 1
ATOM 6184 C C . GLY B 1 87 ? 13.273 -50.5 -14.055 1 97.94 87 GLY B C 1
ATOM 6185 O O . GLY B 1 87 ? 12.656 -51.25 -14.812 1 97.94 87 GLY B O 1
ATOM 6186 N N . LEU B 1 88 ? 13.219 -49.25 -14.211 1 98.62 88 LEU B N 1
ATOM 6187 C CA . LEU B 1 88 ? 12.609 -48.594 -15.359 1 98.62 88 LEU B CA 1
ATOM 6188 C C . LEU B 1 88 ? 13.641 -47.781 -16.141 1 98.62 88 LEU B C 1
ATOM 6190 O O . LEU B 1 88 ? 14.656 -47.375 -15.586 1 98.62 88 LEU B O 1
ATOM 6194 N N . ALA B 1 89 ? 13.422 -47.656 -17.406 1 98.69 89 ALA B N 1
ATOM 6195 C CA . ALA B 1 89 ? 14.141 -46.625 -18.125 1 98.69 89 ALA B CA 1
ATOM 6196 C C . ALA B 1 89 ? 13.469 -45.25 -17.938 1 98.69 89 ALA B C 1
ATOM 6198 O O . ALA B 1 89 ? 12.242 -45.188 -17.891 1 98.69 89 ALA B O 1
ATOM 6199 N N . SER B 1 90 ? 14.25 -44.312 -17.719 1 98.56 90 SER B N 1
ATOM 6200 C CA . SER B 1 90 ? 13.734 -42.969 -17.594 1 98.56 90 SER B CA 1
ATOM 6201 C C . SER B 1 90 ? 14.359 -42.031 -18.625 1 98.56 90 SER B C 1
ATOM 6203 O O . SER B 1 90 ? 15.578 -41.875 -18.656 1 98.56 90 SER B O 1
ATOM 6205 N N . LEU B 1 91 ? 13.508 -41.406 -19.438 1 98.25 91 LEU B N 1
ATOM 6206 C CA . LEU B 1 91 ? 13.969 -40.594 -20.562 1 98.25 91 LEU B CA 1
ATOM 6207 C C . LEU B 1 91 ? 13.43 -39.156 -20.438 1 98.25 91 LEU B C 1
ATOM 6209 O O . LEU B 1 91 ? 12.211 -38.938 -20.484 1 98.25 91 LEU B O 1
ATOM 6213 N N . ARG B 1 92 ? 14.328 -38.25 -20.25 1 97.69 92 ARG B N 1
ATOM 6214 C CA . ARG B 1 92 ? 14.031 -36.812 -20.312 1 97.69 92 ARG B CA 1
ATOM 6215 C C . ARG B 1 92 ? 14.281 -36.281 -21.719 1 97.69 92 ARG B C 1
ATOM 6217 O O . ARG B 1 92 ? 15.422 -36.25 -22.188 1 97.69 92 ARG B O 1
ATOM 6224 N N . ILE B 1 93 ? 13.18 -35.781 -22.391 1 98 93 ILE B N 1
ATOM 6225 C CA . ILE B 1 93 ? 13.305 -35.375 -23.766 1 98 93 ILE B CA 1
ATOM 6226 C C . ILE B 1 93 ? 13.141 -33.844 -23.859 1 98 93 ILE B C 1
ATOM 6228 O O . ILE B 1 93 ? 12.18 -33.281 -23.328 1 98 93 ILE B O 1
ATOM 6232 N N . ASP B 1 94 ? 14.078 -33.188 -24.516 1 97.31 94 ASP B N 1
ATOM 6233 C CA . ASP B 1 94 ? 13.938 -31.781 -24.859 1 97.31 94 ASP B CA 1
ATOM 6234 C C . ASP B 1 94 ? 13.094 -31.609 -26.125 1 97.31 94 ASP B C 1
ATOM 6236 O O . ASP B 1 94 ? 13.469 -32.062 -27.203 1 97.31 94 ASP B O 1
ATOM 6240 N N . MET B 1 95 ? 12.055 -30.922 -25.984 1 97.5 95 MET B N 1
ATOM 6241 C CA . MET B 1 95 ? 11.156 -30.688 -27.109 1 97.5 95 MET B CA 1
ATOM 6242 C C . MET B 1 95 ? 11.891 -29.984 -28.25 1 97.5 95 MET B C 1
ATOM 6244 O O . MET B 1 95 ? 12.961 -29.406 -28.031 1 97.5 95 MET B O 1
ATOM 6248 N N . ARG B 1 96 ? 11.219 -30.094 -29.359 1 97.25 96 ARG B N 1
ATOM 6249 C CA . ARG B 1 96 ? 11.742 -29.359 -30.5 1 97.25 96 ARG B CA 1
ATOM 6250 C C . ARG B 1 96 ? 11.938 -27.875 -30.156 1 97.25 96 ARG B C 1
ATOM 6252 O O . ARG B 1 96 ? 11.086 -27.266 -29.516 1 97.25 96 ARG B O 1
ATOM 6259 N N . GLY B 1 97 ? 13.094 -27.344 -30.547 1 96.06 97 GLY B N 1
ATOM 6260 C CA . GLY B 1 97 ? 13.391 -25.938 -30.266 1 96.06 97 GLY B CA 1
ATOM 6261 C C . GLY B 1 97 ? 13.93 -25.703 -28.875 1 96.06 97 GLY B C 1
ATOM 6262 O O . GLY B 1 97 ? 14.141 -24.562 -28.469 1 96.06 97 GLY B O 1
ATOM 6263 N N . SER B 1 98 ? 14.188 -26.781 -28.125 1 95.62 98 SER B N 1
ATOM 6264 C CA . SER B 1 98 ? 14.664 -26.656 -26.75 1 95.62 98 SER B CA 1
ATOM 6265 C C . SER B 1 98 ? 16 -27.359 -26.562 1 95.62 98 SER B C 1
ATOM 6267 O O . SER B 1 98 ? 16.219 -28.438 -27.094 1 95.62 98 SER B O 1
ATOM 6269 N N . SER B 1 99 ? 16.797 -26.672 -25.734 1 94.88 99 SER B N 1
ATOM 6270 C CA . SER B 1 99 ? 18.141 -27.203 -25.5 1 94.88 99 SER B CA 1
ATOM 6271 C C . SER B 1 99 ? 18.844 -27.516 -26.828 1 94.88 99 SER B C 1
ATOM 6273 O O . SER B 1 99 ? 18.875 -26.672 -27.719 1 94.88 99 SER B O 1
ATOM 6275 N N . SER B 1 100 ? 19.375 -28.828 -26.969 1 96.38 100 SER B N 1
ATOM 6276 C CA . SER B 1 100 ? 20.156 -29.141 -28.156 1 96.38 100 SER B CA 1
ATOM 6277 C C . SER B 1 100 ? 19.281 -29.797 -29.234 1 96.38 100 SER B C 1
ATOM 6279 O O . SER B 1 100 ? 19.781 -30.234 -30.266 1 96.38 100 SER B O 1
ATOM 6281 N N . SER B 1 101 ? 17.938 -29.875 -29 1 97.81 101 SER B N 1
ATOM 6282 C CA . SER B 1 101 ? 17.031 -30.406 -30 1 97.81 101 SER B CA 1
ATOM 6283 C C . SER B 1 101 ? 16.922 -29.469 -31.203 1 97.81 101 SER B C 1
ATOM 6285 O O . SER B 1 101 ? 17.062 -28.25 -31.062 1 97.81 101 SER B O 1
ATOM 6287 N N . ASP B 1 102 ? 16.578 -30.031 -32.344 1 97.19 102 ASP B N 1
ATOM 6288 C CA . ASP B 1 102 ? 16.422 -29.266 -33.594 1 97.19 102 ASP B CA 1
ATOM 6289 C C . ASP B 1 102 ? 15.188 -28.375 -33.531 1 97.19 102 ASP B C 1
ATOM 6291 O O . ASP B 1 102 ? 14.289 -28.609 -32.719 1 97.19 102 ASP B O 1
ATOM 6295 N N . GLY B 1 103 ? 15.266 -27.344 -34.375 1 96.69 103 GLY B N 1
ATOM 6296 C CA . GLY B 1 103 ? 14.07 -26.562 -34.656 1 96.69 103 GLY B CA 1
ATOM 6297 C C . GLY B 1 103 ? 13.883 -25.391 -33.688 1 96.69 103 GLY B C 1
ATOM 6298 O O . GLY B 1 103 ? 14.859 -24.875 -33.156 1 96.69 103 GLY B O 1
ATOM 6299 N N . VAL B 1 104 ? 12.68 -24.844 -33.719 1 96.94 104 VAL B N 1
ATOM 6300 C CA . VAL B 1 104 ? 12.281 -23.703 -32.906 1 96.94 104 VAL B CA 1
ATOM 6301 C C . VAL B 1 104 ? 10.953 -24 -32.219 1 96.94 104 VAL B C 1
ATOM 6303 O O . VAL B 1 104 ? 10.211 -24.891 -32.625 1 96.94 104 VAL B O 1
ATOM 6306 N N . LEU B 1 105 ? 10.703 -23.422 -31.141 1 97.25 105 LEU B N 1
ATOM 6307 C CA . LEU B 1 105 ? 9.43 -23.5 -30.422 1 97.25 105 LEU B CA 1
ATOM 6308 C C . LEU B 1 105 ? 8.578 -22.266 -30.719 1 97.25 105 LEU B C 1
ATOM 6310 O O . LEU B 1 105 ? 8.828 -21.188 -30.172 1 97.25 105 LEU B O 1
ATOM 6314 N N . THR B 1 106 ? 7.492 -22.438 -31.453 1 96.75 106 THR B N 1
ATOM 6315 C CA . THR B 1 106 ? 6.781 -21.266 -31.969 1 96.75 106 THR B CA 1
ATOM 6316 C C . THR B 1 106 ? 5.578 -20.922 -31.094 1 96.75 106 THR B C 1
ATOM 6318 O O . THR B 1 106 ? 5 -19.844 -31.219 1 96.75 106 THR B O 1
ATOM 6321 N N . ASP B 1 107 ? 5.109 -21.922 -30.328 1 96.88 107 ASP B N 1
ATOM 6322 C CA . ASP B 1 107 ? 3.947 -21.703 -29.453 1 96.88 107 ASP B CA 1
ATOM 6323 C C . ASP B 1 107 ? 3.803 -22.844 -28.453 1 96.88 107 ASP B C 1
ATOM 6325 O O . ASP B 1 107 ? 4.641 -23.75 -28.391 1 96.88 107 ASP B O 1
ATOM 6329 N N . GLU B 1 108 ? 2.822 -22.719 -27.625 1 95.5 108 GLU B N 1
ATOM 6330 C CA . GLU B 1 108 ? 2.564 -23.766 -26.641 1 95.5 108 GLU B CA 1
ATOM 6331 C C . GLU B 1 108 ? 1.643 -24.844 -27.219 1 95.5 108 GLU B C 1
ATOM 6333 O O . GLU B 1 108 ? 0.703 -24.531 -27.953 1 95.5 108 GLU B O 1
ATOM 6338 N N . TYR B 1 109 ? 1.94 -26.156 -26.891 1 96.62 109 TYR B N 1
ATOM 6339 C CA . TYR B 1 109 ? 1.102 -27.328 -27.094 1 96.62 109 TYR B CA 1
ATOM 6340 C C . TYR B 1 109 ? 0.682 -27.469 -28.547 1 96.62 109 TYR B C 1
ATOM 6342 O O . TYR B 1 109 ? -0.487 -27.734 -28.844 1 96.62 109 TYR B O 1
ATOM 6350 N N . LEU B 1 110 ? 1.587 -27.266 -29.344 1 96.75 110 LEU B N 1
ATOM 6351 C CA . LEU B 1 110 ? 1.365 -27.359 -30.781 1 96.75 110 LEU B CA 1
ATOM 6352 C C . LEU B 1 110 ? 1.043 -28.781 -31.188 1 96.75 110 LEU B C 1
ATOM 6354 O O . LEU B 1 110 ? 1.47 -29.734 -30.531 1 96.75 110 LEU B O 1
ATOM 6358 N N . LYS B 1 111 ? 0.275 -28.906 -32.281 1 97.56 111 LYS B N 1
ATOM 6359 C CA . LYS B 1 111 ? 0.089 -30.234 -32.875 1 97.56 111 LYS B CA 1
ATOM 6360 C C . LYS B 1 111 ? 1.431 -30.891 -33.156 1 97.56 111 LYS B C 1
ATOM 6362 O O . LYS B 1 111 ? 1.587 -32.094 -32.969 1 97.56 111 LYS B O 1
ATOM 6367 N N . LEU B 1 112 ? 2.344 -30.125 -33.625 1 97.5 112 LEU B N 1
ATOM 6368 C CA . LEU B 1 112 ? 3.676 -30.641 -33.938 1 97.5 112 LEU B CA 1
ATOM 6369 C C . LEU B 1 112 ? 4.34 -31.219 -32.688 1 97.5 112 LEU B C 1
ATOM 6371 O O . LEU B 1 112 ? 5.035 -32.219 -32.75 1 97.5 112 LEU B O 1
ATOM 6375 N N . GLU B 1 113 ? 4.23 -30.578 -31.594 1 97.62 113 GLU B N 1
ATOM 6376 C CA . GLU B 1 113 ? 4.738 -31.078 -30.328 1 97.62 113 GLU B CA 1
ATOM 6377 C C . GLU B 1 113 ? 4.18 -32.469 -30 1 97.62 113 GLU B C 1
ATOM 6379 O O . GLU B 1 113 ? 4.918 -33.344 -29.594 1 97.62 113 GLU B O 1
ATOM 6384 N N . GLN B 1 114 ? 2.908 -32.656 -30.219 1 98.25 114 GLN B N 1
ATOM 6385 C CA . GLN B 1 114 ? 2.262 -33.938 -29.953 1 98.25 114 GLN B CA 1
ATOM 6386 C C . GLN B 1 114 ? 2.734 -35 -30.938 1 98.25 114 GLN B C 1
ATOM 6388 O O . GLN B 1 114 ? 2.986 -36.125 -30.562 1 98.25 114 GLN B O 1
ATOM 6393 N N . ASP B 1 115 ? 2.883 -34.562 -32.188 1 98.5 115 ASP B N 1
ATOM 6394 C CA . ASP B 1 115 ? 3.387 -35.469 -33.219 1 98.5 115 ASP B CA 1
ATOM 6395 C C . ASP B 1 115 ? 4.797 -35.938 -32.875 1 98.5 115 ASP B C 1
ATOM 6397 O O . ASP B 1 115 ? 5.102 -37.125 -32.969 1 98.5 115 ASP B O 1
ATOM 6401 N N . ASP B 1 116 ? 5.574 -35.031 -32.469 1 98.69 116 ASP B N 1
ATOM 6402 C CA . ASP B 1 116 ? 6.941 -35.375 -32.094 1 98.69 116 ASP B CA 1
ATOM 6403 C C . ASP B 1 116 ? 6.969 -36.375 -30.938 1 98.69 116 ASP B C 1
ATOM 6405 O O . ASP B 1 116 ? 7.809 -37.281 -30.906 1 98.69 116 ASP B O 1
ATOM 6409 N N . ALA B 1 117 ? 6.121 -36.188 -30.016 1 98.69 117 ALA B N 1
ATOM 6410 C CA . ALA B 1 117 ? 6.039 -37.125 -28.891 1 98.69 117 ALA B CA 1
ATOM 6411 C C . ALA B 1 117 ? 5.703 -38.531 -29.359 1 98.69 117 ALA B C 1
ATOM 6413 O O . ALA B 1 117 ? 6.293 -39.5 -28.891 1 98.69 117 ALA B O 1
ATOM 6414 N N . LEU B 1 118 ? 4.758 -38.688 -30.266 1 98.69 118 LEU B N 1
ATOM 6415 C CA . LEU B 1 118 ? 4.379 -40 -30.797 1 98.69 118 LEU B CA 1
ATOM 6416 C C . LEU B 1 118 ? 5.543 -40.625 -31.547 1 98.69 118 LEU B C 1
ATOM 6418 O O . LEU B 1 118 ? 5.773 -41.844 -31.422 1 98.69 118 LEU B O 1
ATOM 6422 N N . ASP B 1 119 ? 6.258 -39.812 -32.312 1 98.75 119 ASP B N 1
ATOM 6423 C CA . ASP B 1 119 ? 7.434 -40.312 -33 1 98.75 119 ASP B CA 1
ATOM 6424 C C . ASP B 1 119 ? 8.492 -40.812 -32 1 98.75 119 ASP B C 1
ATOM 6426 O O . ASP B 1 119 ? 9.148 -41.812 -32.25 1 98.75 119 ASP B O 1
ATOM 6430 N N . ALA B 1 120 ? 8.688 -40.062 -30.969 1 98.75 120 ALA B N 1
ATOM 6431 C CA . ALA B 1 120 ? 9.633 -40.5 -29.938 1 98.75 120 ALA B CA 1
ATOM 6432 C C . ALA B 1 120 ? 9.219 -41.812 -29.312 1 98.75 120 ALA B C 1
ATOM 6434 O O . ALA B 1 120 ? 10.07 -42.656 -29.016 1 98.75 120 ALA B O 1
ATOM 6435 N N . PHE B 1 121 ? 7.898 -42.031 -29.109 1 98.81 121 PHE B N 1
ATOM 6436 C CA . PHE B 1 121 ? 7.402 -43.312 -28.578 1 98.81 121 PHE B CA 1
ATOM 6437 C C . PHE B 1 121 ? 7.758 -44.438 -29.516 1 98.81 121 PHE B C 1
ATOM 6439 O O . PHE B 1 121 ? 8.211 -45.5 -29.062 1 98.81 121 PHE B O 1
ATOM 6446 N N . ASP B 1 122 ? 7.578 -44.219 -30.797 1 98.75 122 ASP B N 1
ATOM 6447 C CA . ASP B 1 122 ? 7.957 -45.219 -31.766 1 98.75 122 ASP B CA 1
ATOM 6448 C C . ASP B 1 122 ? 9.445 -45.562 -31.672 1 98.75 122 ASP B C 1
ATOM 6450 O O . ASP B 1 122 ? 9.828 -46.719 -31.734 1 98.75 122 ASP B O 1
ATOM 6454 N N . HIS B 1 123 ? 10.219 -44.562 -31.531 1 98.56 123 HIS B N 1
ATOM 6455 C CA . HIS B 1 123 ? 11.656 -44.75 -31.391 1 98.56 123 HIS B CA 1
ATOM 6456 C C . HIS B 1 123 ? 11.984 -45.562 -30.156 1 98.56 123 HIS B C 1
ATOM 6458 O O . HIS B 1 123 ? 12.812 -46.5 -30.219 1 98.56 123 HIS B O 1
ATOM 6464 N N . ILE B 1 124 ? 11.359 -45.281 -29.031 1 98.56 124 ILE B N 1
ATOM 6465 C CA . ILE B 1 124 ? 11.586 -45.969 -27.766 1 98.56 124 ILE B CA 1
ATOM 6466 C C . ILE B 1 124 ? 11.188 -47.438 -27.906 1 98.56 124 ILE B C 1
ATOM 6468 O O . ILE B 1 124 ? 11.945 -48.344 -27.5 1 98.56 124 ILE B O 1
ATOM 6472 N N . VAL B 1 125 ? 10.047 -47.719 -28.516 1 98.5 125 VAL B N 1
ATOM 6473 C CA . VAL B 1 125 ? 9.508 -49.062 -28.656 1 98.5 125 VAL B CA 1
ATOM 6474 C C . VAL B 1 125 ? 10.461 -49.906 -29.5 1 98.5 125 VAL B C 1
ATOM 6476 O O . VAL B 1 125 ? 10.609 -51.125 -29.266 1 98.5 125 VAL B O 1
ATOM 6479 N N . ALA B 1 126 ? 11.188 -49.281 -30.359 1 98.06 126 ALA B N 1
ATOM 6480 C CA . ALA B 1 126 ? 12.062 -49.969 -31.297 1 98.06 126 ALA B CA 1
ATOM 6481 C C . ALA B 1 126 ? 13.398 -50.344 -30.641 1 98.06 126 ALA B C 1
ATOM 6483 O O . ALA B 1 126 ? 14.18 -51.094 -31.203 1 98.06 126 ALA B O 1
ATOM 6484 N N . GLN B 1 127 ? 13.641 -49.875 -29.516 1 97.94 127 GLN B N 1
ATOM 6485 C CA . GLN B 1 127 ? 14.914 -50.156 -28.859 1 97.94 127 GLN B CA 1
ATOM 6486 C C . GLN B 1 127 ? 14.945 -51.594 -28.328 1 97.94 127 GLN B C 1
ATOM 6488 O O . GLN B 1 127 ? 13.93 -52.094 -27.844 1 97.94 127 GLN B O 1
ATOM 6493 N N . PRO B 1 128 ? 16.125 -52.156 -28.312 1 97.12 128 PRO B N 1
ATOM 6494 C CA . PRO B 1 128 ? 16.203 -53.562 -27.859 1 97.12 128 PRO B CA 1
ATOM 6495 C C . PRO B 1 128 ? 15.898 -53.719 -26.359 1 97.12 128 PRO B C 1
ATOM 6497 O O . PRO B 1 128 ? 15.438 -54.781 -25.938 1 97.12 128 PRO B O 1
ATOM 6500 N N . TRP B 1 129 ? 16.141 -52.719 -25.594 1 97.94 129 TRP B N 1
ATOM 6501 C CA . TRP B 1 129 ? 15.977 -52.781 -24.156 1 97.94 129 TRP B CA 1
ATOM 6502 C C . TRP B 1 129 ? 14.531 -52.5 -23.75 1 97.94 129 TRP B C 1
ATOM 6504 O O . TRP B 1 129 ? 14.141 -52.688 -22.609 1 97.94 129 TRP B O 1
ATOM 6514 N N . SER B 1 130 ? 13.695 -52.062 -24.688 1 98.56 130 SER B N 1
ATOM 6515 C CA . SER B 1 130 ? 12.328 -51.625 -24.375 1 98.56 130 SER B CA 1
ATOM 6516 C C . SER B 1 130 ? 11.383 -52.844 -24.328 1 98.56 130 SER B C 1
ATOM 6518 O O . SER B 1 130 ? 11.484 -53.75 -25.156 1 98.56 130 SER B O 1
ATOM 6520 N N . ASN B 1 131 ? 10.445 -52.844 -23.375 1 98.5 131 ASN B N 1
ATOM 6521 C CA . ASN B 1 131 ? 9.391 -53.844 -23.375 1 98.5 131 ASN B CA 1
ATOM 6522 C C . ASN B 1 131 ? 8.156 -53.375 -24.125 1 98.5 131 ASN B C 1
ATOM 6524 O O . ASN B 1 131 ? 7.105 -54.031 -24.078 1 98.5 131 ASN B O 1
ATOM 6528 N N . GLY B 1 132 ? 8.258 -52.125 -24.656 1 98.38 132 GLY B N 1
ATOM 6529 C CA . GLY B 1 132 ? 7.199 -51.594 -25.5 1 98.38 132 GLY B CA 1
ATOM 6530 C C . GLY B 1 132 ? 6.152 -50.812 -24.734 1 98.38 132 GLY B C 1
ATOM 6531 O O . GLY B 1 132 ? 5.172 -50.344 -25.312 1 98.38 132 GLY B O 1
ATOM 6532 N N . ARG B 1 133 ? 6.262 -50.656 -23.453 1 98.75 133 ARG B N 1
ATOM 6533 C CA . ARG B 1 133 ? 5.309 -49.906 -22.625 1 98.75 133 ARG B CA 1
ATOM 6534 C C . ARG B 1 133 ? 5.918 -48.625 -22.125 1 98.75 133 ARG B C 1
ATOM 6536 O O . ARG B 1 133 ? 7.07 -48.594 -21.688 1 98.75 133 ARG B O 1
ATOM 6543 N N . ILE B 1 134 ? 5.137 -47.562 -22.234 1 98.88 134 ILE B N 1
ATOM 6544 C CA . ILE B 1 134 ? 5.629 -46.25 -21.922 1 98.88 134 ILE B CA 1
ATOM 6545 C C . ILE B 1 134 ? 4.684 -45.562 -20.922 1 98.88 134 ILE B C 1
ATOM 6547 O O . ILE B 1 134 ? 3.467 -45.719 -21 1 98.88 134 ILE B O 1
ATOM 6551 N N . GLY B 1 135 ? 5.176 -44.875 -19.922 1 98.81 135 GLY B N 1
ATOM 6552 C CA . GLY B 1 135 ? 4.477 -43.938 -19.078 1 98.81 135 GLY B CA 1
ATOM 6553 C C . GLY B 1 135 ? 4.984 -42.531 -19.219 1 98.81 135 GLY B C 1
ATOM 6554 O O . GLY B 1 135 ? 6.168 -42.312 -19.484 1 98.81 135 GLY B O 1
ATOM 6555 N N . MET B 1 136 ? 4.105 -41.531 -19.047 1 98.81 136 MET B N 1
ATOM 6556 C CA . MET B 1 136 ? 4.512 -40.125 -19.047 1 98.81 136 MET B CA 1
ATOM 6557 C C . MET B 1 136 ? 4.246 -39.5 -17.672 1 98.81 136 MET B C 1
ATOM 6559 O O . MET B 1 136 ? 3.287 -39.875 -17 1 98.81 136 MET B O 1
ATOM 6563 N N . PHE B 1 137 ? 5.082 -38.625 -17.281 1 98.38 137 PHE B N 1
ATOM 6564 C CA . PHE B 1 137 ? 4.852 -37.812 -16.094 1 98.38 137 PHE B CA 1
ATOM 6565 C C . PHE B 1 137 ? 5.406 -36.406 -16.281 1 98.38 137 PHE B C 1
ATOM 6567 O O . PHE B 1 137 ? 6.25 -36.188 -17.156 1 98.38 137 PHE B O 1
ATOM 6574 N N . GLY B 1 138 ? 4.883 -35.469 -15.539 1 97.44 138 GLY B N 1
ATOM 6575 C CA . GLY B 1 138 ? 5.445 -34.125 -15.562 1 97.44 138 GLY B CA 1
ATOM 6576 C C . GLY B 1 138 ? 4.594 -33.125 -14.828 1 97.44 138 GLY B C 1
ATOM 6577 O O . GLY B 1 138 ? 3.441 -33.406 -14.484 1 97.44 138 GLY B O 1
ATOM 6578 N N . LYS B 1 139 ? 5.168 -32 -14.516 1 96.31 139 LYS B N 1
ATOM 6579 C CA . LYS B 1 139 ? 4.527 -30.875 -13.859 1 96.31 139 LYS B CA 1
ATOM 6580 C C . LYS B 1 139 ? 4.305 -29.719 -14.836 1 96.31 139 LYS B C 1
ATOM 6582 O O . LYS B 1 139 ? 5.164 -29.438 -15.672 1 96.31 139 LYS B O 1
ATOM 6587 N N . SER B 1 140 ? 3.17 -29.047 -14.711 1 96.56 140 SER B N 1
ATOM 6588 C CA . SER B 1 140 ? 2.875 -27.891 -15.555 1 96.56 140 SER B CA 1
ATOM 6589 C C . SER B 1 140 ? 2.875 -28.281 -17.031 1 96.56 140 SER B C 1
ATOM 6591 O O . SER B 1 140 ? 2.164 -29.203 -17.438 1 96.56 140 SER B O 1
ATOM 6593 N N . TRP B 1 141 ? 3.857 -27.75 -17.828 1 96.88 141 TRP B N 1
ATOM 6594 C CA . TRP B 1 141 ? 3.91 -28.094 -19.25 1 96.88 141 TRP B CA 1
ATOM 6595 C C . TRP B 1 141 ? 3.908 -29.609 -19.453 1 96.88 141 TRP B C 1
ATOM 6597 O O . TRP B 1 141 ? 3.178 -30.125 -20.297 1 96.88 141 TRP B O 1
ATOM 6607 N N . GLY B 1 142 ? 4.695 -30.312 -18.641 1 97.12 142 GLY B N 1
ATOM 6608 C CA . GLY B 1 142 ? 4.75 -31.766 -18.719 1 97.12 142 GLY B CA 1
ATOM 6609 C C . GLY B 1 142 ? 3.439 -32.438 -18.344 1 97.12 142 GLY B C 1
ATOM 6610 O O . GLY B 1 142 ? 3.115 -33.5 -18.844 1 97.12 142 GLY B O 1
ATOM 6611 N N . GLY B 1 143 ? 2.75 -31.812 -17.375 1 97.69 143 GLY B N 1
ATOM 6612 C CA . GLY B 1 143 ? 1.429 -32.312 -17.031 1 97.69 143 GLY B CA 1
ATOM 6613 C C . GLY B 1 143 ? 0.403 -32.094 -18.125 1 97.69 143 GLY B C 1
ATOM 6614 O O . GLY B 1 143 ? -0.414 -32.969 -18.406 1 97.69 143 GLY B O 1
ATOM 6615 N N . PHE B 1 144 ? 0.486 -30.969 -18.812 1 97.31 144 PHE B N 1
ATOM 6616 C CA . PHE B 1 144 ? -0.421 -30.625 -19.906 1 97.31 144 PHE B CA 1
ATOM 6617 C C . PHE B 1 144 ? -0.237 -31.578 -21.078 1 97.31 144 PHE B C 1
ATOM 6619 O O . PHE B 1 144 ? -1.193 -32.219 -21.516 1 97.31 144 PHE B O 1
ATOM 6626 N N . ASN B 1 145 ? 0.964 -31.688 -21.5 1 97.19 145 ASN B N 1
ATOM 6627 C CA . ASN B 1 145 ? 1.172 -32.469 -22.719 1 97.19 145 ASN B CA 1
ATOM 6628 C C . ASN B 1 145 ? 1.054 -33.969 -22.453 1 97.19 145 ASN B C 1
ATOM 6630 O O . ASN B 1 145 ? 0.718 -34.719 -23.359 1 97.19 145 ASN B O 1
ATOM 6634 N N . GLY B 1 146 ? 1.317 -34.406 -21.141 1 98.31 146 GLY B N 1
ATOM 6635 C CA . GLY B 1 146 ? 1.005 -35.812 -20.844 1 98.31 146 GLY B CA 1
ATOM 6636 C C . GLY B 1 146 ? -0.441 -36.156 -21.125 1 98.31 146 GLY B C 1
ATOM 6637 O O . GLY B 1 146 ? -0.721 -37.219 -21.688 1 98.31 146 GLY B O 1
ATOM 6638 N N . LEU B 1 147 ? -1.328 -35.281 -20.766 1 98.62 147 LEU B N 1
ATOM 6639 C CA . LEU B 1 147 ? -2.752 -35.5 -21.016 1 98.62 147 LEU B CA 1
ATOM 6640 C C . LEU B 1 147 ? -3.07 -35.375 -22.5 1 98.62 147 LEU B C 1
ATOM 6642 O O . LEU B 1 147 ? -3.828 -36.188 -23.031 1 98.62 147 LEU B O 1
ATOM 6646 N N . GLN B 1 148 ? -2.504 -34.438 -23.141 1 98.56 148 GLN B N 1
ATOM 6647 C CA . GLN B 1 148 ? -2.766 -34.188 -24.562 1 98.56 148 GLN B CA 1
ATOM 6648 C C . GLN B 1 148 ? -2.283 -35.375 -25.406 1 98.56 148 GLN B C 1
ATOM 6650 O O . GLN B 1 148 ? -2.977 -35.781 -26.344 1 98.56 148 GLN B O 1
ATOM 6655 N N . VAL B 1 149 ? -1.13 -35.844 -25.109 1 98.62 149 VAL B N 1
ATOM 6656 C CA . VAL B 1 149 ? -0.562 -36.969 -25.844 1 98.62 149 VAL B CA 1
ATOM 6657 C C . VAL B 1 149 ? -1.382 -38.219 -25.562 1 98.62 149 VAL B C 1
ATOM 6659 O O . VAL B 1 149 ? -1.589 -39.031 -26.469 1 98.62 149 VAL B O 1
ATOM 6662 N N . ALA B 1 150 ? -1.816 -38.438 -24.312 1 98.75 150 ALA B N 1
ATOM 6663 C CA . ALA B 1 150 ? -2.697 -39.562 -24 1 98.75 150 ALA B CA 1
ATOM 6664 C C . ALA B 1 150 ? -3.936 -39.531 -24.891 1 98.75 150 ALA B C 1
ATOM 6666 O O . ALA B 1 150 ? -4.41 -40.594 -25.312 1 98.75 150 ALA B O 1
ATOM 6667 N N . ALA B 1 151 ? -4.422 -38.406 -25.203 1 98.56 151 ALA B N 1
ATOM 6668 C CA . ALA B 1 151 ? -5.621 -38.25 -26.016 1 98.56 151 ALA B CA 1
ATOM 6669 C C . ALA B 1 151 ? -5.348 -38.688 -27.453 1 98.56 151 ALA B C 1
ATOM 6671 O O . ALA B 1 151 ? -6.277 -38.938 -28.234 1 98.56 151 ALA B O 1
ATOM 6672 N N . ARG B 1 152 ? -4.074 -38.75 -27.828 1 98.25 152 ARG B N 1
ATOM 6673 C CA . ARG B 1 152 ? -3.689 -39.188 -29.156 1 98.25 152 ARG B CA 1
ATOM 6674 C C . ARG B 1 152 ? -3.652 -40.719 -29.25 1 98.25 152 ARG B C 1
ATOM 6676 O O . ARG B 1 152 ? -3.516 -41.25 -30.344 1 98.25 152 ARG B O 1
ATOM 6683 N N . ARG B 1 153 ? -3.654 -41.469 -28.219 1 98 153 ARG B N 1
ATOM 6684 C CA . ARG B 1 153 ? -3.936 -42.875 -28.062 1 98 153 ARG B CA 1
ATOM 6685 C C . ARG B 1 153 ? -2.854 -43.719 -28.719 1 98 153 ARG B C 1
ATOM 6687 O O . ARG B 1 153 ? -3.156 -44.688 -29.469 1 98 153 ARG B O 1
ATOM 6694 N N . HIS B 1 154 ? -1.624 -43.344 -28.594 1 98.5 154 HIS B N 1
ATOM 6695 C CA . HIS B 1 154 ? -0.557 -44.25 -28.984 1 98.5 154 HIS B CA 1
ATOM 6696 C C . HIS B 1 154 ? -0.643 -45.562 -28.188 1 98.5 154 HIS B C 1
ATOM 6698 O O . HIS B 1 154 ? -0.784 -45.531 -26.969 1 98.5 154 HIS B O 1
ATOM 6704 N N . PRO B 1 155 ? -0.469 -46.656 -28.797 1 98.19 155 PRO B N 1
ATOM 6705 C CA . PRO B 1 155 ? -0.711 -47.938 -28.109 1 98.19 155 PRO B CA 1
ATOM 6706 C C . PRO B 1 155 ? 0.315 -48.219 -27.016 1 98.19 155 PRO B C 1
ATOM 6708 O O . PRO B 1 155 ? 0.028 -48.969 -26.078 1 98.19 155 PRO B O 1
ATOM 6711 N N . ALA B 1 156 ? 1.465 -47.625 -27.109 1 98.62 156 ALA B N 1
ATOM 6712 C CA . ALA B 1 156 ? 2.527 -47.906 -26.141 1 98.62 156 ALA B CA 1
ATOM 6713 C C . ALA B 1 156 ? 2.311 -47.156 -24.844 1 98.62 156 ALA B C 1
ATOM 6715 O O . ALA B 1 156 ? 2.893 -47.5 -23.812 1 98.62 156 ALA B O 1
ATOM 6716 N N . LEU B 1 157 ? 1.592 -46.031 -24.859 1 98.88 157 LEU B N 1
ATOM 6717 C CA . LEU B 1 157 ? 1.377 -45.281 -23.641 1 98.88 157 LEU B CA 1
ATOM 6718 C C . LEU B 1 157 ? 0.346 -45.938 -22.734 1 98.88 157 LEU B C 1
ATOM 6720 O O . LEU B 1 157 ? -0.813 -46.094 -23.125 1 98.88 157 LEU B O 1
ATOM 6724 N N . LYS B 1 158 ? 0.774 -46.281 -21.516 1 98.56 158 LYS B N 1
ATOM 6725 C CA . LYS B 1 158 ? -0.079 -47.125 -20.688 1 98.56 158 LYS B CA 1
ATOM 6726 C C . LYS B 1 158 ? -0.599 -46.344 -19.469 1 98.56 158 LYS B C 1
ATOM 6728 O O . LYS B 1 158 ? -1.61 -46.719 -18.875 1 98.56 158 LYS B O 1
ATOM 6733 N N . ALA B 1 159 ? 0.075 -45.281 -19.062 1 98.62 159 ALA B N 1
ATOM 6734 C CA . ALA B 1 159 ? -0.324 -44.531 -17.891 1 98.62 159 ALA B CA 1
ATOM 6735 C C . ALA B 1 159 ? 0.32 -43.125 -17.891 1 98.62 159 ALA B C 1
ATOM 6737 O O . ALA B 1 159 ? 1.366 -42.938 -18.516 1 98.62 159 ALA B O 1
ATOM 6738 N N . VAL B 1 160 ? -0.34 -42.188 -17.203 1 98.88 160 VAL B N 1
ATOM 6739 C CA . VAL B 1 160 ? 0.163 -40.844 -17.094 1 98.88 160 VAL B CA 1
ATOM 6740 C C . VAL B 1 160 ? 0.054 -40.344 -15.648 1 98.88 160 VAL B C 1
ATOM 6742 O O . VAL B 1 160 ? -0.921 -40.656 -14.961 1 98.88 160 VAL B O 1
ATOM 6745 N N . ILE B 1 161 ? 1.055 -39.688 -15.133 1 98.81 161 ILE B N 1
ATOM 6746 C CA . ILE B 1 161 ? 0.936 -38.812 -13.961 1 98.81 161 ILE B CA 1
ATOM 6747 C C . ILE B 1 161 ? 1.02 -37.344 -14.383 1 98.81 161 ILE B C 1
ATOM 6749 O O . ILE B 1 161 ? 2.02 -36.938 -14.969 1 98.81 161 ILE B O 1
ATOM 6753 N N . SER B 1 162 ? -0.01 -36.625 -14.172 1 98.69 162 SER B N 1
ATOM 6754 C CA . SER B 1 162 ? -0.094 -35.219 -14.531 1 98.69 162 SER B CA 1
ATOM 6755 C C . SER B 1 162 ? -0.159 -34.344 -13.289 1 98.69 162 SER B C 1
ATOM 6757 O O . SER B 1 162 ? -1.119 -34.406 -12.523 1 98.69 162 SER B O 1
ATOM 6759 N N . LEU B 1 163 ? 0.874 -33.5 -13.094 1 97.81 163 LEU B N 1
ATOM 6760 C CA . LEU B 1 163 ? 0.933 -32.625 -11.93 1 97.81 163 LEU B CA 1
ATOM 6761 C C . LEU B 1 163 ? 0.631 -31.172 -12.32 1 97.81 163 LEU B C 1
ATOM 6763 O O . LEU B 1 163 ? 1.206 -30.641 -13.273 1 97.81 163 LEU B O 1
ATOM 6767 N N . MET B 1 164 ? -0.278 -30.531 -11.531 1 96.81 164 MET B N 1
ATOM 6768 C CA . MET B 1 164 ? -0.506 -29.078 -11.625 1 96.81 164 MET B CA 1
ATOM 6769 C C . MET B 1 164 ? -0.814 -28.672 -13.062 1 96.81 164 MET B C 1
ATOM 6771 O O . MET B 1 164 ? -0.151 -27.797 -13.617 1 96.81 164 MET B O 1
ATOM 6775 N N . SER B 1 165 ? -1.817 -29.203 -13.648 1 96.62 165 SER B N 1
ATOM 6776 C CA . SER B 1 165 ? -2.174 -28.969 -15.047 1 96.62 165 SER B CA 1
ATOM 6777 C C . SER B 1 165 ? -3.678 -28.766 -15.203 1 96.62 165 SER B C 1
ATOM 6779 O O . SER B 1 165 ? -4.395 -28.594 -14.219 1 96.62 165 SER B O 1
ATOM 6781 N N . THR B 1 166 ? -4.133 -28.656 -16.453 1 96.75 166 THR B N 1
ATOM 6782 C CA . THR B 1 166 ? -5.547 -28.375 -16.672 1 96.75 166 THR B CA 1
ATOM 6783 C C . THR B 1 166 ? -6.078 -29.172 -17.859 1 96.75 166 THR B C 1
ATOM 6785 O O . THR B 1 166 ? -5.305 -29.625 -18.703 1 96.75 166 THR B O 1
ATOM 6788 N N . ASP B 1 167 ? -7.375 -29.422 -17.828 1 97.75 167 ASP B N 1
ATOM 6789 C CA . ASP B 1 167 ? -8.094 -30.094 -18.906 1 97.75 167 ASP B CA 1
ATOM 6790 C C . ASP B 1 167 ? -8.594 -29.094 -19.938 1 97.75 167 ASP B C 1
ATOM 6792 O O . ASP B 1 167 ? -9.016 -29.469 -21.031 1 97.75 167 ASP B O 1
ATOM 6796 N N . ASP B 1 168 ? -8.531 -27.828 -19.578 1 97.38 168 ASP B N 1
ATOM 6797 C CA . ASP B 1 168 ? -9.047 -26.75 -20.422 1 97.38 168 ASP B CA 1
ATOM 6798 C C . ASP B 1 168 ? -8.078 -25.578 -20.469 1 97.38 168 ASP B C 1
ATOM 6800 O O . ASP B 1 168 ? -7.938 -24.844 -19.5 1 97.38 168 ASP B O 1
ATOM 6804 N N . ARG B 1 169 ? -7.555 -25.312 -21.672 1 96.81 169 ARG B N 1
ATOM 6805 C CA . ARG B 1 169 ? -6.484 -24.328 -21.812 1 96.81 169 ARG B CA 1
ATOM 6806 C C . ARG B 1 169 ? -7.027 -22.906 -21.688 1 96.81 169 ARG B C 1
ATOM 6808 O O . ARG B 1 169 ? -6.258 -21.969 -21.516 1 96.81 169 ARG B O 1
ATOM 6815 N N . TYR B 1 170 ? -8.359 -22.703 -21.766 1 96.88 170 TYR B N 1
ATOM 6816 C CA . TYR B 1 170 ? -8.938 -21.359 -21.734 1 96.88 170 TYR B CA 1
ATOM 6817 C C . TYR B 1 170 ? -9.422 -21 -20.344 1 96.88 170 TYR B C 1
ATOM 6819 O O . TYR B 1 170 ? -9.266 -19.859 -19.906 1 96.88 170 TYR B O 1
ATOM 6827 N N . SER B 1 171 ? -9.984 -21.828 -19.562 1 88.75 171 SER B N 1
ATOM 6828 C CA . SER B 1 171 ? -10.812 -21.516 -18.391 1 88.75 171 SER B CA 1
ATOM 6829 C C . SER B 1 171 ? -9.961 -21.281 -17.156 1 88.75 171 SER B C 1
ATOM 6831 O O . SER B 1 171 ? -10.336 -20.5 -16.266 1 88.75 171 SER B O 1
ATOM 6833 N N . ASP B 1 172 ? -8.914 -21.875 -16.922 1 85.56 172 ASP B N 1
ATOM 6834 C CA . ASP B 1 172 ? -8.188 -21.703 -15.68 1 85.56 172 ASP B CA 1
ATOM 6835 C C . ASP B 1 172 ? -6.695 -21.969 -15.875 1 85.56 172 ASP B C 1
ATOM 6837 O O . ASP B 1 172 ? -6.09 -22.734 -15.117 1 85.56 172 ASP B O 1
ATOM 6841 N N . ASP B 1 173 ? -6.203 -21.312 -16.828 1 92.5 173 ASP B N 1
ATOM 6842 C CA . ASP B 1 173 ? -4.77 -21.25 -17.094 1 92.5 173 ASP B CA 1
ATOM 6843 C C . ASP B 1 173 ? -4.254 -19.828 -16.984 1 92.5 173 ASP B C 1
ATOM 6845 O O . ASP B 1 173 ? -4.961 -18.938 -16.5 1 92.5 173 ASP B O 1
ATOM 6849 N N . VAL B 1 174 ? -3.074 -19.594 -17.281 1 94.88 174 VAL B N 1
ATOM 6850 C CA . VAL B 1 174 ? -2.371 -18.344 -17.062 1 94.88 174 VAL B CA 1
ATOM 6851 C C . VAL B 1 174 ? -2.865 -17.297 -18.062 1 94.88 174 VAL B C 1
ATOM 6853 O O . VAL B 1 174 ? -2.521 -16.109 -17.953 1 94.88 174 VAL B O 1
ATOM 6856 N N . HIS B 1 175 ? -3.811 -17.625 -19 1 97.19 175 HIS B N 1
ATOM 6857 C CA . HIS B 1 175 ? -4.199 -16.734 -20.094 1 97.19 175 HIS B CA 1
ATOM 6858 C C . HIS B 1 175 ? -5.516 -16.031 -19.797 1 97.19 175 HIS B C 1
ATOM 6860 O O . HIS B 1 175 ? -5.59 -14.805 -19.812 1 97.19 175 HIS B O 1
ATOM 6866 N N . TYR B 1 176 ? -6.516 -16.875 -19.547 1 97.44 176 TYR B N 1
ATOM 6867 C CA . TYR B 1 176 ? -7.867 -16.391 -19.312 1 97.44 176 TYR B CA 1
ATOM 6868 C C . TYR B 1 176 ? -8.516 -17.109 -18.141 1 97.44 176 TYR B C 1
ATOM 6870 O O . TYR B 1 176 ? -8.219 -18.281 -17.875 1 97.44 176 TYR B O 1
ATOM 6878 N N . ARG B 1 177 ? -9.344 -16.453 -17.469 1 96.69 177 ARG B N 1
ATOM 6879 C CA . ARG B 1 177 ? -10.188 -17.016 -16.422 1 96.69 177 ARG B CA 1
ATOM 6880 C C . ARG B 1 177 ? -11.523 -16.281 -16.344 1 96.69 177 ARG B C 1
ATOM 6882 O O . ARG B 1 177 ? -11.562 -15.047 -16.297 1 96.69 177 ARG B O 1
ATOM 6889 N N . GLY B 1 178 ? -12.57 -17.016 -16.359 1 97.06 178 GLY B N 1
ATOM 6890 C CA . GLY B 1 178 ? -13.891 -16.406 -16.328 1 97.06 178 GLY B CA 1
ATOM 6891 C C . GLY B 1 178 ? -14.148 -15.492 -17.516 1 97.06 178 GLY B C 1
ATOM 6892 O O . GLY B 1 178 ? -14.922 -14.531 -17.406 1 97.06 178 GLY B O 1
ATOM 6893 N N . GLY B 1 179 ? -13.453 -15.695 -18.578 1 97.5 179 GLY B N 1
ATOM 6894 C CA . GLY B 1 179 ? -13.609 -14.859 -19.75 1 97.5 179 GLY B CA 1
ATOM 6895 C C . GLY B 1 179 ? -12.773 -13.586 -19.688 1 97.5 179 GLY B C 1
ATOM 6896 O O . GLY B 1 179 ? -12.828 -12.758 -20.609 1 97.5 179 GLY B O 1
ATOM 6897 N N . CYS B 1 180 ? -12.016 -13.406 -18.641 1 97.38 180 CYS B N 1
ATOM 6898 C CA . CYS B 1 180 ? -11.195 -12.211 -18.453 1 97.38 180 CYS B CA 1
ATOM 6899 C C . CYS B 1 180 ? -9.758 -12.469 -18.891 1 97.38 180 CYS B C 1
ATOM 6901 O O . CYS B 1 180 ? -9.234 -13.57 -18.719 1 97.38 180 CYS B O 1
ATOM 6903 N N . VAL B 1 181 ? -9.07 -11.445 -19.453 1 97.81 181 VAL B N 1
ATOM 6904 C CA . VAL B 1 181 ? -7.633 -11.5 -19.719 1 97.81 181 VAL B CA 1
ATOM 6905 C C . VAL B 1 181 ? -6.863 -11.422 -18.406 1 97.81 181 VAL B C 1
ATOM 6907 O O . VAL B 1 181 ? -7.004 -10.461 -17.641 1 97.81 181 VAL B O 1
ATOM 6910 N N . MET B 1 182 ? -6.094 -12.383 -18.109 1 97.38 182 MET B N 1
ATOM 6911 C CA . MET B 1 182 ? -5.328 -12.375 -16.875 1 97.38 182 MET B CA 1
ATOM 6912 C C . MET B 1 182 ? -4.102 -11.477 -16.984 1 97.38 182 MET B C 1
ATOM 6914 O O . MET B 1 182 ? -3.049 -11.914 -17.453 1 97.38 182 MET B O 1
ATOM 6918 N N . ALA B 1 183 ? -4.195 -10.312 -16.484 1 97.19 183 ALA B N 1
ATOM 6919 C CA . ALA B 1 183 ? -3.066 -9.383 -16.531 1 97.19 183 ALA B CA 1
ATOM 6920 C C . ALA B 1 183 ? -1.925 -9.867 -15.641 1 97.19 183 ALA B C 1
ATOM 6922 O O . ALA B 1 183 ? -0.754 -9.602 -15.93 1 97.19 183 ALA B O 1
ATOM 6923 N N . SER B 1 184 ? -2.271 -10.578 -14.641 1 96.31 184 SER B N 1
ATOM 6924 C CA . SER B 1 184 ? -1.293 -11.023 -13.656 1 96.31 184 SER B CA 1
ATOM 6925 C C . SER B 1 184 ? -0.293 -11.992 -14.281 1 96.31 184 SER B C 1
ATOM 6927 O O . SER B 1 184 ? 0.885 -12 -13.914 1 96.31 184 SER B O 1
ATO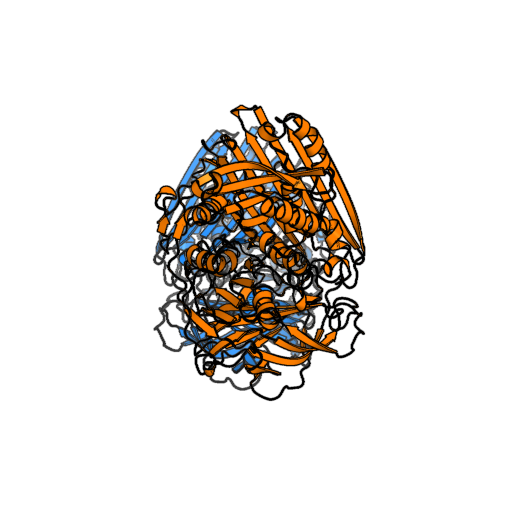M 6929 N N . ASP B 1 185 ? -0.824 -12.836 -15.211 1 96.81 185 ASP B N 1
ATOM 6930 C CA . ASP B 1 185 ? 0.018 -13.984 -15.5 1 96.81 185 ASP B CA 1
ATOM 6931 C C . ASP B 1 185 ? 0.323 -14.078 -17 1 96.81 185 ASP B C 1
ATOM 6933 O O . ASP B 1 185 ? 1.34 -14.656 -17.391 1 96.81 185 ASP B O 1
ATOM 6937 N N . MET B 1 186 ? -0.523 -13.531 -17.828 1 97.81 186 MET B N 1
ATOM 6938 C CA . MET B 1 186 ? -0.359 -13.797 -19.266 1 97.81 186 MET B CA 1
ATOM 6939 C C . MET B 1 186 ? 0.956 -13.211 -19.766 1 97.81 186 MET B C 1
ATOM 6941 O O . MET B 1 186 ? 1.768 -13.93 -20.359 1 97.81 186 MET B O 1
ATOM 6945 N N . LEU B 1 187 ? 1.124 -11.883 -19.531 1 98.31 187 LEU B N 1
ATOM 6946 C CA . LEU B 1 187 ? 2.35 -11.258 -20.016 1 98.31 187 LEU B CA 1
ATOM 6947 C C . LEU B 1 187 ? 3.57 -11.828 -19.297 1 98.31 187 LEU B C 1
ATOM 6949 O O . LEU B 1 187 ? 4.633 -11.992 -19.906 1 98.31 187 LEU B O 1
ATOM 6953 N N . TRP B 1 188 ? 3.434 -12.039 -18.047 1 96.81 188 TRP B N 1
ATOM 6954 C CA . TRP B 1 188 ? 4.52 -12.641 -17.281 1 96.81 188 TRP B CA 1
ATOM 6955 C C . TRP B 1 188 ? 4.977 -13.953 -17.906 1 96.81 188 TRP B C 1
ATOM 6957 O O . TRP B 1 188 ? 6.168 -14.141 -18.156 1 96.81 188 TRP B O 1
ATOM 6967 N N . TRP B 1 189 ? 4.055 -14.812 -18.156 1 96.94 189 TRP B N 1
ATOM 6968 C CA . TRP B 1 189 ? 4.391 -16.109 -18.734 1 96.94 189 TRP B CA 1
ATOM 6969 C C . TRP B 1 189 ? 4.922 -15.93 -20.156 1 96.94 189 TRP B C 1
ATOM 6971 O O . TRP B 1 189 ? 5.895 -16.578 -20.547 1 96.94 189 TRP B O 1
ATOM 6981 N N . GLY B 1 190 ? 4.273 -15.086 -20.906 1 97.56 190 GLY B N 1
ATOM 6982 C CA . GLY B 1 190 ? 4.777 -14.781 -22.234 1 97.56 190 GLY B CA 1
ATOM 6983 C C . GLY B 1 190 ? 6.215 -14.297 -22.234 1 97.56 190 GLY B C 1
ATOM 6984 O O . GLY B 1 190 ? 7.02 -14.703 -23.062 1 97.56 190 GLY B O 1
ATOM 6985 N N . SER B 1 191 ? 6.5 -13.453 -21.297 1 97.38 191 SER B N 1
ATOM 6986 C CA . SER B 1 191 ? 7.855 -12.922 -21.141 1 97.38 191 SER B CA 1
ATOM 6987 C C . SER B 1 191 ? 8.836 -14.023 -20.734 1 97.38 191 SER B C 1
ATOM 6989 O O . SER B 1 191 ? 9.969 -14.062 -21.219 1 97.38 191 SER B O 1
ATOM 6991 N N . THR B 1 192 ? 8.391 -14.859 -19.906 1 96.5 192 THR B N 1
ATOM 6992 C CA . THR B 1 192 ? 9.227 -15.984 -19.484 1 96.5 192 THR B CA 1
ATOM 6993 C C . THR B 1 192 ? 9.594 -16.859 -20.672 1 96.5 192 THR B C 1
ATOM 6995 O O . THR B 1 192 ? 10.766 -17.156 -20.891 1 96.5 192 THR B O 1
ATOM 6998 N N . MET B 1 193 ? 8.633 -17.141 -21.438 1 97 193 MET B N 1
ATOM 6999 C CA . MET B 1 193 ? 8.883 -18.016 -22.594 1 97 193 MET B CA 1
ATOM 7000 C C . MET B 1 193 ? 9.672 -17.266 -23.672 1 97 193 MET B C 1
ATOM 7002 O O . MET B 1 193 ? 10.453 -17.875 -24.391 1 97 193 MET B O 1
ATOM 7006 N N . ALA B 1 194 ? 9.484 -15.992 -23.719 1 97.12 194 ALA B N 1
ATOM 7007 C CA . ALA B 1 194 ? 10.25 -15.195 -24.656 1 97.12 194 ALA B CA 1
ATOM 7008 C C . ALA B 1 194 ? 11.734 -15.195 -24.297 1 97.12 194 ALA B C 1
ATOM 7010 O O . ALA B 1 194 ? 12.594 -15.008 -25.172 1 97.12 194 ALA B O 1
ATOM 7011 N N . ALA B 1 195 ? 12.008 -15.43 -23.062 1 96.5 195 ALA B N 1
ATOM 7012 C CA . ALA B 1 195 ? 13.398 -15.539 -22.609 1 96.5 195 ALA B CA 1
ATOM 7013 C C . ALA B 1 195 ? 13.898 -16.969 -22.719 1 96.5 195 ALA B C 1
ATOM 7015 O O . ALA B 1 195 ? 15.062 -17.203 -23.047 1 96.5 195 ALA B O 1
ATOM 7016 N N . TYR B 1 196 ? 13.039 -17.953 -22.531 1 96.06 196 TYR B N 1
ATOM 7017 C CA . TYR B 1 196 ? 13.43 -19.359 -22.438 1 96.06 196 TYR B CA 1
ATOM 7018 C C . TYR B 1 196 ? 13.539 -20 -23.812 1 96.06 196 TYR B C 1
ATOM 7020 O O . TYR B 1 196 ? 14.492 -20.734 -24.094 1 96.06 196 TYR B O 1
ATOM 7028 N N . ALA B 1 197 ? 12.633 -19.719 -24.625 1 95.88 197 ALA B N 1
ATOM 7029 C CA . ALA B 1 197 ? 12.516 -20.438 -25.906 1 95.88 197 ALA B CA 1
ATOM 7030 C C . ALA B 1 197 ? 13.703 -20.125 -26.812 1 95.88 197 ALA B C 1
ATOM 7032 O O . ALA B 1 197 ? 14.227 -21.031 -27.469 1 95.88 197 ALA B O 1
ATOM 7033 N N . PRO B 1 198 ? 14.234 -18.906 -26.781 1 96.94 198 PRO B N 1
ATOM 7034 C CA . PRO B 1 198 ? 15.297 -18.609 -27.75 1 96.94 198 PRO B CA 1
ATOM 7035 C C . PRO B 1 198 ? 16.672 -19.062 -27.25 1 96.94 198 PRO B C 1
ATOM 7037 O O . PRO B 1 198 ? 17.672 -18.828 -27.938 1 96.94 198 PRO B O 1
ATOM 7040 N N . ARG B 1 199 ? 16.828 -19.641 -26.109 1 96.94 199 ARG B N 1
ATOM 7041 C CA . ARG B 1 199 ? 18.125 -20.094 -25.625 1 96.94 199 ARG B CA 1
ATOM 7042 C C . ARG B 1 199 ? 18.797 -21.031 -26.625 1 96.94 199 ARG B C 1
ATOM 7044 O O . ARG B 1 199 ? 18.141 -21.891 -27.203 1 96.94 199 ARG B O 1
ATOM 7051 N N . PRO B 1 200 ? 20.094 -20.891 -26.766 1 97.06 200 PRO B N 1
ATOM 7052 C CA . PRO B 1 200 ? 20.766 -21.594 -27.859 1 97.06 200 PRO B CA 1
ATOM 7053 C C . PRO B 1 200 ? 21.062 -23.047 -27.531 1 97.06 200 PRO B C 1
ATOM 7055 O O . PRO B 1 200 ? 21.078 -23.422 -26.359 1 97.06 200 PRO B O 1
ATOM 7058 N N . GLN B 1 201 ? 21.359 -23.766 -28.609 1 96.94 201 GLN B N 1
ATOM 7059 C CA . GLN B 1 201 ? 21.891 -25.125 -28.453 1 96.94 201 GLN B CA 1
ATOM 7060 C C . GLN B 1 201 ? 23.297 -25.109 -27.844 1 96.94 201 GLN B C 1
ATOM 7062 O O . GLN B 1 201 ? 23.969 -24.078 -27.891 1 96.94 201 GLN B O 1
ATOM 7067 N N . ASP B 1 202 ? 23.656 -26.188 -27.25 1 96.38 202 ASP B N 1
ATOM 7068 C CA . ASP B 1 202 ? 25.016 -26.344 -26.734 1 96.38 202 ASP B CA 1
ATOM 7069 C C . ASP B 1 202 ? 26.016 -26.625 -27.859 1 96.38 202 ASP B C 1
ATOM 7071 O O . ASP B 1 202 ? 25.922 -27.656 -28.516 1 96.38 202 ASP B O 1
ATOM 7075 N N . PRO B 1 203 ? 27.016 -25.781 -27.969 1 96 203 PRO B N 1
ATOM 7076 C CA . PRO B 1 203 ? 28 -25.984 -29.031 1 96 203 PRO B CA 1
ATOM 7077 C C . PRO B 1 203 ? 28.703 -27.328 -28.922 1 96 203 PRO B C 1
ATOM 7079 O O . PRO B 1 203 ? 29.109 -27.906 -29.938 1 96 203 PRO B O 1
ATOM 7082 N N . ARG B 1 204 ? 28.875 -27.859 -27.734 1 95.19 204 ARG B N 1
ATOM 7083 C CA . ARG B 1 204 ? 29.547 -29.156 -27.578 1 95.19 204 ARG B CA 1
ATOM 7084 C C . ARG B 1 204 ? 28.719 -30.281 -28.188 1 95.19 204 ARG B C 1
ATOM 7086 O O . ARG B 1 204 ? 29.25 -31.328 -28.562 1 95.19 204 ARG B O 1
ATOM 7093 N N . VAL B 1 205 ? 27.5 -30.031 -28.266 1 95.5 205 VAL B N 1
ATOM 7094 C CA . VAL B 1 205 ? 26.594 -31.094 -28.688 1 95.5 205 VAL B CA 1
ATOM 7095 C C . VAL B 1 205 ? 26.344 -31 -30.188 1 95.5 205 VAL B C 1
ATOM 7097 O O . VAL B 1 205 ? 26.359 -32 -30.891 1 95.5 205 VAL B O 1
ATOM 7100 N N . VAL B 1 206 ? 26.141 -29.75 -30.703 1 95.94 206 VAL B N 1
ATOM 7101 C CA . VAL B 1 206 ? 25.625 -29.641 -32.062 1 95.94 206 VAL B CA 1
ATOM 7102 C C . VAL B 1 206 ? 26.703 -29.031 -32.969 1 95.94 206 VAL B C 1
ATOM 7104 O O . VAL B 1 206 ? 26.516 -28.922 -34.188 1 95.94 206 VAL B O 1
ATOM 7107 N N . GLY B 1 207 ? 27.812 -28.594 -32.438 1 95.31 207 GLY B N 1
ATOM 7108 C CA . GLY B 1 207 ? 28.859 -27.953 -33.188 1 95.31 207 GLY B CA 1
ATOM 7109 C C . GLY B 1 207 ? 28.562 -26.516 -33.562 1 95.31 207 GLY B C 1
ATOM 7110 O O . GLY B 1 207 ? 27.875 -25.812 -32.812 1 95.31 207 GLY B O 1
ATOM 7111 N N . ASP B 1 208 ? 29.031 -26.047 -34.625 1 93.38 208 ASP B N 1
ATOM 7112 C CA . ASP B 1 208 ? 29 -24.641 -35 1 93.38 208 ASP B CA 1
ATOM 7113 C C . ASP B 1 208 ? 27.609 -24.219 -35.5 1 93.38 208 ASP B C 1
ATOM 7115 O O . ASP B 1 208 ? 27.297 -23.031 -35.531 1 93.38 208 ASP B O 1
ATOM 7119 N N . GLY B 1 209 ? 26.828 -25.156 -35.75 1 95.19 209 GLY B N 1
ATOM 7120 C CA . GLY B 1 209 ? 25.5 -24.859 -36.25 1 95.19 209 GLY B CA 1
ATOM 7121 C C . GLY B 1 209 ? 24.609 -24.203 -35.188 1 95.19 209 GLY B C 1
ATOM 7122 O O . GLY B 1 209 ? 23.547 -23.672 -35.531 1 95.19 209 GLY B O 1
ATOM 7123 N N . TRP B 1 210 ? 25.062 -24.125 -33.969 1 96.88 210 TRP B N 1
ATOM 7124 C CA . TRP B 1 210 ? 24.234 -23.578 -32.875 1 96.88 210 TRP B CA 1
ATOM 7125 C C . TRP B 1 210 ? 23.922 -22.109 -33.125 1 96.88 210 TRP B C 1
ATOM 7127 O O . TRP B 1 210 ? 22.828 -21.641 -32.781 1 96.88 210 TRP B O 1
ATOM 7137 N N . ARG B 1 211 ? 24.781 -21.312 -33.781 1 97.06 211 ARG B N 1
ATOM 7138 C CA . ARG B 1 211 ? 24.594 -19.875 -33.969 1 97.06 211 ARG B CA 1
ATOM 7139 C C . ARG B 1 211 ? 23.438 -19.609 -34.938 1 97.06 211 ARG B C 1
ATOM 7141 O O . ARG B 1 211 ? 22.625 -18.719 -34.719 1 97.06 211 ARG B O 1
ATOM 7148 N N . GLU B 1 212 ? 23.5 -20.375 -36 1 96.75 212 GLU B N 1
ATOM 7149 C CA . GLU B 1 212 ? 22.422 -20.203 -36.969 1 96.75 212 GLU B CA 1
ATOM 7150 C C . GLU B 1 212 ? 21.062 -20.578 -36.375 1 96.75 212 GLU B C 1
ATOM 7152 O O . GLU B 1 212 ? 20.062 -19.891 -36.594 1 96.75 212 GLU B O 1
ATOM 7157 N N . ASN B 1 213 ? 21 -21.641 -35.688 1 97.62 213 ASN B N 1
ATOM 7158 C CA . ASN B 1 213 ? 19.781 -22.016 -35.031 1 97.62 213 ASN B CA 1
ATOM 7159 C C . ASN B 1 213 ? 19.344 -20.969 -34 1 97.62 213 ASN B C 1
ATOM 7161 O O . ASN B 1 213 ? 18.156 -20.672 -33.875 1 97.62 213 ASN B O 1
ATOM 7165 N N . TRP B 1 214 ? 20.344 -20.453 -33.25 1 98 214 TRP B N 1
ATOM 7166 C CA . TRP B 1 214 ? 20.062 -19.438 -32.25 1 98 214 TRP B CA 1
ATOM 7167 C C . TRP B 1 214 ? 19.391 -18.219 -32.875 1 98 214 TRP B C 1
ATOM 7169 O O . TRP B 1 214 ? 18.422 -17.672 -32.344 1 98 214 TRP B O 1
ATOM 7179 N N . LYS B 1 215 ? 19.875 -17.797 -33.969 1 97 215 LYS B N 1
ATOM 7180 C CA . LYS B 1 215 ? 19.281 -16.672 -34.688 1 97 215 LYS B CA 1
ATOM 7181 C C . LYS B 1 215 ? 17.844 -16.969 -35.094 1 97 215 LYS B C 1
ATOM 7183 O O . LYS B 1 215 ? 16.984 -16.094 -35 1 97 215 LYS B O 1
ATOM 7188 N N . GLN B 1 216 ? 17.641 -18.172 -35.531 1 97.69 216 GLN B N 1
ATOM 7189 C CA . GLN B 1 216 ? 16.281 -18.562 -35.906 1 97.69 216 GLN B CA 1
ATOM 7190 C C . GLN B 1 216 ? 15.359 -18.516 -34.688 1 97.69 216 GLN B C 1
ATOM 7192 O O . GLN B 1 216 ? 14.211 -18.078 -34.781 1 97.69 216 GLN B O 1
ATOM 7197 N N . ARG B 1 217 ? 15.836 -18.984 -33.594 1 98 217 ARG B N 1
ATOM 7198 C CA . ARG B 1 217 ? 15.039 -19.016 -32.375 1 98 217 ARG B CA 1
ATOM 7199 C C . ARG B 1 217 ? 14.711 -17.609 -31.891 1 98 217 ARG B C 1
ATOM 7201 O O . ARG B 1 217 ? 13.602 -17.344 -31.406 1 98 217 ARG B O 1
ATOM 7208 N N . ILE B 1 218 ? 15.648 -16.672 -31.984 1 97.94 218 ILE B N 1
ATOM 7209 C CA . ILE B 1 218 ? 15.469 -15.281 -31.562 1 97.94 218 ILE B CA 1
ATOM 7210 C C . ILE B 1 218 ? 14.414 -14.609 -32.438 1 97.94 218 ILE B C 1
ATOM 7212 O O . ILE B 1 218 ? 13.695 -13.719 -31.969 1 97.94 218 ILE B O 1
ATOM 7216 N N . GLU B 1 219 ? 14.234 -15.102 -33.656 1 97.06 219 GLU B N 1
ATOM 7217 C CA . GLU B 1 219 ? 13.336 -14.477 -34.625 1 97.06 219 GLU B CA 1
ATOM 7218 C C . GLU B 1 219 ? 11.891 -14.891 -34.375 1 97.06 219 GLU B C 1
ATOM 7220 O O . GLU B 1 219 ? 10.969 -14.281 -34.938 1 97.06 219 GLU B O 1
ATOM 7225 N N . VAL B 1 220 ? 11.656 -15.828 -33.562 1 97.56 220 VAL B N 1
ATOM 7226 C CA . VAL B 1 220 ? 10.312 -16.344 -33.344 1 97.56 220 VAL B CA 1
ATOM 7227 C C . VAL B 1 220 ? 9.469 -15.289 -32.625 1 97.56 220 VAL B C 1
ATOM 7229 O O . VAL B 1 220 ? 9.914 -14.703 -31.641 1 97.56 220 VAL B O 1
ATOM 7232 N N . VAL B 1 221 ? 8.219 -15.062 -33.094 1 97.25 221 VAL B N 1
ATOM 7233 C CA . VAL B 1 221 ? 7.281 -14.133 -32.469 1 97.25 221 VAL B CA 1
ATOM 7234 C C . VAL B 1 221 ? 6.906 -14.625 -31.078 1 97.25 221 VAL B C 1
ATOM 7236 O O . VAL B 1 221 ? 6.586 -15.797 -30.891 1 97.25 221 VAL B O 1
ATOM 7239 N N . PRO B 1 222 ? 6.977 -13.695 -30.109 1 97.69 222 PRO B N 1
ATOM 7240 C CA . PRO B 1 222 ? 6.598 -14.133 -28.75 1 97.69 222 PRO B CA 1
ATOM 7241 C C . PRO B 1 222 ? 5.16 -14.641 -28.688 1 97.69 222 PRO B C 1
ATOM 7243 O O . PRO B 1 222 ? 4.254 -14.031 -29.266 1 97.69 222 PRO B O 1
ATOM 7246 N N . MET B 1 223 ? 4.961 -15.719 -27.953 1 97.75 223 MET B N 1
ATOM 7247 C CA . MET B 1 223 ? 3.723 -16.484 -27.953 1 97.75 223 MET B CA 1
ATOM 7248 C C . MET B 1 223 ? 2.562 -15.656 -27.422 1 97.75 223 MET B C 1
ATOM 7250 O O . MET B 1 223 ? 1.406 -15.898 -27.781 1 97.75 223 MET B O 1
ATOM 7254 N N . VAL B 1 224 ? 2.795 -14.656 -26.609 1 98.25 224 VAL B N 1
ATOM 7255 C CA . VAL B 1 224 ? 1.759 -13.852 -25.953 1 98.25 224 VAL B CA 1
ATOM 7256 C C . VAL B 1 224 ? 0.892 -13.172 -27.016 1 98.25 224 VAL B C 1
ATOM 7258 O O . VAL B 1 224 ? -0.306 -12.969 -26.797 1 98.25 224 VAL B O 1
ATOM 7261 N N . LYS B 1 225 ? 1.475 -12.844 -28.156 1 98.31 225 LYS B N 1
ATOM 7262 C CA . LYS B 1 225 ? 0.69 -12.258 -29.234 1 98.31 225 LYS B CA 1
ATOM 7263 C C . LYS B 1 225 ? -0.47 -13.164 -29.641 1 98.31 225 LYS B C 1
ATOM 7265 O O . LYS B 1 225 ? -1.611 -12.711 -29.75 1 98.31 225 LYS B O 1
ATOM 7270 N N . HIS B 1 226 ? -0.144 -14.477 -29.812 1 97.56 226 HIS B N 1
ATOM 7271 C CA . HIS B 1 226 ? -1.161 -15.438 -30.203 1 97.56 226 HIS B CA 1
ATOM 7272 C C . HIS B 1 226 ? -2.254 -15.562 -29.156 1 97.56 226 HIS B C 1
ATOM 7274 O O . HIS B 1 226 ? -3.441 -15.594 -29.484 1 97.56 226 HIS B O 1
ATOM 7280 N N . TRP B 1 227 ? -1.85 -15.602 -27.938 1 98.25 227 TRP B N 1
ATOM 7281 C CA . TRP B 1 227 ? -2.811 -15.734 -26.844 1 98.25 227 TRP B CA 1
ATOM 7282 C C . TRP B 1 227 ? -3.787 -14.57 -26.828 1 98.25 227 TRP B C 1
ATOM 7284 O O . TRP B 1 227 ? -5 -14.766 -26.719 1 98.25 227 TRP B O 1
ATOM 7294 N N . LEU B 1 228 ? -3.229 -13.383 -26.938 1 98.06 228 LEU B N 1
ATOM 7295 C CA . LEU B 1 228 ? -4.039 -12.18 -26.844 1 98.06 228 LEU B CA 1
ATOM 7296 C C . LEU B 1 228 ? -4.953 -12.023 -28.047 1 98.06 228 LEU B C 1
ATOM 7298 O O . LEU B 1 228 ? -6.016 -11.406 -27.953 1 98.06 228 LEU B O 1
ATOM 7302 N N . GLU B 1 229 ? -4.57 -12.586 -29.172 1 98.06 229 GLU B N 1
ATOM 7303 C CA . GLU B 1 229 ? -5.395 -12.539 -30.375 1 98.06 229 GLU B CA 1
ATOM 7304 C C . GLU B 1 229 ? -6.625 -13.438 -30.234 1 98.06 229 GLU B C 1
ATOM 7306 O O . GLU B 1 229 ? -7.609 -13.258 -30.953 1 98.06 229 GLU B O 1
ATOM 7311 N N . HIS B 1 230 ? -6.594 -14.391 -29.359 1 98.06 230 HIS B N 1
ATOM 7312 C CA . HIS B 1 230 ? -7.691 -15.328 -29.156 1 98.06 230 HIS B CA 1
ATOM 7313 C C . HIS B 1 230 ? -8.391 -15.094 -27.828 1 98.06 230 HIS B C 1
ATOM 7315 O O . HIS B 1 230 ? -8.25 -15.891 -26.891 1 98.06 230 HIS B O 1
ATOM 7321 N N . GLN B 1 231 ? -9.258 -14.156 -27.766 1 97.94 231 GLN B N 1
ATOM 7322 C CA . GLN B 1 231 ? -9.844 -13.672 -26.531 1 97.94 231 GLN B CA 1
ATOM 7323 C C . GLN B 1 231 ? -11.117 -14.438 -26.188 1 97.94 231 GLN B C 1
ATOM 7325 O O . GLN B 1 231 ? -11.727 -14.211 -25.141 1 97.94 231 GLN B O 1
ATOM 7330 N N . THR B 1 232 ? -11.609 -15.344 -27.016 1 98 232 THR B N 1
ATOM 7331 C CA . THR B 1 232 ? -12.719 -16.266 -26.75 1 98 232 THR B CA 1
ATOM 7332 C C . THR B 1 232 ? -12.258 -17.703 -26.875 1 98 232 THR B C 1
ATOM 7334 O O . THR B 1 232 ? -11.164 -17.984 -27.375 1 98 232 THR B O 1
ATOM 7337 N N . ARG B 1 233 ? -13.031 -18.609 -26.344 1 98.12 233 ARG B N 1
ATOM 7338 C CA . ARG B 1 233 ? -12.664 -20.016 -26.375 1 98.12 233 ARG B CA 1
ATOM 7339 C C . ARG B 1 233 ? -12.852 -20.609 -27.766 1 98.12 233 ARG B C 1
ATOM 7341 O O . ARG B 1 233 ? -13.648 -21.531 -27.953 1 98.12 233 ARG B O 1
ATOM 7348 N N . ASP B 1 234 ? -12.039 -20.219 -28.719 1 97.88 234 ASP B N 1
ATOM 7349 C CA . ASP B 1 234 ? -12.141 -20.625 -30.109 1 97.88 234 ASP B CA 1
ATOM 7350 C C . ASP B 1 234 ? -11.32 -21.891 -30.375 1 97.88 234 ASP B C 1
ATOM 7352 O O . ASP B 1 234 ? -10.945 -22.594 -29.438 1 97.88 234 ASP B O 1
ATOM 7356 N N . GLU B 1 235 ? -11.086 -22.203 -31.625 1 97.81 235 GLU B N 1
ATOM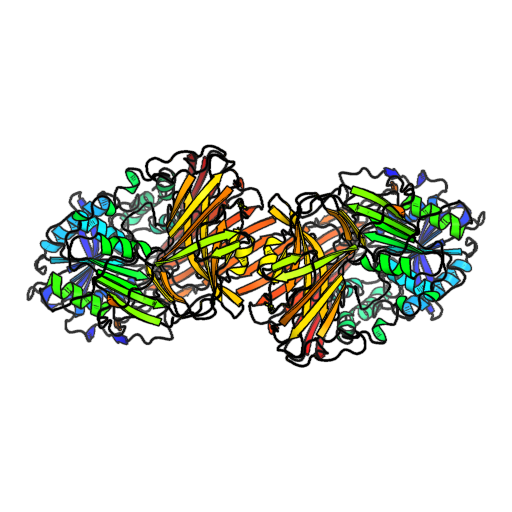 7357 C CA . GLU B 1 235 ? -10.422 -23.453 -32 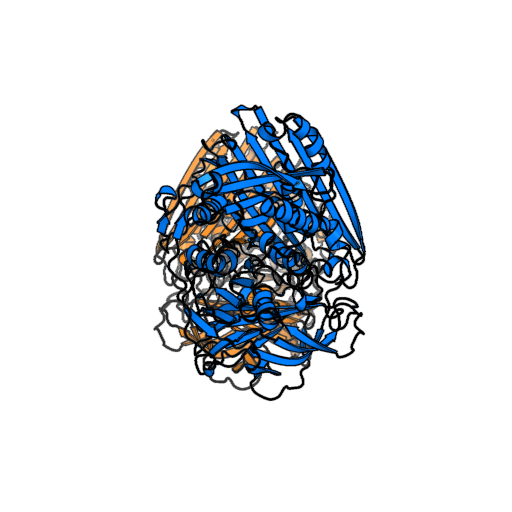1 97.81 235 GLU B CA 1
ATOM 7358 C C . GLU B 1 235 ? -9 -23.516 -31.469 1 97.81 235 GLU B C 1
ATOM 7360 O O . GLU B 1 235 ? -8.492 -24.594 -31.156 1 97.81 235 GLU B O 1
ATOM 7365 N N . TYR B 1 236 ? -8.422 -22.359 -31.344 1 98 236 TYR B N 1
ATOM 7366 C CA . TYR B 1 236 ? -7.07 -22.281 -30.812 1 98 236 TYR B CA 1
ATOM 7367 C C . TYR B 1 236 ? -7.004 -22.906 -29.422 1 98 236 TYR B C 1
ATOM 7369 O O . TYR B 1 236 ? -6.121 -23.719 -29.141 1 98 236 TYR B O 1
ATOM 7377 N N . TRP B 1 237 ? -7.957 -22.562 -28.594 1 98.06 237 TRP B N 1
ATOM 7378 C CA . TRP B 1 237 ? -7.953 -23.047 -27.203 1 98.06 237 TRP B CA 1
ATOM 7379 C C . TRP B 1 237 ? -8.516 -24.453 -27.125 1 98.06 237 TRP B C 1
ATOM 7381 O O . TRP B 1 237 ? -8.133 -25.234 -26.234 1 98.06 237 TRP B O 1
ATOM 7391 N N . LYS B 1 238 ? -9.422 -24.797 -27.969 1 97.75 238 LYS B N 1
ATOM 7392 C CA . LYS B 1 238 ? -9.969 -26.156 -27.984 1 97.75 238 LYS B CA 1
ATOM 7393 C C . LYS B 1 238 ? -8.891 -27.188 -28.266 1 97.75 238 LYS B C 1
ATOM 7395 O O . LYS B 1 238 ? -8.914 -28.297 -27.719 1 97.75 238 LYS B O 1
ATOM 7400 N N . HIS B 1 239 ? -7.969 -26.766 -29.141 1 97.44 239 HIS B N 1
ATOM 7401 C CA . HIS B 1 239 ? -6.824 -27.641 -29.375 1 97.44 239 HIS B CA 1
ATOM 7402 C C . HIS B 1 239 ? -6.008 -27.812 -28.094 1 97.44 239 HIS B C 1
ATOM 7404 O O . HIS B 1 239 ? -5.645 -26.844 -27.438 1 97.44 239 HIS B O 1
ATOM 7410 N N . GLY B 1 240 ? -5.73 -29.047 -27.781 1 95.81 240 GLY B N 1
ATOM 7411 C CA . GLY B 1 240 ? -4.957 -29.344 -26.594 1 95.81 240 GLY B CA 1
ATOM 7412 C C . GLY B 1 240 ? -5.793 -29.375 -25.328 1 95.81 240 GLY B C 1
ATOM 7413 O O . GLY B 1 240 ? -5.277 -29.641 -24.234 1 95.81 240 GLY B O 1
ATOM 7414 N N . SER B 1 241 ? -7.074 -29.094 -25.422 1 98 241 SER B N 1
ATOM 7415 C CA . SER B 1 241 ? -7.98 -29.219 -24.281 1 98 241 SER B CA 1
ATOM 7416 C C . SER B 1 241 ? -8.672 -30.594 -24.281 1 98 241 SER B C 1
ATOM 7418 O O . SER B 1 241 ? -9.562 -30.844 -25.094 1 98 241 SER B O 1
ATOM 7420 N N . ILE B 1 242 ? -8.352 -31.391 -23.312 1 98.12 242 ILE B N 1
ATOM 7421 C CA . ILE B 1 242 ? -8.844 -32.781 -23.344 1 98.12 242 ILE B CA 1
ATOM 7422 C C . ILE B 1 242 ? -10.305 -32.812 -22.906 1 98.12 242 ILE B C 1
ATOM 7424 O O . ILE B 1 242 ? -10.992 -33.812 -23.094 1 98.12 242 ILE B O 1
ATOM 7428 N N . CYS B 1 243 ? -10.773 -31.688 -22.359 1 97.75 243 CYS B N 1
ATOM 7429 C CA . CYS B 1 243 ? -12.172 -31.641 -21.938 1 97.75 243 CYS B CA 1
ATOM 7430 C C . CYS B 1 243 ? -13.102 -31.641 -23.141 1 97.75 243 CYS B C 1
ATOM 7432 O O . CYS B 1 243 ? -14.312 -31.828 -23 1 97.75 243 CYS B O 1
ATOM 7434 N N . GLU B 1 244 ? -12.57 -31.391 -24.344 1 97.69 244 GLU B N 1
ATOM 7435 C CA . GLU B 1 244 ? -13.391 -31.516 -25.547 1 97.69 244 GLU B CA 1
ATOM 7436 C C . GLU B 1 244 ? -13.984 -32.906 -25.672 1 97.69 244 GLU B C 1
ATOM 7438 O O . GLU B 1 244 ? -15.086 -33.094 -26.203 1 97.69 244 GLU B O 1
ATOM 7443 N N . ASP B 1 245 ? -13.211 -33.906 -25.297 1 98.31 245 ASP B N 1
ATOM 7444 C CA . ASP B 1 245 ? -13.641 -35.312 -25.312 1 98.31 245 ASP B CA 1
ATOM 7445 C C . ASP B 1 245 ? -12.781 -36.156 -24.391 1 98.31 245 ASP B C 1
ATOM 7447 O O . ASP B 1 245 ? -11.797 -36.75 -24.812 1 98.31 245 ASP B O 1
ATOM 7451 N N . TYR B 1 246 ? -13.227 -36.344 -23.188 1 98.19 246 TYR B N 1
ATOM 7452 C CA . TYR B 1 246 ? -12.484 -37.062 -22.172 1 98.19 246 TYR B CA 1
ATOM 7453 C C . TYR B 1 246 ? -12.305 -38.531 -22.578 1 98.19 246 TYR B C 1
ATOM 7455 O O . TYR B 1 246 ? -11.383 -39.188 -22.109 1 98.19 246 TYR B O 1
ATOM 7463 N N . SER B 1 247 ? -13.164 -39.031 -23.375 1 97.94 247 SER B N 1
ATOM 7464 C CA . SER B 1 247 ? -13.117 -40.438 -23.734 1 97.94 247 SER B CA 1
ATOM 7465 C C . SER B 1 247 ? -11.836 -40.781 -24.484 1 97.94 247 SER B C 1
ATOM 7467 O O . SER B 1 247 ? -11.461 -41.969 -24.594 1 97.94 247 SER B O 1
ATOM 7469 N N . GLN B 1 248 ? -11.188 -39.75 -24.969 1 97.94 248 GLN B N 1
ATOM 7470 C CA . GLN B 1 248 ? -9.953 -39.969 -25.719 1 97.94 248 GLN B CA 1
ATOM 7471 C C . GLN B 1 248 ? -8.789 -40.281 -24.766 1 97.94 248 GLN B C 1
ATOM 7473 O O . GLN B 1 248 ? -7.734 -40.75 -25.203 1 97.94 248 GLN B O 1
ATOM 7478 N N . VAL B 1 249 ? -8.953 -40.031 -23.531 1 98.31 249 VAL B N 1
ATOM 7479 C CA . VAL B 1 249 ? -7.961 -40.375 -22.516 1 98.31 249 VAL B CA 1
ATOM 7480 C C . VAL B 1 249 ? -8.406 -41.625 -21.75 1 98.31 249 VAL B C 1
ATOM 7482 O O . VAL B 1 249 ? -8.859 -41.531 -20.609 1 98.31 249 VAL B O 1
ATOM 7485 N N . ASP B 1 250 ? -8.234 -42.75 -22.312 1 95.25 250 ASP B N 1
ATOM 7486 C CA . ASP B 1 250 ? -8.828 -43.969 -21.781 1 95.25 250 ASP B CA 1
ATOM 7487 C C . ASP B 1 250 ? -7.781 -44.812 -21.062 1 95.25 250 ASP B C 1
ATOM 7489 O O . ASP B 1 250 ? -7.945 -46.031 -20.922 1 95.25 250 ASP B O 1
ATOM 7493 N N . ILE B 1 251 ? -6.688 -44.312 -20.703 1 98.31 251 ILE B N 1
ATOM 7494 C CA . ILE B 1 251 ? -5.664 -44.969 -19.891 1 98.31 251 ILE B CA 1
ATOM 7495 C C . ILE B 1 251 ? -5.691 -44.406 -18.469 1 98.31 251 ILE B C 1
ATOM 7497 O O . ILE B 1 251 ? -6.289 -43.344 -18.234 1 98.31 251 ILE B O 1
ATOM 7501 N N . PRO B 1 252 ? -5.055 -45.125 -17.484 1 98.19 252 PRO B N 1
ATOM 7502 C CA . PRO B 1 252 ? -5.031 -44.625 -16.125 1 98.19 252 PRO B CA 1
ATOM 7503 C C . PRO B 1 252 ? -4.223 -43.312 -15.992 1 98.19 252 PRO B C 1
ATOM 7505 O O . PRO B 1 252 ? -3.111 -43.25 -16.531 1 98.19 252 PRO B O 1
ATOM 7508 N N . VAL B 1 253 ? -4.777 -42.344 -15.336 1 98.81 253 VAL B N 1
ATOM 7509 C CA . VAL B 1 253 ? -4.125 -41.062 -15.07 1 98.81 253 VAL B CA 1
ATOM 7510 C C . VAL B 1 253 ? -4.152 -40.781 -13.57 1 98.81 253 VAL B C 1
ATOM 7512 O O . VAL B 1 253 ? -5.199 -40.875 -12.93 1 98.81 253 VAL B O 1
ATOM 7515 N N . MET B 1 254 ? -3.033 -40.5 -12.969 1 98.75 254 MET B N 1
ATOM 7516 C CA . MET B 1 254 ? -2.963 -39.938 -11.633 1 98.75 254 MET B CA 1
ATOM 7517 C C . MET B 1 254 ? -2.762 -38.438 -11.695 1 98.75 254 MET B C 1
ATOM 7519 O O . MET B 1 254 ? -1.745 -37.938 -12.203 1 98.75 254 MET B O 1
ATOM 7523 N N . LEU B 1 255 ? -3.752 -37.719 -11.219 1 98.69 255 LEU B N 1
ATOM 7524 C CA . LEU B 1 255 ? -3.705 -36.281 -11.164 1 98.69 255 LEU B CA 1
ATOM 7525 C C . LEU B 1 255 ? -3.207 -35.812 -9.805 1 98.69 255 LEU B C 1
ATOM 7527 O O . LEU B 1 255 ? -3.682 -36.281 -8.766 1 98.69 255 LEU B O 1
ATOM 7531 N N . VAL B 1 256 ? -2.252 -34.875 -9.82 1 98.5 256 VAL B N 1
ATOM 7532 C CA . VAL B 1 256 ? -1.725 -34.312 -8.57 1 98.5 256 VAL B CA 1
ATOM 7533 C C . VAL B 1 256 ? -1.899 -32.812 -8.555 1 98.5 256 VAL B C 1
ATOM 7535 O O . VAL B 1 256 ? -1.518 -32.125 -9.508 1 98.5 256 VAL B O 1
ATOM 7538 N N . GLY B 1 257 ? -2.549 -32.281 -7.523 1 97.56 257 GLY B N 1
ATOM 7539 C CA . GLY B 1 257 ? -2.725 -30.844 -7.344 1 97.56 257 GLY B CA 1
ATOM 7540 C C . GLY B 1 257 ? -2.33 -30.359 -5.961 1 97.56 257 GLY B C 1
ATOM 7541 O O . GLY B 1 257 ? -1.9 -31.156 -5.121 1 97.56 257 GLY B O 1
ATOM 7542 N N . GLY B 1 258 ? -2.34 -29.062 -5.754 1 97.38 258 GLY B N 1
ATOM 7543 C CA . GLY B 1 258 ? -2.078 -28.406 -4.48 1 97.38 258 GLY B CA 1
ATOM 7544 C C . GLY B 1 258 ? -3.037 -27.281 -4.18 1 97.38 258 GLY B C 1
ATOM 7545 O O . GLY B 1 258 ? -3.434 -26.531 -5.082 1 97.38 258 GLY B O 1
ATOM 7546 N N . TRP B 1 259 ? -3.328 -27.156 -2.887 1 97.12 259 TRP B N 1
ATOM 7547 C CA . TRP B 1 259 ? -4.305 -26.156 -2.482 1 97.12 259 TRP B CA 1
ATOM 7548 C C . TRP B 1 259 ? -3.773 -24.75 -2.736 1 97.12 259 TRP B C 1
ATOM 7550 O O . TRP B 1 259 ? -4.551 -23.797 -2.873 1 97.12 259 TRP B O 1
ATOM 7560 N N . ARG B 1 260 ? -2.477 -24.594 -2.793 1 94.25 260 ARG B N 1
ATOM 7561 C CA . ARG B 1 260 ? -1.886 -23.281 -3.07 1 94.25 260 ARG B CA 1
ATOM 7562 C C . ARG B 1 260 ? -1.364 -23.219 -4.5 1 94.25 260 ARG B C 1
ATOM 7564 O O . ARG B 1 260 ? -0.43 -22.469 -4.789 1 94.25 260 ARG B O 1
ATOM 7571 N N . ASP B 1 261 ? -1.955 -24 -5.355 1 95.19 261 ASP B N 1
ATOM 7572 C CA . ASP B 1 261 ? -1.648 -23.969 -6.781 1 95.19 261 ASP B CA 1
ATOM 7573 C C . ASP B 1 261 ? -2.836 -23.453 -7.59 1 95.19 261 ASP B C 1
ATOM 7575 O O . ASP B 1 261 ? -3.982 -23.547 -7.145 1 95.19 261 ASP B O 1
ATOM 7579 N N . GLY B 1 262 ? -2.52 -22.891 -8.758 1 93.56 262 GLY B N 1
ATOM 7580 C CA . GLY B 1 262 ? -3.559 -22.328 -9.609 1 93.56 262 GLY B CA 1
ATOM 7581 C C . GLY B 1 262 ? -4.348 -23.391 -10.359 1 93.56 262 GLY B C 1
ATOM 7582 O O . GLY B 1 262 ? -5.414 -23.094 -10.914 1 93.56 262 GLY B O 1
ATOM 7583 N N . TYR B 1 263 ? -3.949 -24.641 -10.328 1 96.31 263 TYR B N 1
ATOM 7584 C CA . TYR B 1 263 ? -4.547 -25.688 -11.156 1 96.31 263 TYR B CA 1
ATOM 7585 C C . TYR B 1 263 ? -5.219 -26.734 -10.289 1 96.31 263 TYR B C 1
ATOM 7587 O O . TYR B 1 263 ? -5.227 -27.922 -10.641 1 96.31 263 TYR B O 1
ATOM 7595 N N . THR B 1 264 ? -5.766 -26.375 -9.195 1 97 264 THR B N 1
ATOM 7596 C CA . THR B 1 264 ? -6.379 -27.344 -8.312 1 97 264 THR B CA 1
ATOM 7597 C C . THR B 1 264 ? -7.77 -27.734 -8.812 1 97 264 THR B C 1
ATOM 7599 O O . THR B 1 264 ? -8.141 -28.906 -8.789 1 97 264 THR B O 1
ATOM 7602 N N . SER B 1 265 ? -8.539 -26.781 -9.297 1 96.69 265 SER B N 1
ATOM 7603 C CA . SER B 1 265 ? -9.914 -27.016 -9.727 1 96.69 265 SER B CA 1
ATOM 7604 C C . SER B 1 265 ? -9.969 -28.031 -10.867 1 96.69 265 SER B C 1
ATOM 7606 O O . SER B 1 265 ? -10.852 -28.891 -10.898 1 96.69 265 SER B O 1
ATOM 7608 N N . PRO B 1 266 ? -9.023 -28 -11.766 1 97.25 266 PRO B N 1
ATOM 7609 C CA . PRO B 1 266 ? -9.031 -29 -12.844 1 97.25 266 PRO B CA 1
ATOM 7610 C C . PRO B 1 266 ? -8.938 -30.438 -12.328 1 97.25 266 PRO B C 1
ATOM 7612 O O . PRO B 1 266 ? -9.477 -31.344 -12.945 1 97.25 266 PRO B O 1
ATOM 7615 N N . VAL B 1 267 ? -8.227 -30.656 -11.25 1 97.62 267 VAL B N 1
ATOM 7616 C CA . VAL B 1 267 ? -8.125 -32 -10.695 1 97.62 267 VAL B CA 1
ATOM 7617 C C . VAL B 1 267 ? -9.516 -32.531 -10.391 1 97.62 267 VAL B C 1
ATOM 7619 O O . VAL B 1 267 ? -9.844 -33.688 -10.742 1 97.62 267 VAL B O 1
ATOM 7622 N N . PHE B 1 268 ? -10.344 -31.734 -9.812 1 96.62 268 PHE B N 1
ATOM 7623 C CA . PHE B 1 268 ? -11.688 -32.156 -9.445 1 96.62 268 PHE B CA 1
ATOM 7624 C C . PHE B 1 268 ? -12.547 -32.375 -10.68 1 96.62 268 PHE B C 1
ATOM 7626 O O . PHE B 1 268 ? -13.336 -33.344 -10.727 1 96.62 268 PHE B O 1
ATOM 7633 N N . ARG B 1 269 ? -12.398 -31.578 -11.703 1 96.19 269 ARG B N 1
ATOM 7634 C CA . ARG B 1 269 ? -13.133 -31.797 -12.945 1 96.19 269 ARG B CA 1
ATOM 7635 C C . ARG B 1 269 ? -12.703 -33.094 -13.617 1 96.19 269 ARG B C 1
ATOM 7637 O O . ARG B 1 269 ? -13.539 -33.875 -14.055 1 96.19 269 ARG B O 1
ATOM 7644 N N . MET B 1 270 ? -11.422 -33.312 -13.609 1 97.44 270 MET B N 1
ATOM 7645 C CA . MET B 1 270 ? -10.906 -34.469 -14.344 1 97.44 270 MET B CA 1
ATOM 7646 C C . MET B 1 270 ? -11.211 -35.781 -13.602 1 97.44 270 MET B C 1
ATOM 7648 O O . MET B 1 270 ? -11.516 -36.781 -14.227 1 97.44 270 MET B O 1
ATOM 7652 N N . VAL B 1 271 ? -11.148 -35.781 -12.312 1 96.5 271 VAL B N 1
ATOM 7653 C CA . VAL B 1 271 ? -11.477 -37 -11.57 1 96.5 271 VAL B CA 1
ATOM 7654 C C . VAL B 1 271 ? -12.93 -37.375 -11.836 1 96.5 271 VAL B C 1
ATOM 7656 O O . VAL B 1 271 ? -13.273 -38.562 -11.844 1 96.5 271 VAL B O 1
ATOM 7659 N N . LYS B 1 272 ? -13.719 -36.406 -12.055 1 95.38 272 LYS B N 1
ATOM 7660 C CA . LYS B 1 272 ? -15.133 -36.625 -12.328 1 95.38 272 LYS B CA 1
ATOM 7661 C C . LYS B 1 272 ? -15.344 -37.188 -13.734 1 95.38 272 LYS B C 1
ATOM 7663 O O . LYS B 1 272 ? -16.266 -37.969 -13.961 1 95.38 272 LYS B O 1
ATOM 7668 N N . HIS B 1 273 ? -14.477 -36.875 -14.68 1 97 273 HIS B N 1
ATOM 7669 C CA . HIS B 1 273 ? -14.867 -37.062 -16.062 1 97 273 HIS B CA 1
ATOM 7670 C C . HIS B 1 273 ? -13.961 -38.094 -16.75 1 97 273 HIS B C 1
ATOM 7672 O O . HIS B 1 273 ? -14.336 -38.688 -17.766 1 97 273 HIS B O 1
ATOM 7678 N N . LEU B 1 274 ? -12.734 -38.25 -16.281 1 97.94 274 LEU B N 1
ATOM 7679 C CA . LEU B 1 274 ? -11.852 -39.25 -16.906 1 97.94 274 LEU B CA 1
ATOM 7680 C C . LEU B 1 274 ? -12.469 -40.625 -16.875 1 97.94 274 LEU B C 1
ATOM 7682 O O . LEU B 1 274 ? -12.914 -41.094 -15.82 1 97.94 274 LEU B O 1
ATOM 7686 N N . PRO B 1 275 ? -12.445 -41.344 -17.984 1 96.94 275 PRO B N 1
ATOM 7687 C CA . PRO B 1 275 ? -13.266 -42.562 -18.109 1 96.94 275 PRO B CA 1
ATOM 7688 C C . PRO B 1 275 ? -12.617 -43.781 -17.438 1 96.94 275 PRO B C 1
ATOM 7690 O O . PRO B 1 275 ? -13.328 -44.688 -17.016 1 96.94 275 PRO B O 1
ATOM 7693 N N . HIS B 1 276 ? -11.328 -43.906 -17.391 1 97.06 276 HIS B N 1
ATOM 7694 C CA . HIS B 1 276 ? -10.695 -45.062 -16.812 1 97.06 276 HIS B CA 1
ATOM 7695 C C . HIS B 1 276 ? -10.992 -45.188 -15.328 1 97.06 276 HIS B C 1
ATOM 7697 O O . HIS B 1 276 ? -10.758 -44.25 -14.57 1 97.06 276 HIS B O 1
ATOM 7703 N N . PRO B 1 277 ? -11.391 -46.25 -14.828 1 95.06 277 PRO B N 1
ATOM 7704 C CA . PRO B 1 277 ? -11.867 -46.375 -13.445 1 95.06 277 PRO B CA 1
ATOM 7705 C C . PRO B 1 277 ? -10.742 -46.219 -12.43 1 95.06 277 PRO B C 1
ATOM 7707 O O . PRO B 1 277 ? -11 -45.875 -11.266 1 95.06 277 PRO B O 1
ATOM 7710 N N . GLU B 1 278 ? -9.539 -46.438 -12.859 1 95.75 278 GLU B N 1
ATOM 7711 C CA . GLU B 1 278 ? -8.43 -46.344 -11.906 1 95.75 278 GLU B CA 1
ATOM 7712 C C . GLU B 1 278 ? -7.762 -44.969 -11.953 1 95.75 278 GLU B C 1
ATOM 7714 O O . GLU B 1 278 ? -6.762 -44.75 -11.273 1 95.75 278 GLU B O 1
ATOM 7719 N N . SER B 1 279 ? -8.258 -44.062 -12.852 1 98 279 SER B N 1
ATOM 7720 C CA . SER B 1 279 ? -7.781 -42.688 -12.766 1 98 279 SER B CA 1
ATOM 7721 C C . SER B 1 279 ? -8.133 -42.062 -11.414 1 98 279 SER B C 1
ATOM 7723 O O . SER B 1 279 ? -9.195 -42.344 -10.859 1 98 279 SER B O 1
ATOM 7725 N N . CYS B 1 280 ? -7.234 -41.281 -10.867 1 98.06 280 CYS B N 1
ATOM 7726 C CA . CYS B 1 280 ? -7.43 -40.75 -9.523 1 98.06 280 CYS B CA 1
ATOM 7727 C C . CYS B 1 280 ? -6.785 -39.375 -9.383 1 98.06 280 CYS B C 1
ATOM 7729 O O . CYS B 1 280 ? -6.035 -38.969 -10.258 1 98.06 280 CYS B O 1
ATOM 7731 N N . GLY B 1 281 ? -7.215 -38.688 -8.336 1 98.06 281 GLY B N 1
ATOM 7732 C CA . GLY B 1 281 ? -6.66 -37.375 -7.984 1 98.06 281 GLY B CA 1
ATOM 7733 C C . GLY B 1 281 ? -6.082 -37.344 -6.582 1 98.06 281 GLY B C 1
ATOM 7734 O O . GLY B 1 281 ? -6.633 -37.938 -5.66 1 98.06 281 GLY B O 1
ATOM 7735 N N . LEU B 1 282 ? -5.004 -36.625 -6.402 1 98.31 282 LEU B N 1
ATOM 7736 C CA . LEU B 1 282 ? -4.32 -36.375 -5.137 1 98.31 282 LEU B CA 1
ATOM 7737 C C . LEU B 1 282 ? -4.059 -34.906 -4.949 1 98.31 282 LEU B C 1
ATOM 7739 O O . LEU B 1 282 ? -3.352 -34.281 -5.75 1 98.31 282 LEU B O 1
ATOM 7743 N N . VAL B 1 283 ? -4.633 -34.281 -3.879 1 98.25 283 VAL B N 1
ATOM 7744 C CA . VAL B 1 283 ? -4.477 -32.844 -3.648 1 98.25 283 VAL B CA 1
ATOM 7745 C C . VAL B 1 283 ? -3.939 -32.594 -2.24 1 98.25 283 VAL B C 1
ATOM 7747 O O . VAL B 1 283 ? -4.562 -33 -1.254 1 98.25 283 VAL B O 1
ATOM 7750 N N . GLY B 1 284 ? -2.746 -32 -2.121 1 98 284 GLY B N 1
ATOM 7751 C CA . GLY B 1 284 ? -2.158 -31.641 -0.841 1 98 284 GLY B CA 1
ATOM 7752 C C . GLY B 1 284 ? -2.061 -30.141 -0.636 1 98 284 GLY B C 1
ATOM 7753 O O . GLY B 1 284 ? -2.586 -29.359 -1.436 1 98 284 GLY B O 1
ATOM 7754 N N . PRO B 1 285 ? -1.492 -29.688 0.443 1 96.75 285 PRO B N 1
ATOM 7755 C CA . PRO B 1 285 ? -1.375 -28.266 0.729 1 96.75 285 PRO B CA 1
ATOM 7756 C C . PRO B 1 285 ? -0.301 -27.578 -0.113 1 96.75 285 PRO B C 1
ATOM 7758 O O . PRO B 1 285 ? 0.118 -26.453 0.203 1 96.75 285 PRO B O 1
ATOM 7761 N N . TRP B 1 286 ? 0.083 -28.031 -1.164 1 96.19 286 TRP B N 1
ATOM 7762 C CA . TRP B 1 286 ? 1.315 -27.766 -1.896 1 96.19 286 TRP B CA 1
ATOM 7763 C C . TRP B 1 286 ? 1.138 -26.578 -2.848 1 96.19 286 TRP B C 1
ATOM 7765 O O . TRP B 1 286 ? 0.025 -26.312 -3.303 1 96.19 286 TRP B O 1
ATOM 7775 N N . VAL B 1 287 ? 2.223 -25.891 -3.072 1 95.19 287 VAL B N 1
ATOM 7776 C CA . VAL B 1 287 ? 2.336 -24.922 -4.156 1 95.19 287 VAL B CA 1
ATOM 7777 C C . VAL B 1 287 ? 2.635 -25.641 -5.469 1 95.19 287 VAL B C 1
ATOM 7779 O O . VAL B 1 287 ? 2.535 -26.875 -5.539 1 95.19 287 VAL B O 1
ATOM 7782 N N . HIS B 1 288 ? 2.877 -24.906 -6.527 1 95.44 288 HIS B N 1
ATOM 7783 C CA . HIS B 1 288 ? 3.189 -25.422 -7.855 1 95.44 288 HIS B CA 1
ATOM 7784 C C . HIS B 1 288 ? 4.535 -26.125 -7.867 1 95.44 288 HIS B C 1
ATOM 7786 O O . HIS B 1 288 ? 5.508 -25.625 -8.438 1 95.44 288 HIS B O 1
ATOM 7792 N N . GLU B 1 289 ? 4.531 -27.328 -7.188 1 93.69 289 GLU B N 1
ATOM 7793 C CA . GLU B 1 289 ? 5.758 -28.094 -7.012 1 93.69 289 GLU B CA 1
ATOM 7794 C C . GLU B 1 289 ? 5.449 -29.578 -6.793 1 93.69 289 GLU B C 1
ATOM 7796 O O . GLU B 1 289 ? 4.32 -29.938 -6.453 1 93.69 289 GLU B O 1
ATOM 7801 N N . TYR B 1 290 ? 6.465 -30.422 -7.062 1 95.19 290 TYR B N 1
ATOM 7802 C CA . TYR B 1 290 ? 6.328 -31.844 -6.77 1 95.19 290 TYR B CA 1
ATOM 7803 C C . TYR B 1 290 ? 6.105 -32.062 -5.277 1 95.19 290 TYR B C 1
ATOM 7805 O O . TYR B 1 290 ? 6.742 -31.422 -4.445 1 95.19 290 TYR B O 1
ATOM 7813 N N . PRO B 1 291 ? 5.258 -33.031 -4.922 1 94.94 291 PRO B N 1
ATOM 7814 C CA . PRO B 1 291 ? 4.84 -33.188 -3.529 1 94.94 291 PRO B CA 1
ATOM 7815 C C . PRO B 1 291 ? 6.008 -33.5 -2.596 1 94.94 291 PRO B C 1
ATOM 7817 O O . PRO B 1 291 ? 5.961 -33.156 -1.409 1 94.94 291 PRO B O 1
ATOM 7820 N N . GLU B 1 292 ? 7.059 -34.188 -3.096 1 92.88 292 GLU B N 1
ATOM 7821 C CA . GLU B 1 292 ? 8.164 -34.594 -2.223 1 92.88 292 GLU B CA 1
ATOM 7822 C C . GLU B 1 292 ? 9.039 -33.375 -1.887 1 92.88 292 GLU B C 1
ATOM 7824 O O . GLU B 1 292 ? 9.844 -33.438 -0.952 1 92.88 292 GLU B O 1
ATOM 7829 N N . MET B 1 293 ? 8.789 -32.281 -2.623 1 89.75 293 MET B N 1
ATOM 7830 C CA . MET B 1 293 ? 9.617 -31.109 -2.414 1 89.75 293 MET B CA 1
ATOM 7831 C C . MET B 1 293 ? 8.766 -29.891 -2.055 1 89.75 293 MET B C 1
ATOM 7833 O O . MET B 1 293 ? 9.289 -28.859 -1.644 1 89.75 293 MET B O 1
ATOM 7837 N N . ALA B 1 294 ? 7.523 -30.016 -2.135 1 87.75 294 ALA B N 1
ATOM 7838 C CA . ALA B 1 294 ? 6.641 -28.859 -2.115 1 87.75 294 ALA B CA 1
ATOM 7839 C C . ALA B 1 294 ? 6.504 -28.297 -0.704 1 87.75 294 ALA B C 1
ATOM 7841 O O . ALA B 1 294 ? 6.652 -29.016 0.28 1 87.75 294 ALA B O 1
ATOM 7842 N N . LYS B 1 295 ? 6.395 -27 -0.669 1 88.19 295 LYS B N 1
ATOM 7843 C CA . LYS B 1 295 ? 5.93 -26.25 0.495 1 88.19 295 LYS B CA 1
ATOM 7844 C C . LYS B 1 295 ? 4.559 -25.625 0.238 1 88.19 295 LYS B C 1
ATOM 7846 O O . LYS B 1 295 ? 4.254 -25.234 -0.887 1 88.19 295 LYS B O 1
ATOM 7851 N N . PRO B 1 296 ? 3.795 -25.656 1.273 1 91.31 296 PRO B N 1
ATOM 7852 C CA . PRO B 1 296 ? 3.891 -26.25 2.611 1 91.31 296 PRO B CA 1
ATOM 7853 C C . PRO B 1 296 ? 3.777 -27.766 2.594 1 91.31 296 PRO B C 1
ATOM 7855 O O . PRO B 1 296 ? 3.283 -28.344 1.619 1 91.31 296 PRO B O 1
ATOM 7858 N N . GLY B 1 297 ? 4.379 -28.359 3.574 1 92.81 297 GLY B N 1
ATOM 7859 C CA . GLY B 1 297 ? 4.074 -29.75 3.832 1 92.81 297 GLY B CA 1
ATOM 7860 C C . GLY B 1 297 ? 2.668 -29.969 4.359 1 92.81 297 GLY B C 1
ATOM 7861 O O . GLY B 1 297 ? 1.922 -29.016 4.566 1 92.81 297 GLY B O 1
ATOM 7862 N N . PRO B 1 298 ? 2.162 -31.156 4.582 1 94.31 298 PRO B N 1
ATOM 7863 C CA . PRO B 1 298 ? 2.973 -32.375 4.562 1 94.31 298 PRO B CA 1
ATOM 7864 C C . PRO B 1 298 ? 3.398 -32.781 3.152 1 94.31 298 PRO B C 1
ATOM 7866 O O . PRO B 1 298 ? 2.582 -32.781 2.229 1 94.31 298 PRO B O 1
ATOM 7869 N N . LYS B 1 299 ? 4.68 -33.156 3.109 1 94.88 299 LYS B N 1
ATOM 7870 C CA . LYS B 1 299 ? 5.215 -33.844 1.931 1 94.88 299 LYS B CA 1
ATOM 7871 C C . LYS B 1 299 ? 4.852 -35.312 1.937 1 94.88 299 LYS B C 1
ATOM 7873 O O . LYS B 1 299 ? 4.492 -35.875 2.979 1 94.88 299 LYS B O 1
ATOM 7878 N N . ILE B 1 300 ? 4.938 -35.875 0.784 1 96.12 300 ILE B N 1
ATOM 7879 C CA . ILE B 1 300 ? 4.621 -37.312 0.726 1 96.12 300 ILE B CA 1
ATOM 7880 C C . ILE B 1 300 ? 5.703 -38.062 -0.059 1 96.12 300 ILE B C 1
ATOM 7882 O O . ILE B 1 300 ? 6.586 -37.438 -0.652 1 96.12 300 ILE B O 1
ATOM 7886 N N . GLY B 1 301 ? 5.648 -39.438 0.079 1 96.06 301 GLY B N 1
ATOM 7887 C CA . GLY B 1 301 ? 6.539 -40.25 -0.709 1 96.06 301 GLY B CA 1
ATOM 7888 C C . GLY B 1 301 ? 6.145 -40.344 -2.17 1 96.06 301 GLY B C 1
ATOM 7889 O O . GLY B 1 301 ? 5.844 -41.438 -2.676 1 96.06 301 GLY B O 1
ATOM 7890 N N . TYR B 1 302 ? 6.207 -39.25 -2.83 1 96.69 302 TYR B N 1
ATOM 7891 C CA . TYR B 1 302 ? 5.781 -39.188 -4.223 1 96.69 302 TYR B CA 1
ATOM 7892 C C . TYR B 1 302 ? 6.59 -40.156 -5.086 1 96.69 302 TYR B C 1
ATOM 7894 O O . TYR B 1 302 ? 6.043 -40.812 -5.965 1 96.69 302 TYR B O 1
ATOM 7902 N N . GLN B 1 303 ? 7.887 -40.219 -4.918 1 95.5 303 GLN B N 1
ATOM 7903 C CA . GLN B 1 303 ? 8.711 -41.094 -5.715 1 95.5 303 GLN B CA 1
ATOM 7904 C C . GLN B 1 303 ? 8.273 -42.562 -5.539 1 95.5 303 GLN B C 1
ATOM 7906 O O . GLN B 1 303 ? 8.141 -43.281 -6.52 1 95.5 303 GLN B O 1
ATOM 7911 N N . GLN B 1 304 ? 8.039 -42.906 -4.301 1 95.62 304 GLN B N 1
ATOM 7912 C CA . GLN B 1 304 ? 7.59 -44.281 -4.012 1 95.62 304 GLN B CA 1
ATOM 7913 C C . GLN B 1 304 ? 6.223 -44.531 -4.633 1 95.62 304 GLN B C 1
ATOM 7915 O O . GLN B 1 304 ? 6.012 -45.594 -5.25 1 95.62 304 GLN B O 1
ATOM 7920 N N . LEU B 1 305 ? 5.402 -43.594 -4.441 1 97.12 305 LEU B N 1
ATOM 7921 C CA . LEU B 1 305 ? 4.047 -43.75 -4.961 1 97.12 305 LEU B CA 1
ATOM 7922 C C . LEU B 1 305 ? 4.055 -43.812 -6.484 1 97.12 305 LEU B C 1
ATOM 7924 O O . LEU B 1 305 ? 3.377 -44.688 -7.07 1 97.12 305 LEU B O 1
ATOM 7928 N N . SER B 1 306 ? 4.793 -42.969 -7.117 1 97.5 306 SER B N 1
ATOM 7929 C CA . SER B 1 306 ? 4.863 -42.938 -8.578 1 97.5 306 SER B CA 1
ATOM 7930 C C . SER B 1 306 ? 5.504 -44.219 -9.117 1 97.5 306 SER B C 1
ATOM 7932 O O . SER B 1 306 ? 5.094 -44.719 -10.164 1 97.5 306 SER B O 1
ATOM 7934 N N . LEU B 1 307 ? 6.48 -44.719 -8.414 1 97.25 307 LEU B N 1
ATOM 7935 C CA . LEU B 1 307 ? 7.105 -45.969 -8.828 1 97.25 307 LEU B CA 1
ATOM 7936 C C . LEU B 1 307 ? 6.094 -47.125 -8.797 1 97.25 307 LEU B C 1
ATOM 7938 O O . LEU B 1 307 ? 6.004 -47.906 -9.75 1 97.25 307 LEU B O 1
ATOM 7942 N N . LYS B 1 308 ? 5.406 -47.188 -7.719 1 97.44 308 LYS B N 1
ATOM 7943 C CA . LYS B 1 308 ? 4.391 -48.25 -7.609 1 97.44 308 LYS B CA 1
ATOM 7944 C C . LYS B 1 308 ? 3.355 -48.125 -8.727 1 97.44 308 LYS B C 1
ATOM 7946 O O . LYS B 1 308 ? 2.934 -49.125 -9.297 1 97.44 308 LYS B O 1
ATOM 7951 N N . TRP B 1 309 ? 2.945 -46.969 -9.016 1 97.94 309 TRP B N 1
ATOM 7952 C CA . TRP B 1 309 ? 1.982 -46.688 -10.078 1 97.94 309 TRP B CA 1
ATOM 7953 C C . TRP B 1 309 ? 2.494 -47.188 -11.422 1 97.94 309 TRP B C 1
ATOM 7955 O O . TRP B 1 309 ? 1.809 -47.938 -12.109 1 97.94 309 TRP B O 1
ATOM 7965 N N . PHE B 1 310 ? 3.703 -46.844 -11.781 1 98.25 310 PHE B N 1
ATOM 7966 C CA . PHE B 1 310 ? 4.23 -47.156 -13.102 1 98.25 310 PHE B CA 1
ATOM 7967 C C . PHE B 1 310 ? 4.633 -48.625 -13.195 1 98.25 310 PHE B C 1
ATOM 7969 O O . PHE B 1 310 ? 4.523 -49.25 -14.25 1 98.25 310 PHE B O 1
ATOM 7976 N N . LYS B 1 311 ? 5.09 -49.219 -12.094 1 97.88 311 LYS B N 1
ATOM 7977 C CA . LYS B 1 311 ? 5.383 -50.656 -12.109 1 97.88 311 LYS B CA 1
ATOM 7978 C C . LYS B 1 311 ? 4.125 -51.469 -12.383 1 97.88 311 LYS B C 1
ATOM 7980 O O . LYS B 1 311 ? 4.172 -52.5 -13.086 1 97.88 311 LYS B O 1
ATOM 7985 N N . LYS B 1 312 ? 3.092 -51.031 -11.82 1 97.88 312 LYS B N 1
ATOM 7986 C CA . LYS B 1 312 ? 1.819 -51.719 -12.062 1 97.88 312 LYS B CA 1
ATOM 7987 C C . LYS B 1 312 ? 1.452 -51.688 -13.539 1 97.88 312 LYS B C 1
ATOM 7989 O O . LYS B 1 312 ? 1.078 -52.719 -14.117 1 97.88 312 LYS B O 1
ATOM 7994 N N . TRP B 1 313 ? 1.619 -50.594 -14.195 1 97.94 313 TRP B N 1
ATOM 7995 C CA . TRP B 1 313 ? 1.046 -50.406 -15.523 1 97.94 313 TRP B CA 1
ATOM 7996 C C . TRP B 1 313 ? 2.068 -50.75 -16.609 1 97.94 313 TRP B C 1
ATOM 7998 O O . TRP B 1 313 ? 1.702 -51.094 -17.734 1 97.94 313 TRP B O 1
ATOM 8008 N N . LEU B 1 314 ? 3.379 -50.656 -16.25 1 98.38 314 LEU B N 1
ATOM 8009 C CA . LEU B 1 314 ? 4.395 -50.844 -17.281 1 98.38 314 LEU B CA 1
ATOM 8010 C C . LEU B 1 314 ? 4.988 -52.25 -17.188 1 98.38 314 LEU B C 1
ATOM 8012 O O . LEU B 1 314 ? 5.566 -52.75 -18.156 1 98.38 314 LEU B O 1
ATOM 8016 N N . HIS B 1 315 ? 4.922 -52.906 -15.969 1 97.25 315 HIS B N 1
ATOM 8017 C CA . HIS B 1 315 ? 5.516 -54.219 -15.789 1 97.25 315 HIS B CA 1
ATOM 8018 C C . HIS B 1 315 ? 4.496 -55.219 -15.234 1 97.25 315 HIS B C 1
ATOM 8020 O O . HIS B 1 315 ? 4.828 -56.375 -14.969 1 97.25 315 HIS B O 1
ATOM 8026 N N . ASP B 1 316 ? 3.279 -54.75 -15.008 1 94.75 316 ASP B N 1
ATOM 8027 C CA . ASP B 1 316 ? 2.252 -55.594 -14.398 1 94.75 316 ASP B CA 1
ATOM 8028 C C . ASP B 1 316 ? 2.701 -56.094 -13.031 1 94.75 316 ASP B C 1
ATOM 8030 O O . ASP B 1 316 ? 2.553 -57.281 -12.719 1 94.75 316 ASP B O 1
ATOM 8034 N N . GLU B 1 317 ? 3.357 -55.219 -12.391 1 91.12 317 GLU B N 1
ATOM 8035 C CA . GLU B 1 317 ? 3.875 -55.531 -11.062 1 91.12 317 GLU B CA 1
ATOM 8036 C C . GLU B 1 317 ? 3.199 -54.656 -9.992 1 91.12 317 GLU B C 1
ATOM 8038 O O . GLU B 1 317 ? 3.105 -53.438 -10.133 1 91.12 317 GLU B O 1
ATOM 8043 N N . GLY B 1 318 ? 2.711 -55.344 -9 1 85 318 GLY B N 1
ATOM 8044 C CA . GLY B 1 318 ? 2.17 -54.656 -7.848 1 85 318 GLY B CA 1
ATOM 8045 C C . GLY B 1 318 ? 0.659 -54.5 -7.891 1 85 318 GLY B C 1
ATOM 8046 O O . GLY B 1 318 ? 0.027 -54.844 -8.891 1 85 318 GLY B O 1
ATOM 8047 N N . GLU B 1 319 ? 0.083 -54.188 -6.652 1 87.62 319 GLU B N 1
ATOM 8048 C CA . GLU B 1 319 ? -1.362 -54.062 -6.496 1 87.62 319 GLU B CA 1
ATOM 8049 C C . GLU B 1 319 ? -1.73 -52.688 -5.938 1 87.62 319 GLU B C 1
ATOM 8051 O O . GLU B 1 319 ? -2.648 -52.562 -5.125 1 87.62 319 GLU B O 1
ATOM 8056 N N . LEU B 1 320 ? -1.384 -51.656 -6.613 1 92.31 320 LEU B N 1
ATOM 8057 C CA . LEU B 1 320 ? -1.713 -50.312 -6.133 1 92.31 320 LEU B CA 1
ATOM 8058 C C . LEU B 1 320 ? -3.127 -49.938 -6.551 1 92.31 320 LEU B C 1
ATOM 8060 O O . LEU B 1 320 ? -3.457 -49.969 -7.738 1 92.31 320 LEU B O 1
ATOM 8064 N N . HIS B 1 321 ? -3.91 -49.719 -5.559 1 92.12 321 HIS B N 1
ATOM 8065 C CA . HIS B 1 321 ? -5.234 -49.125 -5.766 1 92.12 321 HIS B CA 1
ATOM 8066 C C . HIS B 1 321 ? -5.398 -47.844 -4.973 1 92.12 321 HIS B C 1
ATOM 8068 O O . HIS B 1 321 ? -5.242 -47.844 -3.748 1 92.12 321 HIS B O 1
ATOM 8074 N N . LEU B 1 322 ? -5.66 -46.844 -5.723 1 96.38 322 LEU B N 1
ATOM 8075 C CA . LEU B 1 322 ? -5.867 -45.531 -5.086 1 96.38 322 LEU B CA 1
ATOM 8076 C C . LEU B 1 322 ? -7.328 -45.094 -5.188 1 96.38 322 LEU B C 1
ATOM 8078 O O . LEU B 1 322 ? -7.98 -45.344 -6.207 1 96.38 322 LEU B O 1
ATOM 8082 N N . PRO B 1 323 ? -7.789 -44.5 -4.066 1 97.06 323 PRO B N 1
ATOM 8083 C CA . PRO B 1 323 ? -9.133 -43.906 -4.168 1 97.06 323 PRO B CA 1
ATOM 8084 C C . PRO B 1 323 ? -9.242 -42.875 -5.277 1 97.06 323 PRO B C 1
ATOM 8086 O O . PRO B 1 323 ? -8.234 -42.281 -5.699 1 97.06 323 PRO B O 1
ATOM 8089 N N . ARG B 1 324 ? -10.453 -42.625 -5.738 1 97.25 324 ARG B N 1
ATOM 8090 C CA . ARG B 1 324 ? -10.68 -41.719 -6.844 1 97.25 324 ARG B CA 1
ATOM 8091 C C . ARG B 1 324 ? -10.148 -40.312 -6.508 1 97.25 324 ARG B C 1
ATOM 8093 O O . ARG B 1 324 ? -9.625 -39.625 -7.379 1 97.25 324 ARG B O 1
ATOM 8100 N N . LEU B 1 325 ? -10.344 -39.938 -5.223 1 97.69 325 LEU B N 1
ATOM 8101 C CA . LEU B 1 325 ? -9.797 -38.656 -4.766 1 97.69 325 LEU B CA 1
ATOM 8102 C C . LEU B 1 325 ? -9.227 -38.781 -3.355 1 97.69 325 LEU B C 1
ATOM 8104 O O . LEU B 1 325 ? -9.883 -39.344 -2.465 1 97.69 325 LEU B O 1
ATOM 8108 N N . THR B 1 326 ? -8.055 -38.438 -3.143 1 98.25 326 THR B N 1
ATOM 8109 C CA . THR B 1 326 ? -7.43 -38.219 -1.848 1 98.25 326 THR B CA 1
ATOM 8110 C C . THR B 1 326 ? -7.051 -36.75 -1.696 1 98.25 326 THR B C 1
ATOM 8112 O O . THR B 1 326 ? -6.312 -36.188 -2.521 1 98.25 326 THR B O 1
ATOM 8115 N N . ALA B 1 327 ? -7.594 -36.062 -0.689 1 97.81 327 ALA B N 1
ATOM 8116 C CA . ALA B 1 327 ? -7.387 -34.625 -0.517 1 97.81 327 ALA B CA 1
ATOM 8117 C C . ALA B 1 327 ? -7.043 -34.281 0.932 1 97.81 327 ALA B C 1
ATOM 8119 O O . ALA B 1 327 ? -7.492 -34.969 1.856 1 97.81 327 ALA B O 1
ATOM 8120 N N . TYR B 1 328 ? -6.219 -33.281 1.082 1 98.19 328 TYR B N 1
ATOM 8121 C CA . TYR B 1 328 ? -5.816 -32.812 2.4 1 98.19 328 TYR B CA 1
ATOM 8122 C C . TYR B 1 328 ? -6.766 -31.719 2.902 1 98.19 328 TYR B C 1
ATOM 8124 O O . TYR B 1 328 ? -6.922 -30.672 2.266 1 98.19 328 TYR B O 1
ATOM 8132 N N . ILE B 1 329 ? -7.43 -31.938 4.004 1 98.12 329 ILE B N 1
ATOM 8133 C CA . ILE B 1 329 ? -8.266 -30.922 4.625 1 98.12 329 ILE B CA 1
ATOM 8134 C C . ILE B 1 329 ? -7.414 -30.047 5.543 1 98.12 329 ILE B C 1
ATOM 8136 O O . ILE B 1 329 ? -6.914 -30.516 6.566 1 98.12 329 ILE B O 1
ATOM 8140 N N . GLN B 1 330 ? -7.352 -28.812 5.25 1 98.19 330 GLN B N 1
ATOM 8141 C CA . GLN B 1 330 ? -6.426 -27.906 5.93 1 98.19 330 GLN B CA 1
ATOM 8142 C C . GLN B 1 330 ? -7.07 -27.297 7.168 1 98.19 330 GLN B C 1
ATOM 8144 O O . GLN B 1 330 ? -8.203 -26.812 7.105 1 98.19 330 GLN B O 1
ATOM 8149 N N . ASP B 1 331 ? -6.32 -27.234 8.242 1 97.75 331 ASP B N 1
ATOM 8150 C CA . ASP B 1 331 ? -6.75 -26.516 9.438 1 97.75 331 ASP B CA 1
ATOM 8151 C C . ASP B 1 331 ? -6.543 -25.016 9.281 1 97.75 331 ASP B C 1
ATOM 8153 O O . ASP B 1 331 ? -5.719 -24.578 8.477 1 97.75 331 ASP B O 1
ATOM 8157 N N . PRO B 1 332 ? -7.336 -24.25 10.086 1 95.44 332 PRO B N 1
ATOM 8158 C CA . PRO B 1 332 ? -7.039 -22.812 10.086 1 95.44 332 PRO B CA 1
ATOM 8159 C C . PRO B 1 332 ? -5.605 -22.5 10.516 1 95.44 332 PRO B C 1
ATOM 8161 O O . PRO B 1 332 ? -5.066 -23.172 11.398 1 95.44 332 PRO B O 1
ATOM 8164 N N . SER B 1 333 ? -4.773 -21.625 9.922 1 89.38 333 SER B N 1
ATOM 8165 C CA . SER B 1 333 ? -3.369 -21.375 10.234 1 89.38 333 SER B CA 1
ATOM 8166 C C . SER B 1 333 ? -3.09 -19.875 10.359 1 89.38 333 SER B C 1
ATOM 8168 O O . SER B 1 333 ? -1.964 -19.484 10.664 1 89.38 333 SER B O 1
ATOM 8170 N N . GLY B 1 334 ? -3.838 -18.953 10.344 1 87.19 334 GLY B N 1
ATOM 8171 C CA . GLY B 1 334 ? -3.564 -17.516 10.258 1 87.19 334 GLY B CA 1
ATOM 8172 C C . GLY B 1 334 ? -2.871 -17.125 8.969 1 87.19 334 GLY B C 1
ATOM 8173 O O . GLY B 1 334 ? -2.549 -17.984 8.141 1 87.19 334 GLY B O 1
ATOM 8174 N N . ILE B 1 335 ? -2.439 -15.828 8.805 1 92 335 ILE B N 1
ATOM 8175 C CA . ILE B 1 335 ? -1.879 -15.297 7.566 1 92 335 ILE B CA 1
ATOM 8176 C C . ILE B 1 335 ? -0.355 -15.266 7.664 1 92 335 ILE B C 1
ATOM 8178 O O . ILE B 1 335 ? 0.198 -14.758 8.641 1 92 335 ILE B O 1
ATOM 8182 N N . GLU B 1 336 ? 0.316 -15.844 6.754 1 90 336 GLU B N 1
ATOM 8183 C CA . GLU B 1 336 ? 1.767 -15.789 6.594 1 90 336 GLU B CA 1
ATOM 8184 C C . GLU B 1 336 ? 2.152 -15.617 5.129 1 90 336 GLU B C 1
ATOM 8186 O O . GLU B 1 336 ? 1.359 -15.914 4.23 1 90 336 GLU B O 1
ATOM 8191 N N . ASP B 1 337 ? 3.33 -15.133 4.945 1 85.88 337 ASP B N 1
ATOM 8192 C CA . ASP B 1 337 ? 3.803 -14.969 3.574 1 85.88 337 ASP B CA 1
ATOM 8193 C C . ASP B 1 337 ? 4.18 -16.312 2.959 1 85.88 337 ASP B C 1
ATOM 8195 O O . ASP B 1 337 ? 4.379 -16.422 1.747 1 85.88 337 ASP B O 1
ATOM 8199 N N . SER B 1 338 ? 4.371 -17.297 3.832 1 85.94 338 SER B N 1
ATOM 8200 C CA . SER B 1 338 ? 4.656 -18.688 3.449 1 85.94 338 SER B CA 1
ATOM 8201 C C . SER B 1 338 ? 4.5 -19.625 4.637 1 85.94 338 SER B C 1
ATOM 8203 O O . SER B 1 338 ? 4.484 -19.188 5.789 1 85.94 338 SER B O 1
ATOM 8205 N N . TYR B 1 339 ? 4.23 -20.891 4.34 1 89.94 339 TYR B N 1
ATOM 8206 C CA . TYR B 1 339 ? 4.125 -21.906 5.371 1 89.94 339 TYR B CA 1
ATOM 8207 C C . TYR B 1 339 ? 5.098 -23.062 5.105 1 89.94 339 TYR B C 1
ATOM 8209 O O . TYR B 1 339 ? 5.242 -23.5 3.967 1 89.94 339 TYR B O 1
ATOM 8217 N N . GLU B 1 340 ? 5.75 -23.484 6.125 1 89.12 340 GLU B N 1
ATOM 8218 C CA . GLU B 1 340 ? 6.523 -24.703 6 1 89.12 340 GLU B CA 1
ATOM 8219 C C . GLU B 1 340 ? 5.621 -25.938 6.047 1 89.12 340 GLU B C 1
ATOM 8221 O O . GLU B 1 340 ? 5.855 -26.922 5.328 1 89.12 340 GLU B O 1
ATOM 8226 N N . TYR B 1 341 ? 4.707 -25.875 6.867 1 93.56 341 TYR B N 1
ATOM 8227 C CA . TYR B 1 341 ? 3.779 -26.984 7.098 1 93.56 341 TYR B CA 1
ATOM 8228 C C . TYR B 1 341 ? 2.375 -26.469 7.387 1 93.56 341 TYR B C 1
ATOM 8230 O O . TYR B 1 341 ? 2.209 -25.453 8.078 1 93.56 341 TYR B O 1
ATOM 8238 N N . ARG B 1 342 ? 1.408 -27.125 6.852 1 95.38 342 ARG B N 1
ATOM 8239 C CA . ARG B 1 342 ? 0.008 -26.859 7.16 1 95.38 342 ARG B CA 1
ATOM 8240 C C . ARG B 1 342 ? -0.605 -28 7.961 1 95.38 342 ARG B C 1
ATOM 8242 O O . ARG B 1 342 ? -0.604 -29.156 7.512 1 95.38 342 ARG B O 1
ATOM 8249 N N . ASN B 1 343 ? -1.132 -27.656 9.102 1 96.88 343 ASN B N 1
ATOM 8250 C CA . ASN B 1 343 ? -1.848 -28.672 9.859 1 96.88 343 ASN B CA 1
ATOM 8251 C C . ASN B 1 343 ? -3.152 -29.078 9.172 1 96.88 343 ASN B C 1
ATOM 8253 O O . ASN B 1 343 ? -3.758 -28.266 8.469 1 96.88 343 ASN B O 1
ATOM 8257 N N . GLY B 1 344 ? -3.566 -30.312 9.305 1 97.75 344 GLY B N 1
ATOM 8258 C CA . GLY B 1 344 ? -4.77 -30.844 8.688 1 97.75 344 GLY B CA 1
ATOM 8259 C C . GLY B 1 344 ? -4.816 -32.375 8.695 1 97.75 344 GLY B C 1
ATOM 8260 O O . GLY B 1 344 ? -4.246 -33 9.578 1 97.75 344 GLY B O 1
ATOM 8261 N N . ARG B 1 345 ? -5.617 -32.906 7.816 1 97.25 345 ARG B N 1
ATOM 8262 C CA . ARG B 1 345 ? -5.727 -34.375 7.715 1 97.25 345 ARG B CA 1
ATOM 8263 C C . ARG B 1 345 ? -6.051 -34.812 6.289 1 97.25 345 ARG B C 1
ATOM 8265 O O . ARG B 1 345 ? -6.719 -34.062 5.555 1 97.25 345 ARG B O 1
ATOM 8272 N N . TRP B 1 346 ? -5.625 -36 5.945 1 97.88 346 TRP B N 1
ATOM 8273 C CA . TRP B 1 346 ? -5.957 -36.594 4.656 1 97.88 346 TRP B CA 1
ATOM 8274 C C . TRP B 1 346 ? -7.336 -37.25 4.695 1 97.88 346 TRP B C 1
ATOM 8276 O O . TRP B 1 346 ? -7.695 -37.875 5.68 1 97.88 346 TRP B O 1
ATOM 8286 N N . VAL B 1 347 ? -8.086 -37.062 3.645 1 97.31 347 VAL B N 1
ATOM 8287 C CA . VAL B 1 347 ? -9.336 -37.781 3.438 1 97.31 347 VAL B CA 1
ATOM 8288 C C . VAL B 1 347 ? -9.344 -38.406 2.043 1 97.31 347 VAL B C 1
ATOM 8290 O O . VAL B 1 347 ? -8.719 -37.875 1.117 1 97.31 347 VAL B O 1
ATOM 8293 N N . SER B 1 348 ? -10.062 -39.531 1.87 1 97.75 348 SER B N 1
ATOM 8294 C CA . SER B 1 348 ? -10.172 -40.219 0.584 1 97.75 348 SER B CA 1
ATOM 8295 C C . SER B 1 348 ? -11.609 -40.656 0.3 1 97.75 348 SER B C 1
ATOM 8297 O O . SER B 1 348 ? -12.352 -41 1.22 1 97.75 348 SER B O 1
ATOM 8299 N N . THR B 1 349 ? -11.945 -40.562 -0.917 1 96.5 349 THR B N 1
ATOM 8300 C CA . THR B 1 349 ? -13.281 -40.969 -1.31 1 96.5 349 THR B CA 1
ATOM 8301 C C . THR B 1 349 ? -13.297 -41.469 -2.76 1 96.5 349 THR B C 1
ATOM 8303 O O . THR B 1 349 ? -12.438 -41.062 -3.555 1 96.5 349 THR B O 1
ATOM 8306 N N . ASP B 1 350 ? -14.266 -42.312 -3.1 1 94.62 350 ASP B N 1
ATOM 8307 C CA . ASP B 1 350 ? -14.492 -42.719 -4.48 1 94.62 350 ASP B CA 1
ATOM 8308 C C . ASP B 1 350 ? -15.672 -41.969 -5.09 1 94.62 350 ASP B C 1
ATOM 8310 O O . ASP B 1 350 ? -15.969 -42.125 -6.277 1 94.62 350 ASP B O 1
ATOM 8314 N N . SER B 1 351 ? -16.172 -41.125 -4.234 1 90.56 351 SER B N 1
ATOM 8315 C CA . SER B 1 351 ? -17.266 -40.281 -4.723 1 90.56 351 SER B CA 1
ATOM 8316 C C . SER B 1 351 ? -16.766 -39.094 -5.527 1 90.56 351 SER B C 1
ATOM 8318 O O . SER B 1 351 ? -15.766 -38.469 -5.164 1 90.56 351 SER B O 1
ATOM 8320 N N . VAL B 1 352 ? -17.422 -38.906 -6.652 1 86.56 352 VAL B N 1
ATOM 8321 C CA . VAL B 1 352 ? -17.047 -37.75 -7.492 1 86.56 352 VAL B CA 1
ATOM 8322 C C . VAL B 1 352 ? -18.094 -36.656 -7.359 1 86.56 352 VAL B C 1
ATOM 8324 O O . VAL B 1 352 ? -18.078 -35.688 -8.133 1 86.56 352 VAL B O 1
ATOM 8327 N N . GLU B 1 353 ? -18.984 -36.812 -6.504 1 82 353 GLU B N 1
ATOM 8328 C CA . GLU B 1 353 ? -20 -35.812 -6.254 1 82 353 GLU B CA 1
ATOM 8329 C C . GLU B 1 353 ? -19.641 -34.938 -5.059 1 82 353 GLU B C 1
ATOM 8331 O O . GLU B 1 353 ? -19.641 -35.406 -3.916 1 82 353 GLU B O 1
ATOM 8336 N N . PHE B 1 354 ? -19.25 -33.844 -5.445 1 77.06 354 PHE B N 1
ATOM 8337 C CA . PHE B 1 354 ? -18.844 -32.906 -4.395 1 77.06 354 PHE B CA 1
ATOM 8338 C C . PHE B 1 354 ? -19.844 -31.781 -4.266 1 77.06 354 PHE B C 1
ATOM 8340 O O . PHE B 1 354 ? -19.484 -30.672 -3.846 1 77.06 354 PHE B O 1
ATOM 8347 N N . SER B 1 355 ? -21.203 -31.984 -4.965 1 63.19 355 SER B N 1
ATOM 8348 C CA . SER B 1 355 ? -22.203 -30.922 -5.098 1 63.19 355 SER B CA 1
ATOM 8349 C C . SER B 1 355 ? -23.297 -31.062 -4.043 1 63.19 355 SER B C 1
ATOM 8351 O O . SER B 1 355 ? -23.922 -32.125 -3.928 1 63.19 355 SER B O 1
ATOM 8353 N N . GLY B 1 356 ? -23.188 -30.922 -2.709 1 69.19 356 GLY B N 1
ATOM 8354 C CA . GLY B 1 356 ? -24.125 -30.875 -1.597 1 69.19 356 GLY B CA 1
ATOM 8355 C C . GLY B 1 356 ? -23.594 -30.094 -0.411 1 69.19 356 GLY B C 1
ATOM 8356 O O . GLY B 1 356 ? -22.391 -29.906 -0.26 1 69.19 356 GLY B O 1
ATOM 8357 N N . GLY B 1 357 ? -24.453 -28.969 -0.076 1 81 357 GLY B N 1
ATOM 8358 C CA . GLY B 1 357 ? -23.672 -28.359 0.982 1 81 357 GLY B CA 1
ATOM 8359 C C . GLY B 1 357 ? -24.422 -27.25 1.714 1 81 357 GLY B C 1
ATOM 8360 O O . GLY B 1 357 ? -25.656 -27.188 1.659 1 81 357 GLY B O 1
ATOM 8361 N N . LEU B 1 358 ? -23.797 -26.547 2.387 1 90.31 358 LEU B N 1
ATOM 8362 C CA . LEU B 1 358 ? -24.188 -25.391 3.189 1 90.31 358 LEU B CA 1
ATOM 8363 C C . LEU B 1 358 ? -24.531 -24.203 2.301 1 90.31 358 LEU B C 1
ATOM 8365 O O . LEU B 1 358 ? -23.766 -23.844 1.412 1 90.31 358 LEU B O 1
ATOM 8369 N N . GLU B 1 359 ? -25.828 -23.75 2.373 1 94.19 359 GLU B N 1
ATOM 8370 C CA . GLU B 1 359 ? -26.297 -22.656 1.532 1 94.19 359 GLU B CA 1
ATOM 8371 C C . GLU B 1 359 ? -26.516 -21.391 2.352 1 94.19 359 GLU B C 1
ATOM 8373 O O . GLU B 1 359 ? -27 -21.453 3.482 1 94.19 359 GLU B O 1
ATOM 8378 N N . TYR B 1 360 ? -26.109 -20.297 1.807 1 96 360 TYR B N 1
ATOM 8379 C CA . TYR B 1 360 ? -26.359 -18.969 2.371 1 96 360 TYR B CA 1
ATOM 8380 C C . TYR B 1 360 ? -27 -18.047 1.339 1 96 360 TYR B C 1
ATOM 8382 O O . TYR B 1 360 ? -26.562 -18 0.186 1 96 360 TYR B O 1
ATOM 8390 N N . ALA B 1 361 ? -28.031 -17.375 1.698 1 97 361 ALA B N 1
ATOM 8391 C CA . ALA B 1 361 ? -28.594 -16.312 0.87 1 97 361 ALA B CA 1
ATOM 8392 C C . ALA B 1 361 ? -27.969 -14.969 1.22 1 97 361 ALA B C 1
ATOM 8394 O O . ALA B 1 361 ? -27.734 -14.672 2.393 1 97 361 ALA B O 1
ATOM 8395 N N . LEU B 1 362 ? -27.609 -14.203 0.173 1 97.44 362 LEU B N 1
ATOM 8396 C CA . LEU B 1 362 ? -27.312 -12.805 0.44 1 97.44 362 LEU B CA 1
ATOM 8397 C C . LEU B 1 362 ? -28.578 -12.055 0.877 1 97.44 362 LEU B C 1
ATOM 8399 O O . LEU B 1 362 ? -29.609 -12.141 0.217 1 97.44 362 LEU B O 1
ATOM 8403 N N . ALA B 1 363 ? -28.484 -11.352 1.959 1 95.69 363 ALA B N 1
ATOM 8404 C CA . ALA B 1 363 ? -29.656 -10.766 2.576 1 95.69 363 ALA B CA 1
ATOM 8405 C C . ALA B 1 363 ? -29.438 -9.289 2.898 1 95.69 363 ALA B C 1
ATOM 8407 O O . ALA B 1 363 ? -28.312 -8.797 2.822 1 95.69 363 ALA B O 1
ATOM 8408 N N . PRO B 1 364 ? -30.516 -8.57 3.145 1 92 364 PRO B N 1
ATOM 8409 C CA . PRO B 1 364 ? -30.359 -7.168 3.545 1 92 364 PRO B CA 1
ATOM 8410 C C . PRO B 1 364 ? -29.422 -7 4.746 1 92 364 PRO B C 1
ATOM 8412 O O . PRO B 1 364 ? -29.172 -7.961 5.473 1 92 364 PRO B O 1
ATOM 8415 N N . ASP B 1 365 ? -28.875 -5.848 4.883 1 89.69 365 ASP B N 1
ATOM 8416 C CA . ASP B 1 365 ? -27.969 -5.473 5.961 1 89.69 365 ASP B CA 1
ATOM 8417 C C . ASP B 1 365 ? -26.641 -6.219 5.844 1 89.69 365 ASP B C 1
ATOM 8419 O O . ASP B 1 365 ? -26.016 -6.543 6.855 1 89.69 365 ASP B O 1
ATOM 8423 N N . ASN B 1 366 ? -26.312 -6.613 4.578 1 93.5 366 ASN B N 1
ATOM 8424 C CA . ASN B 1 366 ? -25.016 -7.211 4.25 1 93.5 366 ASN B CA 1
ATOM 8425 C C . ASN B 1 366 ? -24.797 -8.523 5 1 93.5 366 ASN B C 1
ATOM 8427 O O . ASN B 1 366 ? -23.719 -8.781 5.516 1 93.5 366 ASN B O 1
ATOM 8431 N N . LYS B 1 367 ? -25.844 -9.305 5.102 1 94.88 367 LYS B N 1
ATOM 8432 C CA . LYS B 1 367 ? -25.766 -10.555 5.84 1 94.88 367 LYS B CA 1
ATOM 8433 C C . LYS B 1 367 ? -25.812 -11.758 4.895 1 94.88 367 LYS B C 1
ATOM 8435 O O . LYS B 1 367 ? -26.438 -11.695 3.838 1 94.88 367 LYS B O 1
ATOM 8440 N N . LEU B 1 368 ? -25.031 -12.75 5.242 1 95.94 368 LEU B N 1
ATOM 8441 C CA . LEU B 1 368 ? -25.25 -14.094 4.699 1 95.94 368 LEU B CA 1
ATOM 8442 C C . LEU B 1 368 ? -26.188 -14.891 5.582 1 95.94 368 LEU B C 1
ATOM 8444 O O . LEU B 1 368 ? -25.844 -15.242 6.715 1 95.94 368 LEU B O 1
ATOM 8448 N N . SER B 1 369 ? -27.344 -15.195 5.043 1 94.06 369 SER B N 1
ATOM 8449 C CA . SER B 1 369 ? -28.391 -15.82 5.852 1 94.06 369 SER B CA 1
ATOM 8450 C C . SER B 1 369 ? -28.688 -17.234 5.367 1 94.06 369 SER B C 1
ATOM 8452 O O . SER B 1 369 ? -28.609 -17.516 4.168 1 94.06 369 SER B O 1
ATOM 8454 N N . SER B 1 370 ? -29 -18.094 6.316 1 88.12 370 SER B N 1
ATOM 8455 C CA . SER B 1 370 ? -29.453 -19.438 5.953 1 88.12 370 SER B CA 1
ATOM 8456 C C . SER B 1 370 ? -30.891 -19.438 5.465 1 88.12 370 SER B C 1
ATOM 8458 O O . SER B 1 370 ? -31.391 -20.438 4.969 1 88.12 370 SER B O 1
ATOM 8460 N N . GLY B 1 371 ? -31.531 -18.328 5.496 1 81.44 371 GLY B N 1
ATOM 8461 C CA . GLY B 1 371 ? -32.938 -18.219 5.109 1 81.44 371 GLY B CA 1
ATOM 8462 C C . GLY B 1 371 ? -33.125 -18.062 3.611 1 81.44 371 GLY B C 1
ATOM 8463 O O . GLY B 1 371 ? -32.25 -18.406 2.826 1 81.44 371 GLY B O 1
ATOM 8464 N N . LEU B 1 372 ? -34.344 -17.688 3.217 1 80.44 372 LEU B N 1
ATOM 8465 C CA . LEU B 1 372 ? -34.719 -17.516 1.813 1 80.44 372 LEU B CA 1
ATOM 8466 C C . LEU B 1 372 ? -34.062 -16.266 1.235 1 80.44 372 LEU B C 1
ATOM 8468 O O . LEU B 1 372 ? -33.875 -15.273 1.951 1 80.44 372 LEU B O 1
ATOM 8472 N N . PRO B 1 373 ? -33.719 -16.438 -0.034 1 80.12 373 PRO B N 1
ATOM 8473 C CA . PRO B 1 373 ? -33.156 -15.234 -0.679 1 80.12 373 PRO B CA 1
ATOM 8474 C C . PRO B 1 373 ? -34.125 -14.039 -0.597 1 80.12 373 PRO B C 1
ATOM 8476 O O . PRO B 1 373 ? -35.344 -14.211 -0.656 1 80.12 373 PRO B O 1
ATOM 8479 N N . ALA B 1 374 ? -33.562 -12.953 -0.316 1 85.88 374 ALA B N 1
ATOM 8480 C CA . ALA B 1 374 ? -34.344 -11.711 -0.27 1 85.88 374 ALA B CA 1
ATOM 8481 C C . ALA B 1 374 ? -34.031 -10.852 -1.496 1 85.88 374 ALA B C 1
ATOM 8483 O O . ALA B 1 374 ? -33.031 -11.047 -2.182 1 85.88 374 ALA B O 1
ATOM 8484 N N . ARG B 1 375 ? -35.031 -10.047 -1.81 1 90.81 375 ARG B N 1
ATOM 8485 C CA . ARG B 1 375 ? -34.781 -9.039 -2.836 1 90.81 375 ARG B CA 1
ATOM 8486 C C . ARG B 1 375 ? -33.844 -7.953 -2.324 1 90.81 375 ARG B C 1
ATOM 8488 O O . ARG B 1 375 ? -34.031 -7.438 -1.219 1 90.81 375 ARG B O 1
ATOM 8495 N N . LEU B 1 376 ? -32.812 -7.785 -3.139 1 95.19 376 LEU B N 1
ATOM 8496 C CA . LEU B 1 376 ? -31.812 -6.797 -2.781 1 95.19 376 LEU B CA 1
ATOM 8497 C C . LEU B 1 376 ? -31.75 -5.68 -3.818 1 95.19 376 LEU B C 1
ATOM 8499 O O . LEU B 1 376 ? -32.312 -5.816 -4.914 1 95.19 376 LEU B O 1
ATOM 8503 N N . ASP B 1 377 ? -31.219 -4.551 -3.492 1 93.94 377 ASP B N 1
ATOM 8504 C CA . ASP B 1 377 ? -30.953 -3.428 -4.387 1 93.94 377 ASP B CA 1
ATOM 8505 C C . ASP B 1 377 ? -29.641 -2.727 -4.004 1 93.94 377 ASP B C 1
ATOM 8507 O O . ASP B 1 377 ? -29.641 -1.535 -3.684 1 93.94 377 ASP B O 1
ATOM 8511 N N . TYR B 1 378 ? -28.562 -3.488 -4.062 1 94.62 378 TYR B N 1
ATOM 8512 C CA . TYR B 1 378 ? -27.25 -2.939 -3.729 1 94.62 378 TYR B CA 1
ATOM 8513 C C . TYR B 1 378 ? -26.5 -2.527 -4.988 1 94.62 378 TYR B C 1
ATOM 8515 O O . TYR B 1 378 ? -26.297 -3.338 -5.895 1 94.62 378 TYR B O 1
ATOM 8523 N N . ARG B 1 379 ? -26.094 -1.311 -5.168 1 94.56 379 ARG B N 1
ATOM 8524 C CA . ARG B 1 379 ? -25.203 -0.865 -6.234 1 94.56 379 ARG B CA 1
ATOM 8525 C C . ARG B 1 379 ? -23.734 -0.989 -5.812 1 94.56 379 ARG B C 1
ATOM 8527 O O . ARG B 1 379 ? -23.375 -0.653 -4.68 1 94.56 379 ARG B O 1
ATOM 8534 N N . PHE B 1 380 ? -22.859 -1.53 -6.68 1 94.94 380 PHE B N 1
ATOM 8535 C CA . PHE B 1 380 ? -21.438 -1.61 -6.344 1 94.94 380 PHE B CA 1
ATOM 8536 C C . PHE B 1 380 ? -20.578 -1.561 -7.602 1 94.94 380 PHE B C 1
ATOM 8538 O O . PHE B 1 380 ? -21.047 -1.909 -8.688 1 94.94 380 PHE B O 1
ATOM 8545 N N . SER B 1 381 ? -19.359 -1.08 -7.68 1 91 381 SER B N 1
ATOM 8546 C CA . SER B 1 381 ? -18.391 -1.042 -8.766 1 91 381 SER B CA 1
ATOM 8547 C C . SER B 1 381 ? -17.031 -1.562 -8.312 1 91 381 SER B C 1
ATOM 8549 O O . SER B 1 381 ? -16.266 -2.096 -9.117 1 91 381 SER B O 1
ATOM 8551 N N . GLY B 1 382 ? -16.625 -1.373 -7.051 1 83.94 382 GLY B N 1
ATOM 8552 C CA . GLY B 1 382 ? -15.305 -1.671 -6.512 1 83.94 382 GLY B CA 1
ATOM 8553 C C . GLY B 1 382 ? -14.266 -0.63 -6.875 1 83.94 382 GLY B C 1
ATOM 8554 O O . GLY B 1 382 ? -14.547 0.312 -7.613 1 83.94 382 GLY B O 1
ATOM 8555 N N . THR B 1 383 ? -13.008 -0.714 -6.375 1 92.19 383 THR B N 1
ATOM 8556 C CA . THR B 1 383 ? -11.867 0.137 -6.691 1 92.19 383 THR B CA 1
ATOM 8557 C C . THR B 1 383 ? -10.914 -0.57 -7.652 1 92.19 383 THR B C 1
ATOM 8559 O O . THR B 1 383 ? -10.789 -1.797 -7.621 1 92.19 383 THR B O 1
ATOM 8562 N N . LEU B 1 384 ? -10.242 0.205 -8.5 1 95.44 384 LEU B N 1
ATOM 8563 C CA . LEU B 1 384 ? -9.344 -0.37 -9.492 1 95.44 384 LEU B CA 1
ATOM 8564 C C . LEU B 1 384 ? -8.133 -1.004 -8.828 1 95.44 384 LEU B C 1
ATOM 8566 O O . LEU B 1 384 ? -7.406 -1.78 -9.453 1 95.44 384 LEU B O 1
ATOM 8570 N N . SER B 1 385 ? -7.949 -0.739 -7.547 1 95.38 385 SER B N 1
ATOM 8571 C CA . SER B 1 385 ? -6.805 -1.298 -6.828 1 95.38 385 SER B CA 1
ATOM 8572 C C . SER B 1 385 ? -7.16 -2.631 -6.18 1 95.38 385 SER B C 1
ATOM 8574 O O . SER B 1 385 ? -6.312 -3.262 -5.543 1 95.38 385 SER B O 1
ATOM 8576 N N . HIS B 1 386 ? -8.445 -3.061 -6.238 1 96.88 386 HIS B N 1
ATOM 8577 C CA . HIS B 1 386 ? -8.82 -4.359 -5.691 1 96.88 386 HIS B CA 1
ATOM 8578 C C . HIS B 1 386 ? -8.062 -5.488 -6.379 1 96.88 386 HIS B C 1
ATOM 8580 O O . HIS B 1 386 ? -7.977 -5.527 -7.605 1 96.88 386 HIS B O 1
ATOM 8586 N N . GLY B 1 387 ? -7.496 -6.359 -5.598 1 97.31 387 GLY B N 1
ATOM 8587 C CA . GLY B 1 387 ? -6.793 -7.527 -6.102 1 97.31 387 GLY B CA 1
ATOM 8588 C C . GLY B 1 387 ? -5.301 -7.48 -5.848 1 97.31 387 GLY B C 1
ATOM 8589 O O . GLY B 1 387 ? -4.617 -8.5 -5.941 1 97.31 387 GLY B O 1
ATOM 8590 N N . LEU B 1 388 ? -4.742 -6.32 -5.488 1 97.69 388 LEU B N 1
ATOM 8591 C CA . LEU B 1 388 ? -3.305 -6.117 -5.367 1 97.69 388 LEU B CA 1
ATOM 8592 C C . LEU B 1 388 ? -2.74 -6.918 -4.199 1 97.69 388 LEU B C 1
ATOM 8594 O O . LEU B 1 388 ? -1.539 -7.199 -4.152 1 97.69 388 LEU B O 1
ATOM 8598 N N . PHE B 1 389 ? -3.598 -7.352 -3.24 1 96.31 389 PHE B N 1
ATOM 8599 C CA . PHE B 1 389 ? -3.119 -8.031 -2.041 1 96.31 389 PHE B CA 1
ATOM 8600 C C . PHE B 1 389 ? -3.582 -9.477 -2.018 1 96.31 389 PHE B C 1
ATOM 8602 O O . PHE B 1 389 ? -3.582 -10.117 -0.964 1 96.31 389 PHE B O 1
ATOM 8609 N N . ARG B 1 390 ? -3.953 -10.023 -3.084 1 92.75 390 ARG B N 1
ATOM 8610 C CA . ARG B 1 390 ? -4.547 -11.359 -3.148 1 92.75 390 ARG B CA 1
ATOM 8611 C C . ARG B 1 390 ? -3.477 -12.43 -3.33 1 92.75 390 ARG B C 1
ATOM 8613 O O . ARG B 1 390 ? -3.758 -13.625 -3.215 1 92.75 390 ARG B O 1
ATOM 8620 N N . GLY B 1 391 ? -2.258 -12.062 -3.555 1 93 391 GLY B N 1
ATOM 8621 C CA . GLY B 1 391 ? -1.216 -13.047 -3.803 1 93 391 GLY B CA 1
ATOM 8622 C C . GLY B 1 391 ? -1.156 -13.5 -5.25 1 93 391 GLY B C 1
ATOM 8623 O O . GLY B 1 391 ? -1.798 -12.906 -6.117 1 93 391 GLY B O 1
ATOM 8624 N N . ASN B 1 392 ? -0.347 -14.5 -5.461 1 94.12 392 ASN B N 1
ATOM 8625 C CA . ASN B 1 392 ? -0.133 -14.977 -6.824 1 94.12 392 ASN B CA 1
ATOM 8626 C C . ASN B 1 392 ? -1.159 -16.047 -7.211 1 94.12 392 ASN B C 1
ATOM 8628 O O . ASN B 1 392 ? -1.564 -16.844 -6.375 1 94.12 392 ASN B O 1
ATOM 8632 N N . PHE B 1 393 ? -1.511 -16.062 -8.477 1 92.12 393 PHE B N 1
ATOM 8633 C CA . PHE B 1 393 ? -2.365 -17.109 -9.016 1 92.12 393 PHE B CA 1
ATOM 8634 C C . PHE B 1 393 ? -1.652 -18.469 -8.984 1 92.12 393 PHE B C 1
ATOM 8636 O O . PHE B 1 393 ? -2.23 -19.469 -8.57 1 92.12 393 PHE B O 1
ATOM 8643 N N . CYS B 1 394 ? -0.46 -18.453 -9.367 1 90.81 394 CYS B N 1
ATOM 8644 C CA . CYS B 1 394 ? 0.351 -19.656 -9.406 1 90.81 394 CYS B CA 1
ATOM 8645 C C . CYS B 1 394 ? 1.635 -19.484 -8.609 1 90.81 394 CYS B C 1
ATOM 8647 O O . CYS B 1 394 ? 2.699 -19.234 -9.18 1 90.81 394 CYS B O 1
ATOM 8649 N N . PRO B 1 395 ? 1.609 -19.828 -7.316 1 91.19 395 PRO B N 1
ATOM 8650 C CA . PRO B 1 395 ? 2.789 -19.641 -6.469 1 91.19 395 PRO B CA 1
ATOM 8651 C C . PRO B 1 395 ? 3.783 -20.781 -6.57 1 91.19 395 PRO B C 1
ATOM 8653 O O . PRO B 1 395 ? 3.381 -21.938 -6.727 1 91.19 395 PRO B O 1
ATOM 8656 N N . PHE B 1 396 ? 5.07 -20.484 -6.426 1 88.88 396 PHE B N 1
ATOM 8657 C CA . PHE B 1 396 ? 6.133 -21.484 -6.469 1 88.88 396 PHE B CA 1
ATOM 8658 C C . PHE B 1 396 ? 6.777 -21.641 -5.098 1 88.88 396 PHE B C 1
ATOM 8660 O O . PHE B 1 396 ? 7.809 -22.297 -4.969 1 88.88 396 PHE B O 1
ATOM 8667 N N . GLY B 1 397 ? 6.207 -20.938 -4.125 1 84.25 397 GLY B N 1
ATOM 8668 C CA . GLY B 1 397 ? 6.68 -21.094 -2.758 1 84.25 397 GLY B CA 1
ATOM 8669 C C . GLY B 1 397 ? 7.688 -20.047 -2.354 1 84.25 397 GLY B C 1
ATOM 8670 O O . GLY B 1 397 ? 8.438 -20.219 -1.39 1 84.25 397 GLY B O 1
ATOM 8671 N N . TYR B 1 398 ? 7.773 -18.969 -3.051 1 87.56 398 TYR B N 1
ATOM 8672 C CA . TYR B 1 398 ? 8.648 -17.859 -2.684 1 87.56 398 TYR B CA 1
ATOM 8673 C C . TYR B 1 398 ? 7.965 -16.938 -1.686 1 87.56 398 TYR B C 1
ATOM 8675 O O . TYR B 1 398 ? 6.738 -16.844 -1.656 1 87.56 398 TYR B O 1
ATOM 8683 N N . PRO B 1 399 ? 8.844 -16.344 -0.919 1 88.44 399 PRO B N 1
ATOM 8684 C CA . PRO B 1 399 ? 8.234 -15.32 -0.061 1 88.44 399 PRO B CA 1
ATOM 8685 C C . PRO B 1 399 ? 7.461 -14.266 -0.852 1 88.44 399 PRO B C 1
ATOM 8687 O O . PRO B 1 399 ? 7.93 -13.812 -1.898 1 88.44 399 PRO B O 1
ATOM 8690 N N . GLY B 1 400 ? 6.27 -14.016 -0.353 1 91.62 400 GLY B N 1
ATOM 8691 C CA . GLY B 1 400 ? 5.465 -13 -1.012 1 91.62 400 GLY B CA 1
ATOM 8692 C C . GLY B 1 400 ? 4.414 -13.578 -1.938 1 91.62 400 GLY B C 1
ATOM 8693 O O . GLY B 1 400 ? 3.574 -12.852 -2.469 1 91.62 400 GLY B O 1
ATOM 8694 N N . ASP B 1 401 ? 4.371 -14.898 -2.068 1 93.31 401 ASP B N 1
ATOM 8695 C CA . ASP B 1 401 ? 3.451 -15.547 -3 1 93.31 401 ASP B CA 1
ATOM 8696 C C . ASP B 1 401 ? 2.033 -15.586 -2.434 1 93.31 401 ASP B C 1
ATOM 8698 O O . ASP B 1 401 ? 1.059 -15.602 -3.189 1 93.31 401 ASP B O 1
ATOM 8702 N N . PHE B 1 402 ? 1.92 -15.641 -1.164 1 94.69 402 PHE B N 1
ATOM 8703 C CA . PHE B 1 402 ? 0.635 -15.938 -0.54 1 94.69 402 PHE B CA 1
ATOM 8704 C C . PHE B 1 402 ? -0.152 -14.656 -0.289 1 94.69 402 PHE B C 1
ATOM 8706 O O . PHE B 1 402 ? 0.426 -13.57 -0.23 1 94.69 402 PHE B O 1
ATOM 8713 N N . PRO B 1 403 ? -1.495 -14.797 -0.179 1 95.19 403 PRO B N 1
ATOM 8714 C CA . PRO B 1 403 ? -2.334 -13.625 0.076 1 95.19 403 PRO B CA 1
ATOM 8715 C C . PRO B 1 403 ? -2.014 -12.945 1.406 1 95.19 403 PRO B C 1
ATOM 8717 O O . PRO B 1 403 ? -1.721 -13.625 2.395 1 95.19 403 PRO B O 1
ATOM 8720 N N . ALA B 1 404 ? -2.049 -11.656 1.384 1 95.38 404 ALA B N 1
ATOM 8721 C CA . ALA B 1 404 ? -1.99 -10.891 2.629 1 95.38 404 ALA B CA 1
ATOM 8722 C C . ALA B 1 404 ? -3.35 -10.875 3.324 1 95.38 404 ALA B C 1
ATOM 8724 O O . ALA B 1 404 ? -4.266 -11.602 2.934 1 95.38 404 ALA B O 1
ATOM 8725 N N . ASP B 1 405 ? -3.41 -10.133 4.488 1 95.69 405 ASP B N 1
ATOM 8726 C CA . ASP B 1 405 ? -4.68 -9.945 5.184 1 95.69 405 ASP B CA 1
ATOM 8727 C C . ASP B 1 405 ? -5.734 -9.352 4.254 1 95.69 405 ASP B C 1
ATOM 8729 O O . ASP B 1 405 ? -5.52 -8.305 3.652 1 95.69 405 ASP B O 1
ATOM 8733 N N . GLN B 1 406 ? -6.848 -10.023 4.152 1 96.56 406 GLN B N 1
ATOM 8734 C CA . GLN B 1 406 ? -7.852 -9.602 3.186 1 96.56 406 GLN B CA 1
ATOM 8735 C C . GLN B 1 406 ? -8.578 -8.344 3.66 1 96.56 406 GLN B C 1
ATOM 8737 O O . GLN B 1 406 ? -9.305 -7.719 2.891 1 96.56 406 GLN B O 1
ATOM 8742 N N . ARG B 1 407 ? -8.336 -7.887 4.84 1 96.06 407 ARG B N 1
ATOM 8743 C CA . ARG B 1 407 ? -8.82 -6.578 5.266 1 96.06 407 ARG B CA 1
ATOM 8744 C C . ARG B 1 407 ? -8.344 -5.48 4.316 1 96.06 407 ARG B C 1
ATOM 8746 O O . ARG B 1 407 ? -9.031 -4.473 4.129 1 96.06 407 ARG B O 1
ATOM 8753 N N . TYR B 1 408 ? -7.207 -5.695 3.652 1 95.81 408 TYR B N 1
ATOM 8754 C CA . TYR B 1 408 ? -6.668 -4.711 2.725 1 95.81 408 TYR B CA 1
ATOM 8755 C C . TYR B 1 408 ? -7.496 -4.648 1.447 1 95.81 408 TYR B C 1
ATOM 8757 O O . TYR B 1 408 ? -7.359 -3.713 0.657 1 95.81 408 TYR B O 1
ATOM 8765 N N . GLU B 1 409 ? -8.391 -5.656 1.306 1 96.69 409 GLU B N 1
ATOM 8766 C CA . GLU B 1 409 ? -9.195 -5.75 0.087 1 96.69 409 GLU B CA 1
ATOM 8767 C C . GLU B 1 409 ? -10.672 -5.52 0.377 1 96.69 409 GLU B C 1
ATOM 8769 O O . GLU B 1 409 ? -11.422 -5.098 -0.504 1 96.69 409 GLU B O 1
ATOM 8774 N N . ASP B 1 410 ? -11.094 -5.785 1.563 1 96.06 410 ASP B N 1
ATOM 8775 C CA . ASP B 1 410 ? -12.508 -5.953 1.893 1 96.06 410 ASP B CA 1
ATOM 8776 C C . ASP B 1 410 ? -13.281 -4.656 1.667 1 96.06 410 ASP B C 1
ATOM 8778 O O . ASP B 1 410 ? -14.383 -4.676 1.116 1 96.06 410 ASP B O 1
ATOM 8782 N N . ALA B 1 411 ? -12.734 -3.551 2.035 1 93.25 411 ALA B N 1
ATOM 8783 C CA . ALA B 1 411 ? -13.469 -2.291 1.958 1 93.25 411 ALA B CA 1
ATOM 8784 C C . ALA B 1 411 ? -13.609 -1.827 0.511 1 93.25 411 ALA B C 1
ATOM 8786 O O . ALA B 1 411 ? -14.383 -0.915 0.219 1 93.25 411 ALA B O 1
ATOM 8787 N N . LYS B 1 412 ? -12.906 -2.449 -0.393 1 94.38 412 LYS B N 1
ATOM 8788 C CA . LYS B 1 412 ? -12.969 -2.145 -1.82 1 94.38 412 LYS B CA 1
ATOM 8789 C C . LYS B 1 412 ? -14.117 -2.895 -2.494 1 94.38 412 LYS B C 1
ATOM 8791 O O . LYS B 1 412 ? -14.305 -2.785 -3.707 1 94.38 412 LYS B O 1
ATOM 8796 N N . CYS B 1 413 ? -14.852 -3.619 -1.641 1 96.5 413 CYS B N 1
ATOM 8797 C CA . CYS B 1 413 ? -15.852 -4.555 -2.148 1 96.5 413 CYS B CA 1
ATOM 8798 C C . CYS B 1 413 ? -17.188 -4.367 -1.441 1 96.5 413 CYS B C 1
ATOM 8800 O O . CYS B 1 413 ? -17.266 -3.693 -0.413 1 96.5 413 CYS B O 1
ATOM 8802 N N . LEU B 1 414 ? -18.25 -4.855 -2.104 1 96.44 414 LEU B N 1
ATOM 8803 C CA . LEU B 1 414 ? -19.5 -5.121 -1.402 1 96.44 414 LEU B CA 1
ATOM 8804 C C . LEU B 1 414 ? -19.438 -6.441 -0.645 1 96.44 414 LEU B C 1
ATOM 8806 O O . LEU B 1 414 ? -19.266 -7.5 -1.251 1 96.44 414 LEU B O 1
ATOM 8810 N N . CYS B 1 415 ? -19.578 -6.402 0.662 1 96.62 415 CYS B N 1
ATOM 8811 C CA . CYS B 1 415 ? -19.344 -7.594 1.474 1 96.62 415 CYS B CA 1
ATOM 8812 C C . CYS B 1 415 ? -20.625 -8.039 2.172 1 96.62 415 CYS B C 1
ATOM 8814 O O . CYS B 1 415 ? -21.453 -7.203 2.541 1 96.62 415 CYS B O 1
ATOM 8816 N N . PHE B 1 416 ? -20.812 -9.305 2.328 1 97.12 416 PHE B N 1
ATOM 8817 C CA . PHE B 1 416 ? -21.844 -9.953 3.129 1 97.12 416 PHE B CA 1
ATOM 8818 C C . PHE B 1 416 ? -21.234 -10.93 4.117 1 97.12 416 PHE B C 1
ATOM 8820 O O . PHE B 1 416 ? -20.422 -11.781 3.734 1 97.12 416 PHE B O 1
ATOM 8827 N N . ASP B 1 417 ? -21.625 -10.914 5.363 1 96.62 417 ASP B N 1
ATOM 8828 C CA . ASP B 1 417 ? -21.031 -11.742 6.402 1 96.62 417 ASP B CA 1
ATOM 8829 C C . ASP B 1 417 ? -22.047 -12.703 7 1 96.62 417 ASP B C 1
ATOM 8831 O O . ASP B 1 417 ? -23.219 -12.336 7.176 1 96.62 417 ASP B O 1
ATOM 8835 N N . SER B 1 418 ? -21.594 -13.852 7.332 1 96.88 418 SER B N 1
ATOM 8836 C CA . SER B 1 418 ? -22.438 -14.797 8.062 1 96.88 418 SER B CA 1
ATOM 8837 C C . SER B 1 418 ? -22.406 -14.516 9.562 1 96.88 418 SER B C 1
ATOM 8839 O O . SER B 1 418 ? -21.594 -13.727 10.031 1 96.88 418 SER B O 1
ATOM 8841 N N . ALA B 1 419 ? -23.406 -15.172 10.219 1 94.31 419 ALA B N 1
ATOM 8842 C CA . ALA B 1 419 ? -23.234 -15.289 11.664 1 94.31 419 ALA B CA 1
ATOM 8843 C C . ALA B 1 419 ? -22.047 -16.172 12.016 1 94.31 419 ALA B C 1
ATOM 8845 O O . ALA B 1 419 ? -21.453 -16.797 11.133 1 94.31 419 ALA B O 1
ATOM 8846 N N . GLU B 1 420 ? -21.703 -16.203 13.273 1 95 420 GLU B N 1
ATOM 8847 C CA . GLU B 1 420 ? -20.656 -17.125 13.719 1 95 420 GLU B CA 1
ATOM 8848 C C . GLU B 1 420 ? -21.078 -18.578 13.492 1 95 420 GLU B C 1
ATOM 8850 O O . GLU B 1 420 ? -22.234 -18.938 13.711 1 95 420 GLU B O 1
ATOM 8855 N N . LEU B 1 421 ? -20.109 -19.281 13 1 96 421 LEU B N 1
ATOM 8856 C CA . LEU B 1 421 ? -20.375 -20.703 12.852 1 96 421 LEU B CA 1
ATOM 8857 C C . LEU B 1 421 ? -20.578 -21.359 14.211 1 96 421 LEU B C 1
ATOM 8859 O O . LEU B 1 421 ? -19.797 -21.141 15.133 1 96 421 LEU B O 1
ATOM 8863 N N . ALA B 1 422 ? -21.609 -22.156 14.344 1 94.44 422 ALA B N 1
ATOM 8864 C CA . ALA B 1 422 ? -21.969 -22.781 15.609 1 94.44 422 ALA B CA 1
ATOM 8865 C C . ALA B 1 422 ? -21.078 -23.984 15.906 1 94.44 422 ALA B C 1
ATOM 8867 O O . ALA B 1 422 ? -20.938 -24.391 17.062 1 94.44 422 ALA B O 1
ATOM 8868 N N . GLY B 1 423 ? -20.484 -24.516 14.914 1 95.25 423 GLY B N 1
ATOM 8869 C CA . GLY B 1 423 ? -19.594 -25.656 15.047 1 95.25 423 GLY B CA 1
ATOM 8870 C C . GLY B 1 423 ? -18.609 -25.781 13.891 1 95.25 423 GLY B C 1
ATOM 8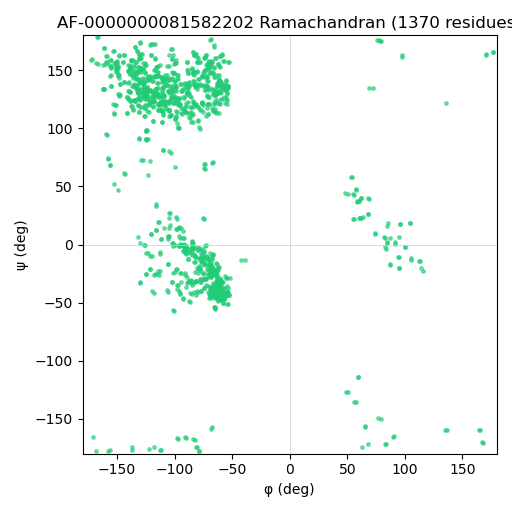871 O O . GLY B 1 423 ? -18.578 -24.922 13.008 1 95.25 423 GLY B O 1
ATOM 8872 N N . THR B 1 424 ? -17.859 -26.844 14.023 1 95.94 424 THR B N 1
ATOM 8873 C CA . THR B 1 424 ? -16.859 -27.109 13 1 95.94 424 THR B CA 1
ATOM 8874 C C . THR B 1 424 ? -17.516 -27.562 11.703 1 95.94 424 THR B C 1
ATOM 8876 O O . THR B 1 424 ? -18.453 -28.359 11.719 1 95.94 424 THR B O 1
ATOM 8879 N N . VAL B 1 425 ? -17.031 -27.016 10.578 1 95.44 425 VAL B N 1
ATOM 8880 C CA . VAL B 1 425 ? -17.5 -27.375 9.25 1 95.44 425 VAL B CA 1
ATOM 8881 C C . VAL B 1 425 ? -16.328 -27.75 8.367 1 95.44 425 VAL B C 1
ATOM 8883 O O . VAL B 1 425 ? -15.336 -27.016 8.281 1 95.44 425 VAL B O 1
ATOM 8886 N N . ASN B 1 426 ? -16.406 -28.922 7.707 1 96.19 426 ASN B N 1
ATOM 8887 C CA . ASN B 1 426 ? -15.391 -29.328 6.742 1 96.19 426 ASN B CA 1
ATOM 8888 C C . ASN B 1 426 ? -15.891 -29.188 5.309 1 96.19 426 ASN B C 1
ATOM 8890 O O . ASN B 1 426 ? -16.953 -29.719 4.957 1 96.19 426 ASN B O 1
ATOM 8894 N N . LEU B 1 427 ? -15.172 -28.438 4.555 1 96.94 427 LEU B N 1
ATOM 8895 C CA . LEU B 1 427 ? -15.523 -28.219 3.154 1 96.94 427 LEU B CA 1
ATOM 8896 C C . LEU B 1 427 ? -14.594 -29.016 2.236 1 96.94 427 LEU B C 1
ATOM 8898 O O . LEU B 1 427 ? -13.391 -29.109 2.504 1 96.94 427 LEU B O 1
ATOM 8902 N N . LEU B 1 428 ? -15.078 -29.578 1.185 1 97 428 LEU B N 1
ATOM 8903 C CA . LEU B 1 428 ? -14.32 -30.234 0.122 1 97 428 LEU B CA 1
ATOM 8904 C C . LEU B 1 428 ? -15.078 -30.172 -1.201 1 97 428 LEU B C 1
ATOM 8906 O O . LEU B 1 428 ? -16.141 -30.781 -1.344 1 97 428 LEU B O 1
ATOM 8910 N N . GLY B 1 429 ? -14.547 -29.453 -2.123 1 96.19 429 GLY B N 1
ATOM 8911 C CA . GLY B 1 429 ? -15.195 -29.328 -3.42 1 96.19 429 GLY B CA 1
ATOM 8912 C C . GLY B 1 429 ? -15.234 -27.891 -3.93 1 96.19 429 GLY B C 1
ATOM 8913 O O . GLY B 1 429 ? -14.383 -27.078 -3.574 1 96.19 429 GLY B O 1
ATOM 8914 N N . GLU B 1 430 ? -16.125 -27.609 -4.848 1 95.88 430 GLU B N 1
ATOM 8915 C CA . GLU B 1 430 ? -16.156 -26.344 -5.555 1 95.88 430 GLU B CA 1
ATOM 8916 C C . GLU B 1 430 ? -17.266 -25.438 -5.023 1 95.88 430 GLU B C 1
ATOM 8918 O O . GLU B 1 430 ? -18.453 -25.719 -5.234 1 95.88 430 GLU B O 1
ATOM 8923 N N . PRO B 1 431 ? -16.891 -24.297 -4.324 1 96.88 431 PRO B N 1
ATOM 8924 C CA . PRO B 1 431 ? -17.922 -23.312 -4 1 96.88 431 PRO B CA 1
ATOM 8925 C C . PRO B 1 431 ? -18.5 -22.625 -5.242 1 96.88 431 PRO B C 1
ATOM 8927 O O . PRO B 1 431 ? -17.781 -22.453 -6.234 1 96.88 431 PRO B O 1
ATOM 8930 N N . LYS B 1 432 ? -19.734 -22.281 -5.184 1 96.56 432 LYS B N 1
ATOM 8931 C CA . LYS B 1 432 ? -20.375 -21.516 -6.25 1 96.56 432 LYS B CA 1
ATOM 8932 C C . LYS B 1 432 ? -21.297 -20.438 -5.684 1 96.56 432 LYS B C 1
ATOM 8934 O O . LYS B 1 432 ? -21.812 -20.578 -4.57 1 96.56 432 LYS B O 1
ATOM 8939 N N . ILE B 1 433 ? -21.438 -19.438 -6.414 1 97.44 433 ILE B N 1
ATOM 8940 C CA . ILE B 1 433 ? -22.391 -18.391 -6.031 1 97.44 433 ILE B CA 1
ATOM 8941 C C . ILE B 1 433 ? -23.266 -18.047 -7.223 1 97.44 433 ILE B C 1
ATOM 8943 O O . ILE B 1 433 ? -22.797 -17.953 -8.359 1 97.44 433 ILE B O 1
ATOM 8947 N N . ASN B 1 434 ? -24.578 -18.016 -7.016 1 97.06 434 ASN B N 1
ATOM 8948 C CA . ASN B 1 434 ? -25.562 -17.516 -7.973 1 97.06 434 ASN B CA 1
ATOM 8949 C C . ASN B 1 434 ? -25.953 -16.078 -7.668 1 97.06 434 ASN B C 1
ATOM 8951 O O . ASN B 1 434 ? -26.359 -15.766 -6.543 1 97.06 434 ASN B O 1
ATOM 8955 N N . LEU B 1 435 ? -25.828 -15.211 -8.641 1 98.06 435 LEU B N 1
ATOM 8956 C CA . LEU B 1 435 ? -26.156 -13.805 -8.445 1 98.06 435 LEU B CA 1
ATOM 8957 C C . LEU B 1 435 ? -27.203 -13.352 -9.461 1 98.06 435 LEU B C 1
ATOM 8959 O O . LEU B 1 435 ? -27.188 -13.797 -10.609 1 98.06 435 LEU B O 1
ATOM 8963 N N . THR B 1 436 ? -28.125 -12.523 -9.07 1 98.31 436 THR B N 1
ATOM 8964 C CA . THR B 1 436 ? -29.031 -11.766 -9.93 1 98.31 436 THR B CA 1
ATOM 8965 C C . THR B 1 436 ? -28.594 -10.297 -10 1 98.31 436 THR B C 1
ATOM 8967 O O . THR B 1 436 ? -28.641 -9.586 -8.992 1 98.31 436 THR B O 1
ATOM 8970 N N . LEU B 1 437 ? -28.094 -9.938 -11.227 1 97.88 437 LEU B N 1
ATOM 8971 C CA . LEU B 1 437 ? -27.438 -8.633 -11.344 1 97.88 437 LEU B CA 1
ATOM 8972 C C . LEU B 1 437 ? -27.922 -7.895 -12.586 1 97.88 437 LEU B C 1
ATOM 8974 O O . LEU B 1 437 ? -28.406 -8.516 -13.531 1 97.88 437 LEU B O 1
ATOM 8978 N N . SER B 1 438 ? -27.797 -6.586 -12.57 1 98.56 438 SER B N 1
ATOM 8979 C CA . SER B 1 438 ? -27.875 -5.727 -13.75 1 98.56 438 SER B CA 1
ATOM 8980 C C . SER B 1 438 ? -26.672 -4.781 -13.82 1 98.56 438 SER B C 1
ATOM 8982 O O . SER B 1 438 ? -25.969 -4.602 -12.828 1 98.56 438 SER B O 1
ATOM 8984 N N . SER B 1 439 ? -26.391 -4.242 -15 1 98.31 439 SER B N 1
ATOM 8985 C CA . SER B 1 439 ? -25.234 -3.391 -15.227 1 98.31 439 SER B CA 1
ATOM 8986 C C . SER B 1 439 ? -25.625 -2.09 -15.922 1 98.31 439 SER B C 1
ATOM 8988 O O . SER B 1 439 ? -26.578 -2.064 -16.703 1 98.31 439 SER B O 1
ATOM 8990 N N . ASP B 1 440 ? -24.938 -1.042 -15.656 1 97.88 440 ASP B N 1
ATOM 8991 C CA . ASP B 1 440 ? -25.156 0.221 -16.359 1 97.88 440 ASP B CA 1
ATOM 8992 C C . ASP B 1 440 ? -24.281 0.315 -17.609 1 97.88 440 ASP B C 1
ATOM 8994 O O . ASP B 1 440 ? -24.312 1.325 -18.312 1 97.88 440 ASP B O 1
ATOM 8998 N N . LYS B 1 441 ? -23.484 -0.684 -17.844 1 97.81 441 LYS B N 1
ATOM 8999 C CA . LYS B 1 441 ? -22.625 -0.744 -19.031 1 97.81 441 LYS B CA 1
ATOM 9000 C C . LYS B 1 441 ? -22.797 -2.062 -19.766 1 97.81 441 LYS B C 1
ATOM 9002 O O . LYS B 1 441 ? -23.312 -3.035 -19.203 1 97.81 441 LYS B O 1
ATOM 9007 N N . LYS B 1 442 ? -22.344 -2.109 -20.969 1 97.56 442 LYS B N 1
ATOM 9008 C CA . LYS B 1 442 ? -22.484 -3.303 -21.797 1 97.56 442 LYS B CA 1
ATOM 9009 C C . LYS B 1 442 ? -21.422 -4.344 -21.453 1 97.56 442 LYS B C 1
ATOM 9011 O O . LYS B 1 442 ? -21.531 -5.508 -21.844 1 97.56 442 LYS B O 1
ATOM 9016 N N . LEU B 1 443 ? -20.359 -3.918 -20.844 1 97.81 443 LEU B N 1
ATOM 9017 C CA . LEU B 1 443 ? -19.312 -4.816 -20.359 1 97.81 443 LEU B CA 1
ATOM 9018 C C . LEU B 1 443 ? -19.109 -4.648 -18.859 1 97.81 443 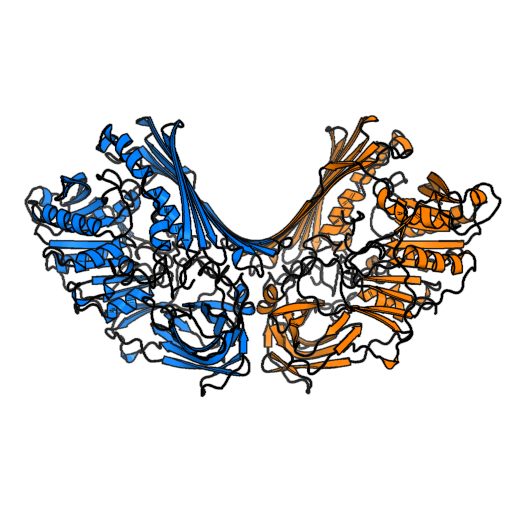LEU B C 1
ATOM 9020 O O . LEU B 1 443 ? -19.078 -3.521 -18.359 1 97.81 443 LEU B O 1
ATOM 9024 N N . ALA B 1 444 ? -19.078 -5.793 -18.172 1 98.12 444 ALA B N 1
ATOM 9025 C CA . ALA B 1 444 ? -18.828 -5.777 -16.719 1 98.12 444 ALA B CA 1
ATOM 9026 C C . ALA B 1 444 ? -18.234 -7.098 -16.25 1 98.12 444 ALA B C 1
ATOM 9028 O O . ALA B 1 444 ? -18.625 -8.164 -16.719 1 98.12 444 ALA B O 1
ATOM 9029 N N . ASN B 1 445 ? -17.266 -6.992 -15.422 1 97.81 445 ASN B N 1
ATOM 9030 C CA . ASN B 1 445 ? -16.734 -8.148 -14.711 1 97.81 445 ASN B CA 1
ATOM 9031 C C . ASN B 1 445 ? -17.266 -8.234 -13.289 1 97.81 445 ASN B C 1
ATOM 9033 O O . ASN B 1 445 ? -17.734 -7.238 -12.734 1 97.81 445 ASN B O 1
ATOM 9037 N N . VAL B 1 446 ? -17.266 -9.422 -12.766 1 98.19 446 VAL B N 1
ATOM 9038 C CA . VAL B 1 446 ? -17.547 -9.617 -11.344 1 98.19 446 VAL B CA 1
ATOM 9039 C C . VAL B 1 446 ? -16.484 -10.539 -10.727 1 98.19 446 VAL B C 1
ATOM 9041 O O . VAL B 1 446 ? -16.172 -11.594 -11.281 1 98.19 446 VAL B O 1
ATOM 9044 N N . SER B 1 447 ? -15.891 -10.078 -9.734 1 97.94 447 SER B N 1
ATOM 9045 C CA . SER B 1 447 ? -14.984 -10.875 -8.914 1 97.94 447 SER B CA 1
ATOM 9046 C C . SER B 1 447 ? -15.625 -11.219 -7.566 1 97.94 447 SER B C 1
ATOM 9048 O O . SER B 1 447 ? -16.297 -10.383 -6.965 1 97.94 447 SER B O 1
ATOM 9050 N N . VAL B 1 448 ? -15.453 -12.422 -7.148 1 98.5 448 VAL B N 1
ATOM 9051 C CA . VAL B 1 448 ? -16 -12.914 -5.891 1 98.5 448 VAL B CA 1
ATOM 9052 C C . VAL B 1 448 ? -14.883 -13.484 -5.023 1 98.5 448 VAL B C 1
ATOM 9054 O O . VAL B 1 448 ? -14.086 -14.305 -5.484 1 98.5 448 VAL B O 1
ATOM 9057 N N . ARG B 1 449 ? -14.805 -13.055 -3.805 1 98.38 449 ARG B N 1
ATOM 9058 C CA . ARG B 1 449 ? -13.922 -13.664 -2.816 1 98.38 449 ARG B CA 1
ATOM 9059 C C . ARG B 1 449 ? -14.727 -14.312 -1.688 1 98.38 449 ARG B C 1
ATOM 9061 O O . ARG B 1 449 ? -15.734 -13.758 -1.248 1 98.38 449 ARG B O 1
ATOM 9068 N N . LEU B 1 450 ? -14.344 -15.461 -1.354 1 98.56 450 LEU B N 1
ATOM 9069 C CA . LEU B 1 450 ? -14.789 -16.125 -0.131 1 98.56 450 LEU B CA 1
ATOM 9070 C C . LEU B 1 450 ? -13.719 -16.031 0.953 1 98.56 450 LEU B C 1
ATOM 9072 O O . LEU B 1 450 ? -12.602 -16.516 0.771 1 98.56 450 LEU B O 1
ATOM 9076 N N . VAL B 1 451 ? -14.109 -15.438 2.072 1 98.31 451 VAL B N 1
ATOM 9077 C CA . VAL B 1 451 ? -13.125 -15.086 3.092 1 98.31 451 VAL B CA 1
ATOM 9078 C C . VAL B 1 451 ? -13.539 -15.672 4.438 1 98.31 451 VAL B C 1
ATOM 9080 O O . VAL B 1 451 ? -14.719 -15.641 4.797 1 98.31 451 VAL B O 1
ATOM 9083 N N . ASP B 1 452 ? -12.617 -16.266 5.141 1 98.25 452 ASP B N 1
ATOM 9084 C CA . ASP B 1 452 ? -12.805 -16.703 6.52 1 98.25 452 ASP B CA 1
ATOM 9085 C C . ASP B 1 452 ? -12.383 -15.602 7.5 1 98.25 452 ASP B C 1
ATOM 9087 O O . ASP B 1 452 ? -11.211 -15.242 7.566 1 98.25 452 ASP B O 1
ATOM 9091 N N . LEU B 1 453 ? -13.383 -15.094 8.234 1 96.62 453 LEU B N 1
ATOM 9092 C CA . LEU B 1 453 ? -13.109 -14.094 9.266 1 96.62 453 LEU B CA 1
ATOM 9093 C C . LEU B 1 453 ? -12.75 -14.766 10.586 1 96.62 453 LEU B C 1
ATOM 9095 O O . LEU B 1 453 ? -13.617 -15.367 11.234 1 96.62 453 LEU B O 1
ATOM 9099 N N . TYR B 1 454 ? -11.469 -14.656 10.953 1 95.12 454 TYR B N 1
ATOM 9100 C CA . TYR B 1 454 ? -11.016 -15.266 12.203 1 95.12 454 TYR B CA 1
ATOM 9101 C C . TYR B 1 454 ? -11.453 -14.438 13.398 1 95.12 454 TYR B C 1
ATOM 9103 O O . TYR B 1 454 ? -11.445 -13.203 13.352 1 95.12 454 TYR B O 1
ATOM 9111 N N . PRO B 1 455 ? -11.773 -15.125 14.5 1 90.25 455 PRO B N 1
ATOM 9112 C CA . PRO B 1 455 ? -12.133 -14.383 15.711 1 90.25 455 PRO B CA 1
ATOM 9113 C C . PRO B 1 455 ? -10.984 -13.508 16.219 1 90.25 455 PRO B C 1
ATOM 9115 O O . PRO B 1 455 ? -11.219 -12.523 16.938 1 90.25 455 PRO B O 1
ATOM 9118 N N . GLY B 1 456 ? -9.805 -13.742 15.852 1 82.06 456 GLY B N 1
ATOM 9119 C CA . GLY B 1 456 ? -8.648 -12.977 16.297 1 82.06 456 GLY B CA 1
ATOM 9120 C C . GLY B 1 456 ? -8.398 -11.734 15.453 1 82.06 456 GLY B C 1
ATOM 9121 O O . GLY B 1 456 ? -7.516 -10.938 15.758 1 82.06 456 GLY B O 1
ATOM 9122 N N . GLY B 1 457 ? -9.234 -11.656 14.359 1 87.94 457 GLY B N 1
ATOM 9123 C CA . GLY B 1 457 ? -9.141 -10.414 13.609 1 87.94 457 GLY B CA 1
ATOM 9124 C C . GLY B 1 457 ? -8.625 -10.609 12.195 1 87.94 457 GLY B C 1
ATOM 9125 O O . GLY B 1 457 ? -8.844 -9.766 11.328 1 87.94 457 GLY B O 1
ATOM 9126 N N . GLU B 1 458 ? -7.926 -11.633 11.891 1 92.56 458 GLU B N 1
ATOM 9127 C CA . GLU B 1 458 ? -7.402 -11.867 10.547 1 92.56 458 GLU B CA 1
ATOM 9128 C C . GLU B 1 458 ? -8.508 -12.305 9.594 1 92.56 458 GLU B C 1
ATOM 9130 O O . GLU B 1 458 ? -9.406 -13.047 9.977 1 92.56 458 GLU B O 1
ATOM 9135 N N . ASN B 1 459 ? -8.484 -11.758 8.406 1 96.44 459 ASN B N 1
ATOM 9136 C CA . ASN B 1 459 ? -9.359 -12.203 7.324 1 96.44 459 ASN B CA 1
ATOM 9137 C C . ASN B 1 459 ? -8.594 -13.023 6.285 1 96.44 459 ASN B C 1
ATOM 9139 O O . ASN B 1 459 ? -7.734 -12.484 5.582 1 96.44 459 ASN B O 1
ATOM 9143 N N . VAL B 1 460 ? -8.938 -14.289 6.133 1 97.12 460 VAL B N 1
ATOM 9144 C CA . VAL B 1 460 ? -8.156 -15.242 5.359 1 97.12 460 VAL B CA 1
ATOM 9145 C C . VAL B 1 460 ? -8.898 -15.602 4.07 1 97.12 460 VAL B C 1
ATOM 9147 O O . VAL B 1 460 ? -10.062 -16 4.109 1 97.12 460 VAL B O 1
ATOM 9150 N N . LEU B 1 461 ? -8.234 -15.484 2.953 1 97.25 461 LEU B N 1
ATOM 9151 C CA . LEU B 1 461 ? -8.828 -15.859 1.673 1 97.25 461 LEU B CA 1
ATOM 9152 C C . LEU B 1 461 ? -8.984 -17.375 1.562 1 97.25 461 LEU B C 1
ATOM 9154 O O . LEU B 1 461 ? -7.996 -18.109 1.634 1 97.25 461 LEU B O 1
ATOM 9158 N N . LEU B 1 462 ? -10.195 -17.828 1.372 1 97.25 462 LEU B N 1
ATOM 9159 C CA . LEU B 1 462 ? -10.453 -19.25 1.176 1 97.25 462 LEU B CA 1
ATOM 9160 C C . LEU B 1 462 ? -10.461 -19.594 -0.308 1 97.25 462 LEU B C 1
ATOM 9162 O O . LEU B 1 462 ? -9.906 -20.625 -0.709 1 97.25 462 LEU B O 1
ATOM 9166 N N . SER B 1 463 ? -11.148 -18.781 -1.018 1 97.25 463 SER B N 1
ATOM 9167 C CA . SER B 1 463 ? -11.352 -19.031 -2.438 1 97.25 463 SER B CA 1
ATOM 9168 C C . SER B 1 463 ? -11.781 -17.766 -3.176 1 97.25 463 SER B C 1
ATOM 9170 O O . SER B 1 463 ? -12.102 -16.766 -2.549 1 97.25 463 SER B O 1
ATOM 9172 N N . TRP B 1 464 ? -11.773 -17.844 -4.473 1 97.19 464 TRP B N 1
ATOM 9173 C CA . TRP B 1 464 ? -12.234 -16.719 -5.285 1 97.19 464 TRP B CA 1
ATOM 9174 C C . TRP B 1 464 ? -12.617 -17.188 -6.688 1 97.19 464 TRP B C 1
ATOM 9176 O O . TRP B 1 464 ? -12.305 -18.312 -7.082 1 97.19 464 TRP B O 1
ATOM 9186 N N . GLY B 1 465 ? -13.344 -16.438 -7.383 1 97.31 465 GLY B N 1
ATOM 9187 C CA . GLY B 1 465 ? -13.766 -16.625 -8.758 1 97.31 465 GLY B CA 1
ATOM 9188 C C . GLY B 1 465 ? -14.055 -15.328 -9.484 1 97.31 465 GLY B C 1
ATOM 9189 O O . GLY B 1 465 ? -14.078 -14.258 -8.867 1 97.31 465 GLY B O 1
ATOM 9190 N N . GLN B 1 466 ? -14.172 -15.336 -10.75 1 97.19 466 GLN B N 1
ATOM 9191 C CA . GLN B 1 466 ? -14.484 -14.156 -11.547 1 97.19 466 GLN B CA 1
ATOM 9192 C C . GLN B 1 466 ? -15.25 -14.523 -12.812 1 97.19 466 GLN B C 1
ATOM 9194 O O . GLN B 1 466 ? -15.172 -15.664 -13.273 1 97.19 466 GLN B O 1
ATOM 9199 N N . LEU B 1 467 ? -15.93 -13.594 -13.281 1 98.38 467 LEU B N 1
ATOM 9200 C CA . LEU B 1 467 ? -16.703 -13.797 -14.5 1 98.38 467 LEU B CA 1
ATOM 9201 C C . LEU B 1 467 ? -16.859 -12.492 -15.273 1 98.38 467 LEU B C 1
ATOM 9203 O O . LEU B 1 467 ? -17.281 -11.477 -14.703 1 98.38 467 LEU B O 1
ATOM 9207 N N . ASN B 1 468 ? -16.375 -12.477 -16.484 1 98.31 468 ASN B N 1
ATOM 9208 C CA . ASN B 1 468 ? -16.844 -11.5 -17.453 1 98.31 468 ASN B CA 1
ATOM 9209 C C . ASN B 1 468 ? -18.312 -11.734 -17.828 1 98.31 468 ASN B C 1
ATOM 9211 O O . ASN B 1 468 ? -18.641 -12.742 -18.453 1 98.31 468 ASN B O 1
ATOM 9215 N N . LEU B 1 469 ? -19.156 -10.836 -17.5 1 98.62 469 LEU B N 1
ATOM 9216 C CA . LEU B 1 469 ? -20.594 -11.047 -17.609 1 98.62 469 LEU B CA 1
ATOM 9217 C C . LEU B 1 469 ? -21 -11.195 -19.078 1 98.62 469 LEU B C 1
ATOM 9219 O O . LEU B 1 469 ? -22.062 -11.758 -19.359 1 98.62 469 LEU B O 1
ATOM 9223 N N . ALA B 1 470 ? -20.25 -10.688 -19.984 1 98.38 470 ALA B N 1
ATOM 9224 C CA . ALA B 1 470 ? -20.516 -10.945 -21.406 1 98.38 470 ALA B CA 1
ATOM 9225 C C . ALA B 1 470 ? -20.359 -12.422 -21.734 1 98.38 470 ALA B C 1
ATOM 9227 O O . ALA B 1 470 ? -20.891 -12.898 -22.734 1 98.38 470 ALA B O 1
ATOM 9228 N N . HIS B 1 471 ? -19.578 -13.141 -20.922 1 98.12 471 HIS B N 1
ATOM 9229 C CA . HIS B 1 471 ? -19.312 -14.562 -21.141 1 98.12 471 HIS B CA 1
ATOM 9230 C C . HIS B 1 471 ? -20.25 -15.43 -20.312 1 98.12 471 HIS B C 1
ATOM 9232 O O . HIS B 1 471 ? -20 -16.625 -20.141 1 98.12 471 HIS B O 1
ATOM 9238 N N . ARG B 1 472 ? -21.297 -14.938 -19.766 1 98.12 472 ARG B N 1
ATOM 9239 C CA . ARG B 1 472 ? -22.172 -15.586 -18.797 1 98.12 472 ARG B CA 1
ATOM 9240 C C . ARG B 1 472 ? -22.734 -16.891 -19.359 1 98.12 472 ARG B C 1
ATOM 9242 O O . ARG B 1 472 ? -22.922 -17.859 -18.625 1 98.12 472 ARG B O 1
ATOM 9249 N N . ASN B 1 473 ? -22.938 -16.906 -20.641 1 97.25 473 ASN B N 1
ATOM 9250 C CA . ASN B 1 473 ? -23.562 -18.062 -21.25 1 97.25 473 ASN B CA 1
ATOM 9251 C C . ASN B 1 473 ? -22.531 -18.953 -21.953 1 97.25 473 ASN B C 1
ATOM 9253 O O . ASN B 1 473 ? -22.766 -20.156 -22.109 1 97.25 473 ASN B O 1
ATOM 9257 N N . SER B 1 474 ? -21.516 -18.344 -22.469 1 97.31 474 SER B N 1
ATOM 9258 C CA . SER B 1 474 ? -20.547 -19.094 -23.25 1 97.31 474 SER B CA 1
ATOM 9259 C C . SER B 1 474 ? -19.234 -18.328 -23.406 1 97.31 474 SER B C 1
ATOM 9261 O O . SER B 1 474 ? -19.234 -17.109 -23.656 1 97.31 474 SER B O 1
ATOM 9263 N N . HIS B 1 475 ? -18.156 -19.047 -23.188 1 97.81 475 HIS B N 1
ATOM 9264 C CA . HIS B 1 475 ? -16.859 -18.453 -23.469 1 97.81 475 HIS B CA 1
ATOM 9265 C C . HIS B 1 475 ? -16.562 -18.469 -24.953 1 97.81 475 HIS B C 1
ATOM 9267 O O . HIS B 1 475 ? -15.656 -17.766 -25.422 1 97.81 475 HIS B O 1
ATOM 9273 N N . GLU B 1 476 ? -17.234 -19.297 -25.719 1 97.75 476 GLU B N 1
ATOM 9274 C CA . GLU B 1 476 ? -17.031 -19.422 -27.156 1 97.75 476 GLU B CA 1
ATOM 9275 C C . GLU B 1 476 ? -17.766 -18.328 -27.922 1 97.75 476 GLU B C 1
ATOM 9277 O O . GLU B 1 476 ? -17.25 -17.766 -28.891 1 97.75 476 GLU B O 1
ATOM 9282 N N . THR B 1 477 ? -19.016 -18.109 -27.453 1 98.19 477 THR B N 1
ATOM 9283 C CA . THR B 1 477 ? -19.844 -17.109 -28.109 1 98.19 477 THR B CA 1
ATOM 9284 C C . THR B 1 477 ? -20.406 -16.109 -27.094 1 98.19 477 THR B C 1
ATOM 9286 O O . THR B 1 477 ? -21.609 -16.094 -26.844 1 98.19 477 THR B O 1
ATOM 9289 N N . PRO B 1 478 ? -19.531 -15.227 -26.594 1 98.25 478 PRO B N 1
ATOM 9290 C CA . PRO B 1 478 ? -20 -14.234 -25.625 1 98.25 478 PRO B CA 1
ATOM 9291 C C . PRO B 1 478 ? -21.016 -13.25 -26.219 1 98.25 478 PRO B C 1
ATOM 9293 O O . PRO B 1 478 ? -21.141 -13.156 -27.438 1 98.25 478 PRO B O 1
ATOM 9296 N N . GLU B 1 479 ? -21.797 -12.578 -25.359 1 98.31 479 GLU B N 1
ATOM 9297 C CA . GLU B 1 479 ? -22.797 -11.594 -25.719 1 98.31 479 GLU B CA 1
ATOM 9298 C C . GLU B 1 479 ? -22.734 -10.367 -24.812 1 98.31 479 GLU B C 1
ATOM 9300 O O . GLU B 1 479 ? -22.672 -10.508 -23.594 1 98.31 479 GLU B O 1
ATOM 9305 N N . TYR B 1 480 ? -22.828 -9.211 -25.406 1 98.19 480 TYR B N 1
ATOM 9306 C CA . TYR B 1 480 ? -22.828 -7.988 -24.625 1 98.19 480 TYR B CA 1
ATOM 9307 C C . TYR B 1 480 ? -24.047 -7.945 -23.688 1 98.19 480 TYR B C 1
ATOM 9309 O O . TYR B 1 480 ? -25.062 -8.578 -23.969 1 98.19 480 TYR B O 1
ATOM 9317 N N . LEU B 1 481 ? -23.891 -7.199 -22.625 1 98.5 481 LEU B N 1
ATOM 9318 C CA . LEU B 1 481 ? -25.016 -6.938 -21.734 1 98.5 481 LEU B CA 1
ATOM 9319 C C . LEU B 1 481 ? -25.906 -5.832 -22.281 1 98.5 481 LEU B C 1
ATOM 9321 O O . LEU B 1 481 ? -25.438 -4.957 -23.016 1 98.5 481 LEU B O 1
ATOM 9325 N N . GLU B 1 482 ? -27.203 -5.957 -21.969 1 98.38 482 GLU B N 1
ATOM 9326 C CA . GLU B 1 482 ? -28.109 -4.82 -22.125 1 98.38 482 GLU B CA 1
ATOM 9327 C C . GLU B 1 482 ? -28.203 -4.004 -20.844 1 98.38 482 GLU B C 1
ATOM 9329 O O . GLU B 1 482 ? -28.516 -4.539 -19.781 1 98.38 482 GLU B O 1
ATOM 9334 N N . GLU B 1 483 ? -27.953 -2.744 -20.984 1 97.56 483 GLU B N 1
ATOM 9335 C CA . GLU B 1 483 ? -27.969 -1.874 -19.812 1 97.56 483 GLU B CA 1
ATOM 9336 C C . GLU B 1 483 ? -29.297 -1.955 -19.062 1 97.56 483 GLU B C 1
ATOM 9338 O O . GLU B 1 483 ? -30.359 -1.839 -19.672 1 97.56 483 GLU B O 1
ATOM 9343 N N . GLY B 1 484 ? -29.156 -2.221 -17.766 1 97.62 484 GLY B N 1
ATOM 9344 C CA . GLY B 1 484 ? -30.344 -2.213 -16.922 1 97.62 484 GLY B CA 1
ATOM 9345 C C . GLY B 1 484 ? -31.062 -3.547 -16.891 1 97.62 484 GLY B C 1
ATOM 9346 O O . GLY B 1 484 ? -31.891 -3.793 -16 1 97.62 484 GLY B O 1
ATOM 9347 N N . ARG B 1 485 ? -30.781 -4.406 -17.859 1 98.38 485 ARG B N 1
ATOM 9348 C CA . ARG B 1 485 ? -31.422 -5.719 -17.875 1 98.38 485 ARG B CA 1
ATOM 9349 C C . ARG B 1 485 ? -30.875 -6.602 -16.75 1 98.38 485 ARG B C 1
ATOM 9351 O O . ARG B 1 485 ? -29.672 -6.598 -16.484 1 98.38 485 ARG B O 1
ATOM 9358 N N . VAL B 1 486 ? -31.781 -7.363 -16.141 1 98.38 486 VAL B N 1
ATOM 9359 C CA . VAL B 1 486 ? -31.422 -8.234 -15.031 1 98.38 486 VAL B CA 1
ATOM 9360 C C . VAL B 1 486 ? -31 -9.609 -15.562 1 98.38 486 VAL B C 1
ATOM 9362 O O . VAL B 1 486 ? -31.688 -10.18 -16.406 1 98.38 486 VAL B O 1
ATOM 9365 N N . TYR B 1 487 ? -29.891 -10.133 -15.125 1 98.62 487 TYR B N 1
ATOM 9366 C CA . TYR B 1 487 ? -29.375 -11.438 -15.508 1 98.62 487 TYR B CA 1
ATOM 9367 C C . TYR B 1 487 ? -29.156 -12.32 -14.289 1 98.62 487 TYR B C 1
ATOM 9369 O O . TYR B 1 487 ? -28.797 -11.828 -13.219 1 98.62 487 TYR B O 1
ATOM 9377 N N . ASP B 1 488 ? -29.391 -13.609 -14.422 1 98.06 488 ASP B N 1
ATOM 9378 C CA . ASP B 1 488 ? -28.953 -14.617 -13.469 1 98.06 488 ASP B CA 1
ATOM 9379 C C . ASP B 1 488 ? -27.641 -15.273 -13.922 1 98.06 488 ASP B C 1
ATOM 9381 O O . ASP B 1 488 ? -27.562 -15.789 -15.039 1 98.06 488 ASP B O 1
ATOM 9385 N N . VAL B 1 489 ? -26.656 -15.234 -13.031 1 98.44 489 VAL B N 1
ATOM 9386 C CA . VAL B 1 489 ? -25.359 -15.789 -13.422 1 98.44 489 VAL B CA 1
ATOM 9387 C C . VAL B 1 489 ? -24.844 -16.719 -12.32 1 98.44 489 VAL B C 1
ATOM 9389 O O . VAL B 1 489 ? -25.156 -16.531 -11.148 1 98.44 489 VAL B O 1
ATOM 9392 N N . GLU B 1 490 ? -24.125 -17.672 -12.664 1 97.75 490 GLU B N 1
ATOM 9393 C CA . GLU B 1 490 ? -23.406 -18.562 -11.758 1 97.75 490 GLU B CA 1
ATOM 9394 C C . GLU B 1 490 ? -21.906 -18.344 -11.852 1 97.75 490 GLU B C 1
ATOM 9396 O O . GLU B 1 490 ? -21.344 -18.312 -12.945 1 97.75 490 GLU B O 1
ATOM 9401 N N . ILE B 1 491 ? -21.266 -18.141 -10.773 1 97.69 491 ILE B N 1
ATOM 9402 C CA . ILE B 1 491 ? -19.828 -18 -10.719 1 97.69 491 ILE B CA 1
ATOM 9403 C C . ILE B 1 491 ? -19.219 -19.109 -9.852 1 97.69 491 ILE B C 1
ATOM 9405 O O . ILE B 1 491 ? -19.531 -19.203 -8.664 1 97.69 491 ILE B O 1
ATOM 9409 N N . LYS B 1 492 ? -18.406 -19.891 -10.453 1 95.81 492 LYS B N 1
ATOM 9410 C CA . LYS B 1 492 ? -17.656 -20.906 -9.727 1 95.81 492 LYS B CA 1
ATOM 9411 C C . LYS B 1 492 ? -16.406 -20.328 -9.078 1 95.81 492 LYS B C 1
ATOM 9413 O O . LYS B 1 492 ? -15.727 -19.484 -9.672 1 95.81 492 LYS B O 1
ATOM 9418 N N . LEU B 1 493 ? -16.172 -20.734 -7.875 1 97.06 493 LEU B N 1
ATOM 9419 C CA . LEU B 1 493 ? -14.938 -20.391 -7.199 1 97.06 493 LEU B CA 1
ATOM 9420 C C . LEU B 1 493 ? -13.961 -21.562 -7.211 1 97.06 493 LEU B C 1
ATOM 9422 O O . LEU B 1 493 ? -14.328 -22.672 -7.574 1 97.06 493 LEU B O 1
ATOM 9426 N N . ASP B 1 494 ? -12.742 -21.312 -6.848 1 96.75 494 ASP B N 1
ATOM 9427 C CA . ASP B 1 494 ? -11.766 -22.391 -6.766 1 96.75 494 ASP B CA 1
ATOM 9428 C C . ASP B 1 494 ? -12.172 -23.422 -5.715 1 96.75 494 ASP B C 1
ATOM 9430 O O . ASP B 1 494 ? -12.688 -23.062 -4.652 1 96.75 494 ASP B O 1
ATOM 9434 N N . VAL B 1 495 ? -11.875 -24.594 -5.977 1 96.88 495 VAL B N 1
ATOM 9435 C CA . VAL B 1 495 ? -12.164 -25.688 -5.039 1 96.88 495 VAL B CA 1
ATOM 9436 C C . VAL B 1 495 ? -11.422 -25.438 -3.727 1 96.88 495 VAL B C 1
ATOM 9438 O O . VAL B 1 495 ? -10.383 -24.781 -3.707 1 96.88 495 VAL B O 1
ATOM 9441 N N . VAL B 1 496 ? -12.062 -26.016 -2.68 1 97.19 496 VAL B N 1
ATOM 9442 C CA . VAL B 1 496 ? -11.477 -25.844 -1.358 1 97.19 496 VAL B CA 1
ATOM 9443 C C . VAL B 1 496 ? -11.414 -27.188 -0.631 1 97.19 496 VAL B C 1
ATOM 9445 O O . VAL B 1 496 ? -12.203 -28.094 -0.924 1 97.19 496 VAL B O 1
ATOM 9448 N N . GLY B 1 497 ? -10.477 -27.438 0.207 1 97.62 497 GLY B N 1
ATOM 9449 C CA . GLY B 1 497 ? -10.328 -28.422 1.256 1 97.62 497 GLY B CA 1
ATOM 9450 C C . GLY B 1 497 ? -9.883 -27.828 2.58 1 97.62 497 GLY B C 1
ATOM 9451 O O . GLY B 1 497 ? -8.688 -27.719 2.844 1 97.62 497 GLY B O 1
ATOM 9452 N N . VAL B 1 498 ? -10.891 -27.5 3.354 1 97.94 498 VAL B N 1
ATOM 9453 C CA . VAL B 1 498 ? -10.539 -26.703 4.523 1 97.94 498 VAL B CA 1
ATOM 9454 C C . VAL B 1 498 ? -11.523 -26.984 5.66 1 97.94 498 VAL B C 1
ATOM 9456 O O . VAL B 1 498 ? -12.688 -27.328 5.414 1 97.94 498 VAL B O 1
ATOM 9459 N N . LYS B 1 499 ? -11.031 -26.891 6.82 1 98.12 499 LYS B N 1
ATOM 9460 C CA . LYS B 1 499 ? -11.812 -26.938 8.055 1 98.12 499 LYS B CA 1
ATOM 9461 C C . LYS B 1 499 ? -12.125 -25.531 8.555 1 98.12 499 LYS B C 1
ATOM 9463 O O . LYS B 1 499 ? -11.234 -24.688 8.656 1 98.12 499 LYS B O 1
ATOM 9468 N N . LEU B 1 500 ? -13.391 -25.203 8.789 1 97.44 500 LEU B N 1
ATOM 9469 C CA . LEU B 1 500 ? -13.836 -23.984 9.453 1 97.44 500 LEU B CA 1
ATOM 9470 C C . LEU B 1 500 ? -14.172 -24.25 10.914 1 97.44 500 LEU B C 1
ATOM 9472 O O . LEU B 1 500 ? -14.852 -25.234 11.227 1 97.44 500 LEU B O 1
ATOM 9476 N N . GLU B 1 501 ? -13.766 -23.422 11.758 1 97.25 501 GLU B N 1
ATOM 9477 C CA . GLU B 1 501 ? -13.922 -23.672 13.188 1 97.25 501 GLU B CA 1
ATOM 9478 C C . GLU B 1 501 ? -15.086 -22.875 13.758 1 97.25 501 GLU B C 1
ATOM 9480 O O . GLU B 1 501 ? -15.516 -21.875 13.172 1 97.25 501 GLU B O 1
ATOM 9485 N N . LYS B 1 502 ? -15.531 -23.406 14.922 1 96.75 502 LYS B N 1
ATOM 9486 C CA . LYS B 1 502 ? -16.516 -22.656 15.695 1 96.75 502 LYS B CA 1
ATOM 9487 C C . LYS B 1 502 ? -16.031 -21.234 15.969 1 96.75 502 LYS B C 1
ATOM 9489 O O . LYS B 1 502 ? -14.867 -21.016 16.281 1 96.75 502 LYS B O 1
ATOM 9494 N N . GLY B 1 503 ? -16.938 -20.297 15.797 1 95.38 503 GLY B N 1
ATOM 9495 C CA . GLY B 1 503 ? -16.609 -18.906 16.078 1 95.38 503 GLY B CA 1
ATOM 9496 C C . GLY B 1 503 ? -16.172 -18.141 14.852 1 95.38 503 GLY B C 1
ATOM 9497 O O . GLY B 1 503 ? -16.188 -16.906 14.844 1 95.38 503 GLY B O 1
ATOM 9498 N N . HIS B 1 504 ? -15.734 -18.812 13.805 1 97.06 504 HIS B N 1
ATOM 9499 C CA . HIS B 1 504 ? -15.406 -18.172 12.547 1 97.06 504 HIS B CA 1
ATOM 9500 C C . HIS B 1 504 ? -16.656 -17.656 11.844 1 97.06 504 HIS B C 1
ATOM 9502 O O . HIS B 1 504 ? -17.766 -18.062 12.172 1 97.06 504 HIS B O 1
ATOM 9508 N N . ARG B 1 505 ? -16.484 -16.703 11 1 96.69 505 ARG B N 1
ATOM 9509 C CA . ARG B 1 505 ? -17.531 -16.219 10.102 1 96.69 505 ARG B CA 1
ATOM 9510 C C . ARG B 1 505 ? -17.062 -16.266 8.648 1 96.69 505 ARG B C 1
ATOM 9512 O O . ARG B 1 505 ? -15.867 -16.219 8.367 1 96.69 505 ARG B O 1
ATOM 9519 N N . LEU B 1 506 ? -18.047 -16.359 7.781 1 97.88 506 LEU B N 1
ATOM 9520 C CA . LEU B 1 506 ? -17.75 -16.344 6.352 1 97.88 506 LEU B CA 1
ATOM 9521 C C . LEU B 1 506 ? -18.141 -15 5.742 1 97.88 506 LEU B C 1
ATOM 9523 O O . LEU B 1 506 ? -19.156 -14.414 6.121 1 97.88 506 LEU B O 1
ATOM 9527 N N . ARG B 1 507 ? -17.391 -14.547 4.848 1 98.12 507 ARG B N 1
ATOM 9528 C CA . ARG B 1 507 ? -17.672 -13.336 4.082 1 98.12 507 ARG B CA 1
ATOM 9529 C C . ARG B 1 507 ? -17.625 -13.617 2.582 1 98.12 507 ARG B C 1
ATOM 9531 O O . ARG B 1 507 ? -16.719 -14.281 2.094 1 98.12 507 ARG B O 1
ATOM 9538 N N . VAL B 1 508 ? -18.625 -13.141 1.874 1 98.56 508 VAL B N 1
ATOM 9539 C CA . VAL B 1 508 ? -18.578 -12.984 0.424 1 98.56 508 VAL B CA 1
ATOM 9540 C C . VAL B 1 508 ? -18.281 -11.523 0.075 1 98.56 508 VAL B C 1
ATOM 9542 O O . VAL B 1 508 ? -18.922 -10.609 0.601 1 98.56 508 VAL B O 1
ATOM 9545 N N . ALA B 1 509 ? -17.312 -11.305 -0.71 1 98.19 509 ALA B N 1
ATOM 9546 C CA . ALA B 1 509 ? -16.953 -9.969 -1.172 1 98.19 509 ALA B CA 1
ATOM 9547 C C . ALA B 1 509 ? -17.062 -9.867 -2.689 1 98.19 509 ALA B C 1
ATOM 9549 O O . ALA B 1 509 ? -16.5 -10.68 -3.418 1 98.19 509 ALA B O 1
ATOM 9550 N N . LEU B 1 510 ? -17.781 -8.883 -3.211 1 98.31 510 LEU B N 1
ATOM 9551 C CA . LEU B 1 510 ? -18.047 -8.703 -4.633 1 98.31 510 LEU B CA 1
ATOM 9552 C C . LEU B 1 510 ? -17.406 -7.422 -5.148 1 98.31 510 LEU B C 1
ATOM 9554 O O . LEU B 1 510 ? -17.438 -6.395 -4.469 1 98.31 510 LEU B O 1
ATOM 9558 N N . SER B 1 511 ? -16.844 -7.43 -6.273 1 97.62 511 SER B N 1
ATOM 9559 C CA . SER B 1 511 ? -16.266 -6.266 -6.93 1 97.62 511 SER B CA 1
ATOM 9560 C C . SER B 1 511 ? -16.312 -6.402 -8.445 1 97.62 511 SER B C 1
ATOM 9562 O O . SER B 1 511 ? -16.312 -7.516 -8.977 1 97.62 511 SER B O 1
ATOM 9564 N N . THR B 1 512 ? -16.359 -5.312 -9.164 1 97.31 512 THR B N 1
ATOM 9565 C CA . THR B 1 512 ? -16.281 -5.355 -10.625 1 97.31 512 THR B CA 1
ATOM 9566 C C . THR B 1 512 ? -14.836 -5.32 -11.102 1 97.31 512 THR B C 1
ATOM 9568 O O . THR B 1 512 ? -14.57 -5.41 -12.297 1 97.31 512 THR B O 1
ATOM 9571 N N . CYS B 1 513 ? -13.93 -5.176 -10.141 1 96.12 513 CYS B N 1
ATOM 9572 C CA . CYS B 1 513 ? -12.508 -5.062 -10.469 1 96.12 513 CYS B CA 1
ATOM 9573 C C . CYS B 1 513 ? -11.695 -6.105 -9.711 1 96.12 513 CYS B C 1
ATOM 9575 O O . CYS B 1 513 ? -12.055 -6.496 -8.602 1 96.12 513 CYS B O 1
ATOM 9577 N N . ASP B 1 514 ? -10.594 -6.59 -10.289 1 96.88 514 ASP B N 1
ATOM 9578 C CA . ASP B 1 514 ? -9.641 -7.508 -9.68 1 96.88 514 ASP B CA 1
ATOM 9579 C C . ASP B 1 514 ? -8.266 -7.406 -10.344 1 96.88 514 ASP B C 1
ATOM 9581 O O . ASP B 1 514 ? -7.809 -8.352 -10.977 1 96.88 514 ASP B O 1
ATOM 9585 N N . TRP B 1 515 ? -7.602 -6.27 -10.141 1 97.19 515 TRP B N 1
ATOM 9586 C CA . TRP B 1 515 ? -6.297 -5.984 -10.734 1 97.19 515 TRP B CA 1
ATOM 9587 C C . TRP B 1 515 ? -5.172 -6.477 -9.836 1 97.19 515 TRP B C 1
ATOM 9589 O O . TRP B 1 515 ? -5.191 -6.25 -8.625 1 97.19 515 TRP B O 1
ATOM 9599 N N . PRO B 1 516 ? -4.18 -7.219 -10.398 1 97.19 516 PRO B N 1
ATOM 9600 C CA . PRO B 1 516 ? -3.957 -7.461 -11.828 1 97.19 516 PRO B CA 1
ATOM 9601 C C . PRO B 1 516 ? -4.512 -8.805 -12.289 1 97.19 516 PRO B C 1
ATOM 9603 O O . PRO B 1 516 ? -4.18 -9.266 -13.391 1 97.19 516 PRO B O 1
ATOM 9606 N N . GLN B 1 517 ? -5.344 -9.484 -11.508 1 96.44 517 GLN B N 1
ATOM 9607 C CA . GLN B 1 517 ? -5.848 -10.773 -11.961 1 96.44 517 GLN B CA 1
ATOM 9608 C C . GLN B 1 517 ? -6.586 -10.648 -13.289 1 96.44 517 GLN B C 1
ATOM 9610 O O . GLN B 1 517 ? -6.363 -11.438 -14.211 1 96.44 517 GLN B O 1
ATOM 9615 N N . ALA B 1 518 ? -7.391 -9.625 -13.391 1 97 518 ALA B N 1
ATOM 9616 C CA . ALA B 1 518 ? -8.148 -9.383 -14.617 1 97 518 ALA B CA 1
ATOM 9617 C C . ALA B 1 518 ? -7.863 -7.988 -15.164 1 97 518 ALA B C 1
ATOM 9619 O O . ALA B 1 518 ? -7.848 -7.008 -14.422 1 97 518 ALA B O 1
ATOM 9620 N N . TRP B 1 519 ? -7.609 -7.926 -16.438 1 97.94 519 TRP B N 1
ATOM 9621 C CA . TRP B 1 519 ? -7.562 -6.621 -17.078 1 97.94 519 TRP B CA 1
ATOM 9622 C C . TRP B 1 519 ? -8.906 -5.91 -16.969 1 97.94 519 TRP B C 1
ATOM 9624 O O . TRP B 1 519 ? -9.961 -6.523 -17.156 1 97.94 519 TRP B O 1
ATOM 9634 N N . PRO B 1 520 ? -8.961 -4.645 -16.578 1 97.19 520 PRO B N 1
ATOM 9635 C CA . PRO B 1 520 ? -10.25 -3.969 -16.406 1 97.19 520 PRO B CA 1
ATOM 9636 C C . PRO B 1 520 ? -10.961 -3.705 -17.734 1 97.19 520 PRO B C 1
ATOM 9638 O O . PRO B 1 520 ? -10.305 -3.576 -18.766 1 97.19 520 PRO B O 1
ATOM 9641 N N . SER B 1 521 ? -12.32 -3.67 -17.656 1 95.56 521 SER B N 1
ATOM 9642 C CA . SER B 1 521 ? -13.062 -3.135 -18.781 1 95.56 521 SER B CA 1
ATOM 9643 C C . SER B 1 521 ? -12.695 -1.683 -19.062 1 95.56 521 SER B C 1
ATOM 9645 O O . SER B 1 521 ? -12.078 -1.024 -18.219 1 95.56 521 SER B O 1
ATOM 9647 N N . ALA B 1 522 ? -13.039 -1.225 -20.266 1 95.75 522 ALA B N 1
ATOM 9648 C CA . ALA B 1 522 ? -12.672 0.123 -20.688 1 95.75 522 ALA B CA 1
ATOM 9649 C C . ALA B 1 522 ? -13.289 1.174 -19.766 1 95.75 522 ALA B C 1
ATOM 9651 O O . ALA B 1 522 ? -12.719 2.252 -19.578 1 95.75 522 ALA B O 1
ATOM 9652 N N . GLU B 1 523 ? -14.453 0.856 -19.266 1 95.06 523 GLU B N 1
ATOM 9653 C CA . GLU B 1 523 ? -15.133 1.664 -18.266 1 95.06 523 GLU B CA 1
ATOM 9654 C C . GLU B 1 523 ? -15.453 0.841 -17.016 1 95.06 523 GLU B C 1
ATOM 9656 O O . GLU B 1 523 ? -15.773 -0.345 -17.109 1 95.06 523 GLU B O 1
ATOM 9661 N N . THR B 1 524 ? -15.336 1.509 -15.891 1 94.19 524 THR B N 1
ATOM 9662 C CA . THR B 1 524 ? -15.727 0.818 -14.672 1 94.19 524 THR B CA 1
ATOM 9663 C C . THR B 1 524 ? -17.25 0.79 -14.531 1 94.19 524 THR B C 1
ATOM 9665 O O . THR B 1 524 ? -17.875 1.834 -14.367 1 94.19 524 THR B O 1
ATOM 9668 N N . PRO B 1 525 ? -17.812 -0.334 -14.555 1 96.69 525 PRO B N 1
ATOM 9669 C CA . PRO B 1 525 ? -19.281 -0.41 -14.469 1 96.69 525 PRO B CA 1
ATOM 9670 C C . PRO B 1 525 ? -19.781 -0.284 -13.031 1 96.69 525 PRO B C 1
ATOM 9672 O O . PRO B 1 525 ? -19.016 -0.458 -12.086 1 96.69 525 PRO B O 1
ATOM 9675 N N . THR B 1 526 ? -20.984 0.108 -12.883 1 96.75 526 THR B N 1
ATOM 9676 C CA . THR B 1 526 ? -21.766 -0.07 -11.648 1 96.75 526 THR B CA 1
ATOM 9677 C C . THR B 1 526 ? -22.797 -1.178 -11.82 1 96.75 526 THR B C 1
ATOM 9679 O O . THR B 1 526 ? -23.609 -1.136 -12.734 1 96.75 526 THR B O 1
ATOM 9682 N N . LEU B 1 527 ? -22.688 -2.137 -10.977 1 97.81 527 LEU B N 1
ATOM 9683 C CA . LEU B 1 527 ? -23.656 -3.232 -10.977 1 97.81 527 LEU B CA 1
ATOM 9684 C C . LEU B 1 527 ? -24.688 -3.043 -9.867 1 97.81 527 LEU B C 1
ATOM 9686 O O . LEU B 1 527 ? -24.406 -2.428 -8.844 1 97.81 527 LEU B O 1
ATOM 9690 N N . THR B 1 528 ? -25.891 -3.496 -10.141 1 97.94 528 THR B N 1
ATOM 9691 C CA . THR B 1 528 ? -26.922 -3.596 -9.125 1 97.94 528 THR B CA 1
ATOM 9692 C C . THR B 1 528 ? -27.203 -5.055 -8.781 1 97.94 528 THR B C 1
ATOM 9694 O O . THR B 1 528 ? -27.516 -5.855 -9.672 1 97.94 528 THR B O 1
ATOM 9697 N N . LEU B 1 529 ? -27.047 -5.383 -7.562 1 97.75 529 LEU B N 1
ATOM 9698 C CA . LEU B 1 529 ? -27.312 -6.73 -7.078 1 97.75 529 LEU B CA 1
ATOM 9699 C C . LEU B 1 529 ? -28.766 -6.863 -6.625 1 97.75 529 LEU B C 1
ATOM 9701 O O . LEU B 1 529 ? -29.203 -6.145 -5.727 1 97.75 529 LEU B O 1
ATOM 9705 N N . HIS B 1 530 ? -29.5 -7.809 -7.227 1 98 530 HIS B N 1
ATOM 9706 C CA . HIS B 1 530 ? -30.922 -7.988 -6.918 1 98 530 HIS B CA 1
ATOM 9707 C C . HIS B 1 530 ? -31.141 -9.227 -6.055 1 98 530 HIS B C 1
ATOM 9709 O O . HIS B 1 530 ? -32.219 -9.391 -5.453 1 98 530 HIS B O 1
ATOM 9715 N N . GLY B 1 531 ? -30.172 -10.094 -5.996 1 96.94 531 GLY B N 1
ATOM 9716 C CA . GLY B 1 531 ? -30.219 -11.305 -5.203 1 96.94 531 GLY B CA 1
ATOM 9717 C C . GLY B 1 531 ? -29 -12.18 -5.371 1 96.94 531 GLY B C 1
ATOM 9718 O O . GLY B 1 531 ? -28.188 -11.961 -6.277 1 96.94 531 GLY B O 1
ATOM 9719 N N . GLY B 1 532 ? -28.859 -13.133 -4.457 1 96.75 532 GLY B N 1
ATOM 9720 C CA . GLY B 1 532 ? -27.734 -14.031 -4.555 1 96.75 532 GLY B CA 1
ATOM 9721 C C . GLY B 1 532 ? -27.797 -15.18 -3.564 1 96.75 532 GLY B C 1
ATOM 9722 O O . GLY B 1 532 ? -28.484 -15.094 -2.549 1 96.75 532 GLY B O 1
ATOM 9723 N N . LYS B 1 533 ? -27.047 -16.203 -3.91 1 96.25 533 LYS B N 1
ATOM 9724 C CA . LYS B 1 533 ? -26.969 -17.406 -3.082 1 96.25 533 LYS B CA 1
ATOM 9725 C C . LYS B 1 533 ? -25.594 -18.062 -3.201 1 96.25 533 LYS B C 1
ATOM 9727 O O . LYS B 1 533 ? -25.109 -18.297 -4.309 1 96.25 533 LYS B O 1
ATOM 9732 N N . LEU B 1 534 ? -25.016 -18.328 -2.035 1 96.75 534 LEU B N 1
ATOM 9733 C CA . LEU B 1 534 ? -23.75 -19.047 -1.951 1 96.75 534 LEU B CA 1
ATOM 9734 C C . LEU B 1 534 ? -23.984 -20.516 -1.624 1 96.75 534 LEU B C 1
ATOM 9736 O O . LEU B 1 534 ? -24.766 -20.844 -0.739 1 96.75 534 LEU B O 1
ATOM 9740 N N . VAL B 1 535 ? -23.359 -21.344 -2.328 1 96.31 535 VAL B N 1
ATOM 9741 C CA . VAL B 1 535 ? -23.406 -22.781 -2.064 1 96.31 535 VAL B CA 1
ATOM 9742 C C . VAL B 1 535 ? -22 -23.281 -1.748 1 96.31 535 VAL B C 1
ATOM 9744 O O . VAL B 1 535 ? -21.078 -23.125 -2.557 1 96.31 535 VAL B O 1
ATOM 9747 N N . LEU B 1 536 ? -21.828 -23.906 -0.588 1 96.69 536 LEU B N 1
ATOM 9748 C CA . LEU B 1 536 ? -20.547 -24.438 -0.151 1 96.69 536 LEU B CA 1
ATOM 9749 C C . LEU B 1 536 ? -20.562 -25.969 -0.152 1 96.69 536 LEU B C 1
ATOM 9751 O O . LEU B 1 536 ? -21.547 -26.578 0.287 1 96.69 536 LEU B O 1
ATOM 9755 N N . PRO B 1 537 ? -19.5 -26.562 -0.673 1 96.25 537 PRO B N 1
ATOM 9756 C CA . PRO B 1 537 ? -19.422 -28.031 -0.748 1 96.25 537 PRO B CA 1
ATOM 9757 C C . PRO B 1 537 ? -19.016 -28.656 0.579 1 96.25 537 PRO B C 1
ATOM 9759 O O . PRO B 1 537 ? -17.844 -28.672 0.925 1 96.25 537 PRO B O 1
ATOM 9762 N N . LEU B 1 538 ? -19.938 -29.281 1.251 1 95.44 538 LEU B N 1
ATOM 9763 C CA . LEU B 1 538 ? -19.641 -29.953 2.51 1 95.44 538 LEU B CA 1
ATOM 9764 C C . LEU B 1 538 ? -18.953 -31.297 2.262 1 95.44 538 LEU B C 1
ATOM 9766 O O . LEU B 1 538 ? -19.312 -32.031 1.327 1 95.44 538 LEU B O 1
ATOM 9770 N N . LEU B 1 539 ? -17.984 -31.562 3.053 1 94.69 539 LEU B N 1
ATOM 9771 C CA . LEU B 1 539 ? -17.406 -32.906 3.023 1 94.69 539 LEU B CA 1
ATOM 9772 C C . LEU B 1 539 ? -18.406 -33.938 3.498 1 94.69 539 LEU B C 1
ATOM 9774 O O . LEU B 1 539 ? -18.938 -33.844 4.605 1 94.69 539 LEU B O 1
ATOM 9778 N N . ASP B 1 540 ? -18.734 -34.875 2.734 1 91.75 540 ASP B N 1
ATOM 9779 C CA . ASP B 1 540 ? -19.578 -36 3.133 1 91.75 540 ASP B CA 1
ATOM 9780 C C . ASP B 1 540 ? -18.766 -37.094 3.805 1 91.75 540 ASP B C 1
ATOM 9782 O O . ASP B 1 540 ? -18.203 -37.969 3.127 1 91.75 540 ASP B O 1
ATOM 9786 N N . GLU B 1 541 ? -18.875 -37.188 5.039 1 90.5 541 GLU B N 1
ATOM 9787 C CA . GLU B 1 541 ? -18.078 -38.125 5.828 1 90.5 541 GLU B CA 1
ATOM 9788 C C . GLU B 1 541 ? -18.469 -39.594 5.551 1 90.5 541 GLU B C 1
ATOM 9790 O O . GLU B 1 541 ? -17.672 -40.5 5.742 1 90.5 541 GLU B O 1
ATOM 9795 N N . THR B 1 542 ? -19.609 -39.75 5.082 1 91 542 THR B N 1
ATOM 9796 C CA . THR B 1 542 ? -20.109 -41.125 4.895 1 91 542 THR B CA 1
ATOM 9797 C C . THR B 1 542 ? -19.469 -41.75 3.662 1 91 542 THR B C 1
ATOM 9799 O O . THR B 1 542 ? -19.547 -42.969 3.48 1 91 542 THR B O 1
ATOM 9802 N N . THR B 1 543 ? -18.875 -40.938 2.873 1 91.56 543 THR B N 1
ATOM 9803 C CA . THR B 1 543 ? -18.297 -41.469 1.637 1 91.56 543 THR B CA 1
ATOM 9804 C C . THR B 1 543 ? -16.812 -41.781 1.814 1 91.56 543 THR B C 1
ATOM 9806 O O . THR B 1 543 ? -16.156 -42.281 0.896 1 91.56 543 THR B O 1
ATOM 9809 N N . LEU B 1 544 ? -16.297 -41.562 2.918 1 95.19 544 LEU B N 1
ATOM 9810 C CA . LEU B 1 544 ? -14.859 -41.625 3.115 1 95.19 544 LEU B CA 1
ATOM 9811 C C . LEU B 1 544 ? -14.383 -43.062 3.234 1 95.19 544 LEU B C 1
ATOM 9813 O O . LEU B 1 544 ? -15.078 -43.906 3.814 1 95.19 544 LEU B O 1
ATOM 9817 N N . VAL B 1 545 ? -13.266 -43.312 2.68 1 96.5 545 VAL B N 1
ATOM 9818 C CA . VAL B 1 545 ? -12.555 -44.562 2.805 1 96.5 545 VAL B CA 1
ATOM 9819 C C . VAL B 1 545 ? -11.18 -44.312 3.424 1 96.5 545 VAL B C 1
ATOM 9821 O O . VAL B 1 545 ? -10.805 -43.188 3.697 1 96.5 545 VAL B O 1
ATOM 9824 N N . ALA B 1 546 ? -10.547 -45.375 3.709 1 93.69 546 ALA B N 1
ATOM 9825 C CA . ALA B 1 546 ? -9.219 -45.25 4.309 1 93.69 546 ALA B CA 1
ATOM 9826 C C . ALA B 1 546 ? -8.25 -44.562 3.354 1 93.69 546 ALA B C 1
ATOM 9828 O O . ALA B 1 546 ? -8.219 -44.875 2.16 1 93.69 546 ALA B O 1
ATOM 9829 N N . ALA B 1 547 ? -7.551 -43.594 3.787 1 91.69 547 ALA B N 1
ATOM 9830 C CA . ALA B 1 547 ? -6.508 -42.969 2.986 1 91.69 547 ALA B CA 1
ATOM 9831 C C . ALA B 1 547 ? -5.371 -43.938 2.691 1 91.69 547 ALA B C 1
ATOM 9833 O O . ALA B 1 547 ? -5.016 -44.781 3.539 1 91.69 547 ALA B O 1
ATOM 9834 N N . PRO B 1 548 ? -4.867 -43.812 1.598 1 94.44 548 PRO B N 1
ATOM 9835 C CA . PRO B 1 548 ? -3.732 -44.688 1.29 1 94.44 548 PRO B CA 1
ATOM 9836 C C . PRO B 1 548 ? -2.455 -44.281 2.016 1 94.44 548 PRO B C 1
ATOM 9838 O O . PRO B 1 548 ? -2.393 -43.188 2.582 1 94.44 548 PRO B O 1
ATOM 9841 N N . ASP B 1 549 ? -1.554 -45.219 2.09 1 93.06 549 ASP B N 1
ATOM 9842 C CA . ASP B 1 549 ? -0.224 -44.844 2.576 1 93.06 549 ASP B CA 1
ATOM 9843 C C . ASP B 1 549 ? 0.522 -44 1.558 1 93.06 549 ASP B C 1
ATOM 9845 O O . ASP B 1 549 ? 0.917 -44.469 0.497 1 93.06 549 ASP B O 1
ATOM 9849 N N . LEU B 1 550 ? 0.725 -42.812 1.866 1 95.12 550 LEU B N 1
ATOM 9850 C CA . LEU B 1 550 ? 1.345 -41.875 0.923 1 95.12 550 LEU B CA 1
ATOM 9851 C C . LEU B 1 550 ? 2.859 -41.875 1.104 1 95.12 550 LEU B C 1
ATOM 9853 O O . LEU B 1 550 ? 3.568 -41.219 0.337 1 95.12 550 LEU B O 1
ATOM 9857 N N . GLY B 1 551 ? 3.301 -42.562 2.104 1 92.19 551 GLY B N 1
ATOM 9858 C CA . GLY B 1 551 ? 4.727 -42.812 2.283 1 92.19 551 GLY B CA 1
ATOM 9859 C C . GLY B 1 551 ? 5.453 -41.594 2.838 1 92.19 551 GLY B C 1
ATOM 9860 O O . GLY B 1 551 ? 4.844 -40.562 3.08 1 92.19 551 GLY B O 1
ATOM 9861 N N . THR B 1 552 ? 6.73 -41.781 3.102 1 93.06 552 THR B N 1
ATOM 9862 C CA . THR B 1 552 ? 7.637 -40.75 3.545 1 93.06 552 THR B CA 1
ATOM 9863 C C . THR B 1 552 ? 8.469 -40.219 2.379 1 93.06 552 THR B C 1
ATOM 9865 O O . THR B 1 552 ? 8.969 -41 1.564 1 93.06 552 THR B O 1
ATOM 9868 N N . PRO B 1 553 ? 8.578 -38.938 2.348 1 93.5 553 PRO B N 1
ATOM 9869 C CA . PRO B 1 553 ? 9.281 -38.375 1.192 1 93.5 553 PRO B CA 1
ATOM 9870 C C . PRO B 1 553 ? 10.75 -38.812 1.128 1 93.5 553 PRO B C 1
ATOM 9872 O O . PRO B 1 553 ? 11.438 -38.812 2.15 1 93.5 553 PRO B O 1
ATOM 9875 N N . SER B 1 554 ? 11.188 -39.156 -0.002 1 92.5 554 SER B N 1
ATOM 9876 C CA . SER B 1 554 ? 12.586 -39.438 -0.314 1 92.5 554 SER B CA 1
ATOM 9877 C C . SER B 1 554 ? 12.961 -38.875 -1.688 1 92.5 554 SER B C 1
ATOM 9879 O O . SER B 1 554 ? 12.102 -38.75 -2.562 1 92.5 554 SER B O 1
ATOM 9881 N N . ILE B 1 555 ? 14.188 -38.531 -1.813 1 91.75 555 ILE B N 1
ATOM 9882 C CA . ILE B 1 555 ? 14.711 -38.062 -3.088 1 91.75 555 ILE B CA 1
ATOM 9883 C C . ILE B 1 555 ? 16.094 -38.656 -3.332 1 91.75 555 ILE B C 1
ATOM 9885 O O . ILE B 1 555 ? 16.812 -38.969 -2.385 1 91.75 555 ILE B O 1
ATOM 9889 N N . CYS B 1 556 ? 16.438 -38.781 -4.531 1 93.38 556 CYS B N 1
ATOM 9890 C CA . CYS B 1 556 ? 17.828 -39.031 -4.828 1 93.38 556 CYS B CA 1
ATOM 9891 C C . CYS B 1 556 ? 18.688 -37.781 -4.625 1 93.38 556 CYS B C 1
ATOM 9893 O O . CYS B 1 556 ? 18.203 -36.688 -4.785 1 93.38 556 CYS B O 1
ATOM 9895 N N . ARG B 1 557 ? 19.875 -38.031 -4.285 1 89.44 557 ARG B N 1
ATOM 9896 C CA . ARG B 1 557 ? 20.797 -36.906 -4.047 1 89.44 557 ARG B CA 1
ATOM 9897 C C . ARG B 1 557 ? 20.875 -36 -5.262 1 89.44 557 ARG B C 1
ATOM 9899 O O . ARG B 1 557 ? 21.234 -36.438 -6.359 1 89.44 557 ARG B O 1
ATOM 9906 N N . PRO B 1 558 ? 20.547 -34.75 -5.051 1 86.06 558 PRO B N 1
ATOM 9907 C CA . PRO B 1 558 ? 20.656 -33.812 -6.164 1 86.06 558 PRO B CA 1
ATOM 9908 C C . PRO B 1 558 ? 22.094 -33.469 -6.504 1 86.06 558 PRO B C 1
ATOM 9910 O O . PRO B 1 558 ? 22.984 -33.656 -5.68 1 86.06 558 PRO B O 1
ATOM 9913 N N . ILE B 1 559 ? 22.25 -32.938 -7.664 1 86.62 559 ILE B N 1
ATOM 9914 C CA . ILE B 1 559 ? 23.547 -32.406 -8.047 1 86.62 559 ILE B CA 1
ATOM 9915 C C . ILE B 1 559 ? 23.812 -31.109 -7.316 1 86.62 559 ILE B C 1
ATOM 9917 O O . ILE B 1 559 ? 22.922 -30.266 -7.168 1 86.62 559 ILE B O 1
ATOM 9921 N N . LYS B 1 560 ? 25.016 -31 -6.766 1 86.62 560 LYS B N 1
ATOM 9922 C CA . LYS B 1 560 ? 25.406 -29.75 -6.141 1 86.62 560 LYS B CA 1
ATOM 9923 C C . LYS B 1 560 ? 25.922 -28.75 -7.176 1 86.62 560 LYS B C 1
ATOM 9925 O O . LYS B 1 560 ? 26.828 -29.078 -7.949 1 86.62 560 LYS B O 1
ATOM 9930 N N . THR B 1 561 ? 25.297 -27.625 -7.281 1 90.19 561 THR B N 1
ATOM 9931 C CA . THR B 1 561 ? 25.75 -26.578 -8.18 1 90.19 561 THR B CA 1
ATOM 9932 C C . THR B 1 561 ? 26.547 -25.516 -7.414 1 90.19 561 THR B C 1
ATOM 9934 O O . THR B 1 561 ? 26.422 -25.406 -6.195 1 90.19 561 THR B O 1
ATOM 9937 N N . THR B 1 562 ? 27.438 -24.75 -8.094 1 94 562 THR B N 1
ATOM 9938 C CA . THR B 1 562 ? 28.125 -23.609 -7.512 1 94 562 THR B CA 1
ATOM 9939 C C . THR B 1 562 ? 27.312 -22.328 -7.672 1 94 562 THR B C 1
ATOM 9941 O O . THR B 1 562 ? 26.922 -21.969 -8.781 1 94 562 THR B O 1
ATOM 9944 N N . ILE B 1 563 ? 27.172 -21.672 -6.531 1 94.12 563 ILE B N 1
ATOM 9945 C CA . ILE B 1 563 ? 26.422 -20.422 -6.566 1 94.12 563 ILE B CA 1
ATOM 9946 C C . ILE B 1 563 ? 27.375 -19.281 -6.938 1 94.12 563 ILE B C 1
ATOM 9948 O O . ILE B 1 563 ? 28.266 -18.922 -6.164 1 94.12 563 ILE B O 1
ATOM 9952 N N . ASP B 1 564 ? 27.203 -18.688 -8.086 1 95.62 564 ASP B N 1
ATOM 9953 C CA . ASP B 1 564 ? 28 -17.531 -8.516 1 95.62 564 ASP B CA 1
ATOM 9954 C C . ASP B 1 564 ? 27.391 -16.234 -8 1 95.62 564 ASP B C 1
ATOM 9956 O O . ASP B 1 564 ? 28.109 -15.328 -7.566 1 95.62 564 ASP B O 1
ATOM 9960 N N . VAL B 1 565 ? 26.141 -16.047 -8.188 1 95.06 565 VAL B N 1
ATOM 9961 C CA . VAL B 1 565 ? 25.328 -14.922 -7.715 1 95.06 565 VAL B CA 1
ATOM 9962 C C . VAL B 1 565 ? 24.125 -15.445 -6.938 1 95.06 565 VAL B C 1
ATOM 9964 O O . VAL B 1 565 ? 23.359 -16.281 -7.438 1 95.06 565 VAL B O 1
ATOM 9967 N N . PRO B 1 566 ? 23.969 -15 -5.746 1 94.5 566 PRO B N 1
ATOM 9968 C CA . PRO B 1 566 ? 22.844 -15.484 -4.938 1 94.5 566 PRO B CA 1
ATOM 9969 C C . PRO B 1 566 ? 21.5 -15.055 -5.488 1 94.5 566 PRO B C 1
ATOM 9971 O O . PRO B 1 566 ? 21.391 -14.016 -6.145 1 94.5 566 PRO B O 1
ATOM 9974 N N . GLU B 1 567 ? 20.531 -15.961 -5.25 1 93 567 GLU B N 1
ATOM 9975 C CA . GLU B 1 567 ? 19.172 -15.641 -5.645 1 93 567 GLU B CA 1
ATOM 9976 C C . GLU B 1 567 ? 18.547 -14.602 -4.719 1 93 567 GLU B C 1
ATOM 9978 O O . GLU B 1 567 ? 19.094 -14.32 -3.645 1 93 567 GLU B O 1
ATOM 9983 N N . GLY B 1 568 ? 17.5 -13.945 -5.117 1 91.5 568 GLY B N 1
ATOM 9984 C CA . GLY B 1 568 ? 16.781 -12.969 -4.312 1 91.5 568 GLY B CA 1
ATOM 9985 C C . GLY B 1 568 ? 15.359 -12.727 -4.793 1 91.5 568 GLY B C 1
ATOM 9986 O O . GLY B 1 568 ? 15.008 -13.078 -5.922 1 91.5 568 GLY B O 1
ATOM 9987 N N . ARG B 1 569 ? 14.547 -12.25 -3.887 1 93.56 569 ARG B N 1
ATOM 9988 C CA . ARG B 1 569 ? 13.164 -11.938 -4.203 1 93.56 569 ARG B CA 1
ATOM 9989 C C . ARG B 1 569 ? 12.734 -10.633 -3.539 1 93.56 569 ARG B C 1
ATOM 9991 O O . ARG B 1 569 ? 13.047 -10.391 -2.371 1 93.56 569 ARG B O 1
ATOM 9998 N N . LYS B 1 570 ? 12.133 -9.781 -4.293 1 95.38 570 LYS B N 1
ATOM 9999 C CA . LYS B 1 570 ? 11.484 -8.57 -3.781 1 95.38 570 LYS B CA 1
ATOM 10000 C C . LYS B 1 570 ? 10.109 -8.375 -4.414 1 95.38 570 LYS B C 1
ATOM 10002 O O . LYS B 1 570 ? 9.977 -8.414 -5.637 1 95.38 570 LYS B O 1
ATOM 10007 N N . LYS B 1 571 ? 9.086 -8.266 -3.623 1 97.12 571 LYS B N 1
ATOM 10008 C CA . LYS B 1 571 ? 7.719 -8.016 -4.074 1 97.12 571 LYS B CA 1
ATOM 10009 C C . LYS B 1 571 ? 7.043 -6.941 -3.225 1 97.12 571 LYS B C 1
ATOM 10011 O O . LYS B 1 571 ? 6.941 -7.082 -2.004 1 97.12 571 LYS B O 1
ATOM 10016 N N . THR B 1 572 ? 6.543 -5.848 -3.881 1 98.25 572 THR B N 1
ATOM 10017 C CA . THR B 1 572 ? 5.984 -4.727 -3.133 1 98.25 572 THR B CA 1
ATOM 10018 C C . THR B 1 572 ? 4.715 -4.211 -3.801 1 98.25 572 THR B C 1
ATOM 10020 O O . THR B 1 572 ? 4.551 -4.336 -5.016 1 98.25 572 THR B O 1
ATOM 10023 N N . VAL B 1 573 ? 3.756 -3.725 -3.029 1 98.38 573 VAL B N 1
ATOM 10024 C CA . VAL B 1 573 ? 2.619 -2.918 -3.461 1 98.38 573 VAL B CA 1
ATOM 10025 C C . VAL B 1 573 ? 2.799 -1.478 -2.986 1 98.38 573 VAL B C 1
ATOM 10027 O O . VAL B 1 573 ? 2.969 -1.228 -1.79 1 98.38 573 VAL B O 1
ATOM 10030 N N . GLN B 1 574 ? 2.773 -0.529 -3.91 1 98.69 574 GLN B N 1
ATOM 10031 C CA . GLN B 1 574 ? 3.051 0.861 -3.562 1 98.69 574 GLN B CA 1
ATOM 10032 C C . GLN B 1 574 ? 1.944 1.785 -4.062 1 98.69 574 GLN B C 1
ATOM 10034 O O . GLN B 1 574 ? 1.443 1.617 -5.176 1 98.69 574 GLN B O 1
ATOM 10039 N N . PHE B 1 575 ? 1.479 2.703 -3.27 1 98.19 575 PHE B N 1
ATOM 10040 C CA . PHE B 1 575 ? 0.566 3.783 -3.621 1 98.19 575 PHE B CA 1
ATOM 10041 C C . PHE B 1 575 ? 1.296 5.121 -3.641 1 98.19 575 PHE B C 1
ATOM 10043 O O . PHE B 1 575 ? 1.91 5.516 -2.648 1 98.19 575 PHE B O 1
ATOM 10050 N N . ASP B 1 576 ? 1.285 5.777 -4.766 1 97.56 576 ASP B N 1
ATOM 10051 C CA . ASP B 1 576 ? 1.813 7.137 -4.871 1 97.56 576 ASP B CA 1
ATOM 10052 C C . ASP B 1 576 ? 0.76 8.164 -4.477 1 97.56 576 ASP B C 1
ATOM 10054 O O . ASP B 1 576 ? -0.208 8.383 -5.211 1 97.56 576 ASP B O 1
ATOM 10058 N N . CYS B 1 577 ? 0.917 8.844 -3.406 1 95.75 577 CYS B N 1
ATOM 10059 C CA . CYS B 1 577 ? -0.056 9.781 -2.857 1 95.75 577 CYS B CA 1
ATOM 10060 C C . CYS B 1 577 ? -0.186 11.016 -3.744 1 95.75 577 CYS B C 1
ATOM 10062 O O . CYS B 1 577 ? -1.148 11.773 -3.621 1 95.75 577 CYS B O 1
ATOM 10064 N N . THR B 1 578 ? 0.771 11.289 -4.641 1 93.62 578 THR B N 1
ATOM 10065 C CA . THR B 1 578 ? 0.781 12.5 -5.457 1 93.62 578 THR B CA 1
ATOM 10066 C C . THR B 1 578 ? 0.046 12.266 -6.773 1 93.62 578 THR B C 1
ATOM 10068 O O . THR B 1 578 ? -0.476 13.211 -7.371 1 93.62 578 THR B O 1
ATOM 10071 N N . THR B 1 579 ? -0.004 11.039 -7.223 1 93.06 579 THR B N 1
ATOM 10072 C CA . THR B 1 579 ? -0.597 10.781 -8.531 1 93.06 579 THR B CA 1
ATOM 10073 C C . THR B 1 579 ? -1.791 9.836 -8.398 1 93.06 579 THR B C 1
ATOM 10075 O O . THR B 1 579 ? -2.531 9.633 -9.367 1 93.06 579 THR B O 1
ATOM 10078 N N . PHE B 1 580 ? -2.004 9.234 -7.238 1 94.44 580 PHE B N 1
ATOM 10079 C CA . PHE B 1 580 ? -3.039 8.242 -6.973 1 94.44 580 PHE B CA 1
ATOM 10080 C C . PHE B 1 580 ? -2.854 7.02 -7.867 1 94.44 580 PHE B C 1
ATOM 10082 O O . PHE B 1 580 ? -3.828 6.461 -8.375 1 94.44 580 PHE B O 1
ATOM 10089 N N . GLU B 1 581 ? -1.621 6.672 -8.078 1 97 581 GLU B N 1
ATOM 10090 C CA . GLU B 1 581 ? -1.276 5.488 -8.859 1 97 581 GLU B CA 1
ATOM 10091 C C . GLU B 1 581 ? -0.811 4.348 -7.961 1 97 581 GLU B C 1
ATOM 10093 O O . GLU B 1 581 ? -0.053 4.57 -7.012 1 97 581 GLU B O 1
ATOM 10098 N N . TRP B 1 582 ? -1.378 3.146 -8.164 1 98.25 582 TRP B N 1
ATOM 10099 C CA . TRP B 1 582 ? -0.93 1.924 -7.504 1 98.25 582 TRP B CA 1
ATOM 10100 C C . TRP B 1 582 ? 0.057 1.163 -8.383 1 98.25 582 TRP B C 1
ATOM 10102 O O . TRP B 1 582 ? -0.123 1.078 -9.594 1 98.25 582 TRP B O 1
ATOM 10112 N N . THR B 1 583 ? 1.13 0.633 -7.762 1 98.69 583 THR B N 1
ATOM 10113 C CA . THR B 1 583 ? 2.121 -0.161 -8.477 1 98.69 583 THR B CA 1
ATOM 10114 C C . THR B 1 583 ? 2.422 -1.456 -7.73 1 98.69 583 THR B C 1
ATOM 10116 O O . THR B 1 583 ? 2.77 -1.428 -6.547 1 98.69 583 THR B O 1
ATOM 10119 N N . LEU B 1 584 ? 2.195 -2.557 -8.312 1 98.62 584 LEU B N 1
ATOM 10120 C CA . LEU B 1 584 ? 2.709 -3.844 -7.855 1 98.62 584 LEU B CA 1
ATOM 10121 C C . LEU B 1 584 ? 3.996 -4.207 -8.586 1 98.62 584 LEU B C 1
ATOM 10123 O O . LEU B 1 584 ? 4.027 -4.234 -9.82 1 98.62 584 LEU B O 1
ATOM 10127 N N . THR B 1 585 ? 5.102 -4.406 -7.867 1 98.62 585 THR B N 1
ATOM 10128 C CA . THR B 1 585 ? 6.387 -4.805 -8.43 1 98.62 585 THR B CA 1
ATOM 10129 C C . THR B 1 585 ? 6.816 -6.164 -7.883 1 98.62 585 THR B C 1
ATOM 10131 O O . THR B 1 585 ? 6.828 -6.375 -6.668 1 98.62 585 THR B O 1
ATOM 10134 N N . ASP B 1 586 ? 7.141 -7.043 -8.711 1 97.44 586 ASP B N 1
ATOM 10135 C CA . ASP B 1 586 ? 7.629 -8.375 -8.359 1 97.44 586 ASP B CA 1
ATOM 10136 C C . ASP B 1 586 ? 8.961 -8.664 -9.047 1 97.44 586 ASP B C 1
ATOM 10138 O O . ASP B 1 586 ? 9.008 -8.844 -10.266 1 97.44 586 ASP B O 1
ATOM 10142 N N . ILE B 1 587 ? 10.062 -8.734 -8.336 1 97.38 587 ILE B N 1
ATOM 10143 C CA . ILE B 1 587 ? 11.398 -9.016 -8.852 1 97.38 587 ILE B CA 1
ATOM 10144 C C . ILE B 1 587 ? 11.852 -10.398 -8.383 1 97.38 587 ILE B C 1
ATOM 10146 O O . ILE B 1 587 ? 11.992 -10.641 -7.184 1 97.38 587 ILE B O 1
ATOM 10150 N N . GLU B 1 588 ? 12.008 -11.234 -9.281 1 94.62 588 GLU B N 1
ATOM 10151 C CA . GLU B 1 588 ? 12.539 -12.57 -9.023 1 94.62 588 GLU B CA 1
ATOM 10152 C C . GLU B 1 588 ? 13.93 -12.734 -9.625 1 94.62 588 GLU B C 1
ATOM 10154 O O . GLU B 1 588 ? 14.078 -12.961 -10.828 1 94.62 588 GLU B O 1
ATOM 10159 N N . ASP B 1 589 ? 14.93 -12.719 -8.766 1 94.81 589 ASP B N 1
ATOM 10160 C CA . ASP B 1 589 ? 16.312 -12.938 -9.156 1 94.81 589 ASP B CA 1
ATOM 10161 C C . ASP B 1 589 ? 16.75 -14.375 -8.875 1 94.81 589 ASP B C 1
ATOM 10163 O O . ASP B 1 589 ? 16.922 -14.766 -7.719 1 94.81 589 ASP B O 1
ATOM 10167 N N . ALA B 1 590 ? 16.906 -15.133 -9.945 1 93.25 590 ALA B N 1
ATOM 10168 C CA . ALA B 1 590 ? 17.297 -16.531 -9.797 1 93.25 590 ALA B CA 1
ATOM 10169 C C . ALA B 1 590 ? 18.797 -16.672 -9.531 1 93.25 590 ALA B C 1
ATOM 10171 O O . ALA B 1 590 ? 19.281 -17.766 -9.281 1 93.25 590 ALA B O 1
ATOM 10172 N N . GLY B 1 591 ? 19.469 -15.539 -9.547 1 95 591 GLY B N 1
ATOM 10173 C CA . GLY B 1 591 ? 20.922 -15.594 -9.422 1 95 591 GLY B CA 1
ATOM 10174 C C . GLY B 1 591 ? 21.594 -16.281 -10.594 1 95 591 GLY B C 1
ATOM 10175 O O . GLY B 1 591 ? 21.141 -16.172 -11.734 1 95 591 GLY B O 1
ATOM 10176 N N . GLN B 1 592 ? 22.766 -16.781 -10.344 1 95.88 592 GLN B N 1
ATOM 10177 C CA . GLN B 1 592 ? 23.531 -17.531 -11.336 1 95.88 592 GLN B CA 1
ATOM 10178 C C . GLN B 1 592 ? 24.234 -18.719 -10.695 1 95.88 592 GLN B C 1
ATOM 10180 O O . GLN B 1 592 ? 24.797 -18.609 -9.602 1 95.88 592 GLN B O 1
ATOM 10185 N N . VAL B 1 593 ? 24.062 -19.875 -11.383 1 94.94 593 VAL B N 1
ATOM 10186 C CA . VAL B 1 593 ? 24.719 -21.078 -10.883 1 94.94 593 VAL B CA 1
ATOM 10187 C C . VAL B 1 593 ? 25.562 -21.703 -11.984 1 94.94 593 VAL B C 1
ATOM 10189 O O . VAL B 1 593 ? 25.297 -21.5 -13.172 1 94.94 593 VAL B O 1
ATOM 10192 N N . THR B 1 594 ? 26.547 -22.453 -11.602 1 96 594 THR B N 1
ATOM 10193 C CA . THR B 1 594 ? 27.406 -23.219 -12.508 1 96 594 THR B CA 1
ATOM 10194 C C . THR B 1 594 ? 27.359 -24.703 -12.172 1 96 594 THR B C 1
ATOM 10196 O O . THR B 1 594 ? 27.406 -25.078 -10.992 1 96 594 THR B O 1
ATOM 10199 N N . ILE B 1 595 ? 27.188 -25.516 -13.172 1 93.69 595 ILE B N 1
ATOM 10200 C CA . ILE B 1 595 ? 27.219 -26.953 -13.008 1 93.69 595 ILE B CA 1
ATOM 10201 C C . ILE B 1 595 ? 28.656 -27.438 -12.852 1 93.69 595 ILE B C 1
ATOM 10203 O O . ILE B 1 595 ? 29.484 -27.219 -13.734 1 93.69 595 ILE B O 1
ATOM 10207 N N . PRO B 1 596 ? 28.875 -28.062 -11.766 1 89.75 596 PRO B N 1
ATOM 10208 C CA . PRO B 1 596 ? 30.234 -28.578 -11.609 1 89.75 596 PRO B CA 1
ATOM 10209 C C . PRO B 1 596 ? 30.562 -29.688 -12.586 1 89.75 596 PRO B C 1
ATOM 10211 O O . PRO B 1 596 ? 29.906 -29.828 -13.625 1 89.75 596 PRO B O 1
ATOM 10214 N N . GLU B 1 597 ? 31.547 -30.531 -12.227 1 86.94 597 GLU B N 1
ATOM 10215 C CA . GLU B 1 597 ? 31.906 -31.656 -13.086 1 86.94 597 GLU B CA 1
ATOM 10216 C C . GLU B 1 597 ? 30.75 -32.656 -13.203 1 86.94 597 GLU B C 1
ATOM 10218 O O . GLU B 1 597 ? 30.344 -33.281 -12.219 1 86.94 597 GLU B O 1
ATOM 10223 N N . TYR B 1 598 ? 30.25 -32.688 -14.43 1 89.06 598 TYR B N 1
ATOM 10224 C CA . TYR B 1 598 ? 29.109 -33.562 -14.695 1 89.06 598 TYR B CA 1
ATOM 10225 C C . TYR B 1 598 ? 29 -33.906 -16.188 1 89.06 598 TYR B C 1
ATOM 10227 O O . TYR B 1 598 ? 28.125 -33.375 -16.875 1 89.06 598 TYR B O 1
ATOM 10235 N N . GLY B 1 599 ? 29.828 -34.688 -16.562 1 84.88 599 GLY B N 1
ATOM 10236 C CA . GLY B 1 599 ? 29.797 -35.125 -17.953 1 84.88 599 GLY B CA 1
ATOM 10237 C C . GLY B 1 599 ? 29.891 -33.969 -18.938 1 84.88 599 GLY B C 1
ATOM 10238 O O . GLY B 1 599 ? 30.766 -33.094 -18.812 1 84.88 599 GLY B O 1
ATOM 10239 N N . ASN B 1 600 ? 29.031 -34.062 -19.938 1 86.38 600 ASN B N 1
ATOM 10240 C CA . ASN B 1 600 ? 29.031 -33.062 -21 1 86.38 600 ASN B CA 1
ATOM 10241 C C . ASN B 1 600 ? 28.438 -31.734 -20.516 1 86.38 600 ASN B C 1
ATOM 10243 O O . ASN B 1 600 ? 28.594 -30.719 -21.188 1 86.38 600 ASN B O 1
ATOM 10247 N N . LEU B 1 601 ? 27.859 -31.734 -19.406 1 91.62 601 LEU B N 1
ATOM 10248 C CA . LEU B 1 601 ? 27.219 -30.531 -18.906 1 91.62 601 LEU B CA 1
ATOM 10249 C C . LEU B 1 601 ? 28.172 -29.734 -18.031 1 91.62 601 LEU B C 1
ATOM 10251 O O . LEU B 1 601 ? 27.844 -28.625 -17.578 1 91.62 601 LEU B O 1
ATOM 10255 N N . SER B 1 602 ? 29.375 -30.266 -17.859 1 93.25 602 SER B N 1
ATOM 10256 C CA . SER B 1 602 ? 30.359 -29.656 -16.953 1 93.25 602 SER B CA 1
ATOM 10257 C C . SER B 1 602 ? 30.672 -28.219 -17.359 1 93.25 602 SER B C 1
ATOM 10259 O O . SER B 1 602 ? 30.984 -27.969 -18.531 1 93.25 602 SER B O 1
ATOM 10261 N N . GLY B 1 603 ? 30.484 -27.375 -16.344 1 95.19 603 GLY B N 1
ATOM 10262 C CA . GLY B 1 603 ? 30.938 -26 -16.531 1 95.19 603 GLY B CA 1
ATOM 10263 C C . GLY B 1 603 ? 29.844 -25.078 -17.031 1 95.19 603 GLY B C 1
ATOM 10264 O O . GLY B 1 603 ? 30.031 -23.859 -17.047 1 95.19 603 GLY B O 1
ATOM 10265 N N . ILE B 1 604 ? 28.766 -25.562 -17.422 1 95.75 604 ILE B N 1
ATOM 10266 C CA . ILE B 1 604 ? 27.688 -24.703 -17.891 1 95.75 604 ILE B CA 1
ATOM 10267 C C . ILE B 1 604 ? 27.172 -23.859 -16.734 1 95.75 604 ILE B C 1
ATOM 10269 O O . ILE B 1 604 ? 26.953 -24.359 -15.633 1 95.75 604 ILE B O 1
ATOM 10273 N N . TYR B 1 605 ? 27.047 -22.562 -16.938 1 96.19 605 TYR B N 1
ATOM 10274 C CA . TYR B 1 605 ? 26.391 -21.672 -15.977 1 96.19 605 TYR B CA 1
ATOM 10275 C C . TYR B 1 605 ? 25.141 -21.062 -16.594 1 96.19 605 TYR B C 1
ATOM 10277 O O . TYR B 1 605 ? 25.031 -20.953 -17.812 1 96.19 605 TYR B O 1
ATOM 10285 N N . HIS B 1 606 ? 24.219 -20.734 -15.828 1 95.44 606 HIS B N 1
ATOM 10286 C CA . HIS B 1 606 ? 23.016 -20 -16.25 1 95.44 606 HIS B CA 1
ATOM 10287 C C . HIS B 1 606 ? 22.5 -19.109 -15.133 1 95.44 606 HIS B C 1
ATOM 10289 O O . HIS B 1 606 ? 22.656 -19.438 -13.953 1 95.44 606 HIS B O 1
ATOM 10295 N N . GLY B 1 607 ? 22 -17.984 -15.367 1 95.5 607 GLY B N 1
ATOM 10296 C CA . GLY B 1 607 ? 21.391 -17.031 -14.453 1 95.5 607 GLY B CA 1
ATOM 10297 C C . GLY B 1 607 ? 20.297 -16.203 -15.094 1 95.5 607 GLY B C 1
ATOM 10298 O O . GLY B 1 607 ? 20.266 -16.047 -16.312 1 95.5 607 GLY B O 1
ATOM 10299 N N . SER B 1 608 ? 19.422 -15.781 -14.305 1 96.06 608 SER B N 1
ATOM 10300 C CA . SER B 1 608 ? 18.344 -14.969 -14.852 1 96.06 608 SER B CA 1
ATOM 10301 C C . SER B 1 608 ? 17.734 -14.055 -13.781 1 96.06 608 SER B C 1
ATOM 10303 O O . SER B 1 608 ? 17.875 -14.312 -12.586 1 96.06 608 SER B O 1
ATOM 10305 N N . CYS B 1 609 ? 17.172 -12.969 -14.117 1 97 609 CYS B N 1
ATOM 10306 C CA . CYS B 1 609 ? 16.406 -12.039 -13.297 1 97 609 CYS B CA 1
ATOM 10307 C C . CYS B 1 609 ? 15.164 -11.547 -14.031 1 97 609 CYS B C 1
ATOM 10309 O O . CYS B 1 609 ? 15.258 -11.047 -15.156 1 97 609 CYS B O 1
ATOM 10311 N N . ASN B 1 610 ? 14.023 -11.766 -13.406 1 97.12 610 ASN B N 1
ATOM 10312 C CA . ASN B 1 610 ? 12.742 -11.336 -13.961 1 97.12 610 ASN B CA 1
ATOM 10313 C C . ASN B 1 610 ? 12.102 -10.242 -13.117 1 97.12 610 ASN B C 1
ATOM 10315 O O . ASN B 1 610 ? 11.93 -10.406 -11.906 1 97.12 610 ASN B O 1
ATOM 10319 N N . THR B 1 611 ? 11.82 -9.078 -13.68 1 98.31 611 THR B N 1
ATOM 10320 C CA . THR B 1 611 ? 11.109 -7.984 -13.039 1 98.31 611 THR B CA 1
ATOM 10321 C C . THR B 1 611 ? 9.75 -7.77 -13.688 1 98.31 611 THR B C 1
ATOM 10323 O O . THR B 1 611 ? 9.656 -7.527 -14.891 1 98.31 611 THR B O 1
ATOM 10326 N N . ASN B 1 612 ? 8.742 -7.848 -12.938 1 98.31 612 ASN B N 1
ATOM 10327 C CA . ASN B 1 612 ? 7.371 -7.609 -13.383 1 98.31 612 ASN B CA 1
ATOM 10328 C C . ASN B 1 612 ? 6.746 -6.414 -12.672 1 98.31 612 ASN B C 1
ATOM 10330 O O . ASN B 1 612 ? 6.844 -6.289 -11.453 1 98.31 612 ASN B O 1
ATOM 10334 N N . VAL B 1 613 ? 6.086 -5.52 -13.43 1 98.81 613 VAL B N 1
ATOM 10335 C CA . VAL B 1 613 ? 5.473 -4.312 -12.891 1 98.81 613 VAL B CA 1
ATOM 10336 C C . VAL B 1 613 ? 4.039 -4.188 -13.398 1 98.81 613 VAL B C 1
ATOM 10338 O O . VAL B 1 613 ? 3.791 -4.285 -14.602 1 98.81 613 VAL B O 1
ATOM 10341 N N . TRP B 1 614 ? 3.066 -4.023 -12.531 1 98.75 614 TRP B N 1
ATOM 10342 C CA . TRP B 1 614 ? 1.683 -3.678 -12.836 1 98.75 614 TRP B CA 1
ATOM 10343 C C . TRP B 1 614 ? 1.312 -2.328 -12.234 1 98.75 614 TRP B C 1
ATOM 10345 O O . TRP B 1 614 ? 1.551 -2.086 -11.047 1 98.75 614 TRP B O 1
ATOM 10355 N N . LYS B 1 615 ? 0.756 -1.429 -13.016 1 98.75 615 LYS B N 1
ATOM 10356 C CA . LYS B 1 615 ? 0.337 -0.111 -12.547 1 98.75 615 LYS B CA 1
ATOM 10357 C C . LYS B 1 615 ? -1.117 0.168 -12.922 1 98.75 615 LYS B C 1
ATOM 10359 O O . LYS B 1 615 ? -1.616 -0.347 -13.922 1 98.75 615 LYS B O 1
ATOM 10364 N N . ILE B 1 616 ? -1.741 1.007 -12.078 1 98.5 616 ILE B N 1
ATOM 10365 C CA . ILE B 1 616 ? -3.068 1.5 -12.43 1 98.5 616 ILE B CA 1
ATOM 10366 C C . ILE B 1 616 ? -3.387 2.75 -11.609 1 98.5 616 ILE B C 1
ATOM 10368 O O . ILE B 1 616 ? -3.066 2.82 -10.422 1 98.5 616 ILE B O 1
ATOM 10372 N N . LYS B 1 617 ? -3.904 3.814 -12.25 1 96.62 617 LYS B N 1
ATOM 10373 C CA . LYS B 1 617 ? -4.379 5.012 -11.562 1 96.62 617 LYS B CA 1
ATOM 10374 C C . LYS B 1 617 ? -5.805 4.82 -11.047 1 96.62 617 LYS B C 1
ATOM 10376 O O . LYS B 1 617 ? -6.645 4.234 -11.734 1 96.62 617 LYS B O 1
ATOM 10381 N N . GLU B 1 618 ? -5.934 5.504 -9.883 1 89.56 618 GLU B N 1
ATOM 10382 C CA . GLU B 1 618 ? -7.273 5.422 -9.312 1 89.56 618 GLU B CA 1
ATOM 10383 C C . GLU B 1 618 ? -8.312 6.051 -10.234 1 89.56 618 GLU B C 1
ATOM 10385 O O . GLU B 1 618 ? -8.031 7.047 -10.906 1 89.56 618 GLU B O 1
ATOM 10390 N N . ASN B 1 619 ? -9.32 5.383 -10.688 1 87.5 619 ASN B N 1
ATOM 10391 C CA . ASN B 1 619 ? -10.508 5.82 -11.414 1 87.5 619 ASN B CA 1
ATOM 10392 C C . ASN B 1 619 ? -10.258 5.871 -12.922 1 87.5 619 ASN B C 1
ATOM 10394 O O . ASN B 1 619 ? -10.992 6.531 -13.656 1 87.5 619 ASN B O 1
ATOM 10398 N N . ASP B 1 620 ? -9.125 5.438 -13.391 1 95.94 620 ASP B N 1
ATOM 10399 C CA . ASP B 1 620 ? -8.852 5.363 -14.828 1 95.94 620 ASP B CA 1
ATOM 10400 C C . ASP B 1 620 ? -8.484 3.943 -15.242 1 95.94 620 ASP B C 1
ATOM 10402 O O . ASP B 1 620 ? -7.301 3.607 -15.336 1 95.94 620 ASP B O 1
ATOM 10406 N N . PRO B 1 621 ? -9.477 3.223 -15.602 1 97.12 621 PRO B N 1
ATOM 10407 C CA . PRO B 1 621 ? -9.172 1.84 -15.984 1 97.12 621 PRO B CA 1
ATOM 10408 C C . PRO B 1 621 ? -8.273 1.751 -17.203 1 97.12 621 PRO B C 1
ATOM 10410 O O . PRO B 1 621 ? -7.609 0.732 -17.422 1 97.12 621 PRO B O 1
ATOM 10413 N N . LEU B 1 622 ? -8.195 2.768 -18.047 1 98.19 622 LEU B N 1
ATOM 10414 C CA . LEU B 1 622 ? -7.383 2.75 -19.25 1 98.19 622 LEU B CA 1
ATOM 10415 C C . LEU B 1 622 ? -5.918 3.014 -18.922 1 98.19 622 LEU B C 1
ATOM 10417 O O . LEU B 1 622 ? -5.055 2.906 -19.797 1 98.19 622 LEU B O 1
ATOM 10421 N N . SER B 1 623 ? -5.625 3.312 -17.625 1 98.38 623 SER B N 1
ATOM 10422 C CA . SER B 1 623 ? -4.25 3.545 -17.203 1 98.38 623 SER B CA 1
ATOM 10423 C C . SER B 1 623 ? -3.539 2.232 -16.891 1 98.38 623 SER B C 1
ATOM 10425 O O . SER B 1 623 ? -2.342 2.223 -16.594 1 98.38 623 SER B O 1
ATOM 10427 N N . ALA B 1 624 ? -4.273 1.117 -16.969 1 98.5 624 ALA B N 1
ATOM 10428 C CA . ALA B 1 624 ? -3.67 -0.179 -16.672 1 98.5 624 ALA B CA 1
ATOM 10429 C C . ALA B 1 624 ? -2.422 -0.415 -17.516 1 98.5 624 ALA B C 1
ATOM 10431 O O . ALA B 1 624 ? -2.428 -0.164 -18.719 1 98.5 624 ALA B O 1
ATOM 10432 N N . TYR B 1 625 ? -1.343 -0.804 -16.844 1 98.75 625 TYR B N 1
ATOM 10433 C CA . TYR B 1 625 ? -0.029 -0.958 -17.469 1 98.75 625 TYR B CA 1
ATOM 10434 C C . TYR B 1 625 ? 0.696 -2.176 -16.906 1 98.75 625 TYR B C 1
ATOM 10436 O O . TYR B 1 625 ? 0.792 -2.344 -15.688 1 98.75 625 TYR B O 1
ATOM 10444 N N . ASN B 1 626 ? 1.158 -3.061 -17.75 1 98.88 626 ASN B N 1
ATOM 10445 C CA . ASN B 1 626 ? 1.946 -4.227 -17.375 1 98.88 626 ASN B CA 1
ATOM 10446 C C . ASN B 1 626 ? 3.266 -4.285 -18.141 1 98.88 626 ASN B C 1
ATOM 10448 O O . ASN B 1 626 ? 3.281 -4.188 -19.375 1 98.88 626 ASN B O 1
ATOM 10452 N N . GLU B 1 627 ? 4.363 -4.387 -17.375 1 98.88 627 GLU B N 1
ATOM 10453 C CA . GLU B 1 627 ? 5.699 -4.465 -17.953 1 98.88 627 GLU B CA 1
ATOM 10454 C C . GLU B 1 627 ? 6.496 -5.621 -17.359 1 98.88 627 GLU B C 1
ATOM 10456 O O . GLU B 1 627 ? 6.469 -5.844 -16.156 1 98.88 627 GLU B O 1
ATOM 10461 N N . CYS B 1 628 ? 7.141 -6.387 -18.219 1 98.69 628 CYS B N 1
ATOM 10462 C CA . CYS B 1 628 ? 8.023 -7.469 -17.797 1 98.69 628 CYS B CA 1
ATOM 10463 C C . CYS B 1 628 ? 9.414 -7.301 -18.391 1 98.69 628 CYS B C 1
ATOM 10465 O O . CYS B 1 628 ? 9.57 -7.148 -19.609 1 98.69 628 CYS B O 1
ATOM 10467 N N . LEU B 1 629 ? 10.422 -7.332 -17.547 1 98.56 629 LEU B N 1
ATOM 10468 C CA . LEU B 1 629 ? 11.828 -7.297 -17.922 1 98.56 629 LEU B CA 1
ATOM 10469 C C . LEU B 1 629 ? 12.531 -8.594 -17.547 1 98.56 629 LEU B C 1
ATOM 10471 O O . LEU B 1 629 ? 12.398 -9.078 -16.422 1 98.56 629 LEU B O 1
ATOM 10475 N N . TYR B 1 630 ? 13.227 -9.156 -18.531 1 97.56 630 TYR B N 1
ATOM 10476 C CA . TYR B 1 630 ? 13.93 -10.414 -18.281 1 97.56 630 TYR B CA 1
ATOM 10477 C C . TYR B 1 630 ? 15.383 -10.32 -18.75 1 97.56 630 TYR B C 1
ATOM 10479 O O . TYR B 1 630 ? 15.656 -9.883 -19.859 1 97.56 630 TYR B O 1
ATOM 10487 N N . SER B 1 631 ? 16.297 -10.609 -17.828 1 97.88 631 SER B N 1
ATOM 10488 C CA . SER B 1 631 ? 17.703 -10.805 -18.172 1 97.88 631 SER B CA 1
ATOM 10489 C C . SER B 1 631 ? 18.125 -12.266 -18 1 97.88 631 SER B C 1
ATOM 10491 O O . SER B 1 631 ? 17.812 -12.891 -17 1 97.88 631 SER B O 1
ATOM 10493 N N . TYR B 1 632 ? 18.781 -12.797 -19.016 1 97.31 632 TYR B N 1
ATOM 10494 C CA . TYR B 1 632 ? 19.203 -14.195 -19 1 97.31 632 TYR B CA 1
ATOM 10495 C C . TYR B 1 632 ? 20.641 -14.336 -19.453 1 97.31 632 TYR B C 1
ATOM 10497 O O . TYR B 1 632 ? 21.062 -13.672 -20.406 1 97.31 632 TYR B O 1
ATOM 10505 N N . SER B 1 633 ? 21.422 -15.141 -18.734 1 97.25 633 SER B N 1
ATOM 10506 C CA . SER B 1 633 ? 22.797 -15.438 -19.094 1 97.25 633 SER B CA 1
ATOM 10507 C C . SER B 1 633 ? 23.078 -16.938 -19.047 1 97.25 633 SER B C 1
ATOM 10509 O O . SER B 1 633 ? 22.547 -17.641 -18.188 1 97.25 633 SER B O 1
ATOM 10511 N N . MET B 1 634 ? 23.859 -17.406 -19.969 1 97 634 MET B N 1
ATOM 10512 C CA . MET B 1 634 ? 24.25 -18.812 -20.016 1 97 634 MET B CA 1
ATOM 10513 C C . MET B 1 634 ? 25.578 -18.969 -20.75 1 97 634 MET B C 1
ATOM 10515 O O . MET B 1 634 ? 25.938 -18.141 -21.594 1 97 634 MET B O 1
ATOM 10519 N N . GLY B 1 635 ? 26.312 -20.016 -20.391 1 96.69 635 GLY B N 1
ATOM 10520 C CA . GLY B 1 635 ? 27.547 -20.281 -21.109 1 96.69 635 GLY B CA 1
ATOM 10521 C C . GLY B 1 635 ? 28.422 -21.312 -20.406 1 96.69 635 GLY B C 1
ATOM 10522 O O . GLY B 1 635 ? 27.938 -22.062 -19.562 1 96.69 635 GLY B O 1
ATOM 10523 N N . ARG B 1 636 ? 29.547 -21.375 -20.938 1 96.94 636 ARG B N 1
ATOM 10524 C CA . ARG B 1 636 ? 30.641 -22.188 -20.422 1 96.94 636 ARG B CA 1
ATOM 10525 C C . ARG B 1 636 ? 31.984 -21.469 -20.562 1 96.94 636 ARG B C 1
ATOM 10527 O O . ARG B 1 636 ? 32.531 -21.359 -21.672 1 96.94 636 ARG B O 1
ATOM 10534 N N . LYS B 1 637 ? 32.562 -21.125 -19.453 1 94.56 637 LYS B N 1
ATOM 10535 C CA . LYS B 1 637 ? 33.75 -20.281 -19.453 1 94.56 637 LYS B CA 1
ATOM 10536 C C . LYS B 1 637 ? 34.906 -20.953 -20.172 1 94.56 637 LYS B C 1
ATOM 10538 O O . LYS B 1 637 ? 35.562 -20.328 -21 1 94.56 637 LYS B O 1
ATOM 10543 N N . GLU B 1 638 ? 35.125 -22.188 -19.906 1 94.44 638 GLU B N 1
ATOM 10544 C CA . GLU B 1 638 ? 36.25 -22.906 -20.469 1 94.44 638 GLU B CA 1
ATOM 10545 C C . GLU B 1 638 ? 36.188 -23 -21.984 1 94.44 638 GLU B C 1
ATOM 10547 O O . GLU B 1 638 ? 37.188 -23.156 -22.656 1 94.44 638 GLU B O 1
ATOM 10552 N N . ASP B 1 639 ? 35 -22.859 -22.516 1 95.25 639 ASP B N 1
ATOM 10553 C CA . ASP B 1 639 ? 34.812 -22.984 -23.953 1 95.25 639 ASP B CA 1
ATOM 10554 C C . ASP B 1 639 ? 34.688 -21.594 -24.609 1 95.25 639 ASP B C 1
ATOM 10556 O O . ASP B 1 639 ? 34.5 -21.5 -25.812 1 95.25 639 ASP B O 1
ATOM 10560 N N . GLY B 1 640 ? 34.75 -20.578 -23.812 1 96 640 GLY B N 1
ATOM 10561 C CA . GLY B 1 640 ? 34.531 -19.25 -24.344 1 96 640 GLY B CA 1
ATOM 10562 C C . GLY B 1 640 ? 33.125 -19.062 -24.891 1 96 640 GLY B C 1
ATOM 10563 O O . GLY B 1 640 ? 32.938 -18.344 -25.875 1 96 640 GLY B O 1
ATOM 10564 N N . TRP B 1 641 ? 32.156 -19.812 -24.453 1 96.69 641 TRP B N 1
ATOM 10565 C CA . TRP B 1 641 ? 30.75 -19.75 -24.812 1 96.69 641 TRP B CA 1
ATOM 10566 C C . TRP B 1 641 ? 29.969 -18.953 -23.781 1 96.69 641 TRP B C 1
ATOM 10568 O O . TRP B 1 641 ? 29.703 -19.453 -22.688 1 96.69 641 TRP B O 1
ATOM 10578 N N . ASN B 1 642 ? 29.672 -17.656 -24.109 1 97.31 642 ASN B N 1
ATOM 10579 C CA . ASN B 1 642 ? 28.953 -16.734 -23.234 1 97.31 642 ASN B CA 1
ATOM 10580 C C . ASN B 1 642 ? 27.812 -16.031 -23.969 1 97.31 642 ASN B C 1
ATOM 10582 O O . ASN B 1 642 ? 28.078 -15.195 -24.844 1 97.31 642 ASN B O 1
ATOM 10586 N N . VAL B 1 643 ? 26.609 -16.344 -23.547 1 97.69 643 VAL B N 1
ATOM 10587 C CA . VAL B 1 643 ? 25.438 -15.719 -24.188 1 97.69 643 VAL B CA 1
ATOM 10588 C C . VAL B 1 643 ? 24.656 -14.93 -23.141 1 97.69 643 VAL B C 1
ATOM 10590 O O . VAL B 1 643 ? 24.547 -15.344 -21.984 1 97.69 643 VAL B O 1
ATOM 10593 N N . LYS B 1 644 ? 24.156 -13.766 -23.516 1 98.25 644 LYS B N 1
ATOM 10594 C CA . LYS B 1 644 ? 23.266 -12.938 -22.719 1 98.25 644 LYS B CA 1
ATOM 10595 C C . LYS B 1 644 ? 22.062 -12.477 -23.547 1 98.25 644 LYS B C 1
ATOM 10597 O O . LYS B 1 644 ? 22.203 -12.141 -24.719 1 98.25 644 LYS B O 1
ATOM 10602 N N . MET B 1 645 ? 20.922 -12.5 -22.969 1 98.5 645 MET B N 1
ATOM 10603 C CA . MET B 1 645 ? 19.703 -11.977 -23.594 1 98.5 645 MET B CA 1
ATOM 10604 C C . MET B 1 645 ? 18.922 -11.109 -22.609 1 98.5 645 MET B C 1
ATOM 10606 O O . MET B 1 645 ? 18.922 -11.375 -21.406 1 98.5 645 MET B O 1
ATOM 10610 N N . GLU B 1 646 ? 18.344 -10.062 -23.094 1 98.56 646 GLU B N 1
ATOM 10611 C CA . GLU B 1 646 ? 17.391 -9.219 -22.375 1 98.56 646 GLU B CA 1
ATOM 10612 C C . GLU B 1 646 ? 16.094 -9.055 -23.141 1 98.56 646 GLU B C 1
ATOM 10614 O O . GLU B 1 646 ? 16.109 -8.797 -24.344 1 98.56 646 GLU B O 1
ATOM 10619 N N . THR B 1 647 ? 15.062 -9.297 -22.469 1 98.56 647 THR B N 1
ATOM 10620 C CA . THR B 1 647 ? 13.758 -9.109 -23.109 1 98.56 647 THR B CA 1
ATOM 10621 C C . THR B 1 647 ? 12.922 -8.094 -22.344 1 98.56 647 THR B C 1
ATOM 10623 O O . THR B 1 647 ? 13.062 -7.961 -21.125 1 98.56 647 THR B O 1
ATOM 10626 N N . THR B 1 648 ? 12.133 -7.297 -23.016 1 98.69 648 THR B N 1
ATOM 10627 C CA . THR B 1 648 ? 11.141 -6.379 -22.469 1 98.69 648 THR B CA 1
ATOM 10628 C C . THR B 1 648 ? 9.781 -6.605 -23.109 1 98.69 648 THR B C 1
ATOM 10630 O O . THR B 1 648 ? 9.672 -6.645 -24.344 1 98.69 648 THR B O 1
ATOM 10633 N N . ALA B 1 649 ? 8.82 -6.781 -22.344 1 98.81 649 ALA B N 1
ATOM 10634 C CA . ALA B 1 649 ? 7.441 -6.883 -22.812 1 98.81 649 ALA B CA 1
ATOM 10635 C C . ALA B 1 649 ? 6.539 -5.879 -22.094 1 98.81 649 ALA B C 1
ATOM 10637 O O . ALA B 1 649 ? 6.641 -5.699 -20.891 1 98.81 649 ALA B O 1
ATOM 10638 N N . VAL B 1 650 ? 5.699 -5.176 -22.844 1 98.88 650 VAL B N 1
ATOM 10639 C CA . VAL B 1 650 ? 4.773 -4.195 -22.281 1 98.88 650 VAL B CA 1
ATOM 10640 C C . VAL B 1 650 ? 3.375 -4.422 -22.844 1 98.88 650 VAL B C 1
ATOM 10642 O O . VAL B 1 650 ? 3.217 -4.633 -24.047 1 98.88 650 VAL B O 1
ATOM 10645 N N . LEU B 1 651 ? 2.4 -4.445 -22.016 1 98.88 651 LEU B N 1
ATOM 10646 C CA . LEU B 1 651 ? 1 -4.516 -22.422 1 98.88 651 LEU B CA 1
ATOM 10647 C C . LEU B 1 651 ? 0.2 -3.371 -21.812 1 98.88 651 LEU B C 1
ATOM 10649 O O . LEU B 1 651 ? 0.29 -3.125 -20.594 1 98.88 651 LEU B O 1
ATOM 10653 N N . GLN B 1 652 ? -0.521 -2.637 -22.594 1 98.62 652 GLN B N 1
ATOM 10654 C CA . GLN B 1 652 ? -1.477 -1.589 -22.25 1 98.62 652 GLN B CA 1
ATOM 10655 C C . GLN B 1 652 ? -2.766 -1.735 -23.062 1 98.62 652 GLN B C 1
ATOM 10657 O O . GLN B 1 652 ? -2.85 -2.57 -23.953 1 98.62 652 GLN B O 1
ATOM 10662 N N . ALA B 1 653 ? -3.736 -0.941 -22.641 1 98.44 653 ALA B N 1
ATOM 10663 C CA . ALA B 1 653 ? -4.973 -0.982 -23.422 1 98.44 653 ALA B CA 1
ATOM 10664 C C . ALA B 1 653 ? -5.652 0.383 -23.438 1 98.44 653 ALA B C 1
ATOM 10666 O O . ALA B 1 653 ? -5.637 1.107 -22.438 1 98.44 653 ALA B O 1
ATOM 10667 N N . ASP B 1 654 ? -6.145 0.768 -24.594 1 98 654 ASP B N 1
ATOM 10668 C CA . ASP B 1 654 ? -7.141 1.832 -24.641 1 98 654 ASP B CA 1
ATOM 10669 C C . ASP B 1 654 ? -8.555 1.257 -24.719 1 98 654 ASP B C 1
ATOM 10671 O O . ASP B 1 654 ? -8.773 0.086 -24.391 1 98 654 ASP B O 1
ATOM 10675 N N . ALA B 1 655 ? -9.547 2.037 -25.016 1 97.56 655 ALA B N 1
ATOM 10676 C CA . ALA B 1 655 ? -10.938 1.593 -24.938 1 97.56 655 ALA B CA 1
ATOM 10677 C C . ALA B 1 655 ? -11.227 0.521 -25.984 1 97.56 655 ALA B C 1
ATOM 10679 O O . ALA B 1 655 ? -12.117 -0.317 -25.797 1 97.56 655 ALA B O 1
ATOM 10680 N N . GLU B 1 656 ? -10.375 0.457 -27.062 1 98 656 GLU B N 1
ATOM 10681 C CA . GLU B 1 656 ? -10.742 -0.385 -28.203 1 98 656 GLU B CA 1
ATOM 10682 C C . GLU B 1 656 ? -9.68 -1.447 -28.469 1 98 656 GLU B C 1
ATOM 10684 O O . GLU B 1 656 ? -9.953 -2.455 -29.125 1 98 656 GLU B O 1
ATOM 10689 N N . ASN B 1 657 ? -8.492 -1.2 -27.984 1 98.62 657 ASN B N 1
ATOM 10690 C CA . ASN B 1 657 ? -7.383 -2.062 -28.391 1 98.62 657 ASN B CA 1
ATOM 10691 C C . ASN B 1 657 ? -6.453 -2.367 -27.219 1 98.62 657 ASN B C 1
ATOM 10693 O O . ASN B 1 657 ? -6.309 -1.553 -26.312 1 98.62 657 ASN B O 1
ATOM 10697 N N . PHE B 1 658 ? -5.867 -3.557 -27.297 1 98.69 658 PHE B N 1
ATOM 10698 C CA . PHE B 1 658 ? -4.645 -3.848 -26.547 1 98.69 658 PHE B CA 1
ATOM 10699 C C . PHE B 1 658 ? -3.414 -3.428 -27.344 1 98.69 658 PHE B C 1
ATOM 10701 O O . PHE B 1 658 ? -3.361 -3.607 -28.562 1 98.69 658 PHE B O 1
ATOM 10708 N N . HIS B 1 659 ? -2.467 -2.814 -26.703 1 98.88 659 HIS B N 1
ATOM 10709 C CA . HIS B 1 659 ? -1.167 -2.473 -27.281 1 98.88 659 HIS B CA 1
ATOM 10710 C C . HIS B 1 659 ? -0.058 -3.32 -26.656 1 98.88 659 HIS B C 1
ATOM 10712 O O . HIS B 1 659 ? 0.257 -3.174 -25.484 1 98.88 659 HIS B O 1
ATOM 10718 N N . LEU B 1 660 ? 0.513 -4.203 -27.469 1 98.81 660 LEU B N 1
ATOM 10719 C CA . LEU B 1 660 ? 1.527 -5.148 -27 1 98.81 660 LEU B CA 1
ATOM 10720 C C . LEU B 1 660 ? 2.873 -4.855 -27.656 1 98.81 660 LEU B C 1
ATOM 10722 O O . LEU B 1 660 ? 2.957 -4.711 -28.875 1 98.81 660 LEU B O 1
ATOM 10726 N N . SER B 1 661 ? 3.879 -4.699 -26.859 1 98.75 661 SER B N 1
ATOM 10727 C CA . SER B 1 661 ? 5.238 -4.543 -27.359 1 98.75 661 SER B CA 1
ATOM 10728 C C . SER B 1 661 ? 6.18 -5.574 -26.75 1 98.75 661 SER B C 1
ATOM 10730 O O . SER B 1 661 ? 6.137 -5.816 -25.531 1 98.75 661 SER B O 1
ATOM 10732 N N . ASN B 1 662 ? 6.961 -6.238 -27.594 1 98.62 662 ASN B N 1
ATOM 10733 C CA . ASN B 1 662 ? 8.016 -7.164 -27.172 1 98.62 662 ASN B CA 1
ATOM 10734 C C . ASN B 1 662 ? 9.352 -6.801 -27.812 1 98.62 662 ASN B C 1
ATOM 10736 O O . ASN B 1 662 ? 9.406 -6.379 -28.969 1 98.62 662 ASN B O 1
ATOM 10740 N N . LYS B 1 663 ? 10.391 -6.914 -27.031 1 98.75 663 LYS B N 1
ATOM 10741 C CA . LYS B 1 663 ? 11.742 -6.664 -27.531 1 98.75 663 LYS B CA 1
ATOM 10742 C C . LYS B 1 663 ? 12.734 -7.684 -26.969 1 98.75 663 LYS B C 1
ATOM 10744 O O . LYS B 1 663 ? 12.625 -8.086 -25.797 1 98.75 663 LYS B O 1
ATOM 10749 N N . ILE B 1 664 ? 13.664 -8.172 -27.766 1 98.62 664 ILE B N 1
ATOM 10750 C CA . ILE B 1 664 ? 14.758 -9.023 -27.312 1 98.62 664 ILE B CA 1
ATOM 10751 C C . ILE B 1 664 ? 16.094 -8.477 -27.844 1 98.62 664 ILE B C 1
ATOM 10753 O O . ILE B 1 664 ? 16.172 -8.039 -28.984 1 98.62 664 ILE B O 1
ATOM 10757 N N . VAL B 1 665 ? 17.078 -8.336 -27.031 1 98.69 665 VAL B N 1
ATOM 10758 C CA . VAL B 1 665 ? 18.469 -8.031 -27.359 1 98.69 665 VAL B CA 1
ATOM 10759 C C . VAL B 1 665 ? 19.375 -9.172 -26.922 1 98.69 665 VAL B C 1
ATOM 10761 O O . VAL B 1 665 ? 19.25 -9.664 -25.781 1 98.69 665 VAL B O 1
ATOM 10764 N N . ALA B 1 666 ? 20.25 -9.633 -27.812 1 98.62 666 ALA B N 1
ATOM 10765 C CA . ALA B 1 666 ? 21.094 -10.789 -27.516 1 98.62 666 ALA B CA 1
ATOM 10766 C C . ALA B 1 666 ? 22.562 -10.492 -27.812 1 98.62 666 ALA B C 1
ATOM 10768 O O . ALA B 1 666 ? 22.891 -9.82 -28.797 1 98.62 666 ALA B O 1
ATOM 10769 N N . TRP B 1 667 ? 23.422 -10.945 -26.969 1 98.62 667 TRP B N 1
ATOM 10770 C CA . TRP B 1 667 ? 24.859 -10.773 -27.109 1 98.62 667 TRP B CA 1
ATOM 10771 C C . TRP B 1 667 ? 25.594 -12.109 -27 1 98.62 667 TRP B C 1
ATOM 10773 O O . TRP B 1 667 ? 25.172 -12.984 -26.219 1 98.62 667 TRP B O 1
ATOM 10783 N N . GLU B 1 668 ? 26.641 -12.375 -27.719 1 98 668 GLU B N 1
ATOM 10784 C CA . GLU B 1 668 ? 27.641 -13.422 -27.547 1 98 668 GLU B CA 1
ATOM 10785 C C . GLU B 1 668 ? 29 -12.828 -27.203 1 98 668 GLU B C 1
ATOM 10787 O O . GLU B 1 668 ? 29.562 -12.031 -27.969 1 98 668 GLU B O 1
ATOM 10792 N N . ASN B 1 669 ? 29.5 -13.203 -26.078 1 97.31 669 ASN B N 1
ATOM 10793 C CA . ASN B 1 669 ? 30.781 -12.664 -25.625 1 97.31 669 ASN B CA 1
ATOM 10794 C C . ASN B 1 669 ? 30.797 -11.141 -25.703 1 97.31 669 ASN B C 1
ATOM 10796 O O . ASN B 1 669 ? 31.719 -10.555 -26.297 1 97.31 669 ASN B O 1
ATOM 10800 N N . ASP B 1 670 ? 29.734 -10.508 -25.281 1 95.81 670 ASP B N 1
ATOM 10801 C CA . ASP B 1 670 ? 29.562 -9.07 -25.109 1 95.81 670 ASP B CA 1
ATOM 10802 C C . ASP B 1 670 ? 29.422 -8.367 -26.469 1 95.81 670 ASP B C 1
ATOM 10804 O O . ASP B 1 670 ? 29.438 -7.137 -26.531 1 95.81 670 ASP B O 1
ATOM 10808 N N . GLU B 1 671 ? 29.281 -9.102 -27.516 1 97.69 671 GLU B N 1
ATOM 10809 C CA . GLU B 1 671 ? 29.016 -8.531 -28.844 1 97.69 671 GLU B CA 1
ATOM 10810 C C . GLU B 1 671 ? 27.562 -8.719 -29.234 1 97.69 671 GLU B C 1
ATOM 10812 O O . GLU B 1 671 ? 27.016 -9.812 -29.109 1 97.69 671 GLU B O 1
ATOM 10817 N N . LEU B 1 672 ? 26.953 -7.652 -29.734 1 97.94 672 LEU B N 1
ATOM 10818 C CA . LEU B 1 672 ? 25.562 -7.707 -30.156 1 97.94 672 LEU B CA 1
ATOM 10819 C C . LEU B 1 672 ? 25.375 -8.672 -31.312 1 97.94 672 LEU B C 1
ATOM 10821 O O . LEU B 1 672 ? 26.078 -8.578 -32.344 1 97.94 672 LEU B O 1
ATOM 10825 N N . VAL B 1 673 ? 24.516 -9.609 -31.141 1 96.5 673 VAL B N 1
ATOM 10826 C CA . VAL B 1 673 ? 24.266 -10.625 -32.156 1 96.5 673 VAL B CA 1
ATOM 10827 C C . VAL B 1 673 ? 22.922 -10.352 -32.844 1 96.5 673 VAL B C 1
ATOM 10829 O O . VAL B 1 673 ? 22.75 -10.602 -34.031 1 96.5 673 VAL B O 1
ATOM 10832 N N . ALA B 1 674 ? 21.969 -9.977 -32 1 97.38 674 ALA B N 1
ATOM 10833 C CA . ALA B 1 674 ? 20.625 -9.773 -32.562 1 97.38 674 ALA B CA 1
ATOM 10834 C C . ALA B 1 674 ? 19.828 -8.805 -31.703 1 97.38 674 ALA B C 1
ATOM 10836 O O . ALA B 1 674 ? 20.047 -8.711 -30.484 1 97.38 674 ALA B O 1
ATOM 10837 N N . GLU B 1 675 ? 19 -8.008 -32.25 1 97.56 675 GLU B N 1
ATOM 10838 C CA . GLU B 1 675 ? 17.984 -7.156 -31.656 1 97.56 675 GLU B CA 1
ATOM 10839 C C . GLU B 1 675 ? 16.672 -7.207 -32.469 1 97.56 675 GLU B C 1
ATOM 10841 O O . GLU B 1 675 ? 16.672 -6.918 -33.656 1 97.56 675 GLU B O 1
ATOM 10846 N N . LYS B 1 676 ? 15.648 -7.641 -31.844 1 97.94 676 LYS B N 1
ATOM 10847 C CA . LYS B 1 676 ? 14.344 -7.742 -32.5 1 97.94 676 LYS B CA 1
ATOM 10848 C C . LYS B 1 676 ? 13.258 -7.082 -31.656 1 97.94 676 LYS B C 1
ATOM 10850 O O . LYS B 1 676 ? 13.281 -7.156 -30.422 1 97.94 676 LYS B O 1
ATOM 10855 N N . LYS B 1 677 ? 12.336 -6.398 -32.281 1 98.06 677 LYS B N 1
ATOM 10856 C CA . LYS B 1 677 ? 11.195 -5.754 -31.625 1 98.06 677 LYS B CA 1
ATOM 10857 C C . LYS B 1 677 ? 9.898 -6.055 -32.375 1 98.06 677 LYS B C 1
ATOM 10859 O O . LYS B 1 677 ? 9.859 -6.055 -33.594 1 98.06 677 LYS B O 1
ATOM 10864 N N . TRP B 1 678 ? 8.891 -6.391 -31.688 1 98.5 678 TRP B N 1
ATOM 10865 C CA . TRP B 1 678 ? 7.539 -6.578 -32.219 1 98.5 678 TRP B CA 1
ATOM 10866 C C . TRP B 1 678 ? 6.566 -5.605 -31.547 1 98.5 678 TRP B C 1
ATOM 10868 O O . TRP B 1 678 ? 6.586 -5.43 -30.328 1 98.5 678 TRP B O 1
ATOM 10878 N N . VAL B 1 679 ? 5.758 -4.895 -32.25 1 98.38 679 VAL B N 1
ATOM 10879 C CA . VAL B 1 679 ? 4.703 -4.008 -31.781 1 98.38 679 VAL B CA 1
ATOM 10880 C C . VAL B 1 679 ? 3.369 -4.391 -32.406 1 98.38 679 VAL B C 1
ATOM 10882 O O . VAL B 1 679 ? 3.229 -4.367 -33.625 1 98.38 679 VAL B O 1
ATOM 10885 N N . ASP B 1 680 ? 2.441 -4.727 -31.609 1 98.5 680 ASP B N 1
ATOM 10886 C CA . ASP B 1 680 ? 1.16 -5.223 -32.094 1 98.5 680 ASP B CA 1
ATOM 10887 C C . ASP B 1 680 ? -0.001 -4.438 -31.5 1 98.5 680 ASP B C 1
ATOM 10889 O O . ASP B 1 680 ? 0.038 -4.066 -30.328 1 98.5 680 ASP B O 1
ATOM 10893 N N . VAL B 1 681 ? -0.983 -4.141 -32.281 1 98.62 681 VAL B N 1
ATOM 10894 C CA . VAL B 1 681 ? -2.27 -3.6 -31.859 1 98.62 681 VAL B CA 1
ATOM 10895 C C . VAL B 1 681 ? -3.365 -4.641 -32.094 1 98.62 681 VAL B C 1
ATOM 10897 O O . VAL B 1 681 ? -3.625 -5.047 -33.219 1 98.62 681 VAL B O 1
ATOM 10900 N N . ILE B 1 682 ? -3.951 -5.078 -31.016 1 98.62 682 ILE B N 1
ATOM 10901 C CA . ILE B 1 682 ? -4.934 -6.156 -31.062 1 98.62 682 ILE B CA 1
ATOM 10902 C C . ILE B 1 682 ? -6.277 -5.652 -30.531 1 98.62 682 ILE B C 1
ATOM 10904 O O . ILE B 1 682 ? -6.359 -5.145 -29.406 1 98.62 682 ILE B O 1
ATOM 10908 N N . LYS B 1 683 ? -7.348 -5.82 -31.297 1 98.38 683 LYS B N 1
ATOM 10909 C CA . LYS B 1 683 ? -8.664 -5.336 -30.906 1 98.38 683 LYS B CA 1
ATOM 10910 C C . LYS B 1 683 ? -9.148 -6.027 -29.625 1 98.38 683 LYS B C 1
ATOM 10912 O O . LYS B 1 683 ? -8.977 -7.238 -29.469 1 98.38 683 LYS B O 1
ATOM 10917 N N . ARG B 1 684 ? -9.766 -5.262 -28.734 1 97.94 684 ARG B N 1
ATOM 10918 C CA . ARG B 1 684 ? -10.469 -5.863 -27.609 1 97.94 684 ARG B CA 1
ATOM 10919 C C . ARG B 1 684 ? -11.75 -6.547 -28.062 1 97.94 684 ARG B C 1
ATOM 10921 O O . ARG B 1 684 ? -12.547 -5.957 -28.797 1 97.94 684 ARG B O 1
ATOM 10928 N N . VAL B 1 685 ? -11.875 -7.746 -27.672 1 97.44 685 VAL B N 1
ATOM 10929 C CA . VAL B 1 685 ? -13.078 -8.516 -27.984 1 97.44 685 VAL B CA 1
ATOM 10930 C C . VAL B 1 685 ? -13.773 -8.93 -26.703 1 97.44 685 VAL B C 1
ATOM 10932 O O . VAL B 1 685 ? -13.352 -9.883 -26.031 1 97.44 685 VAL B O 1
ATOM 10935 N N . TYR B 1 686 ? -14.93 -8.281 -26.359 1 96.69 686 TYR B N 1
ATOM 10936 C CA . TYR B 1 686 ? -15.719 -8.492 -25.141 1 96.69 686 TYR B CA 1
ATOM 10937 C C . TYR B 1 686 ? -14.859 -8.312 -23.891 1 96.69 686 TYR B C 1
ATOM 10939 O O . TYR B 1 686 ? -15.047 -9.023 -22.906 1 96.69 686 TYR B O 1
ATOM 10947 N N . ASN B 1 687 ? -13.789 -7.633 -23.984 1 93.5 687 ASN B N 1
ATOM 10948 C CA . ASN B 1 687 ? -12.906 -7.336 -22.875 1 93.5 687 ASN B CA 1
ATOM 10949 C C . ASN B 1 687 ? -12.711 -5.832 -22.688 1 93.5 687 ASN B C 1
ATOM 10951 O O . ASN B 1 687 ? -12.852 -5.066 -23.641 1 93.5 687 ASN B O 1
#

Foldseek 3Di:
DLQDFDDFPPADFAADALVVFQFDKDKDFFDWQAFDVGWTWTKIKIAGPCLVVLNAAAEEEEQEDQQACLVNVQVCLWFQSLLRSHHHMYMYIHFDLHAQTHDFDQAAPDPVRLRRVLSSLVVQCPDSSHPLAYEYEDFESSLLSSQLNLLVPRPRYAEYEHEQYALFQADQDQAHHQLFGFLQRLVVVLQVCLVRSLDWYDCVNNNPCRLVSSVVRNPHDGHSVVSQQCSFCDPVRVRSRCVVPLVSNQHAYEYEEAQQFSRQQRQLVCLLPRDHLQHAYEYYNFASDQQLRTPQDPGFARSVVVSQVCCCRTVVDHDDGAARYKYWFFEDDFDDLGHNYTDTDIWGFNDSDLADFQKFKQDPPQATHSDDKDFFWDKAQFWQCAALQQAHSHDSGDRNRHGDFCVVRFVRWRKHKYDFDQFKFWFWWKKKKKFKKFKQFQKFKKKKWKWKQDPVGGIHTFKIWMHTVQCQPHSNDGHTGDHPDIDIGMTIIGTGRYMDGGGIMIMMTMHRHHPPRGQHALARMMMTTGIMMIGTRTDDPVRTDDHDRRHRRYIYDGADWAFPFDWDWDWDWDADPVQQKIKTKTKTWRHKIFGDDDPPSHQKMKTKMKIWMWMDHIRGSQRTKIKMKMKMWIAGVVVLWIKIKIKIWIWGDHNFWIWIKIWMWMDTSNHTDDIDIDIDIHTDDSD/DLQDFDDFPPADFAADALVVFQFDKDKDFFDWQAFDVGWTWTKIKIAGPCLVVLNAAAEEEEQEDQQECLVNVQVCLWFQSLLRSHHHMYMYIHFDLHAQTHDFDQAAPDPVRLRRVLSSLVVQCPDSSHPLAYEYEDFESSLLSSQQNLLVPRPRYAEYEHEQYALFQADQDQQHHQLFGFLQRLVVVLQVCLVRSLDWYDCVNNNPCRLVSSVVHNPHDRHSVVSQQCSFCDPVRVRSRCVVPLVSNQHAYEYEEAQQFSRQQRQLVCLLPRDHLQHAYEYYNFASDQQLRTPADPGFARSVVVSQVCCCRTVVDHDDGAARYKYWFFEDDFDDLGHNYTDTDIWGFNDSDLFDFQKFKQDPPQATHSDDKDFFWDKAQFWQCAALQQAASHDSGDGRRHGDFCVVRQVRWRKHKYDFDQFKFWFWWKKKKKFKKFKQFQKFKKKKWKWKQDPVGGIHTFKIWMHTVQCQPHSNDGHTGDHPDIDIGMTIIGTGRYMDGGGIMIMMTMHRHHPPRGQHALARMMMTTGIMMMGTRTDDPVRTDDHDRRHRRYIYRGADWAFPFDWDWDWDWDADPVQQKIKTKTKTWRHKIFGDDDPPSHQKMKTKIKIWMWMDHIRGSQRTKIKMKMKMWIAGVVVLWIKIKIKIWIWGDHNFWIWIKIWMWMDTSNHTDDIDIDIDIHTDDSD